Protein AF-A0A942ZES0-F1 (afdb_monomer)

Solvent-accessible surface area (backbone atoms only — not comparable to full-atom values): 54970 Å² total; per-residue (Å²): 117,78,66,66,58,55,54,54,53,49,51,53,53,52,50,52,51,52,53,50,51,50,49,50,54,63,69,66,55,70,77,76,69,74,78,73,43,34,26,20,22,79,81,41,48,80,54,34,37,46,46,99,88,40,37,29,32,30,87,88,71,44,80,60,31,40,53,45,98,75,40,35,26,30,28,92,72,39,46,77,63,31,10,37,62,65,76,40,35,28,24,18,74,46,41,41,70,56,24,40,46,45,79,84,27,40,25,25,35,99,85,68,49,72,72,32,41,45,22,48,55,30,42,23,22,39,99,84,49,49,58,51,28,14,50,42,70,65,42,47,21,20,14,75,82,30,47,73,62,27,30,40,42,100,77,59,43,23,19,36,87,86,69,48,75,45,40,35,38,40,45,90,33,46,28,30,36,57,55,91,95,48,72,42,84,54,30,18,54,59,73,75,39,31,27,17,18,76,83,25,46,69,60,30,33,36,44,97,83,32,40,24,26,33,93,90,69,46,73,69,29,34,36,27,38,66,43,40,27,24,33,97,84,72,47,81,60,23,17,57,49,65,48,24,42,28,24,32,39,65,17,52,60,54,28,36,33,39,59,69,22,40,23,35,39,62,81,36,83,59,28,24,34,23,40,90,44,39,23,18,36,95,83,55,45,81,52,23,36,63,45,53,46,60,36,20,28,12,24,88,80,24,50,64,49,26,35,55,46,78,89,36,33,23,29,35,68,93,46,78,63,29,34,47,30,22,86,42,31,24,31,33,100,81,43,42,80,58,26,20,40,46,54,65,43,56,21,22,20,74,65,20,46,81,67,29,37,33,41,74,49,19,37,22,22,34,92,85,32,48,78,53,27,26,26,47,30,46,38,31,24,33,86,64,53,43,56,63,29,21,40,64,68,70,23,44,33,16,32,63,77,47,49,77,65,38,69,54,38,73,74,28,35,45,74,50,97,91,43,57,27,25,41,10,65,68,33,39,18,27,40,82,90,46,48,86,44,26,17,31,43,72,66,46,63,28,24,28,64,49,24,23,82,60,24,37,50,49,90,83,40,37,23,33,20,76,89,68,47,74,73,27,32,57,40,44,52,47,36,25,40,38,98,78,40,84,55,29,23,54,77,75,58,57,24,35,22,17,83,85,44,38,67,59,45,50,46,26,65,76,43,30,32,16,38,62,85,68,47,53,53,22,32,40,26,64,62,32,40,24,19,60,33,75,65,66,90,48,85,51,70,35,56,66,60,34,34,41,38,52,87,30,36,31,23,20,74,81,26,44,72,58,32,40,38,47,72,65,34,38,25,23,30,46,85,69,45,77,57,28,29,42,31,49,98,47,33,26,24,33,85,66,48,47,79,58,33,17,60,45,68,76,24,27,23,28,32,74,80,37,46,73,64,32,30,46,39,80,74,51,33,27,27,35,68,88,70,48,76,62,32,28,41,30,62,84,42,40,27,33,27,91,87,63,41,76,66,30,20,57,38,72,51,40,44,23,25,24,81,82,33,46,62,60,26,38,24,30,68,58,29,42,27,20,27,82,85,60,50,75,63,27,28,34,37,93,84,40,37,24,25,29,97,89,58,32,57,62,24,16,45,55,70,71,40,30,28,27,22,82,90,40,44,75,60,31,28,35,45,62,62,24,40,24,35,24,75,85,54,44,79,62,24,26,44,33,58,78,49,41,22,25,25,86,86,70,47,68,55,32,29,66,52,59,52,38,32,32,28,33,78,81,29,26,59,61,28,41,35,46,82,84,35,37,26,32,28,57,85,70,48,78,67,36,34,46,39,62,87,31,38,25,27,37,96,82,40,65,50,30,33,48,20,45,56,59,44,30,21,46,86,85,67,47,77,62,29,29,52,44,65,70,17,42,26,35,25,82,84,74,43,77,62,34,36,41,55,85,51,32,31,22,35,96,87,68,46,79,76,31,36,43,48,67,83,38,64,34,32,31,99,80,57,48,79,68,24,39,56,44,86,89,35,40,23,27,34,63,69,68,45,77,62,29,34,61,48,73,91,31,35,24,25,30,96,84,68,47,76,69,33,56,48,54,88,66,58,55,86,78,64,66,51,60,86,95,69,43,50,54,30,36,30,59,90,57,49,82,54,26,33,37,34,74,68,36,34,31,20,32,94,73,64,48,74,64,22,35,40,49,100,87,36,34,31,22,37,84,83,72,49,78,73,28,28,53,49,101,83,36,26,35,22,40,97,85,69,48,73,48,13,55,90,78,61,73,72,58,60,53,59,50,51,53,60,49,52,54,53,48,50,59,54,58,71,73,72,68,86,89,79,86,86,86,80,88,80,87,85,83,87,86,86,84,85,90,84,86,91,90,85,90,90,85,91,82,91,91,83,91,86,90,88,85,90,81,91,91,83,90,82,92,88,86,135

Sequence (1055 aa):
MKLKARQRNFMQTVIKSLVMACLFLFLSASFARAQEITAIDFNGDLLGKVIPDGKVVGFDNQLIGNVTADSLIINFDGKLIGGVIPQGIAIGNDAKLLGKVNNDGSVRLPSGQIVGKVLPNGLVVNDYFDIIGAVIFPGLVYSDEGKTVGRITGDGSYANLKGQQIGIVTPDGYAYRRVGNDYVLDGRLISSKMVVSLTGEFIGSVVPGGSVSNFDSETIGYIKANGYAYNSRNEVIGRIVKSGYAFDNNGFYLGFVTYNGEVVENEKLVGRLRADGNVVNPEGVVIGYSLDIASTATDLKGKYLGRIMPEGNLARARELSGLVGARGVIVGADGTSVGQIVKTGPVFDFRGMLRGHALNSGSVIALNGTPIGYMVGAQAYDLSGRIIGAVLQNYLAFDNENALLGLTGIDSAITSNNAKSLVSPFGYVFNPEGELAGAGMPMGALYSPNGSVIAQTDFSGSALADGGNVVGKLTGSGFITDHNQLVGKNILSYYAVGSRASDLGSFSEQNLIMDKSLNIIAKVLPDSSAVAASKPDTLEYMPQIGNAYAWQIALGWNGGFLGYADITGAVNDLGGSKIGRVAERGLVIDNSNIVIGYLQEYASVITDACTVSGVVSPRGDIQNFRGIYLGKMLANGQALSDSSSIIGYANVPAPVIDFSGNVTALTGLDGYARNFENGRLGCIDRRGRIHNADKVLIGKTVEYVPVINFNGEIVGRTILDGKVVDKNNIIIGYQQPDENVNSDAGLPLGGLFKYKVAFNLDNKFIGRVLEDGSIVNDKLENIGKVNFDGYVLINGQKAGYALYDFYVYDDKFDTIGFINRNGEVISFSNQNLGTIDRGFLLDKNRNVIGRGNRDYIIRDEAHLVVGELAMNGDVLDRNANVVGKLAEAGEIRNRNNEVIATAGPLQYYSKVTAKDQRKMVFDKDGNFLGYLDENGNLVDKDGNIIGRVDENGNLIDTAGTKVGSIDKDGKLIDNEGNVVASKLNQKEAYDRTERLSDRLMKRAMLSMPTATLSAVSVPIGMKRRRLRSVKRKMPTIRHWLCWRAKDTVSPSVWL

Secondary structure (DSSP, 8-state):
-HHHHHHHHHHHHHHHHHHHHHHHHHHH--------EEEE-TTS-EEEEE-TTSEEEETTS-EEEEE-TTSEEE-TTS-EEEEE---SEEEETTSSEEEEE-TTSEEE-TTS-EEEEE-TTSEEE-TT--EEEEEE---EEE-TTS-EEEEE-TTS-EEETTS-EEEEE-TTSEEEEEETTEEEEEEEE--S-EEE-TTS-EEEEE-TTSEEE-TTS-EEEEE-TTSEEE-TTS-EEEEE---EEEEETTS-EEEEE-TTSEEEETTEEEEEE-TTSEEE-TTS-EEEEEEETT-EEEETTS-EEEEE-GGGEEEETTEEEEEE-GGGEEEPTTS-EEEEEPP-EEEE-TTS-EEEEE-TTSEEE-TTS-EEEEEETTEEEETTS-EEEEE--SEEEEETT--EEEEPPTTSB--BTTB--EE-TTSEEE-TTSSEEEEEEE--EEE-TTS-EEEEE-TTSEEE-TTS-EEEEE-TTSEEEETTEEEEE-----EEEETTTEE--EE-TTSEEE-TT--EEEEE-TT-EEEE-SSSS-----SEEEEEE-S-EEEETTS-EEEEE-TTSEEE-TTS-EEEEE-GGGEEEETT--EEEEEE-S-EEE-TT--EEEEE-TTSEEE-TT--EEEEE-TTSEEE-TTS-EEEEEE---EEE-TTS-EEEEE-TTSEEE-TT--EEEEE-TTSEEE-TT--EEEEE----EEEETTS-EEEEE-TTSEEEETTS-EEEEE-TTSEEE-TTS-EEEEE----EEEETTS-EEEEE-TTSEEE-TTS-EEEEE-TT-EEEETTEEEEEEESSSEEE-TT--EEEEE-TTSEEE-TTS-EEEEEETTEEE-TTS-EEEEESS--EEE-TT--EEEEE-TTSEEE-TT--EEEEE-GGGEEE-TTS-EEEE--TTTS---PPPTTT--EEE-TT--EEEEE-TTSEEE-TTS-EEEEE-TTSEEEETTS-EEEEE-TTS-EE-TTS-BSS----HHHHHHHHHHHHHHHHHHHTTS------------------------------------------------

Nearest PDB structures (foldseek):
  6qpg-assembly4_K  TM=1.701E-01  e=4.933E+00  Influenza A virus (A/nt/60/1968(H3N2))
  8j0t-assembly1_C  TM=2.193E-01  e=9.329E-01  Mycobacterium tuberculosis
  3oeh-assembly2_O  TM=1.662E-01  e=2.380E+00  Saccharomyces cerevisiae

Foldseek 3Di:
DVPVVVVVVVVVVVVVVVVVVVVVVVVVPPPPPPLWFFWAFQLLHGQATADPVQWGAGPVRDTAAGAAPLQFTAGPQRDTGAGTQDFAFWQFLLQATPAGADSSQFGAHPVRDTAFGAGRLQFTAGPQLQTGTGGDDWAFWFAQVLATQFIQDRRQFTAGPVRHGFFTAGRQFFTWGDDPPATAGDGGGDDWAWWAFQLLQTAAIQDHRFFGAGPVRDGQFGAHRLQFTAGPVRFTGTGGDAWFWKAFLFGFTQAIAHRRQFGDDSNDGQFGAHRLQFTDGPLSDGGTGTDHQLKFKDFPAQQTQAGADPRQFGDRNNDTRAGQTAPQFGADPQLDRGAGIADWAFWAFQQLHTAFTADNSQFTDGSSSHTAFGDGHFFTAGPLQFTRGGQADFWFWAFLLQHTQFTDTSSQWGADPNWIWGAGSQFFIATPVQDGGATIHRWAFWAFLQLATAATQDRNQFGAGRVGDTPAGAGSQQFGDDPQDTGGGDDAFQWWAFALLFTQAGAGSSQFHADSVRFGQFHAGRLQFTAGDRDRPDLFPDDTGTGTHHWWWWAFQLLHGAATQDSRQFGAGSVRHGQFGAHGPQFTAGPLRHTGTGTDGWFFFAAQQLDTPAIQTSRQFGATSVRDTAAGAGRLQFGAGPVLFTDGGGDRKAFKAFQLLFRAFIATSSQFTAGPVSHTAAGQHSQQFGAGPLRFGGTGGQDWAFWAFQAFFGAFTATRSQFTAGNVRDGAFGAGSLQFTAGNVRATGGGGPQFFWWAFQQRATAATAGRRQFGAGSVRDTQAGAGRQFFTAGVNAGGAGTFNAQFWAAQSRITQFGADRSQFTAGSVRDGQAGAHLFFGAGPVGDGGTGGHDNQFWAAPSRHTPAGQTQVQFGADSSRDRQFGADFPQFTAGPVRDGGTGTDPSNHDFAADDPVPWLWEAFAVGHTAATQGPRQFGAGPRGDRQFGQDPVQFTAGPVRHTPAGADPNGFGAHPVRDTRHDDDDPVVVVVVVVVVVVVVVVVVVVPDDDDDDDDDDDDDDDDDDDDDDDDDDDDDDDDDDDDDDDDDDDDDDDD

Mean predicted aligned error: 12.18 Å

Radius of gyration: 38.57 Å; Cα contacts (8 Å, |Δi|>4): 2807; chains: 1; bounding box: 130×93×138 Å

pLDDT: mean 84.79, std 18.54, range [21.94, 98.31]

Structure (mmCIF, N/CA/C/O backbone):
data_AF-A0A942ZES0-F1
#
_entry.id   AF-A0A942ZES0-F1
#
loop_
_atom_site.group_PDB
_atom_site.id
_atom_site.type_symbol
_atom_site.label_atom_id
_atom_site.label_alt_id
_atom_site.label_comp_id
_atom_site.label_asym_id
_atom_site.label_entity_id
_atom_site.label_seq_id
_atom_site.pdbx_PDB_ins_code
_atom_site.Cartn_x
_atom_site.Cartn_y
_atom_site.Cartn_z
_atom_site.occupancy
_atom_site.B_iso_or_equiv
_atom_site.auth_seq_id
_atom_site.auth_comp_id
_atom_site.auth_asym_id
_atom_site.auth_atom_id
_atom_site.pdbx_PDB_model_num
ATOM 1 N N . MET A 1 1 ? 79.231 5.519 -76.836 1.00 49.69 1 MET A N 1
ATOM 2 C CA . MET A 1 1 ? 77.869 6.118 -76.837 1.00 49.69 1 MET A CA 1
ATOM 3 C C . MET A 1 1 ? 76.721 5.153 -76.500 1.00 49.69 1 MET A C 1
ATOM 5 O O . MET A 1 1 ? 75.929 5.522 -75.643 1.00 49.69 1 MET A O 1
ATOM 9 N N . LYS A 1 2 ? 76.594 3.953 -77.105 1.00 48.91 2 LYS A N 1
ATOM 10 C CA . LYS A 1 2 ? 75.372 3.104 -77.007 1.00 48.91 2 LYS A CA 1
ATOM 11 C C . LYS A 1 2 ? 74.835 2.780 -75.588 1.00 48.91 2 LYS A C 1
ATOM 13 O O . LYS A 1 2 ? 73.635 2.560 -75.461 1.00 48.91 2 LYS A O 1
ATOM 18 N N . LEU A 1 3 ? 75.650 2.803 -74.523 1.00 44.88 3 LEU A N 1
ATOM 19 C CA . LEU A 1 3 ? 75.183 2.523 -73.149 1.00 44.88 3 LEU A CA 1
ATOM 20 C C . LEU A 1 3 ? 74.194 3.570 -72.588 1.00 44.88 3 LEU A C 1
ATOM 22 O O . LEU A 1 3 ? 73.139 3.192 -72.079 1.00 44.88 3 LEU A O 1
ATOM 26 N N . LYS A 1 4 ? 74.484 4.877 -72.723 1.00 46.06 4 LYS A N 1
ATOM 27 C CA . LYS A 1 4 ? 73.647 5.948 -72.131 1.00 46.06 4 LYS A CA 1
ATOM 28 C C . LYS A 1 4 ? 72.229 6.005 -72.723 1.00 46.06 4 LYS A C 1
ATOM 30 O O . LYS A 1 4 ? 71.296 6.385 -72.023 1.00 46.06 4 LYS A O 1
ATOM 35 N N . ALA A 1 5 ? 72.045 5.580 -73.975 1.00 50.97 5 ALA A N 1
ATOM 36 C CA . ALA A 1 5 ? 70.720 5.474 -74.590 1.00 50.97 5 ALA A CA 1
ATOM 37 C C . ALA A 1 5 ? 69.876 4.345 -73.965 1.00 50.97 5 ALA A C 1
ATOM 39 O O . ALA A 1 5 ? 68.691 4.534 -73.690 1.00 50.97 5 ALA A O 1
ATOM 40 N N . ARG A 1 6 ? 70.490 3.186 -73.681 1.00 46.66 6 ARG A N 1
ATOM 41 C CA . ARG A 1 6 ? 69.778 2.005 -73.164 1.00 46.66 6 ARG A CA 1
ATOM 42 C C . ARG A 1 6 ? 69.269 2.218 -71.732 1.00 46.66 6 ARG A C 1
ATOM 44 O O . ARG A 1 6 ? 68.128 1.871 -71.447 1.00 46.66 6 ARG A O 1
ATOM 51 N N . GLN A 1 7 ? 70.060 2.868 -70.872 1.00 50.91 7 GLN A N 1
ATOM 52 C CA . GLN A 1 7 ? 69.614 3.263 -69.526 1.00 50.91 7 GLN A CA 1
ATOM 53 C C . GLN A 1 7 ? 68.478 4.298 -69.554 1.00 50.91 7 GLN A C 1
ATOM 55 O O . GLN A 1 7 ? 67.536 4.178 -68.773 1.00 50.91 7 GLN A O 1
ATOM 60 N N . ARG A 1 8 ? 68.522 5.289 -70.459 1.00 53.44 8 ARG A N 1
ATOM 61 C CA . ARG A 1 8 ? 67.499 6.350 -70.522 1.00 53.44 8 ARG A CA 1
ATOM 62 C C . ARG A 1 8 ? 66.126 5.808 -70.938 1.00 53.44 8 ARG A C 1
ATOM 64 O O . ARG A 1 8 ? 65.130 6.169 -70.315 1.00 53.44 8 ARG A O 1
ATOM 71 N N . ASN A 1 9 ? 66.079 4.886 -71.903 1.00 52.94 9 ASN A N 1
ATOM 72 C CA . ASN A 1 9 ? 64.831 4.221 -72.298 1.00 52.94 9 ASN A CA 1
ATOM 73 C C . ASN A 1 9 ? 64.309 3.263 -71.213 1.00 52.94 9 ASN A C 1
ATOM 75 O O . ASN A 1 9 ? 63.099 3.208 -70.987 1.00 52.94 9 ASN A O 1
ATOM 79 N N . PHE A 1 10 ? 65.194 2.539 -70.515 1.00 55.91 10 PHE A N 1
ATOM 80 C CA . PHE A 1 10 ? 64.794 1.665 -69.406 1.00 55.91 10 PHE A CA 1
ATOM 81 C C . PHE A 1 10 ? 64.163 2.473 -68.261 1.00 55.91 10 PHE A C 1
ATOM 83 O O . PHE A 1 10 ? 63.034 2.190 -67.872 1.00 55.91 10 PHE A O 1
ATOM 90 N N . MET A 1 11 ? 64.817 3.558 -67.825 1.00 51.66 11 MET A N 1
ATOM 91 C CA . MET A 1 11 ? 64.264 4.518 -66.857 1.00 51.66 11 MET A CA 1
ATOM 92 C C . MET A 1 11 ? 62.900 5.067 -67.293 1.00 51.66 11 MET A C 1
ATOM 94 O O . MET A 1 11 ? 61.963 5.055 -66.504 1.00 51.66 11 MET A O 1
ATOM 98 N N . GLN A 1 12 ? 62.744 5.508 -68.547 1.00 55.31 12 GLN A N 1
ATOM 99 C CA . GLN A 1 12 ? 61.458 6.036 -69.021 1.00 55.31 12 GLN A CA 1
ATOM 100 C C . GLN A 1 12 ? 60.348 4.977 -69.090 1.00 55.31 12 GLN A C 1
ATOM 102 O O . GLN A 1 12 ? 59.191 5.307 -68.840 1.00 55.31 12 GLN A O 1
ATOM 107 N N . THR A 1 13 ? 60.677 3.716 -69.384 1.00 55.91 13 THR A N 1
ATOM 108 C CA . THR A 1 13 ? 59.695 2.617 -69.399 1.00 55.91 13 THR A CA 1
ATOM 109 C C . THR A 1 13 ? 59.283 2.228 -67.980 1.00 55.91 13 THR A C 1
ATOM 111 O O . THR A 1 13 ? 58.091 2.081 -67.714 1.00 55.91 13 THR A O 1
ATOM 114 N N . VAL A 1 14 ? 60.239 2.147 -67.046 1.00 58.47 14 VAL A N 1
ATOM 115 C CA . VAL A 1 14 ? 59.965 1.905 -65.620 1.00 58.47 14 VAL A CA 1
ATOM 116 C C . VAL A 1 14 ? 59.130 3.043 -65.033 1.00 58.47 14 VAL A C 1
ATOM 118 O O . VAL A 1 14 ? 58.092 2.770 -64.446 1.00 58.47 14 VAL A O 1
ATOM 121 N N . ILE A 1 15 ? 59.495 4.309 -65.263 1.00 59.19 15 ILE A N 1
ATOM 122 C CA . ILE A 1 15 ? 58.741 5.472 -64.762 1.00 59.19 15 ILE A CA 1
ATOM 123 C C . ILE A 1 15 ? 57.325 5.515 -65.353 1.00 59.19 15 ILE A C 1
ATOM 125 O O . ILE A 1 15 ? 56.374 5.719 -64.606 1.00 59.19 15 ILE A O 1
ATOM 129 N N . LYS A 1 16 ? 57.140 5.266 -66.659 1.00 53.66 16 LYS A N 1
ATOM 130 C CA . LYS A 1 16 ? 55.791 5.187 -67.253 1.00 53.66 16 LYS A CA 1
ATOM 131 C C . LYS A 1 16 ? 54.962 4.038 -66.677 1.00 53.66 16 LYS A C 1
ATOM 133 O O . LYS A 1 16 ? 53.771 4.223 -66.454 1.00 53.66 16 LYS A O 1
ATOM 138 N N . SER A 1 17 ? 55.581 2.890 -66.406 1.00 54.00 17 SER A N 1
ATOM 139 C CA . SER A 1 17 ? 54.900 1.744 -65.790 1.00 54.00 17 SER A CA 1
ATOM 140 C C . SER A 1 17 ? 54.526 2.029 -64.334 1.00 54.00 17 SER A C 1
ATOM 142 O O . SER A 1 17 ? 53.406 1.734 -63.934 1.00 54.00 17 SER A O 1
ATOM 144 N N . LEU A 1 18 ? 55.411 2.678 -63.566 1.00 53.59 18 LEU A N 1
ATOM 145 C CA . LEU A 1 18 ? 55.141 3.091 -62.186 1.00 53.59 18 LEU A CA 1
ATOM 146 C C . LEU A 1 18 ? 54.018 4.134 -62.124 1.00 53.59 18 LEU A C 1
ATOM 148 O O . LEU A 1 18 ? 53.103 3.998 -61.325 1.00 53.59 18 LEU A O 1
ATOM 152 N N . VAL A 1 19 ? 54.045 5.143 -63.000 1.00 58.12 19 VAL A N 1
ATOM 153 C CA . VAL A 1 19 ? 53.001 6.178 -63.070 1.00 58.12 19 VAL A CA 1
ATOM 154 C C . VAL A 1 19 ? 51.660 5.587 -63.511 1.00 58.12 19 VAL A C 1
ATOM 156 O O . VAL A 1 19 ? 50.639 5.948 -62.937 1.00 58.12 19 VAL A O 1
ATOM 159 N N . MET A 1 20 ? 51.635 4.650 -64.467 1.00 50.34 20 MET A N 1
ATOM 160 C CA . MET A 1 20 ? 50.388 3.986 -64.868 1.00 50.34 20 MET A CA 1
ATOM 161 C C . MET A 1 20 ? 49.851 3.051 -63.773 1.00 50.34 20 MET A C 1
ATOM 163 O O . MET A 1 20 ? 48.648 3.048 -63.527 1.00 50.34 20 MET A O 1
ATOM 167 N N . ALA A 1 21 ? 50.722 2.314 -63.075 1.00 53.22 21 ALA A N 1
ATOM 168 C CA . ALA A 1 21 ? 50.342 1.482 -61.933 1.00 53.22 21 ALA A CA 1
ATOM 169 C C . ALA A 1 21 ? 49.811 2.328 -60.764 1.00 53.22 21 ALA A C 1
ATOM 171 O O . ALA A 1 21 ? 48.777 1.993 -60.192 1.00 53.22 21 ALA A O 1
ATOM 172 N N . CYS A 1 22 ? 50.449 3.464 -60.461 1.00 49.78 22 CYS A N 1
ATOM 173 C CA . CYS A 1 22 ? 49.941 4.427 -59.488 1.00 49.78 22 CYS A CA 1
ATOM 174 C C . CYS A 1 22 ? 48.600 5.027 -59.927 1.00 49.78 22 CYS A C 1
ATOM 176 O O . CYS A 1 22 ? 47.696 5.091 -59.104 1.00 49.78 22 CYS A O 1
ATOM 178 N N . LEU A 1 23 ? 48.414 5.409 -61.199 1.00 45.53 23 LEU A N 1
ATOM 179 C CA . LEU A 1 23 ? 47.103 5.872 -61.678 1.00 45.53 23 LEU A CA 1
ATOM 180 C C . LEU A 1 23 ? 46.029 4.786 -61.532 1.00 45.53 23 LEU A C 1
ATOM 182 O O . LEU A 1 23 ? 44.933 5.094 -61.081 1.00 45.53 23 LEU A O 1
ATOM 186 N N . PHE A 1 24 ? 46.327 3.522 -61.845 1.00 47.31 24 PHE A N 1
ATOM 187 C CA . PHE A 1 24 ? 45.375 2.427 -61.630 1.00 47.31 24 PHE A CA 1
ATOM 188 C C . PHE A 1 24 ? 45.079 2.181 -60.145 1.00 47.31 24 PHE A C 1
ATOM 190 O O . PHE A 1 24 ? 43.921 1.968 -59.795 1.00 47.31 24 PHE A O 1
ATOM 197 N N . LEU A 1 25 ? 46.070 2.272 -59.254 1.00 45.09 25 LEU A N 1
ATOM 198 C CA . LEU A 1 25 ? 45.860 2.212 -57.800 1.00 45.09 25 LEU A CA 1
ATOM 199 C C . LEU A 1 25 ? 45.005 3.385 -57.289 1.00 45.09 25 LEU A C 1
ATOM 201 O O . LEU A 1 25 ? 44.101 3.172 -56.489 1.00 45.09 25 LEU A O 1
ATOM 205 N N . PHE A 1 26 ? 45.211 4.601 -57.802 1.00 42.25 26 PHE A N 1
ATOM 206 C CA . PHE A 1 26 ? 44.400 5.772 -57.447 1.00 42.25 26 PHE A CA 1
ATOM 207 C C . PHE A 1 26 ? 42.996 5.779 -58.082 1.00 42.25 26 PHE A C 1
ATOM 209 O O . PHE A 1 26 ? 42.093 6.372 -57.499 1.00 42.25 26 PHE A O 1
ATOM 216 N N . LEU A 1 27 ? 42.771 5.115 -59.225 1.00 40.12 27 LEU A N 1
ATOM 217 C CA . LEU A 1 27 ? 41.431 4.951 -59.818 1.00 40.12 27 LEU A CA 1
ATOM 218 C C . LEU A 1 27 ? 40.668 3.724 -59.286 1.00 40.12 27 LEU A C 1
ATOM 220 O O . LEU A 1 27 ? 39.441 3.714 -59.334 1.00 40.12 27 LEU A O 1
ATOM 224 N N . SER A 1 28 ? 41.360 2.701 -58.775 1.00 38.25 28 SER A N 1
ATOM 225 C CA . SER A 1 28 ? 40.734 1.553 -58.089 1.00 38.25 28 SER A CA 1
ATOM 226 C C . SER A 1 28 ? 40.495 1.797 -56.597 1.00 38.25 28 SER A C 1
ATOM 228 O O . SER A 1 28 ? 39.721 1.065 -55.979 1.00 38.25 28 SER A O 1
ATOM 230 N N . ALA A 1 29 ? 41.068 2.868 -56.037 1.00 36.19 29 ALA A N 1
ATOM 231 C CA . ALA A 1 29 ? 40.693 3.426 -54.744 1.00 36.19 29 ALA A CA 1
ATOM 232 C C . ALA A 1 29 ? 39.271 4.016 -54.795 1.00 36.19 29 ALA A C 1
ATOM 234 O O . ALA A 1 29 ? 39.061 5.230 -54.782 1.00 36.19 29 ALA A O 1
ATOM 235 N N . SER A 1 30 ? 38.270 3.133 -54.804 1.00 34.00 30 SER A N 1
ATOM 236 C CA . SER A 1 30 ? 36.934 3.487 -54.339 1.00 34.00 30 SER A CA 1
ATOM 237 C C . SER A 1 30 ? 37.080 3.980 -52.907 1.00 34.00 30 SER A C 1
ATOM 239 O O . SER A 1 30 ? 37.304 3.180 -51.999 1.00 34.00 30 SER A O 1
ATOM 241 N N . PHE A 1 31 ? 36.980 5.295 -52.706 1.00 34.75 31 PHE A N 1
ATOM 242 C CA . PHE A 1 31 ? 36.857 5.865 -51.374 1.00 34.75 31 PHE A CA 1
ATOM 243 C C . PHE A 1 31 ? 35.616 5.250 -50.733 1.00 34.75 31 PHE A C 1
ATOM 245 O O . PHE A 1 31 ? 34.489 5.657 -51.025 1.00 34.75 31 PHE A O 1
ATOM 252 N N . ALA A 1 32 ? 35.827 4.268 -49.857 1.00 33.62 32 ALA A N 1
ATOM 253 C CA . ALA A 1 32 ? 34.828 3.877 -48.888 1.00 33.62 32 ALA A CA 1
ATOM 254 C C . ALA A 1 32 ? 34.535 5.137 -48.074 1.00 33.62 32 ALA A C 1
ATOM 256 O O . ALA A 1 32 ? 35.330 5.531 -47.219 1.00 33.62 32 ALA A O 1
ATOM 257 N N . ARG A 1 33 ? 33.434 5.826 -48.401 1.00 34.91 33 ARG A N 1
ATOM 258 C CA . ARG A 1 33 ? 32.926 6.909 -47.564 1.00 34.91 33 ARG A CA 1
ATOM 259 C C . ARG A 1 33 ? 32.725 6.294 -46.190 1.00 34.91 33 ARG A C 1
ATOM 261 O O . ARG A 1 33 ? 31.850 5.442 -46.043 1.00 34.91 33 ARG A O 1
ATOM 268 N N . ALA A 1 34 ? 33.543 6.706 -45.222 1.00 39.72 34 ALA A N 1
ATOM 269 C CA . ALA A 1 34 ? 33.281 6.415 -43.825 1.00 39.72 34 ALA A CA 1
ATOM 270 C C . ALA A 1 34 ? 31.828 6.825 -43.570 1.00 39.72 34 ALA A C 1
ATOM 272 O O . ALA A 1 34 ? 31.451 7.964 -43.858 1.00 39.72 34 ALA A O 1
ATOM 273 N N . GLN A 1 35 ? 30.993 5.863 -43.177 1.00 49.72 35 GLN A N 1
ATOM 274 C CA . GLN A 1 35 ? 29.566 6.105 -43.022 1.00 49.72 35 GLN A CA 1
ATOM 275 C C . GLN A 1 35 ? 29.407 7.163 -41.933 1.00 49.72 35 GLN A C 1
ATOM 277 O O . GLN A 1 35 ? 29.811 6.930 -40.801 1.00 49.72 35 GLN A O 1
ATOM 282 N N . GLU A 1 36 ? 28.910 8.346 -42.301 1.00 64.25 36 GLU A N 1
ATOM 283 C CA . GLU A 1 36 ? 28.916 9.502 -41.405 1.00 64.25 36 GLU A CA 1
ATOM 284 C C . GLU A 1 36 ? 27.963 9.261 -40.228 1.00 64.25 36 GLU A C 1
ATOM 286 O O . GLU A 1 36 ? 26.744 9.401 -40.345 1.00 64.25 36 GLU A O 1
ATOM 291 N N . ILE A 1 37 ? 28.539 8.861 -39.095 1.00 81.81 37 ILE A N 1
ATOM 292 C CA . ILE A 1 37 ? 27.824 8.649 -37.842 1.00 81.81 37 ILE A CA 1
ATOM 293 C C . ILE A 1 37 ? 27.460 10.029 -37.294 1.00 81.81 37 ILE A C 1
ATOM 295 O O . ILE A 1 37 ? 28.328 10.841 -36.969 1.00 81.81 37 ILE A O 1
ATOM 299 N N . THR A 1 38 ? 26.163 10.309 -37.228 1.00 89.19 38 THR A N 1
ATOM 300 C CA . THR A 1 38 ? 25.652 11.625 -36.838 1.00 89.19 38 THR A CA 1
ATOM 301 C C . THR A 1 38 ? 25.440 11.699 -35.328 1.00 89.19 38 THR A C 1
ATOM 303 O O . THR A 1 38 ? 24.887 10.778 -34.721 1.00 89.19 38 THR A O 1
ATOM 306 N N . ALA A 1 39 ? 25.885 12.809 -34.737 1.00 92.38 39 ALA A N 1
ATOM 307 C CA . ALA A 1 39 ? 25.725 13.136 -33.326 1.00 92.38 39 ALA A CA 1
ATOM 308 C C . ALA A 1 39 ? 24.549 14.104 -33.126 1.00 92.38 39 ALA A C 1
ATOM 310 O O . ALA A 1 39 ? 24.437 15.099 -33.848 1.00 92.38 39 ALA A O 1
ATOM 311 N N . ILE A 1 40 ? 23.708 13.840 -32.126 1.00 93.44 40 ILE A N 1
ATOM 312 C CA . ILE A 1 40 ? 22.515 14.627 -31.783 1.00 93.44 40 ILE A CA 1
ATOM 313 C C . ILE A 1 40 ? 22.434 14.903 -30.279 1.00 93.44 40 ILE A C 1
ATOM 315 O O . ILE A 1 40 ? 22.909 14.109 -29.470 1.00 93.44 40 ILE A O 1
ATOM 319 N N . ASP A 1 41 ? 21.806 16.012 -29.901 1.00 92.38 41 ASP A N 1
ATOM 320 C CA . ASP A 1 41 ? 21.474 16.333 -28.514 1.00 92.38 41 ASP A CA 1
ATOM 321 C C . ASP A 1 41 ? 20.270 15.500 -28.022 1.00 92.38 41 ASP A C 1
ATOM 323 O O . ASP A 1 41 ? 19.651 14.734 -28.768 1.00 92.38 41 ASP A O 1
ATOM 327 N N . PHE A 1 42 ? 19.881 15.665 -26.757 1.00 90.88 42 PHE A N 1
ATOM 328 C CA . PHE A 1 42 ? 18.721 14.965 -26.188 1.00 90.88 42 PHE A CA 1
ATOM 329 C C . PHE A 1 42 ? 17.352 15.419 -26.744 1.00 90.88 42 PHE A C 1
ATOM 331 O O . PHE A 1 42 ? 16.331 14.798 -26.434 1.00 90.88 42 PHE A O 1
ATOM 338 N N . ASN A 1 43 ? 17.295 16.459 -27.583 1.00 89.12 43 ASN A N 1
ATOM 339 C CA . ASN A 1 43 ? 16.136 16.868 -28.390 1.00 89.12 43 ASN A CA 1
ATOM 340 C C . ASN A 1 43 ? 16.208 16.333 -29.839 1.00 89.12 43 ASN A C 1
ATOM 342 O O . ASN A 1 43 ? 15.305 16.584 -30.644 1.00 89.12 43 ASN A O 1
ATOM 346 N N . GLY A 1 44 ? 17.262 15.588 -30.183 1.00 87.94 44 GLY A N 1
ATOM 347 C CA . GLY A 1 44 ? 17.546 15.086 -31.525 1.00 87.94 44 GLY A CA 1
ATOM 348 C C . GLY A 1 44 ? 18.120 16.143 -32.476 1.00 87.94 44 GLY A C 1
ATOM 349 O O . GLY A 1 44 ? 18.188 15.904 -33.679 1.00 87.94 44 GLY A O 1
ATOM 350 N N . ASP A 1 45 ? 18.445 17.340 -31.991 1.00 89.75 45 ASP A N 1
ATOM 351 C CA . ASP A 1 45 ? 19.037 18.403 -32.800 1.00 89.75 45 ASP A CA 1
ATOM 352 C C . ASP A 1 45 ? 20.523 18.109 -33.023 1.00 89.75 45 ASP A C 1
ATOM 354 O O . ASP A 1 45 ? 21.215 17.613 -32.138 1.00 89.75 45 ASP A O 1
ATOM 358 N N . LEU A 1 46 ? 21.015 18.359 -34.237 1.00 91.12 46 LEU A N 1
ATOM 359 C CA . LEU A 1 46 ? 22.364 17.959 -34.635 1.00 91.12 46 LEU A CA 1
ATOM 360 C C . LEU A 1 46 ? 23.431 18.668 -33.783 1.00 91.12 46 LEU A C 1
ATOM 362 O O . LEU A 1 46 ? 23.419 19.892 -33.667 1.00 91.12 46 LEU A O 1
ATOM 366 N N . LEU A 1 47 ?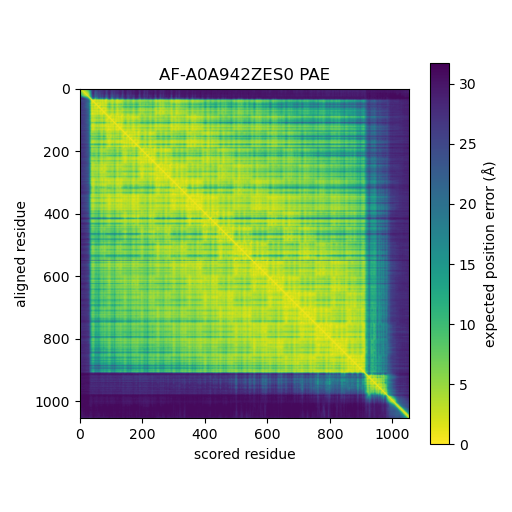 24.390 17.901 -33.260 1.00 91.56 47 LEU A N 1
ATOM 367 C CA . LEU A 1 47 ? 25.605 18.412 -32.612 1.00 91.56 47 LEU A CA 1
ATOM 368 C C . LEU A 1 47 ? 26.795 18.442 -33.580 1.00 91.56 47 LEU A C 1
ATOM 370 O O . LEU A 1 47 ? 27.641 19.330 -33.500 1.00 91.56 47 LEU A O 1
ATOM 374 N N . GLY A 1 48 ? 26.871 17.463 -34.486 1.00 91.31 48 GLY A N 1
ATOM 375 C CA . GLY A 1 48 ? 28.016 17.287 -35.374 1.00 91.31 48 GLY A CA 1
ATOM 376 C C . GLY A 1 48 ? 28.142 15.862 -35.912 1.00 91.31 48 GLY A C 1
ATOM 377 O O . GLY A 1 48 ? 27.141 15.170 -36.117 1.00 91.31 48 GLY A O 1
ATOM 378 N N . LYS A 1 49 ? 29.380 15.411 -36.140 1.00 91.44 49 LYS A N 1
ATOM 379 C CA . LYS A 1 49 ? 29.696 14.070 -36.663 1.00 91.44 49 LYS A CA 1
ATOM 380 C C . LYS A 1 49 ? 30.687 13.344 -35.760 1.00 91.44 49 LYS A C 1
ATOM 382 O O . LYS A 1 49 ? 31.601 13.960 -35.219 1.00 91.44 49 LYS A O 1
ATOM 387 N N . VAL A 1 50 ? 30.534 12.031 -35.636 1.00 90.44 50 VAL A N 1
ATOM 388 C CA . VAL A 1 50 ? 31.502 11.160 -34.963 1.00 90.44 50 VAL A CA 1
ATOM 389 C C . VAL A 1 50 ? 32.554 10.712 -35.975 1.00 90.44 50 VAL A C 1
ATOM 391 O O . VAL A 1 50 ? 32.215 10.265 -37.073 1.00 90.44 50 VAL A O 1
ATOM 394 N N . ILE A 1 51 ? 33.829 10.827 -35.608 1.00 89.69 51 ILE A N 1
ATOM 395 C CA . ILE A 1 51 ? 34.963 10.336 -36.400 1.00 89.69 51 ILE A CA 1
ATOM 396 C C . ILE A 1 51 ? 35.426 8.946 -35.907 1.00 89.69 51 ILE A C 1
ATOM 398 O O . ILE A 1 51 ? 35.082 8.550 -34.793 1.00 89.69 51 ILE A O 1
ATOM 402 N N . PRO A 1 52 ? 36.173 8.160 -36.714 1.00 86.25 52 PRO A N 1
ATOM 403 C CA . PRO A 1 52 ? 36.390 6.729 -36.446 1.00 86.25 52 PRO A CA 1
ATOM 404 C C . PRO A 1 52 ? 37.146 6.354 -35.161 1.00 86.25 52 PRO A C 1
ATOM 406 O O . PRO A 1 52 ? 37.194 5.174 -34.831 1.00 86.25 52 PRO A O 1
ATOM 409 N N . ASP A 1 53 ? 37.736 7.313 -34.444 1.00 84.44 53 ASP A N 1
ATOM 410 C CA . ASP A 1 53 ? 38.372 7.103 -33.135 1.00 84.44 53 ASP A CA 1
ATOM 411 C C . ASP A 1 53 ? 37.427 7.378 -31.945 1.00 84.44 53 ASP A C 1
ATOM 413 O O . ASP A 1 53 ? 37.871 7.430 -30.800 1.00 84.44 53 ASP A O 1
ATOM 417 N N . GLY A 1 54 ? 36.128 7.559 -32.210 1.00 86.81 54 GLY A N 1
ATOM 418 C CA . GLY A 1 54 ? 35.085 7.772 -31.204 1.00 86.81 54 GLY A CA 1
ATOM 419 C C . GLY A 1 54 ? 34.893 9.228 -30.778 1.00 86.81 54 GLY A C 1
ATOM 420 O O . GLY A 1 54 ? 33.989 9.506 -29.990 1.00 86.81 54 GLY A O 1
ATOM 421 N N . LYS A 1 55 ? 35.688 10.177 -31.288 1.00 92.50 55 LYS A N 1
ATOM 422 C CA . LYS A 1 55 ? 35.509 11.603 -30.978 1.00 92.50 55 LYS A CA 1
ATOM 423 C C . LYS A 1 55 ? 34.367 12.230 -31.774 1.00 92.50 55 LYS A C 1
ATOM 425 O O . LYS A 1 55 ? 34.067 11.816 -32.895 1.00 92.50 55 LYS A O 1
ATOM 430 N N . VAL A 1 56 ? 33.770 13.282 -31.220 1.00 93.19 56 VAL A N 1
ATOM 431 C CA . VAL A 1 56 ? 32.715 14.077 -31.861 1.00 93.19 56 VAL A CA 1
ATOM 432 C C . VAL A 1 56 ? 33.266 15.430 -32.301 1.00 93.19 56 VAL A C 1
ATOM 434 O O . VAL A 1 56 ? 33.850 16.163 -31.500 1.00 93.19 56 VAL A O 1
ATOM 437 N N . VAL A 1 57 ? 33.054 15.759 -33.573 1.00 93.00 57 VAL A N 1
ATOM 438 C CA . VAL A 1 57 ? 33.452 17.012 -34.223 1.00 93.00 57 VAL A CA 1
ATOM 439 C C . VAL A 1 57 ? 32.207 17.869 -34.462 1.00 93.00 57 VAL A C 1
ATOM 441 O O . VAL A 1 57 ? 31.268 17.419 -35.124 1.00 93.00 57 VAL A O 1
ATOM 444 N N . GLY A 1 58 ? 32.200 19.090 -33.924 1.00 91.81 58 GLY A N 1
ATOM 445 C CA . GLY A 1 58 ? 31.129 20.075 -34.087 1.00 91.81 58 GLY A CA 1
ATOM 446 C C . GLY A 1 58 ? 31.113 20.750 -35.464 1.00 91.81 58 GLY A C 1
ATOM 447 O O . GLY A 1 58 ? 32.003 20.560 -36.293 1.00 91.81 58 GLY A O 1
ATOM 448 N N . PHE A 1 59 ? 30.092 21.573 -35.720 1.00 89.06 59 PHE A N 1
ATOM 449 C CA . PHE A 1 59 ? 29.926 22.293 -36.996 1.00 89.06 59 PHE A CA 1
ATOM 450 C C . PHE A 1 59 ? 31.015 23.333 -37.307 1.00 89.06 59 PHE A C 1
ATOM 452 O O . PHE A 1 59 ? 31.184 23.722 -38.461 1.00 89.06 59 PHE A O 1
ATOM 459 N N . ASP A 1 60 ? 31.753 23.777 -36.296 1.00 90.44 60 ASP A N 1
ATOM 460 C CA . ASP A 1 60 ? 32.923 24.653 -36.398 1.00 90.44 60 ASP A CA 1
ATOM 461 C C . ASP A 1 60 ? 34.242 23.878 -36.612 1.00 90.44 60 ASP A C 1
ATOM 463 O O . ASP A 1 60 ? 35.315 24.476 -36.683 1.00 90.44 60 ASP A O 1
ATOM 467 N N . ASN A 1 61 ? 34.157 22.550 -36.754 1.00 87.75 61 ASN A N 1
ATOM 468 C CA . ASN A 1 61 ? 35.256 21.584 -36.784 1.00 87.75 61 ASN A CA 1
ATOM 469 C C . ASN A 1 61 ? 36.070 21.468 -35.480 1.00 87.75 61 ASN A C 1
ATOM 471 O O . ASN A 1 61 ? 37.151 20.874 -35.500 1.00 87.75 61 ASN A O 1
ATOM 475 N N . GLN A 1 62 ? 35.579 21.978 -34.345 1.00 93.19 62 GLN A N 1
ATOM 476 C CA . GLN A 1 62 ? 36.199 21.715 -33.044 1.00 93.19 62 GLN A CA 1
ATOM 477 C C . GLN A 1 62 ? 35.766 20.355 -32.485 1.00 93.19 62 GLN A C 1
ATOM 479 O O . GLN A 1 62 ? 34.704 19.827 -32.817 1.00 93.19 62 GLN A O 1
ATOM 484 N N . LEU A 1 63 ? 36.599 19.771 -31.623 1.00 93.56 63 LEU A N 1
ATOM 485 C CA . LEU A 1 63 ? 36.220 18.591 -30.848 1.00 93.56 63 LEU A CA 1
ATOM 486 C C . LEU A 1 63 ? 35.282 19.023 -29.716 1.00 93.56 63 LEU A C 1
ATOM 488 O O . LEU A 1 63 ? 35.605 19.959 -28.988 1.00 93.56 63 LEU A O 1
ATOM 492 N N . ILE A 1 64 ? 34.155 18.327 -29.549 1.00 93.75 64 ILE A N 1
ATOM 493 C CA . ILE A 1 64 ? 33.135 18.660 -28.533 1.00 93.75 64 ILE A CA 1
ATOM 494 C C . ILE A 1 64 ? 32.895 17.547 -27.502 1.00 93.75 64 ILE A C 1
ATOM 496 O O . ILE A 1 64 ? 32.226 17.782 -26.498 1.00 93.75 64 ILE A O 1
ATOM 500 N N . GLY A 1 65 ? 33.441 16.347 -27.719 1.00 93.69 65 GLY A N 1
ATOM 501 C CA . GLY A 1 65 ? 33.311 15.228 -26.786 1.00 93.69 65 GLY A CA 1
ATOM 502 C C . GLY A 1 65 ? 33.740 13.879 -27.362 1.00 93.69 65 GLY A C 1
ATOM 503 O O . GLY A 1 65 ? 34.270 13.801 -28.472 1.00 93.69 65 GLY A O 1
ATOM 504 N N . ASN A 1 66 ? 33.468 12.816 -26.606 1.00 93.44 66 ASN A N 1
ATOM 505 C CA . ASN A 1 66 ? 33.739 11.417 -26.940 1.00 93.44 66 ASN A CA 1
ATOM 506 C C . ASN A 1 66 ? 32.448 10.582 -26.858 1.00 93.44 66 ASN A C 1
ATOM 508 O O . ASN A 1 66 ? 31.566 10.871 -26.046 1.00 93.44 66 ASN A O 1
ATOM 512 N N . VAL A 1 67 ? 32.349 9.533 -27.675 1.00 93.31 67 VAL A N 1
ATOM 513 C CA . VAL A 1 67 ? 31.239 8.568 -27.669 1.00 93.31 67 VAL A CA 1
ATOM 514 C C . VAL A 1 67 ? 31.517 7.423 -26.689 1.00 93.31 67 VAL A C 1
ATOM 516 O O . VAL A 1 67 ? 32.613 6.864 -26.670 1.00 93.31 67 VAL A O 1
ATOM 519 N N . THR A 1 68 ? 30.520 7.048 -25.886 1.00 90.50 68 THR A N 1
ATOM 520 C CA . THR A 1 68 ? 30.576 5.900 -24.965 1.00 90.50 68 THR A CA 1
ATOM 521 C C . THR A 1 68 ? 30.229 4.584 -25.667 1.00 90.50 68 THR A C 1
ATOM 523 O O . THR A 1 68 ? 29.634 4.574 -26.743 1.00 90.50 68 THR A O 1
ATOM 526 N N . ALA A 1 69 ? 30.516 3.445 -25.026 1.00 86.44 69 ALA A N 1
ATOM 527 C CA . ALA A 1 69 ? 30.076 2.132 -25.515 1.00 86.44 69 ALA A CA 1
ATOM 528 C C . ALA A 1 69 ? 28.541 2.025 -25.680 1.00 86.44 69 ALA A C 1
ATOM 530 O O . ALA A 1 69 ? 28.065 1.335 -26.578 1.00 86.44 69 ALA A O 1
ATOM 531 N N . ASP A 1 70 ? 27.775 2.774 -24.878 1.00 84.00 70 ASP A N 1
ATOM 532 C CA . ASP A 1 70 ? 26.311 2.888 -24.975 1.00 84.00 70 ASP A CA 1
ATOM 533 C C . ASP A 1 70 ? 25.843 3.926 -26.012 1.00 84.00 70 ASP A C 1
ATOM 535 O O . ASP A 1 70 ? 24.676 4.310 -26.034 1.00 84.00 70 ASP A O 1
ATOM 539 N N . SER A 1 71 ? 26.737 4.397 -26.889 1.00 89.88 71 SER A N 1
ATOM 540 C CA . SER A 1 71 ? 26.438 5.380 -27.941 1.00 89.88 71 SER A CA 1
ATOM 541 C C . SER A 1 71 ? 25.982 6.760 -27.433 1.00 89.88 71 SER A C 1
ATOM 543 O O . SER A 1 71 ? 25.440 7.552 -28.203 1.00 89.88 71 SER A O 1
ATOM 545 N N . LEU A 1 72 ? 26.235 7.094 -26.163 1.00 92.75 72 LEU A N 1
ATOM 546 C CA . LEU A 1 72 ? 26.028 8.441 -25.610 1.00 92.75 72 LEU A CA 1
ATOM 547 C C . LEU A 1 72 ? 27.255 9.328 -25.864 1.00 92.75 72 LEU A C 1
ATOM 549 O O . LEU A 1 72 ? 28.333 8.814 -26.144 1.00 92.75 72 LEU A O 1
ATOM 553 N N . ILE A 1 73 ? 27.113 10.651 -25.758 1.00 94.00 73 ILE A N 1
ATOM 554 C CA . ILE A 1 73 ? 28.210 11.613 -25.956 1.00 94.00 73 ILE A CA 1
ATOM 555 C C . ILE A 1 73 ? 28.479 12.373 -24.660 1.00 94.00 73 ILE A C 1
ATOM 557 O O . ILE A 1 73 ? 27.590 13.050 -24.136 1.00 94.00 73 ILE A O 1
ATOM 561 N N . ILE A 1 74 ? 29.727 12.299 -24.199 1.00 92.75 74 ILE A N 1
ATOM 562 C CA . ILE A 1 74 ? 30.250 13.006 -23.026 1.00 92.75 74 ILE A CA 1
ATOM 563 C C . ILE A 1 74 ? 31.233 14.084 -23.502 1.00 92.75 74 ILE A C 1
ATOM 565 O O . ILE A 1 74 ? 32.084 13.807 -24.348 1.00 92.75 74 ILE A O 1
ATOM 569 N N . ASN A 1 75 ? 31.120 15.310 -22.989 1.00 93.12 75 ASN A N 1
ATOM 570 C CA . ASN A 1 75 ? 32.051 16.401 -23.289 1.00 93.12 75 ASN A CA 1
ATOM 571 C C . ASN A 1 75 ? 33.357 16.298 -22.467 1.00 93.12 75 ASN A C 1
ATOM 573 O O . ASN A 1 75 ? 33.508 15.418 -21.624 1.00 93.12 75 ASN A O 1
ATOM 577 N N . PHE A 1 76 ? 34.305 17.214 -22.678 1.00 90.31 76 PHE A N 1
ATOM 578 C CA . PHE A 1 76 ? 35.585 17.210 -21.947 1.00 90.31 76 PHE A CA 1
ATOM 579 C C . PHE A 1 76 ? 35.503 17.659 -20.471 1.00 90.31 76 PHE A C 1
ATOM 581 O O . PHE A 1 76 ? 36.520 17.635 -19.788 1.00 90.31 76 PHE A O 1
ATOM 588 N N . ASP A 1 77 ? 34.315 18.021 -19.971 1.00 88.88 77 ASP A N 1
ATOM 589 C CA . ASP A 1 77 ? 34.052 18.257 -18.542 1.00 88.88 77 ASP A CA 1
ATOM 590 C C . ASP A 1 77 ? 33.445 17.012 -17.853 1.00 88.88 77 ASP A C 1
ATOM 592 O O . ASP A 1 77 ? 33.076 17.058 -16.680 1.00 88.88 77 ASP A O 1
ATOM 596 N N . GLY A 1 78 ? 33.276 15.901 -18.583 1.00 86.88 78 GLY A N 1
ATOM 597 C CA . GLY A 1 78 ? 32.628 14.687 -18.083 1.00 86.88 78 GLY A CA 1
ATOM 598 C C . GLY A 1 78 ? 31.093 14.741 -18.057 1.00 86.88 78 GLY A C 1
ATOM 599 O O . GLY A 1 78 ? 30.472 13.889 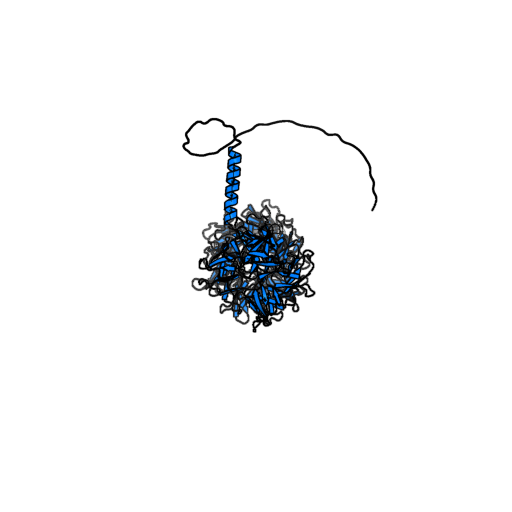-17.417 1.00 86.88 78 GLY A O 1
ATOM 600 N N . LYS A 1 79 ? 30.460 15.705 -18.748 1.00 90.69 79 LYS A N 1
ATOM 601 C CA . LYS A 1 79 ? 28.994 15.857 -18.828 1.00 90.69 79 LYS A CA 1
ATOM 602 C C . LYS A 1 79 ? 28.387 15.253 -20.092 1.00 90.69 79 LYS A C 1
ATOM 604 O O . LYS A 1 79 ? 28.919 15.408 -21.189 1.00 90.69 79 LYS A O 1
ATOM 609 N N . LEU A 1 80 ? 27.215 14.631 -19.955 1.00 92.19 80 LEU A N 1
ATOM 610 C CA . LEU A 1 80 ? 26.417 14.147 -21.086 1.00 92.19 80 LEU A CA 1
ATOM 611 C C . LEU A 1 80 ? 25.799 15.309 -21.876 1.00 92.19 80 LEU A C 1
ATOM 613 O O . LEU A 1 80 ? 24.989 16.061 -21.339 1.00 92.19 80 LEU A O 1
ATOM 617 N N . ILE A 1 81 ? 26.118 15.399 -23.170 1.00 93.06 81 ILE A N 1
ATOM 618 C CA . ILE A 1 81 ? 25.588 16.430 -24.084 1.00 93.06 81 ILE A CA 1
ATOM 619 C C . ILE A 1 81 ? 24.650 15.874 -25.165 1.00 93.06 81 ILE A C 1
ATOM 621 O O . ILE A 1 81 ? 23.901 16.634 -25.777 1.00 93.06 81 ILE A O 1
ATOM 625 N N . GLY A 1 82 ? 24.646 14.559 -25.395 1.00 93.81 82 GLY A N 1
ATOM 626 C CA . GLY A 1 82 ? 23.793 13.937 -26.407 1.00 93.81 82 GLY A CA 1
ATOM 627 C C . GLY A 1 82 ? 24.071 12.450 -26.613 1.00 93.81 82 GLY A C 1
ATOM 628 O O . GLY A 1 82 ? 24.494 11.750 -25.693 1.00 93.81 82 GLY A O 1
ATOM 629 N N . GLY A 1 83 ? 23.867 11.977 -27.841 1.00 94.25 83 GLY A N 1
ATOM 630 C CA . GLY A 1 83 ? 24.211 10.627 -28.280 1.00 94.25 83 GLY A CA 1
ATOM 631 C C . GLY A 1 83 ? 24.300 10.486 -29.800 1.00 94.25 83 GLY A C 1
ATOM 632 O O . GLY A 1 83 ? 24.069 11.425 -30.563 1.00 94.25 83 GLY A O 1
ATOM 633 N N . VAL A 1 84 ? 24.649 9.286 -30.241 1.00 93.38 84 VAL A N 1
ATOM 634 C CA . VAL A 1 84 ? 24.597 8.855 -31.639 1.00 93.38 84 VAL A CA 1
ATOM 635 C C . VAL A 1 84 ? 23.187 8.376 -31.965 1.00 93.38 84 VAL A C 1
ATOM 637 O O . VAL A 1 84 ? 22.542 7.735 -31.143 1.00 93.38 84 VAL A O 1
ATOM 640 N N . ILE A 1 85 ? 22.716 8.661 -33.180 1.00 92.31 85 ILE A N 1
ATOM 641 C CA . ILE A 1 85 ? 21.374 8.285 -33.648 1.00 92.31 85 ILE A CA 1
ATOM 642 C C . ILE A 1 85 ? 21.202 6.748 -33.660 1.00 92.31 85 ILE A C 1
ATOM 644 O O . ILE A 1 85 ? 21.838 6.091 -34.494 1.00 92.31 85 ILE A O 1
ATOM 648 N N . PRO A 1 86 ? 20.312 6.164 -32.827 1.00 91.19 86 PRO A N 1
ATOM 649 C CA . PRO A 1 86 ? 20.060 4.721 -32.796 1.00 91.19 86 PRO A CA 1
ATOM 650 C C . PRO A 1 86 ? 19.553 4.189 -34.144 1.00 91.19 86 PRO A C 1
ATOM 652 O O . PRO A 1 86 ? 18.497 4.595 -34.626 1.00 91.19 86 PRO A O 1
ATOM 655 N N . GLN A 1 87 ? 20.303 3.276 -34.764 1.00 88.25 87 GLN A N 1
ATOM 656 C CA . GLN A 1 87 ? 19.989 2.736 -36.092 1.00 88.25 87 GLN A CA 1
ATOM 657 C C . GLN A 1 87 ? 19.122 1.478 -36.006 1.00 88.25 87 GLN A C 1
ATOM 659 O O . GLN A 1 87 ? 19.482 0.522 -35.326 1.00 88.25 87 GLN A O 1
ATOM 664 N N . GLY A 1 88 ? 18.015 1.428 -36.751 1.00 90.00 88 GLY A N 1
ATOM 665 C CA . GLY A 1 88 ? 17.158 0.244 -36.769 1.00 90.00 88 GLY A CA 1
ATOM 666 C C . GLY A 1 88 ? 15.776 0.474 -37.371 1.00 90.00 88 GLY A C 1
ATOM 667 O O . GLY A 1 88 ? 15.590 1.251 -38.313 1.00 90.00 88 GLY A O 1
ATOM 668 N N . ILE A 1 89 ? 14.802 -0.238 -36.814 1.00 92.44 89 ILE A N 1
ATOM 669 C CA . ILE A 1 89 ? 13.380 -0.152 -37.157 1.00 92.44 89 ILE A CA 1
ATOM 670 C C . ILE A 1 89 ? 12.631 0.569 -36.038 1.00 92.44 89 ILE A C 1
ATOM 672 O O . ILE A 1 89 ? 12.825 0.269 -34.865 1.00 92.44 89 ILE A O 1
ATOM 676 N N . ALA A 1 90 ? 11.760 1.507 -36.389 1.00 95.06 90 ALA A N 1
ATOM 677 C CA . ALA A 1 90 ? 10.860 2.134 -35.434 1.00 95.06 90 ALA A CA 1
ATOM 678 C C . ALA A 1 90 ? 9.585 1.292 -35.310 1.00 95.06 90 ALA A C 1
ATOM 680 O O . ALA A 1 90 ? 8.908 1.050 -36.313 1.00 95.06 90 ALA A O 1
ATOM 681 N N . ILE A 1 91 ? 9.243 0.880 -34.091 1.00 94.88 91 ILE A N 1
ATOM 682 C CA . ILE A 1 91 ? 7.956 0.262 -33.759 1.00 94.88 91 ILE A CA 1
ATOM 683 C C . ILE A 1 91 ? 7.088 1.307 -33.064 1.00 94.88 91 ILE A C 1
ATOM 685 O O . ILE A 1 91 ? 7.533 1.974 -32.130 1.00 94.88 91 ILE A O 1
ATOM 689 N N . GLY A 1 92 ? 5.864 1.476 -33.558 1.00 95.25 92 GLY A N 1
ATOM 690 C CA . GLY A 1 92 ? 4.894 2.433 -33.043 1.00 95.25 92 GLY A CA 1
ATOM 691 C C . GLY A 1 92 ? 4.218 1.965 -31.755 1.00 95.25 92 GLY A C 1
ATOM 692 O O . GLY A 1 92 ? 4.200 0.777 -31.427 1.00 95.25 92 GLY A O 1
ATOM 693 N N . ASN A 1 93 ? 3.594 2.909 -31.051 1.00 95.12 93 ASN A N 1
ATOM 694 C CA . ASN A 1 93 ? 2.787 2.651 -29.853 1.00 95.12 93 ASN A CA 1
ATOM 695 C C . ASN A 1 93 ? 1.643 1.643 -30.080 1.00 95.12 93 ASN A C 1
ATOM 697 O O . ASN A 1 93 ? 1.143 1.072 -29.123 1.00 95.12 93 ASN A O 1
ATOM 701 N N . ASP A 1 94 ? 1.224 1.397 -31.322 1.00 92.56 94 ASP A N 1
ATOM 702 C CA . ASP A 1 94 ? 0.194 0.419 -31.688 1.00 92.56 94 ASP A CA 1
ATOM 703 C C . ASP A 1 94 ? 0.763 -0.977 -32.040 1.00 92.56 94 ASP A C 1
ATOM 705 O O . ASP A 1 94 ? 0.065 -1.793 -32.658 1.00 92.56 94 ASP A O 1
ATOM 709 N N . ALA A 1 95 ? 2.030 -1.220 -31.672 1.00 90.62 95 ALA A N 1
ATOM 710 C CA . ALA A 1 95 ? 2.833 -2.422 -31.918 1.00 90.62 95 ALA A CA 1
ATOM 711 C C . ALA A 1 95 ? 3.018 -2.800 -33.406 1.00 90.62 95 ALA A C 1
ATOM 713 O O . ALA A 1 95 ? 3.209 -3.973 -33.741 1.00 90.62 95 ALA A O 1
ATOM 714 N N . LYS A 1 96 ? 2.971 -1.814 -34.316 1.00 90.88 96 LYS A N 1
ATOM 715 C CA . LYS A 1 96 ? 3.232 -1.989 -35.759 1.00 90.88 96 LYS A CA 1
ATOM 716 C C . LYS A 1 96 ? 4.525 -1.292 -36.188 1.00 90.88 96 LYS A C 1
ATOM 718 O O . LYS A 1 96 ? 5.067 -0.452 -35.474 1.00 90.88 96 LYS A O 1
ATOM 723 N N . LEU A 1 97 ? 5.024 -1.628 -37.379 1.00 91.44 97 LEU A N 1
ATOM 724 C CA . LEU A 1 97 ? 6.156 -0.927 -37.990 1.00 91.44 97 LEU A CA 1
ATOM 725 C C . LEU A 1 97 ? 5.771 0.531 -38.294 1.00 91.44 97 LEU A C 1
ATOM 727 O O . LEU A 1 97 ? 4.927 0.785 -39.151 1.00 91.44 97 LEU A O 1
ATOM 731 N N . LEU A 1 98 ? 6.442 1.476 -37.637 1.00 92.19 98 LEU A N 1
ATOM 732 C CA . LEU A 1 98 ? 6.311 2.915 -37.879 1.00 92.19 98 LEU A CA 1
ATOM 733 C C . LEU A 1 98 ? 7.220 3.377 -39.031 1.00 92.19 98 LEU A C 1
ATOM 735 O O . LEU A 1 98 ? 6.856 4.266 -39.795 1.00 92.19 98 LEU A O 1
ATOM 739 N N . GLY A 1 99 ? 8.393 2.758 -39.197 1.00 92.50 99 GLY A N 1
ATOM 740 C CA . GLY A 1 99 ? 9.296 3.045 -40.313 1.00 92.50 99 GLY A CA 1
ATOM 741 C C . GLY A 1 99 ? 10.720 2.538 -40.099 1.00 92.50 99 GLY A C 1
ATOM 742 O O . GLY A 1 99 ? 11.009 1.827 -39.136 1.00 92.50 99 GLY A O 1
ATOM 743 N N . LYS A 1 100 ? 11.631 2.923 -40.996 1.00 92.12 100 LYS A N 1
ATOM 744 C CA . LYS A 1 100 ? 13.080 2.727 -40.826 1.00 92.12 100 LYS A CA 1
ATOM 745 C C . LYS A 1 100 ? 13.746 4.032 -40.409 1.00 92.12 100 LYS A C 1
ATOM 747 O O . LYS A 1 100 ? 13.364 5.100 -40.894 1.00 92.12 100 LYS A O 1
ATOM 752 N N . VAL A 1 101 ? 14.733 3.932 -39.523 1.00 92.50 101 VAL A N 1
ATOM 753 C CA . VAL A 1 101 ? 15.584 5.064 -39.140 1.00 92.50 101 VAL A CA 1
ATOM 754 C C . VAL A 1 101 ? 16.598 5.331 -40.251 1.00 92.50 101 VAL A C 1
ATOM 756 O O . VAL A 1 101 ? 17.097 4.398 -40.879 1.00 92.50 101 VAL A O 1
ATOM 759 N N . ASN A 1 102 ? 16.891 6.605 -40.499 1.00 90.19 102 ASN A N 1
ATOM 760 C CA . ASN A 1 102 ? 17.911 7.053 -41.443 1.00 90.19 102 ASN A CA 1
ATOM 761 C C . ASN A 1 102 ? 19.098 7.681 -40.689 1.00 90.19 102 ASN A C 1
ATOM 763 O O . ASN A 1 102 ? 18.984 8.047 -39.518 1.00 90.19 102 ASN A O 1
ATOM 767 N N . ASN A 1 103 ? 20.225 7.883 -41.380 1.00 86.06 103 ASN A N 1
ATOM 768 C CA . ASN A 1 103 ? 21.421 8.526 -40.810 1.00 86.06 103 ASN A CA 1
ATOM 769 C C . ASN A 1 103 ? 21.175 9.967 -40.300 1.00 86.06 103 ASN A C 1
ATOM 771 O O . ASN A 1 103 ? 22.003 10.481 -39.559 1.00 86.06 103 ASN A O 1
ATOM 775 N N . ASP A 1 104 ? 20.075 10.616 -40.703 1.00 85.19 104 ASP A N 1
ATOM 776 C CA . ASP A 1 104 ? 19.648 11.953 -40.257 1.00 85.19 104 ASP A CA 1
ATOM 777 C C . ASP A 1 104 ? 18.692 11.926 -39.042 1.00 85.19 104 ASP A C 1
ATOM 779 O O . ASP A 1 104 ? 18.214 12.971 -38.609 1.00 85.19 104 ASP A O 1
ATOM 783 N N . GLY A 1 105 ? 18.373 10.741 -38.506 1.00 87.88 105 GLY A N 1
ATOM 784 C CA . GLY A 1 105 ? 17.446 10.565 -37.381 1.00 87.88 105 GLY A CA 1
ATOM 785 C C . GLY A 1 105 ? 15.968 10.630 -37.750 1.00 87.88 105 GLY A C 1
ATOM 786 O O . GLY A 1 105 ? 15.121 10.445 -36.877 1.00 87.88 105 GLY A O 1
ATOM 787 N N . SER A 1 106 ? 15.628 10.838 -39.024 1.00 92.19 106 SER A N 1
ATOM 788 C CA . SER A 1 106 ? 14.245 10.759 -39.484 1.00 92.19 106 SER A CA 1
ATOM 789 C C . SER A 1 106 ? 13.781 9.303 -39.581 1.00 92.19 106 SER A C 1
ATOM 791 O O . SER A 1 106 ? 14.442 8.444 -40.175 1.00 92.19 106 SER A O 1
ATOM 793 N N . VAL A 1 107 ? 12.607 9.023 -39.018 1.00 94.44 107 VAL A N 1
ATOM 794 C CA . VAL A 1 107 ? 11.884 7.767 -39.224 1.00 94.44 107 VAL A CA 1
ATOM 795 C C . VAL A 1 107 ? 11.035 7.919 -40.475 1.00 94.44 107 VAL A C 1
ATOM 797 O O . VAL A 1 107 ? 10.166 8.793 -40.531 1.00 94.44 107 VAL A O 1
ATOM 800 N N . ARG A 1 108 ? 11.285 7.078 -41.483 1.00 92.25 108 ARG A N 1
ATOM 801 C CA . ARG A 1 108 ? 10.575 7.123 -42.769 1.00 92.25 108 ARG A CA 1
ATOM 802 C C . ARG A 1 108 ? 9.807 5.840 -43.051 1.00 92.25 108 ARG A C 1
ATOM 804 O O . ARG A 1 108 ? 10.321 4.733 -42.870 1.00 92.25 108 ARG A O 1
ATOM 811 N N . LEU A 1 109 ? 8.588 6.007 -43.553 1.00 87.31 109 LEU A N 1
ATOM 812 C CA . LEU A 1 109 ? 7.804 4.940 -44.170 1.00 87.31 109 LEU A CA 1
ATOM 813 C C . LEU A 1 109 ? 8.443 4.490 -45.501 1.00 87.31 109 LEU A C 1
ATOM 815 O O . LEU A 1 109 ? 9.188 5.259 -46.114 1.00 87.31 109 LEU A O 1
ATOM 819 N N . PRO A 1 110 ? 8.096 3.298 -46.029 1.00 81.81 110 PRO A N 1
ATOM 820 C CA . PRO A 1 110 ? 8.509 2.861 -47.369 1.00 81.81 110 PRO A CA 1
ATOM 821 C C . PRO A 1 110 ? 8.091 3.806 -48.513 1.00 81.81 110 PRO A C 1
ATOM 823 O O . PRO A 1 110 ? 8.675 3.754 -49.589 1.00 81.81 110 PRO A O 1
ATOM 826 N N . SER A 1 111 ? 7.110 4.686 -48.280 1.00 85.44 111 SER A N 1
ATOM 827 C CA . SER A 1 111 ? 6.702 5.768 -49.190 1.00 85.44 111 SER A CA 1
ATOM 828 C C . SER A 1 111 ? 7.673 6.959 -49.230 1.00 85.44 111 SER A C 1
ATOM 830 O O . SER A 1 111 ? 7.471 7.882 -50.014 1.00 85.44 111 SER A O 1
ATOM 832 N N . GLY A 1 112 ? 8.691 6.986 -48.364 1.00 84.44 112 GLY A N 1
ATOM 833 C CA . GLY A 1 112 ? 9.614 8.111 -48.184 1.00 84.44 112 GLY A CA 1
ATOM 834 C C . GLY A 1 112 ? 9.109 9.210 -47.241 1.00 84.44 112 GLY A C 1
ATOM 835 O O . GLY A 1 112 ? 9.893 10.082 -46.866 1.00 84.44 112 GLY A O 1
ATOM 836 N N . GLN A 1 113 ? 7.840 9.159 -46.818 1.00 91.00 113 GLN A N 1
ATOM 837 C CA . GLN A 1 113 ? 7.261 10.091 -45.847 1.00 91.00 113 GLN A CA 1
ATOM 838 C C . GLN A 1 113 ? 7.963 9.970 -44.486 1.00 91.00 113 GLN A C 1
ATOM 840 O O . GLN A 1 113 ? 8.049 8.874 -43.930 1.00 91.00 113 GLN A O 1
ATOM 845 N N . ILE A 1 114 ? 8.415 11.103 -43.940 1.00 92.19 114 ILE A N 1
ATOM 846 C CA . ILE A 1 114 ? 8.877 11.210 -42.550 1.00 92.19 114 ILE A CA 1
ATOM 847 C C . ILE A 1 114 ? 7.651 11.187 -41.629 1.00 92.19 114 ILE A C 1
ATOM 849 O O . ILE A 1 114 ? 6.668 11.880 -41.892 1.00 92.19 114 ILE A O 1
ATOM 853 N N . VAL A 1 115 ? 7.711 10.384 -40.567 1.00 93.06 115 VAL A N 1
ATOM 854 C CA . VAL A 1 115 ? 6.635 10.238 -39.566 1.00 93.06 115 VAL A CA 1
ATOM 855 C C . VAL A 1 115 ? 7.083 10.538 -38.134 1.00 93.06 115 VAL A C 1
ATOM 857 O O . VAL A 1 115 ? 6.248 10.593 -37.238 1.00 93.06 115 VAL A O 1
ATOM 860 N N . GLY A 1 116 ? 8.382 10.746 -37.910 1.00 94.31 116 GLY A N 1
ATOM 861 C CA . GLY A 1 116 ? 8.932 11.117 -36.610 1.00 94.31 116 GLY A CA 1
ATOM 862 C C . GLY A 1 116 ? 10.452 11.257 -36.614 1.00 94.31 116 GLY A C 1
ATOM 863 O O . GLY A 1 116 ? 11.115 11.021 -37.629 1.00 94.31 116 GLY A O 1
ATOM 864 N N . LYS A 1 117 ? 10.994 11.620 -35.452 1.00 93.88 117 LYS A N 1
ATOM 865 C CA . LYS A 1 117 ? 12.415 11.867 -35.177 1.00 93.88 117 LYS A CA 1
ATOM 866 C C . LYS A 1 117 ? 12.884 10.946 -34.048 1.00 93.88 117 LYS A C 1
ATOM 868 O O . LYS A 1 117 ? 12.163 10.774 -33.065 1.00 93.88 117 LYS A O 1
ATOM 873 N N . VAL A 1 118 ? 14.067 10.351 -34.180 1.00 95.06 118 VAL A N 1
ATOM 874 C CA . VAL A 1 118 ? 14.680 9.511 -33.136 1.00 95.06 118 VAL A CA 1
ATOM 875 C C . VAL A 1 118 ? 15.484 10.370 -32.156 1.00 95.06 118 VAL A C 1
ATOM 877 O O . VAL A 1 118 ? 16.199 11.283 -32.569 1.00 95.06 118 VAL A O 1
ATOM 880 N N . LEU A 1 119 ? 15.387 10.060 -30.863 1.00 94.50 119 LEU A N 1
ATOM 881 C CA . LEU A 1 119 ? 16.172 10.662 -29.779 1.00 94.50 119 LEU A CA 1
ATOM 882 C C . LEU A 1 119 ? 17.310 9.722 -29.316 1.00 94.50 119 LEU A C 1
ATOM 884 O O . LEU A 1 119 ? 17.230 8.515 -29.558 1.00 94.50 119 LEU A O 1
ATOM 888 N N . PRO A 1 120 ? 18.350 10.215 -28.605 1.00 92.69 120 PRO A N 1
ATOM 889 C CA . PRO A 1 120 ? 19.478 9.381 -28.161 1.00 92.69 120 PRO A CA 1
ATOM 890 C C . PRO A 1 120 ? 19.078 8.169 -27.311 1.00 92.69 120 PRO A C 1
ATOM 892 O O . PRO A 1 120 ? 19.725 7.130 -27.366 1.00 92.69 120 PRO A O 1
ATOM 895 N N . ASN A 1 121 ? 17.981 8.280 -26.557 1.00 91.12 121 ASN A N 1
ATOM 896 C CA . ASN A 1 121 ? 17.438 7.211 -25.719 1.00 91.12 121 ASN A CA 1
ATOM 897 C C . ASN A 1 121 ? 16.535 6.213 -26.475 1.00 91.12 121 ASN A C 1
ATOM 899 O O . ASN A 1 121 ? 15.783 5.466 -25.855 1.00 91.12 121 ASN A O 1
ATOM 903 N N . GLY A 1 122 ? 16.568 6.212 -27.811 1.00 93.56 122 GLY A N 1
ATOM 904 C CA . GLY A 1 122 ? 15.819 5.281 -28.659 1.00 93.56 122 GLY A CA 1
ATOM 905 C C . GLY A 1 122 ? 14.329 5.595 -28.813 1.00 93.56 122 GLY A C 1
ATOM 906 O O . GLY A 1 122 ? 13.669 4.951 -29.626 1.00 93.56 122 GLY A O 1
ATOM 907 N N . LEU A 1 123 ? 13.785 6.582 -28.096 1.00 95.81 123 LEU A N 1
ATOM 908 C CA . LEU A 1 123 ? 12.401 7.024 -28.280 1.00 95.81 123 LEU A CA 1
ATOM 909 C C . LEU A 1 123 ? 12.213 7.680 -29.656 1.00 95.81 123 LEU A C 1
ATOM 911 O O . LEU A 1 123 ? 13.090 8.394 -30.148 1.00 95.81 123 LEU A O 1
ATOM 915 N N . VAL A 1 124 ? 11.039 7.473 -30.255 1.00 96.69 124 VAL A N 1
ATOM 916 C CA . VAL A 1 124 ? 10.607 8.147 -31.486 1.00 96.69 124 VAL A CA 1
ATOM 917 C C . VAL A 1 124 ? 9.504 9.138 -31.145 1.00 96.69 124 VAL A C 1
ATOM 919 O O . VAL A 1 124 ? 8.492 8.764 -30.546 1.00 96.69 124 VAL A O 1
ATOM 922 N N . VAL A 1 125 ? 9.684 10.391 -31.557 1.00 95.50 125 VAL A N 1
ATOM 923 C CA . VAL A 1 125 ? 8.742 11.486 -31.296 1.00 95.50 125 VAL A CA 1
ATOM 924 C C . VAL A 1 125 ? 8.178 12.107 -32.573 1.00 95.50 125 VAL A C 1
ATOM 926 O O . VAL A 1 125 ? 8.809 12.061 -33.631 1.00 95.50 125 VAL A O 1
ATOM 929 N N . ASN A 1 126 ? 6.986 12.697 -32.463 1.00 93.19 126 ASN A N 1
ATOM 930 C CA . ASN A 1 126 ? 6.408 13.584 -33.478 1.00 93.19 126 ASN A CA 1
ATOM 931 C C . ASN A 1 126 ? 6.948 15.030 -33.342 1.00 93.19 126 ASN A C 1
ATOM 933 O O . ASN A 1 126 ? 7.703 15.343 -32.419 1.00 93.19 126 ASN A O 1
ATOM 937 N N . ASP A 1 127 ? 6.502 15.936 -34.217 1.00 90.12 127 ASP A N 1
ATOM 938 C CA . ASP A 1 127 ? 6.881 17.362 -34.195 1.00 90.12 127 ASP A CA 1
ATOM 939 C C . ASP A 1 127 ? 6.428 18.114 -32.920 1.00 90.12 127 ASP A C 1
ATOM 941 O O . ASP A 1 127 ? 6.955 19.178 -32.598 1.00 90.12 127 ASP A O 1
ATOM 945 N N . TYR A 1 128 ? 5.477 17.554 -32.162 1.00 89.94 128 TYR A N 1
ATOM 946 C CA . TYR A 1 128 ? 4.986 18.070 -30.875 1.00 89.94 128 TYR A CA 1
ATOM 947 C C . TYR A 1 128 ? 5.706 17.456 -29.656 1.00 89.94 128 TYR A C 1
ATOM 949 O O . TYR A 1 128 ? 5.320 17.718 -28.509 1.00 89.94 128 TYR A O 1
ATOM 957 N N . PHE A 1 129 ? 6.745 16.645 -29.895 1.00 90.06 129 PHE A N 1
ATOM 958 C CA . PHE A 1 129 ? 7.497 15.863 -28.910 1.00 90.06 129 PHE A CA 1
ATOM 959 C C . PHE A 1 129 ? 6.652 14.875 -28.073 1.00 90.06 129 PHE A C 1
ATOM 961 O O . PHE A 1 129 ? 7.065 14.476 -26.980 1.00 90.06 129 PHE A O 1
ATOM 968 N N . ASP A 1 130 ? 5.495 14.434 -28.581 1.00 92.56 130 ASP A N 1
ATOM 969 C CA . ASP A 1 130 ? 4.814 13.237 -28.073 1.00 92.56 130 ASP A CA 1
ATOM 970 C C . ASP A 1 130 ? 5.556 11.983 -28.540 1.00 92.56 130 ASP A C 1
ATOM 972 O O . ASP A 1 130 ? 5.984 11.892 -29.694 1.00 92.56 130 ASP A O 1
ATOM 976 N N . ILE A 1 131 ? 5.664 10.992 -27.658 1.00 95.25 131 ILE A N 1
ATOM 977 C CA . ILE A 1 131 ? 6.268 9.696 -27.973 1.00 95.25 131 ILE A CA 1
ATOM 978 C C . ILE A 1 131 ? 5.270 8.873 -28.781 1.00 95.25 131 ILE A C 1
ATOM 980 O O . ILE A 1 131 ? 4.191 8.541 -28.289 1.00 95.25 131 ILE A O 1
ATOM 984 N N . ILE A 1 132 ? 5.650 8.526 -30.009 1.00 96.00 132 ILE A N 1
ATOM 985 C CA . ILE A 1 132 ? 4.841 7.742 -30.956 1.00 96.00 132 ILE A CA 1
ATOM 986 C C . ILE A 1 132 ? 5.360 6.310 -31.148 1.00 96.00 132 ILE A C 1
ATOM 988 O O . ILE A 1 132 ? 4.684 5.497 -31.780 1.00 96.00 132 ILE A O 1
ATOM 992 N N . GLY A 1 133 ? 6.541 5.995 -30.610 1.00 96.06 133 GLY A N 1
ATOM 993 C CA . GLY A 1 133 ? 7.155 4.671 -30.666 1.00 96.06 133 GLY A CA 1
ATOM 994 C C . GLY A 1 133 ? 8.576 4.652 -30.097 1.00 96.06 133 GLY A C 1
ATOM 995 O O . GLY A 1 133 ? 9.012 5.603 -29.446 1.00 96.06 133 GLY A O 1
ATOM 996 N N . ALA A 1 134 ? 9.322 3.586 -30.385 1.00 95.88 134 ALA A N 1
ATOM 997 C CA . ALA A 1 134 ? 10.750 3.466 -30.082 1.00 95.88 134 ALA A CA 1
ATOM 998 C C . ALA A 1 134 ? 11.491 2.663 -31.167 1.00 95.88 134 ALA A C 1
ATOM 1000 O O . ALA A 1 134 ? 10.879 1.943 -31.962 1.00 95.88 134 ALA A O 1
ATOM 1001 N N . VAL A 1 135 ? 12.815 2.803 -31.216 1.00 95.00 135 VAL A N 1
ATOM 1002 C CA . VAL A 1 135 ? 13.694 2.075 -32.138 1.00 95.00 135 VAL A CA 1
ATOM 1003 C C . VAL A 1 135 ? 14.084 0.729 -31.541 1.00 95.00 135 VAL A C 1
ATOM 1005 O O . VAL A 1 135 ? 14.627 0.653 -30.442 1.00 95.00 135 VAL A O 1
ATOM 1008 N N . ILE A 1 136 ? 13.852 -0.334 -32.308 1.00 92.75 136 ILE A N 1
ATOM 1009 C CA . ILE A 1 136 ? 14.210 -1.706 -31.963 1.00 92.75 136 ILE A CA 1
ATOM 1010 C C . ILE A 1 136 ? 15.338 -2.197 -32.877 1.00 92.75 136 ILE A C 1
ATOM 1012 O O . ILE A 1 136 ? 15.337 -1.982 -34.093 1.00 92.75 136 ILE A O 1
ATOM 1016 N N . PHE A 1 137 ? 16.294 -2.906 -32.279 1.00 88.38 137 PHE A N 1
ATOM 1017 C CA . PHE A 1 137 ? 17.353 -3.622 -32.982 1.00 88.38 137 PHE A CA 1
ATOM 1018 C C . PHE A 1 137 ? 16.906 -5.075 -33.241 1.00 88.38 137 PHE A C 1
ATOM 1020 O O . PHE A 1 137 ? 16.517 -5.757 -32.291 1.00 88.38 137 PHE A O 1
ATOM 1027 N N . PRO A 1 138 ? 16.944 -5.583 -34.488 1.00 88.06 138 PRO A N 1
ATOM 1028 C CA . PRO A 1 138 ? 16.650 -6.987 -34.783 1.00 88.06 138 PRO A CA 1
ATOM 1029 C C . PRO A 1 138 ? 17.541 -7.944 -33.973 1.00 88.06 138 PRO A C 1
ATOM 1031 O O . PRO A 1 138 ? 18.759 -7.781 -33.935 1.00 88.06 138 PRO A O 1
ATOM 1034 N N . GLY A 1 139 ? 16.942 -8.952 -33.336 1.00 90.94 139 GLY A N 1
ATOM 1035 C CA . GLY A 1 139 ? 17.635 -9.815 -32.374 1.00 90.94 139 GLY A CA 1
ATOM 1036 C C . GLY A 1 139 ? 16.788 -10.992 -31.888 1.00 90.94 139 GLY A C 1
ATOM 1037 O O . GLY A 1 139 ? 15.709 -11.254 -32.424 1.00 90.94 139 GLY A O 1
ATOM 1038 N N . LEU A 1 140 ? 17.293 -11.723 -30.891 1.00 92.56 140 LEU A N 1
ATOM 1039 C CA . LEU A 1 140 ? 16.669 -12.939 -30.354 1.00 92.56 140 LEU A CA 1
ATOM 1040 C C . LEU A 1 140 ? 15.700 -12.642 -29.201 1.00 92.56 140 LEU A C 1
ATOM 1042 O O . LEU A 1 140 ? 15.955 -11.779 -28.362 1.00 92.56 140 LEU A O 1
ATOM 1046 N N . VAL A 1 141 ? 14.603 -13.399 -29.160 1.00 94.75 141 VAL A N 1
ATOM 1047 C CA . VAL A 1 141 ? 13.572 -13.335 -28.118 1.00 94.75 141 VAL A CA 1
ATOM 1048 C C . VAL A 1 141 ? 13.711 -14.547 -27.199 1.00 94.75 141 VAL A C 1
ATOM 1050 O O . VAL A 1 141 ? 13.683 -15.687 -27.671 1.00 94.75 141 VAL A O 1
ATOM 1053 N N . TYR A 1 142 ? 13.828 -14.299 -25.896 1.00 94.19 142 TYR A N 1
ATOM 1054 C CA . TYR A 1 142 ? 13.987 -15.307 -24.844 1.00 94.19 142 TYR A CA 1
ATOM 1055 C C . TYR A 1 142 ? 12.741 -15.367 -23.958 1.00 94.19 142 TYR A C 1
ATOM 1057 O O . TYR A 1 142 ? 12.091 -14.347 -23.752 1.00 94.19 142 TYR A O 1
ATOM 1065 N N . SER A 1 143 ? 12.423 -16.545 -23.428 1.00 93.31 143 SER A N 1
ATOM 1066 C CA . SER A 1 143 ? 11.303 -16.794 -22.502 1.00 93.31 143 SER A CA 1
ATOM 1067 C C . SER A 1 143 ? 11.723 -16.722 -21.021 1.00 93.31 143 SER A C 1
ATOM 1069 O O . SER A 1 143 ? 12.910 -16.603 -20.704 1.00 93.31 143 SER A O 1
ATOM 1071 N N . ASP A 1 144 ? 10.767 -16.849 -20.094 1.00 89.81 144 ASP A N 1
ATOM 1072 C CA . ASP A 1 144 ? 11.031 -17.027 -18.650 1.00 89.81 144 ASP A CA 1
ATOM 1073 C C . ASP A 1 144 ? 11.650 -18.399 -18.293 1.00 89.81 144 ASP A C 1
ATOM 1075 O O . ASP A 1 144 ? 12.011 -18.663 -17.147 1.00 89.81 144 ASP A O 1
ATOM 1079 N N . GLU A 1 145 ? 11.861 -19.268 -19.283 1.00 88.12 145 GLU A N 1
ATOM 1080 C CA . GLU A 1 145 ? 12.691 -20.473 -19.159 1.00 88.12 145 GLU A CA 1
ATOM 1081 C C . GLU A 1 145 ? 14.117 -20.259 -19.711 1.00 88.12 145 GLU A C 1
ATOM 1083 O O . GLU A 1 145 ? 14.898 -21.203 -19.789 1.00 88.12 145 GLU A O 1
ATOM 1088 N N . GLY A 1 146 ? 14.454 -19.045 -20.166 1.00 89.00 146 GLY A N 1
ATOM 1089 C CA . GLY A 1 146 ? 15.724 -18.714 -20.834 1.00 89.00 146 GLY A CA 1
ATOM 1090 C C . GLY A 1 146 ? 15.856 -19.253 -22.266 1.00 89.00 146 GLY A C 1
ATOM 1091 O O . GLY A 1 146 ? 16.799 -18.924 -22.981 1.00 89.00 146 GLY A O 1
ATOM 1092 N N . LYS A 1 147 ? 14.888 -20.049 -22.735 1.00 91.50 147 LYS A N 1
ATOM 1093 C CA . LYS A 1 147 ? 14.874 -20.621 -24.089 1.00 91.50 147 LYS A CA 1
ATOM 1094 C C . LYS A 1 147 ? 14.615 -19.535 -25.130 1.00 91.50 147 LYS A C 1
ATOM 1096 O O . LYS A 1 147 ? 13.678 -18.747 -24.969 1.00 91.50 147 LYS A O 1
ATOM 1101 N N . THR A 1 148 ? 15.377 -19.538 -26.225 1.00 93.19 148 THR A N 1
ATOM 1102 C CA . THR A 1 148 ? 15.085 -18.711 -27.404 1.00 93.19 148 THR A CA 1
ATOM 1103 C C . THR A 1 148 ? 13.825 -19.222 -28.108 1.00 93.19 148 THR A C 1
ATOM 1105 O O . THR A 1 148 ? 13.812 -20.332 -28.637 1.00 93.19 148 THR A O 1
ATOM 1108 N N . VAL A 1 149 ? 12.771 -18.407 -28.137 1.00 93.75 149 VAL A N 1
ATOM 1109 C CA . VAL A 1 149 ? 11.463 -18.750 -28.734 1.00 93.75 149 VAL A CA 1
ATOM 1110 C C . VAL A 1 149 ? 11.311 -18.236 -30.170 1.00 93.75 149 VAL A C 1
ATOM 1112 O O . VAL A 1 149 ? 10.632 -18.850 -30.997 1.00 93.75 149 VAL A O 1
ATOM 1115 N N . GLY A 1 150 ? 12.010 -17.154 -30.513 1.00 94.38 150 GLY A N 1
ATOM 1116 C CA . GLY A 1 150 ? 11.958 -16.552 -31.841 1.00 94.38 150 GLY A CA 1
ATOM 1117 C C . GLY A 1 150 ? 12.936 -15.392 -32.006 1.00 94.38 150 GLY A C 1
ATOM 1118 O O . GLY A 1 150 ? 13.920 -15.272 -31.275 1.00 94.38 150 GLY A O 1
ATOM 1119 N N . ARG A 1 151 ? 12.673 -14.540 -32.997 1.00 93.44 151 ARG A N 1
ATOM 1120 C CA . ARG A 1 151 ? 13.496 -13.379 -33.349 1.00 93.44 151 ARG A CA 1
ATOM 1121 C C . ARG A 1 151 ? 12.655 -12.224 -33.888 1.00 93.44 151 ARG A C 1
ATOM 1123 O O . ARG A 1 151 ? 11.610 -12.449 -34.498 1.00 93.44 151 ARG A O 1
ATOM 1130 N N . ILE A 1 152 ? 13.158 -11.005 -33.730 1.00 92.31 152 ILE A N 1
ATOM 1131 C CA . ILE A 1 152 ? 12.644 -9.818 -34.422 1.00 92.31 152 ILE A CA 1
ATOM 1132 C C . ILE A 1 152 ? 13.389 -9.671 -35.751 1.00 92.31 152 ILE A C 1
ATOM 1134 O O . ILE A 1 152 ? 14.621 -9.704 -35.778 1.00 92.31 152 ILE A O 1
ATOM 1138 N N . THR A 1 153 ? 12.662 -9.545 -36.861 1.00 86.50 153 THR A N 1
ATOM 1139 C CA . THR A 1 153 ? 13.234 -9.400 -38.212 1.00 86.50 153 THR A CA 1
ATOM 1140 C C . THR A 1 153 ? 13.426 -7.930 -38.615 1.00 86.50 153 THR A C 1
ATOM 1142 O O . THR A 1 153 ? 12.865 -7.024 -38.007 1.00 86.50 153 THR A O 1
ATOM 1145 N N . GLY A 1 154 ? 14.239 -7.666 -39.651 1.00 80.25 154 GLY A N 1
ATOM 1146 C CA . GLY A 1 154 ? 14.603 -6.308 -40.123 1.00 80.25 154 GLY A CA 1
ATOM 1147 C C . GLY A 1 154 ? 13.482 -5.487 -40.792 1.00 80.25 154 GLY A C 1
ATOM 1148 O O . GLY A 1 154 ? 13.746 -4.471 -41.440 1.00 80.25 154 GLY A O 1
ATOM 1149 N N . ASP A 1 155 ? 12.247 -5.957 -40.661 1.00 77.31 155 ASP A N 1
ATOM 1150 C CA . ASP A 1 155 ? 10.970 -5.368 -41.068 1.00 77.31 155 ASP A CA 1
ATOM 1151 C C . ASP A 1 155 ? 9.998 -5.186 -39.878 1.00 77.31 155 ASP A C 1
ATOM 1153 O O . ASP A 1 155 ? 8.894 -4.686 -40.065 1.00 77.31 155 ASP A O 1
ATOM 1157 N N . GLY A 1 156 ? 10.395 -5.569 -38.658 1.00 78.31 156 GLY A N 1
ATOM 1158 C CA . GLY A 1 156 ? 9.589 -5.439 -37.441 1.00 78.31 156 GLY A CA 1
ATOM 1159 C C . GLY A 1 156 ? 8.636 -6.592 -37.139 1.00 78.31 156 GLY A C 1
ATOM 1160 O O . GLY A 1 156 ? 7.883 -6.500 -36.172 1.00 78.31 156 GLY A O 1
ATOM 1161 N N . SER A 1 157 ? 8.665 -7.689 -37.901 1.00 85.88 157 SER A N 1
ATOM 1162 C CA . SER A 1 157 ? 7.873 -8.876 -37.557 1.00 85.88 157 SER A CA 1
ATOM 1163 C C . SER A 1 157 ? 8.479 -9.639 -36.364 1.00 85.88 157 SER A C 1
ATOM 1165 O O . SER A 1 157 ? 9.704 -9.772 -36.262 1.00 85.88 157 SER A O 1
ATOM 1167 N N . TYR A 1 158 ? 7.634 -10.193 -35.481 1.00 94.56 158 TYR A N 1
ATOM 1168 C CA . TYR A 1 158 ? 8.057 -11.257 -34.565 1.00 94.56 158 TYR A CA 1
ATOM 1169 C C . TYR A 1 158 ? 7.875 -12.613 -35.255 1.00 94.56 158 TYR A C 1
ATOM 1171 O O . TYR A 1 158 ? 6.751 -13.025 -35.572 1.00 94.56 158 TYR A O 1
ATOM 1179 N N . ALA A 1 159 ? 8.992 -13.299 -35.498 1.00 94.94 159 ALA A N 1
ATOM 1180 C CA . ALA A 1 159 ? 9.054 -14.548 -36.242 1.00 94.94 159 ALA A CA 1
ATOM 1181 C C . ALA A 1 159 ? 9.649 -15.691 -35.411 1.00 94.94 159 ALA A C 1
ATOM 1183 O O . ALA A 1 159 ? 10.557 -15.497 -34.602 1.00 94.94 159 ALA A O 1
ATOM 1184 N N . ASN A 1 160 ? 9.178 -16.913 -35.657 1.00 93.75 160 ASN A N 1
ATOM 1185 C CA . ASN A 1 160 ? 9.746 -18.113 -35.050 1.00 93.75 160 ASN A CA 1
ATOM 1186 C C . ASN A 1 160 ? 11.136 -18.437 -35.638 1.00 93.75 160 ASN A C 1
ATOM 1188 O O . ASN A 1 160 ? 11.578 -17.847 -36.629 1.00 93.75 160 ASN A O 1
ATOM 1192 N N . LEU A 1 161 ? 11.820 -19.432 -35.069 1.00 90.12 161 LEU A N 1
ATOM 1193 C CA . LEU A 1 161 ? 13.147 -19.865 -35.537 1.00 90.12 161 LEU A CA 1
ATOM 1194 C C . LEU A 1 161 ? 13.165 -20.423 -36.979 1.00 90.12 161 LEU A C 1
ATOM 1196 O O . LEU A 1 161 ? 14.231 -20.513 -37.581 1.00 90.12 161 LEU A O 1
ATOM 1200 N N . LYS A 1 162 ? 12.001 -20.742 -37.568 1.00 92.38 162 LYS A N 1
ATOM 1201 C CA . LYS A 1 162 ? 11.845 -21.121 -38.987 1.00 92.38 162 LYS A CA 1
ATOM 1202 C C . LYS A 1 162 ? 11.599 -19.914 -39.909 1.00 92.38 162 LYS A C 1
ATOM 1204 O O . LYS A 1 162 ? 11.411 -20.094 -41.107 1.00 92.38 162 LYS A O 1
ATOM 1209 N N . GLY A 1 163 ? 11.584 -18.693 -39.369 1.00 88.31 163 GLY A N 1
ATOM 1210 C CA . GLY A 1 163 ? 11.343 -17.453 -40.111 1.00 88.31 163 GLY A CA 1
ATOM 1211 C C . GLY A 1 163 ? 9.873 -17.156 -40.423 1.00 88.31 163 GLY A C 1
ATOM 1212 O O . GLY A 1 163 ? 9.606 -16.227 -41.176 1.00 88.31 163 GLY A O 1
ATOM 1213 N N . GLN A 1 164 ? 8.923 -17.905 -39.859 1.00 93.38 164 GLN A N 1
ATOM 1214 C CA . GLN A 1 164 ? 7.492 -17.643 -40.031 1.00 93.38 164 GLN A CA 1
ATOM 1215 C C . GLN A 1 164 ? 7.053 -16.561 -39.040 1.00 93.38 164 GLN A C 1
ATOM 1217 O O . GLN A 1 164 ? 7.322 -16.702 -37.845 1.00 93.38 164 GLN A O 1
ATOM 1222 N N . GLN A 1 165 ? 6.353 -15.518 -39.497 1.00 93.38 165 GLN A N 1
ATOM 1223 C CA . GLN A 1 165 ? 5.751 -14.530 -38.598 1.00 93.38 165 GLN A CA 1
ATOM 1224 C C . GLN A 1 165 ? 4.694 -15.206 -37.708 1.00 93.38 165 GLN A C 1
ATOM 1226 O O . GLN A 1 165 ? 3.800 -15.890 -38.205 1.00 93.38 165 GLN A O 1
ATOM 1231 N N . ILE A 1 166 ? 4.803 -15.008 -36.393 1.00 93.75 166 ILE A N 1
ATOM 1232 C CA . ILE A 1 166 ? 3.933 -15.622 -35.374 1.00 93.75 166 ILE A CA 1
ATOM 1233 C C . ILE A 1 166 ? 3.279 -14.601 -34.437 1.00 93.75 166 ILE A C 1
ATOM 1235 O O . ILE A 1 166 ? 2.444 -14.978 -33.616 1.00 93.75 166 ILE A O 1
ATOM 1239 N N . GLY A 1 167 ? 3.627 -13.316 -34.534 1.00 93.31 167 GLY A N 1
ATOM 1240 C CA . GLY A 1 167 ? 3.098 -12.313 -33.619 1.00 93.31 167 GLY A CA 1
ATOM 1241 C C . GLY A 1 167 ? 3.622 -10.898 -33.842 1.00 93.31 167 GLY A C 1
ATOM 1242 O O . GLY A 1 167 ? 3.945 -10.509 -34.969 1.00 93.31 167 GLY A O 1
ATOM 1243 N N . ILE A 1 168 ? 3.680 -10.147 -32.743 1.00 92.50 168 ILE A N 1
ATOM 1244 C CA . ILE A 1 168 ? 4.058 -8.728 -32.665 1.00 92.50 168 ILE A CA 1
ATOM 1245 C C . ILE A 1 168 ? 5.135 -8.504 -31.593 1.00 92.50 168 ILE A C 1
ATOM 1247 O O . ILE A 1 168 ? 5.382 -9.374 -30.755 1.00 92.50 168 ILE A O 1
ATOM 1251 N N . VAL A 1 169 ? 5.738 -7.316 -31.600 1.00 94.19 169 VAL A N 1
ATOM 1252 C CA . VAL A 1 169 ? 6.663 -6.835 -30.567 1.00 94.19 169 VAL A CA 1
ATOM 1253 C C . VAL A 1 169 ? 6.271 -5.415 -30.155 1.00 94.19 169 VAL A C 1
ATOM 1255 O O . VAL A 1 169 ? 5.843 -4.629 -31.000 1.00 94.19 169 VAL A O 1
ATOM 1258 N N . THR A 1 170 ? 6.375 -5.087 -28.868 1.00 95.50 170 THR A N 1
ATOM 1259 C CA . THR A 1 170 ? 6.124 -3.734 -28.345 1.00 95.50 170 THR A CA 1
ATOM 1260 C C . THR A 1 170 ? 7.385 -2.866 -28.406 1.00 95.50 170 THR A C 1
ATOM 1262 O O . THR A 1 170 ? 8.488 -3.415 -28.435 1.00 95.50 170 THR A O 1
ATOM 1265 N N . PRO A 1 171 ? 7.267 -1.520 -28.408 1.00 93.75 171 PRO A N 1
ATOM 1266 C CA . PRO A 1 171 ? 8.413 -0.600 -28.488 1.00 93.75 171 PRO A CA 1
ATOM 1267 C C . PRO A 1 171 ? 9.547 -0.845 -27.472 1.00 93.75 171 PRO A C 1
ATOM 1269 O O . PRO A 1 171 ? 10.702 -0.548 -27.755 1.00 93.75 171 PRO A O 1
ATOM 1272 N N . ASP A 1 172 ? 9.237 -1.408 -26.303 1.00 92.81 172 ASP A N 1
ATOM 1273 C CA . ASP A 1 172 ? 10.162 -1.734 -25.206 1.00 92.81 172 ASP A CA 1
ATOM 1274 C C . ASP A 1 172 ? 10.667 -3.201 -25.206 1.00 92.81 172 ASP A C 1
ATOM 1276 O O . ASP A 1 172 ? 11.349 -3.643 -24.269 1.00 92.81 172 ASP A O 1
ATOM 1280 N N . GLY A 1 173 ? 10.345 -3.957 -26.262 1.00 93.62 173 GLY A N 1
ATOM 1281 C CA . GLY A 1 173 ? 10.933 -5.256 -26.588 1.00 93.62 173 GLY A CA 1
ATOM 1282 C C . GLY A 1 173 ? 10.190 -6.503 -26.097 1.00 93.62 173 GLY A C 1
ATOM 1283 O O . GLY A 1 173 ? 10.746 -7.594 -26.229 1.00 93.62 173 GLY A O 1
ATOM 1284 N N . TYR A 1 174 ? 8.972 -6.415 -25.552 1.00 95.94 174 TYR A N 1
ATOM 1285 C CA . TYR A 1 174 ? 8.191 -7.621 -25.230 1.00 95.94 174 TYR A CA 1
ATOM 1286 C C . TYR A 1 174 ? 7.540 -8.207 -26.491 1.00 95.94 174 TYR A C 1
ATOM 1288 O O . TYR A 1 174 ? 6.978 -7.484 -27.314 1.00 95.94 174 TYR A O 1
ATOM 1296 N N . ALA A 1 175 ? 7.624 -9.526 -26.652 1.00 96.00 175 ALA A N 1
ATOM 1297 C CA . ALA A 1 175 ? 7.167 -10.244 -27.836 1.00 96.00 175 ALA A CA 1
ATOM 1298 C C . ALA A 1 175 ? 5.934 -11.097 -27.515 1.00 96.00 175 ALA A C 1
ATOM 1300 O O . ALA A 1 175 ? 5.959 -11.950 -26.623 1.00 96.00 175 ALA A O 1
ATOM 1301 N N . TYR A 1 176 ? 4.862 -10.887 -28.277 1.00 95.31 176 TYR A N 1
ATOM 1302 C CA . TYR A 1 176 ? 3.579 -11.552 -28.070 1.00 95.31 176 TYR A CA 1
ATOM 1303 C C . TYR A 1 176 ? 3.256 -12.445 -29.262 1.00 95.31 176 TYR A C 1
ATOM 1305 O O . TYR A 1 176 ? 3.142 -11.970 -30.397 1.00 95.31 176 TYR A O 1
ATOM 1313 N N . ARG A 1 177 ? 3.075 -13.743 -29.011 1.00 94.69 177 ARG A N 1
ATOM 1314 C CA . ARG A 1 177 ? 2.683 -14.732 -30.021 1.00 94.69 177 ARG A CA 1
ATOM 1315 C C . ARG A 1 177 ? 1.167 -14.781 -30.137 1.00 94.69 177 ARG A C 1
ATOM 1317 O O . ARG A 1 177 ? 0.452 -14.857 -29.141 1.00 94.69 177 ARG A O 1
ATOM 1324 N N . ARG A 1 178 ? 0.672 -14.780 -31.371 1.00 92.75 178 ARG A N 1
ATOM 1325 C CA . ARG A 1 178 ? -0.756 -14.872 -31.668 1.00 92.75 178 ARG A CA 1
ATOM 1326 C C . ARG A 1 178 ? -1.265 -16.298 -31.442 1.00 92.75 178 ARG A C 1
ATOM 1328 O O . ARG A 1 178 ? -0.665 -17.261 -31.920 1.00 92.75 178 ARG A O 1
ATOM 1335 N N . VAL A 1 179 ? -2.399 -16.427 -30.761 1.00 92.38 179 VAL A N 1
ATOM 1336 C CA . VAL A 1 179 ? -3.112 -17.686 -30.510 1.00 92.38 179 VAL A CA 1
ATOM 1337 C C . VAL A 1 179 ? -4.575 -17.482 -30.909 1.00 92.38 179 VAL A C 1
ATOM 1339 O O . VAL A 1 179 ? -5.373 -16.889 -30.188 1.00 92.38 179 VAL A O 1
ATOM 1342 N N . GLY A 1 180 ? -4.923 -17.923 -32.121 1.00 90.25 180 GLY A N 1
ATOM 1343 C CA . GLY A 1 180 ? -6.234 -17.658 -32.717 1.00 90.25 180 GLY A CA 1
ATOM 1344 C C . GLY A 1 180 ? -6.459 -16.161 -32.967 1.00 90.25 180 GLY A C 1
ATOM 1345 O O . GLY A 1 180 ? -5.808 -15.561 -33.829 1.00 90.25 180 GLY A O 1
ATOM 1346 N N . ASN A 1 181 ? -7.390 -15.568 -32.218 1.00 85.75 181 ASN A N 1
ATOM 1347 C CA . ASN A 1 181 ? -7.713 -14.137 -32.278 1.00 85.75 181 ASN A CA 1
ATOM 1348 C C . ASN A 1 181 ? -7.056 -13.306 -31.166 1.00 85.75 181 ASN A C 1
ATOM 1350 O O . ASN A 1 181 ? -7.172 -12.084 -31.204 1.00 85.75 181 ASN A O 1
ATOM 1354 N N . ASP A 1 182 ? -6.376 -13.948 -30.216 1.00 88.06 182 ASP A N 1
ATOM 1355 C CA . ASP A 1 182 ? -5.762 -13.301 -29.056 1.00 88.06 182 ASP A CA 1
ATOM 1356 C C . ASP A 1 182 ? -4.228 -13.436 -29.086 1.00 88.06 182 ASP A C 1
ATOM 1358 O O . ASP A 1 182 ? -3.654 -14.026 -30.011 1.00 88.06 182 ASP A O 1
ATOM 1362 N N . TYR A 1 183 ? -3.555 -12.889 -28.079 1.00 91.94 183 TYR A N 1
ATOM 1363 C CA . TYR A 1 183 ? -2.105 -12.881 -27.932 1.00 91.94 183 TYR A CA 1
ATOM 1364 C C . TYR A 1 183 ? -1.682 -13.388 -26.552 1.00 91.94 183 TYR A C 1
ATOM 1366 O O . TYR A 1 183 ? -2.228 -12.986 -25.530 1.00 91.94 183 TYR A O 1
ATOM 1374 N N . VAL A 1 184 ? -0.643 -14.222 -26.523 1.00 93.25 184 VAL A N 1
ATOM 1375 C CA . VAL A 1 184 ? 0.050 -14.617 -25.290 1.00 93.25 184 VAL A CA 1
ATOM 1376 C C . VAL A 1 184 ? 1.437 -13.988 -25.264 1.00 93.25 184 VAL A C 1
ATOM 1378 O O . VAL A 1 184 ? 2.085 -13.865 -26.307 1.00 93.25 184 VAL A O 1
ATOM 1381 N N . LEU A 1 185 ? 1.899 -13.590 -24.081 1.00 95.38 185 LEU A N 1
ATOM 1382 C CA . LEU A 1 185 ? 3.285 -13.175 -23.893 1.00 95.38 185 LEU A CA 1
ATOM 1383 C C . LEU A 1 185 ? 4.190 -14.399 -24.088 1.00 95.38 185 LEU A C 1
ATOM 1385 O O . LEU A 1 185 ? 3.955 -15.448 -23.494 1.00 95.38 185 LEU A O 1
ATOM 1389 N N . ASP A 1 186 ? 5.166 -14.281 -24.984 1.00 95.06 186 ASP A N 1
ATOM 1390 C CA . ASP A 1 186 ? 5.987 -15.406 -25.453 1.00 95.06 186 ASP A CA 1
ATOM 1391 C C . ASP A 1 186 ? 7.455 -15.249 -25.028 1.00 95.06 186 ASP A C 1
ATOM 1393 O O . ASP A 1 186 ? 8.172 -16.230 -24.837 1.00 95.06 186 ASP A O 1
ATOM 1397 N N . GLY A 1 187 ? 7.899 -14.001 -24.848 1.00 95.56 187 GLY A N 1
ATOM 1398 C CA . GLY A 1 187 ? 9.231 -13.677 -24.360 1.00 95.56 187 GLY A CA 1
ATOM 1399 C C . GLY A 1 187 ? 9.575 -12.191 -24.454 1.00 95.56 187 GLY A C 1
ATOM 1400 O O . GLY A 1 187 ? 8.721 -11.342 -24.721 1.00 95.56 187 GLY A O 1
ATOM 1401 N N . ARG A 1 188 ? 10.859 -11.877 -24.274 1.00 95.12 188 ARG A N 1
ATOM 1402 C CA . ARG A 1 188 ? 11.439 -10.539 -24.437 1.00 95.12 188 ARG A CA 1
ATOM 1403 C C . ARG A 1 188 ? 12.650 -10.575 -25.365 1.00 95.12 188 ARG A C 1
ATOM 1405 O O . ARG A 1 188 ? 13.485 -11.476 -25.276 1.00 95.12 188 ARG A O 1
ATOM 1412 N N . LEU A 1 189 ? 12.761 -9.577 -26.236 1.00 93.56 189 LEU A N 1
ATOM 1413 C CA . LEU A 1 189 ? 13.978 -9.271 -26.982 1.00 93.56 189 LEU A CA 1
ATOM 1414 C C . LEU A 1 189 ? 15.083 -8.844 -26.008 1.00 93.56 189 LEU A C 1
ATOM 1416 O O . LEU A 1 189 ? 14.910 -7.880 -25.262 1.00 93.56 189 LEU A O 1
ATOM 1420 N N . ILE A 1 190 ? 16.230 -9.525 -26.047 1.00 89.56 190 ILE A N 1
ATOM 1421 C CA . ILE A 1 190 ? 17.413 -9.139 -25.268 1.00 89.56 190 ILE A CA 1
ATOM 1422 C C . ILE A 1 190 ? 18.638 -9.114 -26.189 1.00 89.56 190 ILE A C 1
ATOM 1424 O O . ILE A 1 190 ? 19.045 -10.132 -26.748 1.00 89.56 190 ILE A O 1
ATOM 1428 N N . SER A 1 191 ? 19.223 -7.927 -26.345 1.00 82.88 191 SER A N 1
ATOM 1429 C CA . SER A 1 191 ? 20.506 -7.721 -27.027 1.00 82.88 191 SER A CA 1
ATOM 1430 C C . SER A 1 191 ? 21.678 -8.130 -26.133 1.00 82.88 191 SER A C 1
ATOM 1432 O O . SER A 1 191 ? 21.559 -8.107 -24.907 1.00 82.88 191 SER A O 1
ATOM 1434 N N . SER A 1 192 ? 22.835 -8.429 -26.734 1.00 81.94 192 SER A N 1
ATOM 1435 C CA . SER A 1 192 ? 24.082 -8.623 -25.986 1.00 81.94 192 SER A CA 1
ATOM 1436 C C . SER A 1 192 ? 24.382 -7.413 -25.101 1.00 81.94 192 SER A C 1
ATOM 1438 O O . SER A 1 192 ? 24.485 -6.285 -25.581 1.00 81.94 192 SER A O 1
ATOM 1440 N N . LYS A 1 193 ? 24.477 -7.668 -23.796 1.00 88.12 193 LYS A N 1
ATOM 1441 C CA . LYS A 1 193 ? 24.634 -6.680 -22.725 1.00 88.12 193 LYS A CA 1
ATOM 1442 C C . LYS A 1 193 ? 25.525 -7.243 -21.624 1.00 88.12 193 LYS A C 1
ATOM 1444 O O . LYS A 1 193 ? 25.638 -8.459 -21.470 1.00 88.12 193 LYS A O 1
ATOM 1449 N N . MET A 1 194 ? 26.123 -6.343 -20.856 1.00 93.50 194 MET A N 1
ATOM 1450 C CA . MET A 1 194 ? 26.892 -6.673 -19.658 1.00 93.50 194 MET A CA 1
ATOM 1451 C C . MET A 1 194 ? 25.968 -7.116 -18.522 1.00 93.50 194 MET A C 1
ATOM 1453 O O . MET A 1 194 ? 24.814 -6.685 -18.461 1.00 93.50 194 MET A O 1
ATOM 1457 N N . VAL A 1 195 ? 26.477 -7.965 -17.633 1.00 95.69 195 VAL A N 1
ATOM 1458 C CA . VAL A 1 195 ? 25.770 -8.518 -16.474 1.00 95.69 195 VAL A CA 1
ATOM 1459 C C . VAL A 1 195 ? 26.523 -8.147 -15.199 1.00 95.69 195 VAL A C 1
ATOM 1461 O O . VAL A 1 195 ? 27.730 -8.377 -15.098 1.00 95.69 195 VAL A O 1
ATOM 1464 N N . VAL A 1 196 ? 25.794 -7.598 -14.226 1.00 95.50 196 VAL A N 1
ATOM 1465 C CA . VAL A 1 196 ? 26.301 -7.242 -12.891 1.00 95.50 196 VAL A CA 1
ATOM 1466 C C . VAL A 1 196 ? 25.671 -8.106 -11.801 1.00 95.50 196 VAL A C 1
ATOM 1468 O O . VAL A 1 196 ? 24.508 -8.503 -11.911 1.00 95.50 196 VAL A O 1
ATOM 1471 N N . SER A 1 197 ? 26.444 -8.402 -10.760 1.00 93.19 197 SER A N 1
ATOM 1472 C CA . SER A 1 197 ? 26.052 -9.191 -9.585 1.00 93.19 197 SER A CA 1
ATOM 1473 C C . SER A 1 197 ? 25.205 -8.397 -8.574 1.00 93.19 197 SER A C 1
ATOM 1475 O O . SER A 1 197 ? 24.935 -7.204 -8.739 1.00 93.19 197 SER A O 1
ATOM 1477 N N . LEU A 1 198 ? 24.818 -9.037 -7.463 1.00 88.00 198 LEU A N 1
ATOM 1478 C CA . LEU A 1 198 ? 24.234 -8.348 -6.301 1.00 88.00 198 LEU A CA 1
ATOM 1479 C C . LEU A 1 198 ? 25.264 -7.523 -5.492 1.00 88.00 198 LEU A C 1
ATOM 1481 O O . LEU A 1 198 ? 24.866 -6.672 -4.705 1.00 88.00 198 LEU A O 1
ATOM 1485 N N . THR A 1 199 ? 26.568 -7.715 -5.720 1.00 86.81 199 THR A N 1
ATOM 1486 C CA . THR A 1 199 ? 27.660 -6.858 -5.208 1.00 86.81 199 THR A CA 1
ATOM 1487 C C . THR A 1 199 ? 27.954 -5.653 -6.114 1.00 86.81 199 THR A C 1
ATOM 1489 O O . THR A 1 199 ? 28.713 -4.770 -5.729 1.00 86.81 199 THR A O 1
ATOM 1492 N N . GLY A 1 200 ? 27.349 -5.579 -7.308 1.00 89.50 200 GLY A N 1
ATOM 1493 C CA . GLY A 1 200 ? 27.638 -4.545 -8.313 1.00 89.50 200 GLY A CA 1
ATOM 1494 C C . GLY A 1 200 ? 28.927 -4.788 -9.109 1.00 89.50 200 GLY A C 1
ATOM 1495 O O . GLY A 1 200 ? 29.397 -3.908 -9.831 1.00 89.50 200 GLY A O 1
ATOM 1496 N N . GLU A 1 201 ? 29.508 -5.980 -8.990 1.00 91.62 201 GLU A N 1
ATOM 1497 C CA . GLU A 1 201 ? 30.655 -6.421 -9.780 1.00 91.62 201 GLU A CA 1
ATOM 1498 C C . GLU A 1 201 ? 30.199 -6.849 -11.179 1.00 91.62 201 GLU A C 1
ATOM 1500 O O . GLU A 1 201 ? 29.154 -7.485 -11.344 1.00 91.62 201 GLU A O 1
ATOM 1505 N N . PHE A 1 202 ? 30.995 -6.532 -12.199 1.00 92.75 202 PHE A N 1
ATOM 1506 C CA . PHE A 1 202 ? 30.790 -7.068 -13.542 1.00 92.75 202 PHE A CA 1
ATOM 1507 C C . PHE A 1 202 ? 31.230 -8.538 -13.581 1.00 92.75 202 PHE A C 1
ATOM 1509 O O . PHE A 1 202 ? 32.397 -8.836 -13.328 1.00 92.75 202 PHE A O 1
ATOM 1516 N N . ILE A 1 203 ? 30.311 -9.444 -13.928 1.00 94.44 203 ILE A N 1
ATOM 1517 C CA . ILE A 1 203 ? 30.562 -10.898 -13.919 1.00 94.44 203 ILE A CA 1
ATOM 1518 C C . ILE A 1 203 ? 30.627 -11.530 -15.314 1.00 94.44 203 ILE A C 1
ATOM 1520 O O . ILE A 1 203 ? 31.107 -12.652 -15.458 1.00 94.44 203 ILE A O 1
ATOM 1524 N N . GLY A 1 204 ? 30.147 -10.842 -16.353 1.00 94.25 204 GLY A N 1
ATOM 1525 C CA . GLY A 1 204 ? 30.134 -11.389 -17.707 1.00 94.25 204 GLY A CA 1
ATOM 1526 C C . GLY A 1 204 ? 29.188 -10.679 -18.670 1.00 94.25 204 GLY A C 1
ATOM 1527 O O . GLY A 1 204 ? 28.546 -9.689 -18.329 1.00 94.25 204 GLY A O 1
ATOM 1528 N N . SER A 1 205 ? 29.078 -11.195 -19.892 1.00 93.75 205 SER A N 1
ATOM 1529 C CA . SER A 1 205 ? 28.223 -10.634 -20.947 1.00 93.75 205 SER A CA 1
ATOM 1530 C C . SER A 1 205 ? 27.294 -11.677 -21.573 1.00 93.75 205 SER A C 1
ATOM 1532 O O . SER A 1 205 ? 27.627 -12.860 -21.652 1.00 93.75 205 SER A O 1
ATOM 1534 N N . VAL A 1 206 ? 26.111 -11.240 -22.016 1.00 92.69 206 VAL A N 1
ATOM 1535 C CA . VAL A 1 206 ? 25.134 -12.080 -22.728 1.00 92.69 206 VAL A CA 1
ATOM 1536 C C . VAL A 1 206 ? 25.604 -12.292 -24.170 1.00 92.69 206 VAL A C 1
ATOM 1538 O O . VAL A 1 206 ? 25.582 -11.361 -24.981 1.00 92.69 206 VAL A O 1
ATOM 1541 N N . VAL A 1 207 ? 25.990 -13.519 -24.515 1.00 90.00 207 VAL A N 1
ATOM 1542 C CA . VAL A 1 207 ? 26.402 -13.891 -25.878 1.00 90.00 207 VAL A CA 1
ATOM 1543 C C . VAL A 1 207 ? 25.198 -14.339 -26.730 1.00 90.00 207 VAL A C 1
ATOM 1545 O O . VAL A 1 207 ? 24.149 -14.697 -26.180 1.00 90.00 207 VAL A O 1
ATOM 1548 N N . PRO A 1 208 ? 25.290 -14.328 -28.076 1.00 83.19 208 PRO A N 1
ATOM 1549 C CA . PRO A 1 208 ? 24.220 -14.823 -28.940 1.00 83.19 208 PRO A CA 1
ATOM 1550 C C . PRO A 1 208 ? 23.836 -16.271 -28.600 1.00 83.19 208 PRO A C 1
ATOM 1552 O O . PRO A 1 208 ? 24.676 -17.165 -28.640 1.00 83.19 208 PRO A O 1
ATOM 1555 N N . GLY A 1 209 ? 22.561 -16.493 -28.266 1.00 82.06 209 GLY A N 1
ATOM 1556 C CA . GLY A 1 209 ? 22.057 -17.767 -27.733 1.00 82.06 209 GLY A CA 1
ATOM 1557 C C . GLY A 1 209 ? 21.640 -17.701 -26.259 1.00 82.06 209 GLY A C 1
ATOM 1558 O O . GLY A 1 209 ? 20.948 -18.600 -25.797 1.00 82.06 209 GLY A O 1
ATOM 1559 N N . GLY A 1 210 ? 21.973 -16.621 -25.543 1.00 87.31 210 GLY A N 1
ATOM 1560 C CA . GLY A 1 210 ? 21.453 -16.324 -24.202 1.00 87.31 210 GLY A CA 1
ATOM 1561 C C . GLY A 1 210 ? 22.340 -16.778 -23.043 1.00 87.31 210 GLY A C 1
ATOM 1562 O O . GLY A 1 210 ? 22.069 -16.416 -21.899 1.00 87.31 210 GLY A O 1
ATOM 1563 N N . SER A 1 211 ? 23.418 -17.515 -23.311 1.00 92.50 211 SER A N 1
ATOM 1564 C CA . SER A 1 211 ? 24.453 -17.797 -22.314 1.00 92.50 211 SER A CA 1
ATOM 1565 C C . SER A 1 211 ? 25.090 -16.504 -21.793 1.00 92.50 211 SER A C 1
ATOM 1567 O O . SER A 1 211 ? 25.260 -15.534 -22.534 1.00 92.50 211 SER A O 1
ATOM 1569 N N . VAL A 1 212 ? 25.479 -16.504 -20.521 1.00 94.69 212 VAL A N 1
ATOM 1570 C CA . VAL A 1 212 ? 26.284 -15.451 -19.892 1.00 94.69 212 VAL A CA 1
ATOM 1571 C C . VAL A 1 212 ? 27.712 -15.964 -19.768 1.00 94.69 212 VAL A C 1
ATOM 1573 O O . VAL A 1 212 ? 27.945 -16.982 -19.117 1.00 94.69 212 VAL A O 1
ATOM 1576 N N . SER A 1 213 ? 28.648 -15.269 -20.411 1.00 94.25 213 SER A N 1
ATOM 1577 C CA . SER A 1 213 ? 30.066 -15.633 -20.475 1.00 94.25 213 SER A CA 1
ATOM 1578 C C . SER A 1 213 ? 30.914 -14.721 -19.593 1.00 94.25 213 SER A C 1
ATOM 1580 O O . SER A 1 213 ? 30.783 -13.500 -19.706 1.00 94.25 213 SER A O 1
ATOM 1582 N N . ASN A 1 214 ? 31.811 -15.290 -18.782 1.00 93.62 214 ASN A N 1
ATOM 1583 C CA . ASN A 1 214 ? 32.858 -14.534 -18.082 1.00 93.62 214 ASN A CA 1
ATOM 1584 C C . ASN A 1 214 ? 33.983 -14.094 -19.053 1.00 93.62 214 ASN A C 1
ATOM 1586 O O . ASN A 1 214 ? 33.906 -14.340 -20.264 1.00 93.62 214 ASN A O 1
ATOM 1590 N N . PHE A 1 215 ? 35.017 -13.423 -18.528 1.00 87.00 215 PHE A N 1
ATOM 1591 C CA . PHE A 1 215 ? 36.189 -12.982 -19.301 1.00 87.00 215 PHE A CA 1
ATOM 1592 C C . PHE A 1 215 ? 36.976 -14.148 -19.925 1.00 87.00 215 PHE A C 1
ATOM 1594 O O . PHE A 1 215 ? 37.436 -14.036 -21.060 1.00 87.00 215 PHE A O 1
ATOM 1601 N N . ASP A 1 216 ? 37.070 -15.277 -19.223 1.00 92.25 216 ASP A N 1
ATOM 1602 C CA . ASP A 1 216 ? 37.766 -16.497 -19.652 1.00 92.25 216 ASP A CA 1
ATOM 1603 C C . ASP A 1 216 ? 36.979 -17.317 -20.699 1.00 92.25 216 ASP A C 1
ATOM 1605 O O . ASP A 1 216 ? 37.396 -18.400 -21.107 1.00 92.25 216 ASP A O 1
ATOM 1609 N N . SER A 1 217 ? 35.865 -16.767 -21.201 1.00 89.19 217 SER A N 1
ATOM 1610 C CA . SER A 1 217 ? 34.941 -17.380 -22.170 1.00 89.19 217 SER A CA 1
ATOM 1611 C C . SER A 1 217 ? 34.156 -18.596 -21.648 1.00 89.19 217 SER A C 1
ATOM 1613 O O . SER A 1 217 ? 33.584 -19.360 -22.430 1.00 89.19 217 SER A O 1
ATOM 1615 N N . GLU A 1 218 ? 34.080 -18.774 -20.329 1.00 94.06 218 GLU A N 1
ATOM 1616 C CA . GLU A 1 218 ? 33.286 -19.816 -19.679 1.00 94.06 218 GLU A CA 1
ATOM 1617 C C . GLU A 1 218 ? 31.831 -19.369 -19.485 1.00 94.06 218 GLU A C 1
ATOM 1619 O O . GLU A 1 218 ? 31.545 -18.238 -19.081 1.00 94.06 218 GLU A O 1
ATOM 1624 N N . THR A 1 219 ? 30.882 -20.278 -19.723 1.00 94.75 219 THR A N 1
ATOM 1625 C CA . THR A 1 219 ? 29.457 -20.013 -19.473 1.00 94.75 219 THR A CA 1
ATOM 1626 C C . THR A 1 219 ? 29.131 -20.176 -17.989 1.00 94.75 219 THR A C 1
ATOM 1628 O O . THR A 1 219 ? 29.026 -21.296 -17.494 1.00 94.75 219 THR A O 1
ATOM 1631 N N . ILE A 1 220 ? 28.912 -19.056 -17.299 1.00 94.75 220 ILE A N 1
ATOM 1632 C CA . ILE A 1 220 ? 28.551 -19.013 -15.871 1.00 94.75 220 ILE A CA 1
ATOM 1633 C C . ILE A 1 220 ? 27.035 -19.093 -15.623 1.00 94.75 220 ILE A C 1
ATOM 1635 O O . ILE A 1 220 ? 26.599 -19.385 -14.510 1.00 94.75 220 ILE A O 1
ATOM 1639 N N . GLY A 1 221 ? 26.215 -18.856 -16.651 1.00 94.44 221 GLY A N 1
ATOM 1640 C CA . GLY A 1 221 ? 24.756 -18.884 -16.540 1.00 94.44 221 GLY A CA 1
ATOM 1641 C C . GLY A 1 221 ? 24.029 -18.616 -17.857 1.00 94.44 221 GLY A C 1
ATOM 1642 O O . GLY A 1 221 ? 24.627 -18.654 -18.931 1.00 94.44 221 GLY A O 1
ATOM 1643 N N . TYR A 1 222 ? 22.731 -18.333 -17.774 1.00 94.19 222 TYR A N 1
ATOM 1644 C CA . TYR A 1 222 ? 21.852 -18.016 -18.904 1.00 94.19 222 TYR A CA 1
ATOM 1645 C C . TYR A 1 222 ? 20.869 -16.894 -18.543 1.00 94.19 222 TYR A C 1
ATOM 1647 O O . TYR A 1 222 ? 20.434 -16.770 -17.398 1.00 94.19 222 TYR A O 1
ATOM 1655 N N . ILE A 1 223 ? 20.528 -16.060 -19.525 1.00 94.81 223 ILE A N 1
ATOM 1656 C CA . ILE A 1 223 ? 19.588 -14.945 -19.376 1.00 94.81 223 ILE A CA 1
ATOM 1657 C C . ILE A 1 223 ? 18.133 -15.421 -19.484 1.00 94.81 223 ILE A C 1
ATOM 1659 O O . ILE A 1 223 ? 17.805 -16.249 -20.336 1.00 94.81 223 ILE A O 1
ATOM 1663 N N . LYS A 1 224 ? 17.240 -14.864 -18.662 1.00 93.81 224 LYS A N 1
ATOM 1664 C CA . LYS A 1 224 ? 15.781 -15.013 -18.799 1.00 93.81 224 LYS A CA 1
ATOM 1665 C C . LYS A 1 224 ? 15.115 -13.719 -19.261 1.00 93.81 224 LYS A C 1
ATOM 1667 O O . LYS A 1 224 ? 15.697 -12.639 -19.175 1.00 93.81 224 LYS A O 1
ATOM 1672 N N . ALA A 1 225 ? 13.870 -13.819 -19.727 1.00 93.44 225 ALA A N 1
ATOM 1673 C CA . ALA A 1 225 ? 13.094 -12.687 -20.240 1.00 93.44 225 ALA A CA 1
ATOM 1674 C C . ALA A 1 225 ? 12.912 -11.525 -19.240 1.00 93.44 225 ALA A C 1
ATOM 1676 O O . ALA A 1 225 ? 12.845 -10.363 -19.654 1.00 93.44 225 ALA A O 1
ATOM 1677 N N . ASN A 1 226 ? 12.897 -11.816 -17.933 1.00 91.94 226 ASN A N 1
ATOM 1678 C CA . ASN A 1 226 ? 12.874 -10.816 -16.858 1.00 91.94 226 ASN A CA 1
ATOM 1679 C C . ASN A 1 226 ? 14.182 -9.999 -16.727 1.00 91.94 226 ASN A C 1
ATOM 1681 O O . ASN A 1 226 ? 14.217 -9.009 -16.000 1.00 91.94 226 ASN A O 1
ATOM 1685 N N . GLY A 1 227 ? 15.239 -10.348 -17.471 1.00 92.56 227 GLY A N 1
ATOM 1686 C CA . GLY A 1 227 ? 16.526 -9.645 -17.484 1.00 92.56 227 GLY A CA 1
ATOM 1687 C C . GLY A 1 227 ? 17.527 -10.135 -16.434 1.00 92.56 227 GLY A C 1
ATOM 1688 O O . GLY A 1 227 ? 18.618 -9.569 -16.329 1.00 92.56 227 GLY A O 1
ATOM 1689 N N . TYR A 1 228 ? 17.186 -11.184 -15.683 1.00 94.50 228 TYR A N 1
ATOM 1690 C CA . TYR A 1 228 ? 18.069 -11.810 -14.705 1.00 94.50 228 TYR A CA 1
ATOM 1691 C C . TYR A 1 228 ? 18.846 -12.984 -15.306 1.00 94.50 228 TYR A C 1
ATOM 1693 O O . TYR A 1 228 ? 18.328 -13.759 -16.116 1.00 94.50 228 TYR A O 1
ATOM 1701 N N . ALA A 1 229 ? 20.113 -13.086 -14.915 1.00 95.00 229 ALA A N 1
ATOM 1702 C CA . ALA A 1 229 ? 21.017 -14.178 -15.235 1.00 95.00 229 ALA A CA 1
ATOM 1703 C C . ALA A 1 229 ? 20.930 -15.250 -14.143 1.00 95.00 229 ALA A C 1
ATOM 1705 O O . ALA A 1 229 ? 21.034 -14.937 -12.955 1.00 95.00 229 ALA A O 1
ATOM 1706 N N . TYR A 1 230 ? 20.773 -16.505 -14.555 1.00 94.00 230 TYR A N 1
ATOM 1707 C CA . TYR A 1 230 ? 20.584 -17.655 -13.674 1.00 94.00 230 TYR A CA 1
ATOM 1708 C C . TYR A 1 230 ? 21.678 -18.696 -13.892 1.00 94.00 230 TYR A C 1
ATOM 1710 O O . TYR A 1 230 ? 22.131 -18.899 -15.020 1.00 94.00 230 TYR A O 1
ATOM 1718 N N . ASN A 1 231 ? 22.085 -19.381 -12.826 1.00 93.19 231 ASN A N 1
ATOM 1719 C CA . ASN A 1 231 ? 23.023 -20.500 -12.913 1.00 93.19 231 ASN A CA 1
ATOM 1720 C C . ASN A 1 231 ? 22.308 -21.848 -13.165 1.00 93.19 231 ASN A C 1
ATOM 1722 O O . ASN A 1 231 ? 21.082 -21.934 -13.295 1.00 93.19 231 ASN A O 1
ATOM 1726 N N . SER A 1 232 ? 23.080 -22.936 -13.211 1.00 90.31 232 SER A N 1
ATOM 1727 C CA . SER A 1 232 ? 22.580 -24.305 -13.420 1.00 90.31 232 SER A CA 1
ATOM 1728 C C . SER A 1 232 ? 21.634 -24.829 -12.329 1.00 90.31 232 SER A C 1
ATOM 1730 O O . SER A 1 232 ? 20.935 -25.811 -12.570 1.00 90.31 232 SER A O 1
ATOM 1732 N N . ARG A 1 233 ? 21.565 -24.178 -11.160 1.00 89.69 233 ARG A N 1
ATOM 1733 C CA . ARG A 1 233 ? 20.616 -24.476 -10.074 1.00 89.69 233 ARG A CA 1
ATOM 1734 C C . ARG A 1 233 ? 19.354 -23.608 -10.114 1.00 89.69 233 ARG A C 1
ATOM 1736 O O . ARG A 1 233 ? 18.514 -23.734 -9.232 1.00 89.69 233 ARG A O 1
ATOM 1743 N N . ASN A 1 234 ? 19.215 -22.738 -11.122 1.00 87.62 234 ASN A N 1
ATOM 1744 C CA . ASN A 1 234 ? 18.151 -21.733 -11.220 1.00 87.62 234 ASN A CA 1
ATOM 1745 C C . ASN A 1 234 ? 18.202 -20.677 -10.084 1.00 87.62 234 ASN A C 1
ATOM 1747 O O . ASN A 1 234 ? 17.200 -20.033 -9.782 1.00 87.62 234 ASN A O 1
ATOM 1751 N N . GLU A 1 235 ? 19.384 -20.446 -9.500 1.00 90.62 235 GLU A N 1
ATOM 1752 C CA . GLU A 1 235 ? 19.665 -19.324 -8.590 1.00 90.62 235 GLU A CA 1
ATOM 1753 C C . GLU A 1 235 ? 20.023 -18.070 -9.419 1.00 90.62 235 GLU A C 1
ATOM 1755 O O . GLU A 1 235 ? 20.704 -18.184 -10.445 1.00 90.62 235 GLU A O 1
ATOM 1760 N N . VAL A 1 236 ? 19.590 -16.875 -8.995 1.00 92.50 236 VAL A N 1
ATOM 1761 C CA . VAL A 1 236 ? 19.950 -15.599 -9.650 1.00 92.50 236 VAL A CA 1
ATOM 1762 C C . VAL A 1 236 ? 21.396 -15.233 -9.314 1.00 92.50 236 VAL A C 1
ATOM 1764 O O . VAL A 1 236 ? 21.733 -15.066 -8.146 1.00 92.50 236 VAL A O 1
ATOM 1767 N N . ILE A 1 237 ? 22.234 -15.044 -10.337 1.00 94.38 237 ILE A N 1
ATOM 1768 C CA . ILE A 1 237 ? 23.641 -14.621 -10.186 1.00 94.38 237 ILE A CA 1
ATOM 1769 C C . ILE A 1 237 ? 23.887 -13.158 -10.579 1.00 94.38 237 ILE A C 1
ATOM 1771 O O . ILE A 1 237 ? 24.887 -12.572 -10.170 1.00 94.38 237 ILE A O 1
ATOM 1775 N N . GLY A 1 238 ? 22.986 -12.544 -11.349 1.00 94.75 238 GLY A N 1
ATOM 1776 C CA . GLY A 1 238 ? 23.130 -11.154 -11.780 1.00 94.75 238 GLY A CA 1
ATOM 1777 C C . GLY A 1 238 ? 22.000 -10.662 -12.682 1.00 94.75 238 GLY A C 1
ATOM 1778 O O . GLY A 1 238 ? 21.012 -11.362 -12.894 1.00 94.75 238 GLY A O 1
ATOM 1779 N N . ARG A 1 239 ? 22.143 -9.455 -13.234 1.00 94.81 239 ARG A N 1
ATOM 1780 C CA . ARG A 1 239 ? 21.154 -8.782 -14.098 1.00 94.81 239 ARG A CA 1
ATOM 1781 C C . ARG A 1 239 ? 21.828 -8.037 -15.245 1.00 94.81 239 ARG A C 1
ATOM 1783 O O . ARG A 1 239 ? 22.931 -7.522 -15.073 1.00 94.81 239 ARG A O 1
ATOM 1790 N N . ILE A 1 240 ? 21.151 -7.922 -16.390 1.00 94.56 240 ILE A N 1
ATOM 1791 C CA . ILE A 1 240 ? 21.634 -7.083 -17.499 1.00 94.56 240 ILE A CA 1
ATOM 1792 C C . ILE A 1 240 ? 21.653 -5.594 -17.141 1.00 94.56 240 ILE A C 1
ATOM 1794 O O . ILE A 1 240 ? 20.670 -5.036 -16.646 1.00 94.56 240 ILE A O 1
ATOM 1798 N N . VAL A 1 241 ? 22.757 -4.928 -17.469 1.00 94.00 241 VAL A N 1
ATOM 1799 C CA . VAL A 1 241 ? 22.919 -3.485 -17.274 1.00 94.00 241 VAL A CA 1
ATOM 1800 C C . VAL A 1 241 ? 21.982 -2.707 -18.205 1.00 94.00 241 VAL A C 1
ATOM 1802 O O . VAL A 1 241 ? 21.839 -3.005 -19.400 1.00 94.00 241 VAL A O 1
ATOM 1805 N N . LYS A 1 242 ? 21.346 -1.669 -17.657 1.00 89.44 242 LYS A N 1
ATOM 1806 C CA . LYS A 1 242 ? 20.558 -0.672 -18.388 1.00 89.44 242 LYS A CA 1
ATOM 1807 C C . LYS A 1 242 ? 21.188 0.701 -18.175 1.00 89.44 242 LYS A C 1
ATOM 1809 O O . LYS A 1 242 ? 21.216 1.195 -17.054 1.00 89.44 242 LYS A O 1
ATOM 1814 N N . SER A 1 243 ? 21.667 1.287 -19.264 1.00 88.00 243 SER A N 1
ATOM 1815 C CA . SER A 1 243 ? 22.148 2.664 -19.339 1.00 88.00 243 SER A CA 1
ATOM 1816 C C . SER A 1 243 ? 21.032 3.621 -18.921 1.00 88.00 243 SER A C 1
ATOM 1818 O O . SER A 1 243 ? 19.862 3.417 -19.265 1.00 88.00 243 SER A O 1
ATOM 1820 N N . GLY A 1 244 ? 21.374 4.646 -18.151 1.00 93.62 244 GLY A N 1
ATOM 1821 C CA . GLY A 1 244 ? 20.375 5.373 -17.379 1.00 93.62 244 GLY A CA 1
ATOM 1822 C C . GLY A 1 244 ? 20.956 6.494 -16.539 1.00 93.62 244 GLY A C 1
ATOM 1823 O O . GLY A 1 244 ? 22.136 6.824 -16.659 1.00 93.62 244 GLY A O 1
ATOM 1824 N N . TYR A 1 245 ? 20.124 7.049 -15.666 1.00 95.00 245 TYR A N 1
ATOM 1825 C CA . TYR A 1 245 ? 20.525 8.045 -14.676 1.00 95.00 245 TYR A CA 1
ATOM 1826 C C . TYR A 1 245 ? 20.397 7.453 -13.274 1.00 95.00 245 TYR A C 1
ATOM 1828 O O . TYR A 1 245 ? 19.444 6.725 -12.981 1.00 95.00 245 TYR A O 1
ATOM 1836 N N . ALA A 1 246 ? 21.389 7.735 -12.436 1.00 95.88 246 ALA A N 1
ATOM 1837 C CA . ALA A 1 246 ? 21.429 7.335 -11.041 1.00 95.88 246 ALA A CA 1
ATOM 1838 C C . ALA A 1 246 ? 21.000 8.503 -10.152 1.00 95.88 246 ALA A C 1
ATOM 1840 O O . ALA A 1 246 ? 21.297 9.665 -10.441 1.00 95.88 246 ALA A O 1
ATOM 1841 N N . PHE A 1 247 ? 20.330 8.176 -9.056 1.00 95.31 247 PHE A N 1
ATOM 1842 C CA . PHE A 1 247 ? 19.792 9.127 -8.093 1.00 95.31 247 PHE A CA 1
ATOM 1843 C C . PHE A 1 247 ? 20.075 8.622 -6.683 1.00 95.31 247 PHE A C 1
ATOM 1845 O O . PHE A 1 247 ? 20.072 7.412 -6.465 1.00 95.31 247 PHE A O 1
ATOM 1852 N N . ASP A 1 248 ? 20.322 9.520 -5.735 1.00 94.06 248 ASP A N 1
ATOM 1853 C CA . ASP A 1 248 ? 20.517 9.163 -4.333 1.00 94.06 248 ASP A CA 1
ATOM 1854 C C . ASP A 1 248 ? 19.194 8.722 -3.688 1.00 94.06 248 ASP A C 1
ATOM 1856 O O . ASP A 1 248 ? 18.113 8.833 -4.275 1.00 94.06 248 ASP A O 1
ATOM 1860 N N . ASN A 1 249 ? 19.264 8.233 -2.452 1.00 92.00 249 ASN A N 1
ATOM 1861 C CA . ASN A 1 249 ? 18.082 7.804 -1.703 1.00 92.00 249 ASN A CA 1
ATOM 1862 C C . ASN A 1 249 ? 17.020 8.915 -1.510 1.00 92.00 249 ASN A C 1
ATOM 1864 O O . ASN A 1 249 ? 15.876 8.590 -1.199 1.00 92.00 249 ASN A O 1
ATOM 1868 N N . ASN A 1 250 ? 17.349 10.196 -1.706 1.00 89.25 250 ASN A N 1
ATOM 1869 C CA . ASN A 1 250 ? 16.430 11.339 -1.614 1.00 89.25 250 ASN A CA 1
ATOM 1870 C C . ASN A 1 250 ? 15.914 11.803 -2.996 1.00 89.25 250 ASN A C 1
ATOM 1872 O O . ASN A 1 250 ? 14.894 12.487 -3.086 1.00 89.25 250 ASN A O 1
ATOM 1876 N N . GLY A 1 251 ? 16.564 11.381 -4.084 1.00 89.06 251 GLY A N 1
ATOM 1877 C CA . GLY A 1 251 ? 16.237 11.735 -5.464 1.00 89.06 251 GLY A CA 1
ATOM 1878 C C . GLY A 1 251 ? 17.167 12.763 -6.110 1.00 89.06 251 GLY A C 1
ATOM 1879 O O . GLY A 1 251 ? 16.888 13.193 -7.224 1.00 89.06 251 GLY A O 1
ATOM 1880 N N . PHE A 1 252 ? 18.265 13.163 -5.471 1.00 90.69 252 PHE A N 1
ATOM 1881 C CA . PHE A 1 252 ? 19.274 14.010 -6.108 1.00 90.69 252 PHE A CA 1
ATOM 1882 C C . PHE A 1 252 ? 20.076 13.205 -7.137 1.00 90.69 252 PHE A C 1
ATOM 1884 O O . PHE A 1 252 ? 20.427 12.054 -6.899 1.00 90.69 252 PHE A O 1
ATOM 1891 N N . TYR A 1 253 ? 20.375 13.797 -8.292 1.00 93.06 253 TYR A N 1
ATOM 1892 C CA . TYR A 1 253 ? 21.147 13.142 -9.353 1.00 93.06 253 TYR A CA 1
ATOM 1893 C C . TYR A 1 253 ? 22.575 12.793 -8.882 1.00 93.06 253 TYR A C 1
ATOM 1895 O O . TYR A 1 253 ? 23.267 13.648 -8.337 1.00 93.06 253 TYR A O 1
ATOM 1903 N N . LEU A 1 254 ? 23.011 11.548 -9.114 1.00 95.06 254 LEU A N 1
ATOM 1904 C CA . LEU A 1 254 ? 24.348 11.031 -8.761 1.00 95.06 254 LEU A CA 1
ATOM 1905 C C . LEU A 1 254 ? 25.286 10.852 -9.964 1.00 95.06 254 LEU A C 1
ATOM 1907 O O . LEU A 1 254 ? 26.462 10.548 -9.777 1.00 95.06 254 LEU A O 1
ATOM 1911 N N . GLY A 1 255 ? 24.772 10.942 -11.191 1.00 94.31 255 GLY A N 1
ATOM 1912 C CA . GLY A 1 255 ? 25.518 10.611 -12.405 1.00 94.31 255 GLY A CA 1
ATOM 1913 C C . GLY A 1 255 ? 24.725 9.744 -13.379 1.00 94.31 255 GLY A C 1
ATOM 1914 O O . GLY A 1 255 ? 23.522 9.518 -13.225 1.00 94.31 255 GLY A O 1
ATOM 1915 N N . PHE A 1 256 ? 25.411 9.235 -14.399 1.00 93.88 256 PHE A N 1
ATOM 1916 C CA . PHE A 1 256 ? 24.837 8.309 -15.376 1.00 93.88 256 PHE A CA 1
ATOM 1917 C C . PHE A 1 256 ? 25.393 6.894 -15.191 1.00 93.88 256 PHE A C 1
ATOM 1919 O O . PHE A 1 256 ? 26.526 6.710 -14.748 1.00 93.88 256 PHE A O 1
ATOM 1926 N N . VAL A 1 257 ? 24.585 5.894 -15.542 1.00 94.62 257 VAL A N 1
ATOM 1927 C CA . VAL A 1 257 ? 24.960 4.475 -15.514 1.00 94.62 257 VAL A CA 1
ATOM 1928 C C . VAL A 1 257 ? 25.634 4.109 -16.837 1.00 94.62 257 VAL A C 1
ATOM 1930 O O . VAL A 1 257 ? 25.031 4.268 -17.903 1.00 94.62 257 VAL A O 1
ATOM 1933 N N . THR A 1 258 ? 26.866 3.610 -16.769 1.00 92.00 258 THR A N 1
ATOM 1934 C CA . THR A 1 258 ? 27.655 3.124 -17.909 1.00 92.00 258 THR A CA 1
ATOM 1935 C C . THR A 1 258 ? 27.250 1.710 -18.343 1.00 92.00 258 THR A C 1
ATOM 1937 O O . THR A 1 258 ? 26.614 0.962 -17.601 1.00 92.00 258 THR A O 1
ATOM 1940 N N . TYR A 1 259 ? 27.726 1.294 -19.520 1.00 88.56 259 TYR A N 1
ATOM 1941 C CA . TYR A 1 259 ? 27.503 -0.037 -20.095 1.00 88.56 259 TYR A CA 1
ATOM 1942 C C . TYR A 1 259 ? 27.915 -1.207 -19.184 1.00 88.56 259 TYR A C 1
ATOM 1944 O O . TYR A 1 259 ? 27.314 -2.276 -19.265 1.00 88.56 259 TYR A O 1
ATOM 1952 N N . ASN A 1 260 ? 28.926 -1.019 -18.327 1.00 90.25 260 ASN A N 1
ATOM 1953 C CA . ASN A 1 260 ? 29.439 -2.002 -17.368 1.00 90.25 260 ASN A CA 1
ATOM 1954 C C . ASN A 1 260 ? 28.844 -1.854 -15.952 1.00 90.25 260 ASN A C 1
ATOM 1956 O O . ASN A 1 260 ? 29.253 -2.581 -15.051 1.00 90.25 260 ASN A O 1
ATOM 1960 N N . GLY A 1 261 ? 27.867 -0.960 -15.758 1.00 92.81 261 GLY A N 1
ATOM 1961 C CA . GLY A 1 261 ? 27.151 -0.778 -14.492 1.00 92.81 261 GLY A CA 1
ATOM 1962 C C . GLY A 1 261 ? 27.847 0.143 -13.489 1.00 92.81 261 GLY A C 1
ATOM 1963 O O . GLY A 1 261 ? 27.494 0.137 -12.315 1.00 92.81 261 GLY A O 1
ATOM 1964 N N . GLU A 1 262 ? 28.820 0.942 -13.916 1.00 94.81 262 GLU A N 1
ATOM 1965 C CA . GLU A 1 262 ? 29.431 1.980 -13.082 1.00 94.81 262 GLU A CA 1
ATOM 1966 C C . GLU A 1 262 ? 28.592 3.262 -13.144 1.00 94.81 262 GLU A C 1
ATOM 1968 O O . GLU A 1 262 ? 28.025 3.602 -14.180 1.00 94.81 262 GLU A O 1
ATOM 1973 N N . VAL A 1 263 ? 28.485 3.971 -12.022 1.00 95.31 263 VAL A N 1
ATOM 1974 C CA . VAL A 1 263 ? 27.815 5.272 -11.941 1.00 95.31 263 VAL A CA 1
ATOM 1975 C C . VAL A 1 263 ? 28.883 6.350 -11.957 1.00 95.31 263 VAL A C 1
ATOM 1977 O O . VAL A 1 263 ? 29.744 6.374 -11.076 1.00 95.31 263 VAL A O 1
ATOM 1980 N N . VAL A 1 264 ? 28.839 7.217 -12.968 1.00 92.81 264 VAL A N 1
ATOM 1981 C CA . VAL A 1 264 ? 29.887 8.206 -13.234 1.00 92.81 264 VAL A CA 1
ATOM 1982 C C . VAL A 1 264 ? 29.313 9.618 -13.303 1.00 92.81 264 VAL A C 1
ATOM 1984 O O . VAL A 1 264 ? 28.305 9.867 -13.968 1.00 92.81 264 VAL A O 1
ATOM 1987 N N . GLU A 1 265 ? 30.002 10.560 -12.662 1.00 91.44 265 GLU A N 1
ATOM 1988 C CA . GLU A 1 265 ? 29.754 11.996 -12.790 1.00 91.44 265 GLU A CA 1
ATOM 1989 C C . GLU A 1 265 ? 31.084 12.759 -12.861 1.00 91.44 265 GLU A C 1
ATOM 1991 O O . GLU A 1 265 ? 31.982 12.513 -12.056 1.00 91.44 265 GLU A O 1
ATOM 1996 N N . ASN A 1 266 ? 31.226 13.687 -13.818 1.00 88.69 266 ASN A N 1
ATOM 1997 C CA . ASN A 1 266 ? 32.429 14.518 -13.987 1.00 88.69 266 ASN A CA 1
ATOM 1998 C C . ASN A 1 266 ? 33.730 13.671 -13.991 1.00 88.69 266 ASN A C 1
ATOM 2000 O O . ASN A 1 266 ? 34.675 13.943 -13.250 1.00 88.69 266 ASN A O 1
ATOM 2004 N N . GLU A 1 267 ? 33.711 12.582 -14.775 1.00 85.94 267 GLU A N 1
ATOM 2005 C CA . GLU A 1 267 ? 34.743 11.528 -14.896 1.00 85.94 267 GLU A CA 1
ATOM 2006 C C . GLU A 1 267 ? 35.061 10.704 -13.625 1.00 85.94 267 GLU A C 1
ATOM 2008 O O . GLU A 1 267 ? 35.928 9.829 -13.658 1.00 85.94 267 GLU A O 1
ATOM 2013 N N . LYS A 1 268 ? 34.350 10.906 -12.508 1.00 91.75 268 LYS A N 1
ATOM 2014 C CA . LYS A 1 268 ? 34.562 10.165 -11.252 1.00 91.75 268 LYS A CA 1
ATOM 2015 C C . LYS A 1 268 ? 33.569 9.021 -11.092 1.00 91.75 268 LYS A C 1
ATOM 2017 O O . LYS A 1 268 ? 32.377 9.196 -11.327 1.00 91.75 268 LYS A O 1
ATOM 2022 N N . LEU A 1 269 ? 34.055 7.880 -10.603 1.00 93.50 269 LEU A N 1
ATOM 2023 C CA . LEU A 1 269 ? 33.212 6.790 -10.111 1.00 93.50 269 LEU A CA 1
ATOM 2024 C C . LEU A 1 269 ? 32.519 7.227 -8.811 1.00 93.50 269 LEU A C 1
ATOM 2026 O O . LEU A 1 269 ? 33.190 7.485 -7.813 1.00 93.50 269 LEU A O 1
ATOM 2030 N N . VAL A 1 270 ? 31.190 7.288 -8.833 1.00 94.44 270 VAL A N 1
ATOM 2031 C CA . VAL A 1 270 ? 30.331 7.606 -7.678 1.00 94.44 270 VAL A CA 1
ATOM 2032 C C . VAL A 1 270 ? 29.783 6.327 -7.035 1.00 94.44 270 VAL A C 1
ATOM 2034 O O . VAL A 1 270 ? 29.626 6.262 -5.818 1.00 94.44 270 VAL A O 1
ATOM 2037 N N . GLY A 1 271 ? 29.539 5.283 -7.833 1.00 95.38 271 GLY A N 1
ATOM 2038 C CA . GLY A 1 271 ? 29.015 4.011 -7.336 1.00 95.38 271 GLY A CA 1
ATOM 2039 C C . GLY A 1 271 ? 28.904 2.913 -8.395 1.00 95.38 271 GLY A C 1
ATOM 2040 O O . GLY A 1 271 ? 29.388 3.064 -9.517 1.00 95.38 271 GLY A O 1
ATOM 2041 N N . ARG A 1 272 ? 28.257 1.798 -8.045 1.00 95.62 272 ARG A N 1
ATOM 2042 C CA . ARG A 1 272 ? 28.000 0.640 -8.922 1.00 95.62 272 ARG A CA 1
ATOM 2043 C C . ARG A 1 272 ? 26.536 0.209 -8.856 1.00 95.62 272 ARG A C 1
ATOM 2045 O O . ARG A 1 272 ? 25.939 0.205 -7.782 1.00 95.62 272 ARG A O 1
ATOM 2052 N N . LEU A 1 273 ? 25.971 -0.169 -9.999 1.00 95.69 273 LEU A N 1
ATOM 2053 C CA . LEU A 1 273 ? 24.630 -0.734 -10.134 1.00 95.69 273 LEU A CA 1
ATOM 2054 C C . LEU A 1 273 ? 24.631 -2.214 -9.731 1.00 95.69 273 LEU A C 1
ATOM 2056 O O . LEU A 1 273 ? 25.377 -3.015 -10.291 1.00 95.69 273 LEU A O 1
ATOM 2060 N N . ARG A 1 274 ? 23.739 -2.585 -8.815 1.00 93.06 274 ARG A N 1
ATOM 2061 C CA . ARG A 1 274 ? 23.488 -3.964 -8.377 1.00 93.06 274 ARG A CA 1
ATOM 2062 C C . ARG A 1 274 ? 22.385 -4.644 -9.185 1.00 93.06 274 ARG A C 1
ATOM 2064 O O . ARG A 1 274 ? 21.551 -4.002 -9.823 1.00 93.06 274 ARG A O 1
ATOM 2071 N N . ALA A 1 275 ? 22.327 -5.971 -9.091 1.00 91.88 275 ALA A N 1
ATOM 2072 C CA . ALA A 1 275 ? 21.287 -6.782 -9.718 1.00 91.88 275 ALA A CA 1
ATOM 2073 C C . ALA A 1 275 ? 19.854 -6.476 -9.222 1.00 91.88 275 ALA A C 1
ATOM 2075 O O . ALA A 1 275 ? 18.897 -6.587 -9.989 1.00 91.88 275 ALA A O 1
ATOM 2076 N N . ASP A 1 276 ? 19.665 -6.060 -7.971 1.00 88.75 276 ASP A N 1
ATOM 2077 C CA . ASP A 1 276 ? 18.361 -5.586 -7.471 1.00 88.75 276 ASP A CA 1
ATOM 2078 C C . ASP A 1 276 ? 17.896 -4.293 -8.191 1.00 88.75 276 ASP A C 1
ATOM 2080 O O . ASP A 1 276 ? 16.712 -4.137 -8.497 1.00 88.75 276 ASP A O 1
ATOM 2084 N N . GLY A 1 277 ? 18.834 -3.443 -8.617 1.00 89.94 277 GLY A N 1
ATOM 2085 C CA . GLY A 1 277 ? 18.616 -2.146 -9.269 1.00 89.94 277 GLY A CA 1
ATOM 2086 C C . GLY A 1 277 ? 19.095 -0.948 -8.439 1.00 89.94 277 GLY A C 1
ATOM 2087 O O . GLY A 1 277 ? 19.049 0.185 -8.930 1.00 89.94 277 GLY A O 1
ATOM 2088 N N . ASN A 1 278 ? 19.564 -1.209 -7.216 1.00 92.69 278 ASN A N 1
ATOM 2089 C CA . ASN A 1 278 ? 20.147 -0.232 -6.307 1.00 92.69 278 ASN A CA 1
ATOM 2090 C C . ASN A 1 278 ? 21.543 0.203 -6.779 1.00 92.69 278 ASN A C 1
ATOM 2092 O O . ASN A 1 278 ? 22.235 -0.521 -7.500 1.00 92.69 278 ASN A O 1
ATOM 2096 N N . VAL A 1 279 ? 21.978 1.372 -6.321 1.00 94.88 279 VAL A N 1
ATOM 2097 C CA . VAL A 1 279 ? 23.333 1.900 -6.502 1.00 94.88 279 VAL A CA 1
ATOM 2098 C C . VAL A 1 279 ? 24.062 1.853 -5.162 1.00 94.88 279 VAL A C 1
ATOM 2100 O O . VAL A 1 279 ? 23.546 2.345 -4.158 1.00 94.88 279 VAL A O 1
ATOM 2103 N N . VAL A 1 280 ? 25.267 1.281 -5.150 1.00 93.44 280 VAL A N 1
ATOM 2104 C CA . VAL A 1 280 ? 26.159 1.243 -3.977 1.00 93.44 280 VAL A CA 1
ATOM 2105 C C . VAL A 1 280 ? 27.403 2.095 -4.164 1.00 93.44 280 VAL A C 1
ATOM 2107 O O . VAL A 1 280 ? 27.883 2.251 -5.286 1.00 93.44 280 VAL A O 1
ATOM 2110 N N . ASN A 1 281 ? 27.944 2.612 -3.063 1.00 92.38 281 ASN A N 1
ATOM 2111 C CA . ASN A 1 281 ? 29.288 3.192 -3.018 1.00 92.38 281 ASN A CA 1
ATOM 2112 C C . ASN A 1 281 ? 30.381 2.092 -3.116 1.00 92.38 281 ASN A C 1
ATOM 2114 O O . ASN A 1 281 ? 30.055 0.899 -3.119 1.00 92.38 281 ASN A O 1
ATOM 2118 N N . PRO A 1 282 ? 31.680 2.445 -3.201 1.00 87.50 282 PRO A N 1
ATOM 2119 C CA . PRO A 1 282 ? 32.778 1.469 -3.188 1.00 87.50 282 PRO A CA 1
ATOM 2120 C C . PRO A 1 282 ? 32.818 0.564 -1.945 1.00 87.50 282 PRO A C 1
ATOM 2122 O O . PRO A 1 282 ? 33.358 -0.537 -2.013 1.00 87.50 282 PRO A O 1
ATOM 2125 N N . GLU A 1 283 ? 32.229 1.001 -0.830 1.00 87.25 283 GLU A N 1
ATOM 2126 C CA . GLU A 1 283 ? 32.106 0.252 0.424 1.00 87.25 283 GLU A CA 1
ATOM 2127 C C . GLU A 1 283 ? 30.936 -0.761 0.427 1.00 87.25 283 GLU A C 1
ATOM 2129 O O . GLU A 1 283 ? 30.798 -1.533 1.374 1.00 87.25 283 GLU A O 1
ATOM 2134 N N . GLY A 1 284 ? 30.101 -0.785 -0.620 1.00 85.94 284 GLY A N 1
ATOM 2135 C CA . GLY A 1 284 ? 28.977 -1.718 -0.782 1.00 85.94 284 GLY A CA 1
ATOM 2136 C C . GLY A 1 284 ? 27.649 -1.287 -0.138 1.00 85.94 284 GLY A C 1
ATOM 2137 O O . GLY A 1 284 ? 26.671 -2.029 -0.238 1.00 85.94 284 GLY A O 1
ATOM 2138 N N . VAL A 1 285 ? 27.597 -0.099 0.472 1.00 89.19 285 VAL A N 1
ATOM 2139 C CA . VAL A 1 285 ? 26.419 0.505 1.124 1.00 89.19 285 VAL A CA 1
ATOM 2140 C C . VAL A 1 285 ? 25.489 1.126 0.081 1.00 89.19 285 VAL A C 1
ATOM 2142 O O . VAL A 1 285 ? 25.949 1.817 -0.832 1.00 89.19 285 VAL A O 1
ATOM 2145 N N . VAL A 1 286 ? 24.174 0.909 0.205 1.00 90.69 286 VAL A N 1
ATOM 2146 C CA . VAL A 1 286 ? 23.174 1.417 -0.758 1.00 90.69 286 VAL A CA 1
ATOM 2147 C C . VAL A 1 286 ? 22.966 2.929 -0.612 1.00 90.69 286 VAL A C 1
ATOM 2149 O O . VAL A 1 286 ? 22.299 3.406 0.308 1.00 90.69 286 VAL A O 1
ATOM 2152 N N . ILE A 1 287 ? 23.500 3.683 -1.574 1.00 93.06 287 ILE A N 1
ATOM 2153 C CA . ILE A 1 287 ? 23.424 5.151 -1.638 1.00 93.06 287 ILE A CA 1
ATOM 2154 C C . ILE A 1 287 ? 22.268 5.672 -2.501 1.00 93.06 287 ILE A C 1
ATOM 2156 O O . ILE A 1 287 ? 21.944 6.856 -2.418 1.00 93.06 287 ILE A O 1
ATOM 2160 N N . GLY A 1 288 ? 21.652 4.823 -3.329 1.00 94.12 288 GLY A N 1
ATOM 2161 C CA . GLY A 1 288 ? 20.618 5.270 -4.255 1.00 94.12 288 GLY A CA 1
ATOM 2162 C C . GLY A 1 288 ? 20.043 4.198 -5.178 1.00 94.12 288 GLY A C 1
ATOM 2163 O O . GLY A 1 288 ? 20.171 2.998 -4.936 1.00 94.12 288 GLY A O 1
ATOM 2164 N N . TYR A 1 289 ? 19.427 4.649 -6.269 1.00 93.94 289 TYR A N 1
ATOM 2165 C CA . TYR A 1 289 ? 18.712 3.839 -7.258 1.00 93.94 289 TYR A CA 1
ATOM 2166 C C . TYR A 1 289 ? 18.994 4.315 -8.696 1.00 93.94 289 TYR A C 1
ATOM 2168 O O . TYR A 1 289 ? 19.703 5.297 -8.924 1.00 93.94 289 TYR A O 1
ATOM 2176 N N . SER A 1 290 ? 18.455 3.603 -9.690 1.00 94.75 290 SER A N 1
ATOM 2177 C CA . SER A 1 290 ? 18.647 3.914 -11.114 1.00 94.75 290 SER A CA 1
ATOM 2178 C C . SER A 1 290 ? 17.341 3.915 -11.917 1.00 94.75 290 SER A C 1
ATOM 2180 O O . SER A 1 290 ? 16.425 3.132 -11.654 1.00 94.75 290 SER A O 1
ATOM 2182 N N . LEU A 1 291 ? 17.267 4.780 -12.934 1.00 95.00 291 LEU A N 1
ATOM 2183 C CA . LEU A 1 291 ? 16.194 4.815 -13.933 1.00 95.00 291 LEU A CA 1
ATOM 2184 C C . LEU A 1 291 ? 16.760 4.633 -15.345 1.00 95.00 291 LEU A C 1
ATOM 2186 O O . LEU A 1 291 ? 17.788 5.206 -15.695 1.00 95.00 291 LEU A O 1
ATOM 2190 N N . ASP A 1 292 ? 16.050 3.860 -16.168 1.00 93.38 292 ASP A N 1
ATOM 2191 C CA . ASP A 1 292 ? 16.376 3.622 -17.579 1.00 93.38 292 ASP A CA 1
ATOM 2192 C C . ASP A 1 292 ? 16.347 4.940 -18.371 1.00 93.38 292 ASP A C 1
ATOM 2194 O O . ASP A 1 292 ? 15.433 5.744 -18.182 1.00 93.38 292 ASP A O 1
ATOM 2198 N N . ILE A 1 293 ? 17.305 5.171 -19.272 1.00 92.69 293 ILE A N 1
ATOM 2199 C CA . ILE A 1 293 ? 17.407 6.422 -20.046 1.00 92.69 293 ILE A CA 1
ATOM 2200 C C . ILE A 1 293 ? 16.172 6.715 -20.928 1.00 92.69 293 ILE A C 1
ATOM 2202 O O . ILE A 1 293 ? 15.927 7.864 -21.300 1.00 92.69 293 ILE A O 1
ATOM 2206 N N . ALA A 1 294 ? 15.359 5.702 -21.244 1.00 94.06 294 ALA A N 1
ATOM 2207 C CA . ALA A 1 294 ? 14.085 5.853 -21.948 1.00 94.06 294 ALA A CA 1
ATOM 2208 C C . ALA A 1 294 ? 12.885 6.172 -21.026 1.00 94.06 294 ALA A C 1
ATOM 2210 O O . ALA A 1 294 ? 11.758 6.264 -21.518 1.00 94.06 294 ALA A O 1
ATOM 2211 N N . SER A 1 295 ? 13.090 6.329 -19.710 1.00 95.94 295 SER A N 1
ATOM 2212 C CA . SER A 1 295 ? 12.002 6.565 -18.749 1.00 95.94 295 SER A CA 1
ATOM 2213 C C . SER A 1 295 ? 11.322 7.920 -18.946 1.00 95.94 295 SER A C 1
ATOM 2215 O O . SER A 1 295 ? 11.894 8.906 -19.418 1.00 95.94 295 SER A O 1
ATOM 2217 N N . THR A 1 296 ? 10.058 7.958 -18.552 1.00 96.75 296 THR A N 1
ATOM 2218 C CA . THR A 1 296 ? 9.100 9.023 -18.851 1.00 96.75 296 THR A CA 1
ATOM 2219 C C . THR A 1 296 ? 8.148 9.194 -17.683 1.00 96.75 296 THR A C 1
ATOM 2221 O O . THR A 1 296 ? 8.054 8.303 -16.841 1.00 96.75 296 THR A O 1
ATOM 2224 N N . ALA A 1 297 ? 7.442 10.320 -17.615 1.00 97.25 297 ALA A N 1
ATOM 2225 C CA . ALA A 1 297 ? 6.490 10.586 -16.545 1.00 97.25 297 ALA A CA 1
ATOM 2226 C C . ALA A 1 297 ? 5.131 11.077 -17.043 1.00 97.25 297 ALA A C 1
ATOM 2228 O O . ALA A 1 297 ? 5.022 11.739 -18.081 1.00 97.25 297 ALA A O 1
ATOM 2229 N N . THR A 1 298 ? 4.109 10.804 -16.238 1.00 96.69 298 THR A N 1
ATOM 2230 C CA . THR A 1 298 ? 2.762 11.371 -16.350 1.00 96.69 298 THR A CA 1
ATOM 2231 C C . THR A 1 298 ? 2.432 12.214 -15.126 1.00 96.69 298 THR A C 1
ATOM 2233 O O . THR A 1 298 ? 3.015 12.023 -14.058 1.00 96.69 298 THR A O 1
ATOM 2236 N N . ASP A 1 299 ? 1.459 13.114 -15.250 1.00 94.12 299 ASP A N 1
ATOM 2237 C CA . ASP A 1 299 ? 0.787 13.679 -14.082 1.00 94.12 299 ASP A CA 1
ATOM 2238 C C . ASP A 1 299 ? -0.081 12.615 -13.381 1.00 94.12 299 ASP A C 1
ATOM 2240 O O . ASP A 1 299 ? -0.236 11.481 -13.852 1.00 94.12 299 ASP A O 1
ATOM 2244 N N . LEU A 1 300 ? -0.682 12.989 -12.250 1.00 90.38 300 LEU A N 1
ATOM 2245 C CA . LEU A 1 300 ? -1.579 12.121 -11.473 1.00 90.38 300 LEU A CA 1
ATOM 2246 C C . LEU A 1 300 ? -2.927 11.829 -12.177 1.00 90.38 300 LEU A C 1
ATOM 2248 O O . LEU A 1 300 ? -3.829 11.251 -11.576 1.00 90.38 300 LEU A O 1
ATOM 2252 N N . LYS A 1 301 ? -3.078 12.225 -13.450 1.00 91.31 301 LYS A N 1
ATOM 2253 C CA . LYS A 1 301 ? -4.222 11.938 -14.330 1.00 91.31 301 LYS A CA 1
ATOM 2254 C C . LYS A 1 301 ? -3.798 11.237 -15.630 1.00 91.31 301 LYS A C 1
ATOM 2256 O O . LYS A 1 301 ? -4.589 11.161 -16.567 1.00 91.31 301 LYS A O 1
ATOM 2261 N N . GLY A 1 302 ? -2.560 10.740 -15.701 1.00 92.62 302 GLY A N 1
ATOM 2262 C CA . GLY A 1 302 ? -2.039 9.987 -16.844 1.00 92.62 302 GLY A CA 1
ATOM 2263 C C . GLY A 1 302 ? -1.598 10.820 -18.045 1.00 92.62 302 GLY A C 1
ATOM 2264 O O . GLY A 1 302 ? -1.257 10.256 -19.086 1.00 92.62 302 GLY A O 1
ATOM 2265 N N . LYS A 1 303 ? -1.578 12.153 -17.950 1.00 93.62 303 LYS A N 1
ATOM 2266 C CA . LYS A 1 303 ? -1.112 13.009 -19.046 1.00 93.62 303 LYS A CA 1
ATOM 2267 C C . LYS A 1 303 ? 0.415 13.035 -19.067 1.00 93.62 303 LYS A C 1
ATOM 2269 O O . LYS A 1 303 ? 1.037 13.424 -18.084 1.00 93.62 303 LYS A O 1
ATOM 2274 N N . TYR A 1 304 ? 1.015 12.692 -20.206 1.00 94.06 304 TYR A N 1
ATOM 2275 C CA . TYR A 1 304 ? 2.465 12.752 -20.425 1.00 94.06 304 TYR A CA 1
ATOM 2276 C C . TYR A 1 304 ? 3.055 14.141 -20.100 1.00 94.06 304 TYR A C 1
ATOM 2278 O O . TYR A 1 304 ? 2.699 15.142 -20.734 1.00 94.06 304 TYR A O 1
ATOM 2286 N N . LEU A 1 305 ? 3.966 14.173 -19.121 1.00 94.69 305 LEU A N 1
ATOM 2287 C CA . LEU A 1 305 ? 4.714 15.354 -18.679 1.00 94.69 305 LEU A CA 1
ATOM 2288 C C . LEU A 1 305 ? 6.049 15.503 -19.416 1.00 94.69 305 LEU A C 1
ATOM 2290 O O . LEU A 1 305 ? 6.438 16.620 -19.731 1.00 94.69 305 LEU A O 1
ATOM 2294 N N . GLY A 1 306 ? 6.755 14.405 -19.696 1.00 94.50 306 GLY A N 1
ATOM 2295 C CA . GLY A 1 306 ? 8.062 14.460 -20.351 1.00 94.50 306 GLY A CA 1
ATOM 2296 C C . GLY A 1 306 ? 8.893 13.184 -20.217 1.00 94.50 306 GLY A C 1
ATOM 2297 O O . GLY A 1 306 ? 8.472 12.198 -19.607 1.00 94.50 306 GLY A O 1
ATOM 2298 N N . ARG A 1 307 ? 10.099 13.234 -20.788 1.00 94.50 307 ARG A N 1
ATOM 2299 C CA . ARG A 1 307 ? 11.158 12.216 -20.674 1.00 94.50 307 ARG A CA 1
ATOM 2300 C C . ARG A 1 307 ? 12.199 12.645 -19.643 1.00 94.50 307 ARG A C 1
ATOM 2302 O O . ARG A 1 307 ? 12.382 13.850 -19.449 1.00 94.50 307 ARG A O 1
ATOM 2309 N N . ILE A 1 308 ? 12.886 11.690 -19.016 1.00 94.25 308 ILE A N 1
ATOM 2310 C CA . ILE A 1 308 ? 14.040 12.018 -18.167 1.00 94.25 308 ILE A CA 1
ATOM 2311 C C . ILE A 1 308 ? 15.229 12.474 -19.026 1.00 94.25 308 ILE A C 1
ATOM 2313 O O . ILE A 1 308 ? 15.399 12.039 -20.165 1.00 94.25 308 ILE A O 1
ATOM 2317 N N . MET A 1 309 ? 16.025 13.383 -18.477 1.00 91.69 309 MET A N 1
ATOM 2318 C CA . MET A 1 309 ? 17.155 14.065 -19.112 1.00 91.69 309 MET A CA 1
ATOM 2319 C C . MET A 1 309 ? 18.356 14.061 -18.143 1.00 91.69 309 MET A C 1
ATOM 2321 O O . MET A 1 309 ? 18.174 13.761 -16.957 1.00 91.69 309 MET A O 1
ATOM 2325 N N . PRO A 1 310 ? 19.575 14.422 -18.594 1.00 89.56 310 PRO A N 1
ATOM 2326 C CA . PRO A 1 310 ? 20.713 14.604 -17.695 1.00 89.56 310 PRO A CA 1
ATOM 2327 C C . PRO A 1 310 ? 20.424 15.576 -16.538 1.00 89.56 310 PRO A C 1
ATOM 2329 O O . PRO A 1 310 ? 19.539 16.436 -16.620 1.00 89.56 310 PRO A O 1
ATOM 2332 N N . GLU A 1 311 ? 21.194 15.432 -15.457 1.00 89.38 311 GLU A N 1
ATOM 2333 C CA . GLU A 1 311 ? 21.068 16.232 -14.226 1.00 89.38 311 GLU A CA 1
ATOM 2334 C C . GLU A 1 311 ? 19.691 16.081 -13.533 1.00 89.38 311 GLU A C 1
ATOM 2336 O O . GLU A 1 311 ? 19.269 16.938 -12.763 1.00 89.38 311 GLU A O 1
ATOM 2341 N N . GLY A 1 312 ? 18.968 14.985 -13.809 1.00 89.88 312 GLY A N 1
ATOM 2342 C CA . GLY A 1 312 ? 17.691 14.642 -13.165 1.00 89.88 312 GLY A CA 1
ATOM 2343 C C . GLY A 1 312 ? 16.467 15.414 -13.670 1.00 89.88 312 GLY A C 1
ATOM 2344 O O . GLY A 1 312 ? 15.375 15.282 -13.114 1.00 89.88 312 GLY A O 1
ATOM 2345 N N . ASN A 1 313 ? 16.625 16.208 -14.728 1.00 93.00 313 ASN A N 1
ATOM 2346 C CA . ASN A 1 313 ? 15.556 17.022 -15.297 1.00 93.00 313 ASN A CA 1
ATOM 2347 C C . ASN A 1 313 ? 14.485 16.169 -16.003 1.00 93.00 313 ASN A C 1
ATOM 2349 O O . ASN A 1 313 ? 14.797 15.187 -16.678 1.00 93.00 313 ASN A O 1
ATOM 2353 N N . LEU A 1 314 ? 13.223 16.600 -15.938 1.00 93.50 314 LEU A N 1
ATOM 2354 C CA . LEU A 1 314 ? 12.138 16.086 -16.775 1.00 93.50 314 LEU A CA 1
ATOM 2355 C C . LEU A 1 314 ? 11.784 17.120 -17.853 1.00 93.50 314 LEU A C 1
ATOM 2357 O O . LEU A 1 314 ? 11.444 18.258 -17.522 1.00 93.50 314 LEU A O 1
ATOM 2361 N N . ALA A 1 315 ? 11.813 16.738 -19.135 1.00 91.50 315 ALA A N 1
ATOM 2362 C CA . ALA A 1 315 ? 11.530 17.664 -20.237 1.00 91.50 315 ALA A CA 1
ATOM 2363 C C . ALA A 1 315 ? 10.576 17.113 -21.307 1.00 91.50 315 ALA A C 1
ATOM 2365 O O . ALA A 1 315 ? 10.706 15.973 -21.774 1.00 91.50 315 ALA A O 1
ATOM 2366 N N . ARG A 1 316 ? 9.687 17.982 -21.795 1.00 88.56 316 ARG A N 1
ATOM 2367 C CA . ARG A 1 316 ? 8.904 17.797 -23.026 1.00 88.56 316 ARG A CA 1
ATOM 2368 C C . ARG A 1 316 ? 9.372 18.833 -24.043 1.00 88.56 316 ARG A C 1
ATOM 2370 O O . ARG A 1 316 ? 9.398 20.021 -23.746 1.00 88.56 316 ARG A O 1
ATOM 2377 N N . ALA A 1 317 ? 9.796 18.389 -25.228 1.00 84.31 317 ALA A N 1
ATOM 2378 C CA . ALA A 1 317 ? 10.635 19.215 -26.102 1.00 84.31 317 ALA A CA 1
ATOM 2379 C C . ALA A 1 317 ? 11.802 19.824 -25.290 1.00 84.31 317 ALA A C 1
ATOM 2381 O O . ALA A 1 317 ? 12.502 19.080 -24.594 1.00 84.31 317 ALA A O 1
ATOM 2382 N N . ARG A 1 318 ? 11.943 21.157 -25.340 1.00 84.38 318 ARG A N 1
ATOM 2383 C CA . ARG A 1 318 ? 12.882 21.979 -24.560 1.00 84.38 318 ARG A CA 1
ATOM 2384 C C . ARG A 1 318 ? 12.262 22.592 -23.286 1.00 84.38 318 ARG A C 1
ATOM 2386 O O . ARG A 1 318 ? 12.925 23.382 -22.622 1.00 84.38 318 ARG A O 1
ATOM 2393 N N . GLU A 1 319 ? 11.010 22.276 -22.954 1.00 86.81 319 GLU A N 1
ATOM 2394 C CA . GLU A 1 319 ? 10.320 22.793 -21.765 1.00 86.81 319 GLU A CA 1
ATOM 2395 C C . GLU A 1 319 ? 10.563 21.875 -20.557 1.00 86.81 319 GLU A C 1
ATOM 2397 O O . GLU A 1 319 ? 10.195 20.695 -20.564 1.00 86.81 319 GLU A O 1
ATOM 2402 N N . LEU A 1 320 ? 11.184 22.423 -19.507 1.00 87.50 320 LEU A N 1
ATOM 2403 C CA . LEU A 1 320 ? 11.368 21.737 -18.228 1.00 87.50 320 LEU A CA 1
ATOM 2404 C C . LEU A 1 320 ? 10.024 21.638 -17.497 1.00 87.50 320 LEU A C 1
ATOM 2406 O O . LEU A 1 320 ? 9.347 22.643 -17.288 1.00 87.50 320 LEU A O 1
ATOM 2410 N N . SER A 1 321 ? 9.646 20.419 -17.119 1.00 83.69 321 SER A N 1
ATOM 2411 C CA . SER A 1 321 ? 8.340 20.085 -16.528 1.00 83.69 321 SER A CA 1
ATOM 2412 C C . SER A 1 321 ? 8.426 19.631 -15.064 1.00 83.69 321 SER A C 1
ATOM 2414 O O . SER A 1 321 ? 7.397 19.453 -14.418 1.00 83.69 321 SER A O 1
ATOM 2416 N N . GLY A 1 322 ? 9.640 19.456 -14.535 1.00 91.38 322 GLY A N 1
ATOM 2417 C CA . GLY A 1 322 ? 9.915 19.084 -13.147 1.00 91.38 322 GLY A CA 1
ATOM 2418 C C . GLY A 1 322 ? 11.308 18.473 -12.986 1.00 91.38 322 GLY A C 1
ATOM 2419 O O . GLY A 1 322 ? 12.058 18.354 -13.958 1.00 91.38 322 GLY A O 1
ATOM 2420 N N . LEU A 1 323 ? 11.627 18.059 -11.764 1.00 92.56 323 LEU A N 1
ATOM 2421 C CA . LEU A 1 323 ? 12.773 17.206 -11.443 1.00 92.56 323 LEU A CA 1
ATOM 2422 C C . LEU A 1 323 ? 12.282 15.804 -11.074 1.00 92.56 323 LEU A C 1
ATOM 2424 O O . LEU A 1 323 ? 11.184 15.646 -10.537 1.00 92.56 323 LEU A O 1
ATOM 2428 N N . VAL A 1 324 ? 13.097 14.786 -11.337 1.00 92.88 324 VAL A N 1
ATOM 2429 C CA . VAL A 1 324 ? 12.908 13.457 -10.746 1.00 92.88 324 VAL A CA 1
ATOM 2430 C C . VAL A 1 324 ? 13.341 13.522 -9.282 1.00 92.88 324 VAL A C 1
ATOM 2432 O O . VAL A 1 324 ? 14.477 13.881 -9.000 1.00 92.88 324 VAL A O 1
ATOM 2435 N N . GLY A 1 325 ? 12.436 13.184 -8.366 1.00 91.12 325 GLY A N 1
ATOM 2436 C CA . GLY A 1 325 ? 12.721 12.908 -6.959 1.00 91.12 325 GLY A CA 1
ATOM 2437 C C . GLY A 1 325 ? 12.623 11.409 -6.656 1.00 91.12 325 GLY A C 1
ATOM 2438 O O . GLY A 1 325 ? 12.306 10.603 -7.536 1.00 91.12 325 GLY A O 1
ATOM 2439 N N . ALA A 1 326 ? 12.887 11.024 -5.404 1.00 90.06 326 ALA A N 1
ATOM 2440 C CA . ALA A 1 326 ? 12.803 9.633 -4.957 1.00 90.06 326 ALA A CA 1
ATOM 2441 C C . ALA A 1 326 ? 11.444 8.972 -5.267 1.00 90.06 326 ALA A C 1
ATOM 2443 O O . ALA A 1 326 ? 10.411 9.622 -5.461 1.00 90.06 326 ALA A O 1
ATOM 2444 N N . ARG A 1 327 ? 11.466 7.641 -5.366 1.00 88.81 327 ARG A N 1
ATOM 2445 C CA . ARG A 1 327 ? 10.350 6.753 -5.738 1.00 88.81 327 ARG A CA 1
ATOM 2446 C C . ARG A 1 327 ? 9.782 7.041 -7.126 1.00 88.81 327 ARG A C 1
ATOM 2448 O O . ARG A 1 327 ? 8.663 6.642 -7.455 1.00 88.81 327 ARG A O 1
ATOM 2455 N N . GLY A 1 328 ? 10.562 7.736 -7.955 1.00 90.00 328 GLY A N 1
ATOM 2456 C CA . GLY A 1 328 ? 10.138 8.244 -9.253 1.00 90.00 328 GLY A CA 1
ATOM 2457 C C . GLY A 1 328 ? 9.006 9.267 -9.159 1.00 90.00 328 GLY A C 1
ATOM 2458 O O . GLY A 1 328 ? 8.238 9.385 -10.112 1.00 90.00 328 GLY A O 1
ATOM 2459 N N . VAL A 1 329 ? 8.851 9.977 -8.039 1.00 92.88 329 VAL A N 1
ATOM 2460 C CA . VAL A 1 329 ? 7.941 11.129 -7.949 1.00 92.88 329 VAL A CA 1
ATOM 2461 C C . VAL A 1 329 ? 8.531 12.286 -8.754 1.00 92.88 329 VAL A C 1
ATOM 2463 O O . VAL A 1 329 ? 9.732 12.533 -8.704 1.00 92.88 329 VAL A O 1
ATOM 2466 N N . ILE A 1 330 ? 7.702 13.010 -9.504 1.00 94.00 330 ILE A N 1
ATOM 2467 C CA . ILE A 1 330 ? 8.123 14.243 -10.179 1.00 94.00 330 ILE A CA 1
ATOM 2468 C C . ILE A 1 330 ? 7.821 15.429 -9.273 1.00 94.00 330 ILE A C 1
ATOM 2470 O O . ILE A 1 330 ? 6.666 15.649 -8.900 1.00 94.00 330 ILE A O 1
ATOM 2474 N N . VAL A 1 331 ? 8.856 16.202 -8.959 1.00 90.88 331 VAL A N 1
ATOM 2475 C CA . VAL A 1 331 ? 8.788 17.395 -8.114 1.00 90.88 331 VAL A CA 1
ATOM 2476 C C . VAL A 1 331 ? 8.720 18.642 -8.999 1.00 90.88 331 VAL A C 1
ATOM 2478 O O . VAL A 1 331 ? 9.555 18.849 -9.883 1.00 90.88 331 VAL A O 1
ATOM 2481 N N . GLY A 1 332 ? 7.696 19.465 -8.784 1.00 89.44 332 GLY A N 1
ATOM 2482 C CA . GLY A 1 332 ? 7.510 20.756 -9.438 1.00 89.44 332 GLY A CA 1
ATOM 2483 C C . GLY A 1 332 ? 8.417 21.847 -8.859 1.00 89.44 332 GLY A C 1
ATOM 2484 O O . GLY A 1 332 ? 8.989 21.707 -7.781 1.00 89.44 332 GLY A O 1
ATOM 2485 N N . ALA A 1 333 ? 8.509 22.983 -9.555 1.00 85.75 333 ALA A N 1
ATOM 2486 C CA . ALA A 1 333 ? 9.366 24.110 -9.160 1.00 85.75 333 ALA A CA 1
ATOM 2487 C C . ALA A 1 333 ? 8.970 24.803 -7.830 1.00 85.75 333 ALA A C 1
ATOM 2489 O O . ALA A 1 333 ? 9.680 25.694 -7.372 1.00 85.75 333 ALA A O 1
ATOM 2490 N N . ASP A 1 334 ? 7.846 24.417 -7.219 1.00 84.75 334 ASP A N 1
ATOM 2491 C CA . ASP A 1 334 ? 7.365 24.866 -5.905 1.00 84.75 334 ASP A CA 1
ATOM 2492 C C . ASP A 1 334 ? 7.500 23.790 -4.801 1.00 84.75 334 ASP A C 1
ATOM 2494 O O . ASP A 1 334 ? 6.929 23.936 -3.715 1.00 84.75 334 ASP A O 1
ATOM 2498 N N . GLY A 1 335 ? 8.215 22.695 -5.084 1.00 82.94 335 GLY A N 1
ATOM 2499 C CA . GLY A 1 335 ? 8.409 21.574 -4.164 1.00 82.94 335 GLY A CA 1
ATOM 2500 C C . GLY A 1 335 ? 7.189 20.657 -4.017 1.00 82.94 335 GLY A C 1
ATOM 2501 O O . GLY A 1 335 ? 7.117 19.905 -3.048 1.00 82.94 335 GLY A O 1
ATOM 2502 N N . THR A 1 336 ? 6.200 20.724 -4.918 1.00 86.94 336 THR A N 1
ATOM 2503 C CA . THR A 1 336 ? 5.039 19.813 -4.902 1.00 86.94 336 THR A CA 1
ATOM 2504 C C . THR A 1 336 ? 5.218 18.591 -5.796 1.00 86.94 336 THR A C 1
ATOM 2506 O O . THR A 1 336 ? 5.841 18.658 -6.853 1.00 86.94 336 THR A O 1
ATOM 2509 N N . SER A 1 337 ? 4.624 17.468 -5.396 1.00 89.50 337 SER A N 1
ATOM 2510 C CA . SER A 1 337 ? 4.520 16.258 -6.217 1.00 89.50 337 SER A CA 1
ATOM 2511 C C . SER A 1 337 ? 3.508 16.472 -7.350 1.00 89.50 337 SER A C 1
ATOM 2513 O O . SER A 1 337 ? 2.305 16.546 -7.098 1.00 89.50 337 SER A O 1
ATOM 2515 N N . VAL A 1 338 ? 3.973 16.574 -8.599 1.00 91.69 338 VAL A N 1
ATOM 2516 C CA . VAL A 1 338 ? 3.131 16.881 -9.778 1.00 91.69 338 VAL A CA 1
ATOM 2517 C C . VAL A 1 338 ? 2.837 15.669 -10.669 1.00 91.69 338 VAL A C 1
ATOM 2519 O O . VAL A 1 338 ? 1.953 15.729 -11.524 1.00 91.69 338 VAL A O 1
ATOM 2522 N N . GLY A 1 339 ? 3.555 14.561 -10.482 1.00 93.56 339 GLY A N 1
ATOM 2523 C CA . GLY A 1 339 ? 3.437 13.368 -11.320 1.00 93.56 339 GLY A CA 1
ATOM 2524 C C . GLY A 1 339 ? 4.360 12.232 -10.889 1.00 93.56 339 GLY A C 1
ATOM 2525 O O . GLY A 1 339 ? 4.965 12.295 -9.818 1.00 93.56 339 GLY A O 1
ATOM 2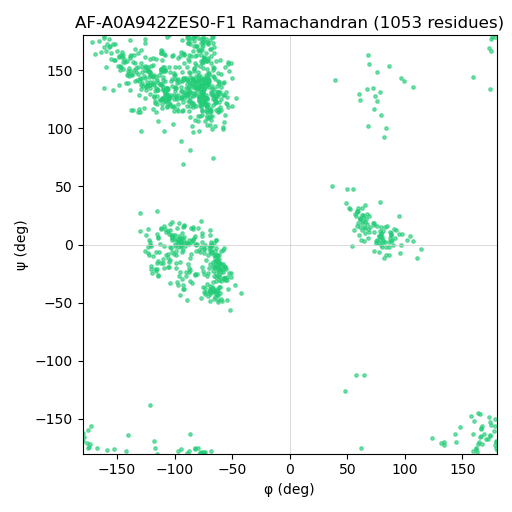526 N N . GLN A 1 340 ? 4.479 11.199 -11.725 1.00 95.38 340 GLN A N 1
ATOM 2527 C CA . GLN A 1 340 ? 5.343 10.040 -11.481 1.00 95.38 340 GLN A CA 1
ATOM 2528 C C . GLN A 1 340 ? 5.940 9.436 -12.754 1.00 95.38 340 GLN A C 1
ATOM 2530 O O . GLN A 1 340 ? 5.329 9.470 -13.822 1.00 95.38 340 GLN A O 1
ATOM 2535 N N . ILE A 1 341 ? 7.105 8.803 -12.598 1.00 96.62 341 ILE A N 1
ATOM 2536 C CA . ILE A 1 341 ? 7.768 7.966 -13.597 1.00 96.62 341 ILE A CA 1
ATOM 2537 C C . ILE A 1 341 ? 6.913 6.732 -13.917 1.00 96.62 341 ILE A C 1
ATOM 2539 O O . ILE A 1 341 ? 6.611 5.918 -13.042 1.00 96.62 341 ILE A O 1
ATOM 2543 N N . VAL A 1 342 ? 6.576 6.571 -15.194 1.00 97.19 342 VAL A N 1
ATOM 2544 C CA . VAL A 1 342 ? 5.830 5.435 -15.740 1.00 97.19 342 VAL A CA 1
ATOM 2545 C C . VAL A 1 342 ? 6.685 4.168 -15.679 1.00 97.19 342 VAL A C 1
ATOM 2547 O O . VAL A 1 342 ? 7.830 4.155 -16.135 1.00 97.19 342 VAL A O 1
ATOM 2550 N N . LYS A 1 343 ? 6.120 3.069 -15.168 1.00 96.06 343 LYS A N 1
ATOM 2551 C CA . LYS A 1 343 ? 6.667 1.720 -15.378 1.00 96.06 343 LYS A CA 1
ATOM 2552 C C . LYS A 1 343 ? 6.053 1.127 -16.649 1.00 96.06 343 LYS A C 1
ATOM 2554 O O . LYS A 1 343 ? 4.837 1.144 -16.814 1.00 96.06 343 LYS A O 1
ATOM 2559 N N . THR A 1 344 ? 6.893 0.607 -17.538 1.00 95.56 344 THR A N 1
ATOM 2560 C CA . THR A 1 344 ? 6.492 0.033 -18.831 1.00 95.56 344 THR A CA 1
ATOM 2561 C C . THR A 1 344 ? 6.638 -1.482 -18.863 1.00 95.56 344 THR A C 1
ATOM 2563 O O . THR A 1 344 ? 7.447 -2.062 -18.133 1.00 95.56 344 THR A O 1
ATOM 2566 N N . GLY A 1 345 ? 5.822 -2.133 -19.692 1.00 96.69 345 GLY A N 1
ATOM 2567 C CA . GLY A 1 345 ? 5.748 -3.588 -19.766 1.00 96.69 345 GLY A CA 1
ATOM 2568 C C . GLY A 1 345 ? 4.318 -4.136 -19.777 1.00 96.69 345 GLY A C 1
ATOM 2569 O O . GLY A 1 345 ? 3.352 -3.381 -19.910 1.00 96.69 345 GLY A O 1
ATOM 2570 N N . PRO A 1 346 ? 4.156 -5.466 -19.692 1.00 97.81 346 PRO A N 1
ATOM 2571 C CA . PRO A 1 346 ? 2.848 -6.110 -19.637 1.00 97.81 346 PRO A CA 1
ATOM 2572 C C . PRO A 1 346 ? 2.056 -5.672 -18.391 1.00 97.81 346 PRO A C 1
ATOM 2574 O O . PRO A 1 346 ? 2.613 -5.538 -17.302 1.00 97.81 346 PRO A O 1
ATOM 2577 N N . VAL A 1 347 ? 0.750 -5.454 -18.558 1.00 98.19 347 VAL A N 1
ATOM 2578 C CA . VAL A 1 347 ? -0.175 -5.038 -17.492 1.00 98.19 347 VAL A CA 1
ATOM 2579 C C . VAL A 1 347 ? -1.023 -6.228 -17.060 1.00 98.19 347 VAL A C 1
ATOM 2581 O O . VAL A 1 347 ? -1.704 -6.832 -17.894 1.00 98.19 347 VAL A O 1
ATOM 2584 N N . PHE A 1 348 ? -1.041 -6.520 -15.761 1.00 97.50 348 PHE A N 1
ATOM 2585 C CA . PHE A 1 348 ? -1.756 -7.651 -15.167 1.00 97.50 348 PHE A CA 1
ATOM 2586 C C . PHE A 1 348 ? -2.872 -7.191 -14.228 1.00 97.50 348 PHE A C 1
ATOM 2588 O O . PHE A 1 348 ? -2.707 -6.219 -13.490 1.00 97.50 348 PHE A O 1
ATOM 2595 N N . ASP A 1 349 ? -4.012 -7.887 -14.246 1.00 95.69 349 ASP A N 1
ATOM 2596 C CA . ASP A 1 349 ? -5.090 -7.659 -13.280 1.00 95.69 349 ASP A CA 1
ATOM 2597 C C . ASP A 1 349 ? -4.775 -8.250 -11.894 1.00 95.69 349 ASP A C 1
ATOM 2599 O O . ASP A 1 349 ? -3.721 -8.844 -11.663 1.00 95.69 349 ASP A O 1
ATOM 2603 N N . PHE A 1 350 ? -5.723 -8.113 -10.963 1.00 94.25 350 PHE A N 1
ATOM 2604 C CA . PHE A 1 350 ? -5.590 -8.575 -9.577 1.00 94.25 350 PHE A CA 1
ATOM 2605 C C . PHE A 1 350 ? -5.347 -10.084 -9.398 1.00 94.25 350 PHE A C 1
ATOM 2607 O O . PHE A 1 350 ? -5.095 -10.517 -8.275 1.00 94.25 350 PHE A O 1
ATOM 2614 N N . ARG A 1 351 ? -5.391 -10.872 -10.478 1.00 93.50 351 ARG A N 1
ATOM 2615 C CA . ARG A 1 351 ? -5.209 -12.329 -10.509 1.00 93.50 351 ARG A CA 1
ATOM 2616 C C . ARG A 1 351 ? -3.950 -12.751 -11.270 1.00 93.50 351 ARG A C 1
ATOM 2618 O O . ARG A 1 351 ? -3.777 -13.935 -11.539 1.00 93.50 351 ARG A O 1
ATOM 2625 N N . GLY A 1 352 ? -3.115 -11.792 -11.679 1.00 93.88 352 GLY A N 1
ATOM 2626 C CA . GLY A 1 352 ? -1.976 -12.038 -12.564 1.00 93.88 352 GLY A CA 1
ATOM 2627 C C . GLY A 1 352 ? -2.371 -12.313 -14.022 1.00 93.88 352 GLY A C 1
ATOM 2628 O O . GLY A 1 352 ? -1.566 -12.840 -14.782 1.00 93.88 352 GLY A O 1
ATOM 2629 N N . MET A 1 353 ? -3.602 -11.991 -14.451 1.00 93.50 353 MET A N 1
ATOM 2630 C CA . MET A 1 353 ? -4.010 -12.195 -15.847 1.00 93.50 353 MET A CA 1
ATOM 2631 C C . MET A 1 353 ? -3.695 -10.971 -16.709 1.00 93.50 353 MET A C 1
ATOM 2633 O O . MET A 1 353 ? -4.095 -9.851 -16.386 1.00 93.50 353 MET A O 1
ATOM 2637 N N . LEU A 1 354 ? -3.008 -11.201 -17.830 1.00 95.50 354 LEU A N 1
ATOM 2638 C CA . LEU A 1 354 ? -2.605 -10.181 -18.800 1.00 95.50 354 LEU A CA 1
ATOM 2639 C C . LEU A 1 354 ? -3.822 -9.421 -19.360 1.00 95.50 354 LEU A C 1
ATOM 2641 O O . LEU A 1 354 ? -4.779 -10.029 -19.840 1.00 95.50 354 LEU A O 1
ATOM 2645 N N . ARG A 1 355 ? -3.777 -8.085 -19.317 1.00 95.75 355 ARG A N 1
ATOM 2646 C CA . ARG A 1 355 ? -4.836 -7.180 -19.811 1.00 95.75 355 ARG A CA 1
ATOM 2647 C C . ARG A 1 355 ? -4.418 -6.294 -20.973 1.00 95.75 355 ARG A C 1
ATOM 2649 O O . ARG A 1 355 ? -5.274 -5.825 -21.718 1.00 95.75 355 ARG A O 1
ATOM 2656 N N . GLY A 1 356 ? -3.124 -6.054 -21.120 1.00 96.88 356 GLY A N 1
ATOM 2657 C CA . GLY A 1 356 ? -2.593 -5.108 -22.085 1.00 96.88 356 GLY A CA 1
ATOM 2658 C C . GLY A 1 356 ? -1.131 -4.811 -21.802 1.00 96.88 356 GLY A C 1
ATOM 2659 O O . GLY A 1 356 ? -0.436 -5.613 -21.177 1.00 96.88 356 GLY A O 1
ATOM 2660 N N . HIS A 1 357 ? -0.669 -3.655 -22.256 1.00 98.12 357 HIS A N 1
ATOM 2661 C CA . HIS A 1 357 ? 0.732 -3.273 -22.175 1.00 98.12 357 HIS A CA 1
ATOM 2662 C C . HIS A 1 357 ? 0.892 -1.753 -22.004 1.00 98.12 357 HIS A C 1
ATOM 2664 O O . HIS A 1 357 ? 0.188 -0.974 -22.648 1.00 98.12 357 HIS A O 1
ATOM 2670 N N . ALA A 1 358 ? 1.806 -1.352 -21.121 1.00 98.31 358 ALA A N 1
ATOM 2671 C CA . ALA A 1 358 ? 2.086 0.021 -20.712 1.00 98.31 358 ALA A CA 1
ATOM 2672 C C . ALA A 1 358 ? 3.306 0.590 -21.451 1.00 98.31 358 ALA A C 1
ATOM 2674 O O . ALA A 1 358 ? 4.380 -0.012 -21.441 1.00 98.31 358 ALA A O 1
ATOM 2675 N N . LEU A 1 359 ? 3.142 1.766 -22.060 1.00 97.56 359 LEU A N 1
ATOM 2676 C CA . LEU A 1 359 ? 4.102 2.384 -22.980 1.00 97.56 359 LEU A CA 1
ATOM 2677 C C . LEU A 1 359 ? 4.771 3.636 -22.395 1.00 97.56 359 LEU A C 1
ATOM 2679 O O . LEU A 1 359 ? 4.198 4.326 -21.554 1.00 97.56 359 LEU A O 1
ATOM 2683 N N . ASN A 1 360 ? 5.937 4.006 -22.939 1.00 95.69 360 ASN A N 1
ATOM 2684 C CA . ASN A 1 360 ? 6.656 5.241 -22.576 1.00 95.69 360 ASN A CA 1
ATOM 2685 C C . ASN A 1 360 ? 5.875 6.532 -22.923 1.00 95.69 360 ASN A C 1
ATOM 2687 O O . ASN A 1 360 ? 6.243 7.617 -22.497 1.00 95.69 360 ASN A O 1
ATOM 2691 N N . SER A 1 361 ? 4.769 6.451 -23.668 1.00 95.06 361 SER A N 1
ATOM 2692 C CA . SER A 1 361 ? 3.830 7.569 -23.840 1.00 95.06 361 SER A CA 1
ATOM 2693 C C . SER A 1 361 ? 2.911 7.799 -22.627 1.00 95.06 361 SER A C 1
ATOM 2695 O O . SER A 1 361 ? 2.061 8.686 -22.670 1.00 95.06 361 SER A O 1
ATOM 2697 N N . GLY A 1 362 ? 3.004 6.965 -21.584 1.00 96.56 362 GLY A N 1
ATOM 2698 C CA . GLY A 1 362 ? 2.027 6.888 -20.493 1.00 96.56 362 GLY A CA 1
ATOM 2699 C C . GLY A 1 362 ? 0.718 6.189 -20.881 1.00 96.56 362 GLY A C 1
ATOM 2700 O O . GLY A 1 362 ? -0.186 6.089 -20.058 1.00 96.56 362 GLY A O 1
ATOM 2701 N N . SER A 1 363 ? 0.587 5.698 -22.117 1.00 97.44 363 SER A N 1
ATOM 2702 C CA . SER A 1 363 ? -0.622 5.020 -22.604 1.00 97.44 363 SER A CA 1
ATOM 2703 C C . SER A 1 363 ? -0.615 3.526 -22.275 1.00 97.44 363 SER A C 1
ATOM 2705 O O . SER A 1 363 ? 0.432 2.880 -22.314 1.00 97.44 363 SER A O 1
ATOM 2707 N N . VAL A 1 364 ? -1.801 2.961 -22.045 1.00 98.25 364 VAL A N 1
ATOM 2708 C CA . VAL A 1 364 ? -2.025 1.511 -21.956 1.00 98.25 364 VAL A CA 1
ATOM 2709 C C . VAL A 1 364 ? -2.777 1.051 -23.199 1.00 98.25 364 VAL A C 1
ATOM 2711 O O . VAL A 1 364 ? -3.839 1.591 -23.522 1.00 98.25 364 VAL A O 1
ATOM 2714 N N . ILE A 1 365 ? -2.243 0.045 -23.889 1.00 97.12 365 ILE A N 1
ATOM 2715 C CA . ILE A 1 365 ? -2.854 -0.567 -25.075 1.00 97.12 365 ILE A CA 1
ATOM 2716 C C . ILE A 1 365 ? -3.349 -1.989 -24.797 1.00 97.12 365 ILE A C 1
ATOM 2718 O O . ILE A 1 365 ? -2.749 -2.736 -24.024 1.00 97.12 365 ILE A O 1
ATOM 2722 N N . ALA A 1 366 ? -4.412 -2.393 -25.487 1.00 95.50 366 ALA A N 1
ATOM 2723 C CA . ALA A 1 366 ? -4.713 -3.797 -25.727 1.00 95.50 366 ALA A CA 1
ATOM 2724 C C . ALA A 1 366 ? -3.705 -4.391 -26.727 1.00 95.50 366 ALA A C 1
ATOM 2726 O O . ALA A 1 366 ? -3.114 -3.678 -27.539 1.00 95.50 366 ALA A O 1
ATOM 2727 N N . LEU A 1 367 ? -3.559 -5.718 -26.735 1.00 90.88 367 LEU A N 1
ATOM 2728 C CA . LEU A 1 367 ? -2.559 -6.434 -27.545 1.00 90.88 367 LEU A CA 1
ATOM 2729 C C . LEU A 1 367 ? -2.812 -6.382 -29.071 1.00 90.88 367 LEU A C 1
ATOM 2731 O O . LEU A 1 367 ? -2.017 -6.889 -29.851 1.00 90.88 367 LEU A O 1
ATOM 2735 N N . ASN A 1 368 ? -3.893 -5.733 -29.517 1.00 89.38 368 ASN A N 1
ATOM 2736 C CA . ASN A 1 368 ? -4.148 -5.391 -30.923 1.00 89.38 368 ASN A CA 1
ATOM 2737 C C . ASN A 1 368 ? -3.686 -3.960 -31.308 1.00 89.38 368 ASN A C 1
ATOM 2739 O O . ASN A 1 368 ? -3.901 -3.527 -32.443 1.00 89.38 368 ASN A O 1
ATOM 2743 N N . GLY A 1 369 ? -3.082 -3.220 -30.369 1.00 89.69 369 GLY A N 1
ATOM 2744 C CA . GLY A 1 369 ? -2.630 -1.834 -30.529 1.00 89.69 369 GLY A CA 1
ATOM 2745 C C . GLY A 1 369 ? -3.677 -0.760 -30.203 1.00 89.69 369 GLY A C 1
ATOM 2746 O O . GLY A 1 369 ? -3.394 0.421 -30.380 1.00 89.69 369 GLY A O 1
ATOM 2747 N N . THR A 1 370 ? -4.878 -1.128 -29.743 1.00 94.44 370 THR A N 1
ATOM 2748 C CA . THR A 1 370 ? -5.932 -0.158 -29.380 1.00 94.44 370 THR A CA 1
ATOM 2749 C C . THR A 1 370 ? -5.645 0.454 -28.005 1.00 94.44 370 THR A C 1
ATOM 2751 O O . THR A 1 370 ? -5.492 -0.314 -27.054 1.00 94.44 370 THR A O 1
ATOM 2754 N N . PRO A 1 371 ? -5.625 1.789 -27.834 1.00 95.81 371 PRO A N 1
ATOM 2755 C CA . PRO A 1 371 ? -5.560 2.410 -26.512 1.00 95.81 371 PRO A CA 1
ATOM 2756 C C . PRO A 1 371 ? -6.784 2.049 -25.658 1.00 95.81 371 PRO A C 1
ATOM 2758 O O . PRO A 1 371 ? -7.921 2.198 -26.104 1.00 95.81 371 PRO A O 1
ATOM 2761 N N . ILE A 1 372 ? -6.546 1.592 -24.428 1.00 97.50 372 ILE A N 1
ATOM 2762 C CA . ILE A 1 372 ? -7.583 1.212 -23.450 1.00 97.50 372 ILE A CA 1
ATOM 2763 C C . ILE A 1 372 ? -7.481 1.987 -22.131 1.00 97.50 372 ILE A C 1
ATOM 2765 O O . ILE A 1 372 ? -8.377 1.881 -21.294 1.00 97.50 372 ILE A O 1
ATOM 2769 N N . GLY A 1 373 ? -6.410 2.758 -21.934 1.00 97.31 373 GLY A N 1
ATOM 2770 C CA . GLY A 1 373 ? -6.127 3.392 -20.654 1.00 97.31 373 GLY A CA 1
ATOM 2771 C C . GLY A 1 373 ? -4.847 4.226 -20.621 1.00 97.31 373 GLY A C 1
ATOM 2772 O O . GLY A 1 373 ? -4.219 4.481 -21.653 1.00 97.31 373 GLY A O 1
ATOM 2773 N N . TYR A 1 374 ? -4.456 4.616 -19.412 1.00 97.44 374 TYR A N 1
ATOM 2774 C CA . TYR A 1 374 ? -3.255 5.386 -19.091 1.00 97.44 374 TYR A CA 1
ATOM 2775 C C . TYR A 1 374 ? -2.562 4.838 -17.835 1.00 97.44 374 TYR A C 1
ATOM 2777 O O . TYR A 1 374 ? -3.147 4.084 -17.059 1.00 97.44 374 TYR A O 1
ATOM 2785 N N . MET A 1 375 ? -1.305 5.219 -17.635 1.00 97.50 375 MET A N 1
ATOM 2786 C CA . MET A 1 375 ? -0.507 4.863 -16.464 1.00 97.50 375 MET A CA 1
ATOM 2787 C C . MET A 1 375 ? -0.445 6.012 -15.459 1.00 97.50 375 MET A C 1
ATOM 2789 O O . MET A 1 375 ? -0.382 7.174 -15.852 1.00 97.50 375 MET A O 1
ATOM 2793 N N . VAL A 1 376 ? -0.377 5.680 -14.170 1.00 95.00 376 VAL A N 1
ATOM 2794 C CA . VAL A 1 376 ? 0.172 6.558 -13.123 1.00 95.00 376 VAL A CA 1
ATOM 2795 C C . VAL A 1 376 ? 1.142 5.715 -12.297 1.00 95.00 376 VAL A C 1
ATOM 2797 O O . VAL A 1 376 ? 0.756 4.713 -11.690 1.00 95.00 376 VAL A O 1
ATOM 2800 N N . GLY A 1 377 ? 2.432 6.055 -12.351 1.00 94.69 377 GLY A N 1
ATOM 2801 C CA . GLY A 1 377 ? 3.491 5.221 -11.782 1.00 94.69 377 GLY A CA 1
ATOM 2802 C C . GLY A 1 377 ? 3.488 3.805 -12.378 1.00 94.69 377 GLY A C 1
ATOM 2803 O O . GLY A 1 377 ? 3.769 3.616 -13.562 1.00 94.69 377 GLY A O 1
ATOM 2804 N N . ALA A 1 378 ? 3.155 2.808 -11.553 1.00 94.75 378 ALA A N 1
ATOM 2805 C CA . ALA A 1 378 ? 3.030 1.402 -11.955 1.00 94.75 378 ALA A CA 1
ATOM 2806 C C . ALA A 1 378 ? 1.580 0.924 -12.190 1.00 94.75 378 ALA A C 1
ATOM 2808 O O . ALA A 1 378 ? 1.390 -0.192 -12.675 1.00 94.75 378 ALA A O 1
ATOM 2809 N N . GLN A 1 379 ? 0.563 1.727 -11.856 1.00 95.62 379 GLN A N 1
ATOM 2810 C CA . GLN A 1 379 ? -0.849 1.356 -12.000 1.00 95.62 379 GLN A CA 1
ATOM 2811 C C . GLN A 1 379 ? -1.403 1.737 -13.375 1.00 95.62 379 GLN A C 1
ATOM 2813 O O . GLN A 1 379 ? -1.150 2.832 -13.878 1.00 95.62 379 GLN A O 1
ATOM 2818 N N . ALA A 1 380 ? -2.197 0.834 -13.949 1.00 97.75 380 ALA A N 1
ATOM 2819 C CA . ALA A 1 380 ? -2.908 1.015 -15.206 1.00 97.75 380 ALA A CA 1
ATOM 2820 C C . ALA A 1 380 ? -4.383 1.339 -14.938 1.00 97.75 380 ALA A C 1
ATOM 2822 O O . ALA A 1 380 ? -5.124 0.522 -14.383 1.00 97.75 380 ALA A O 1
ATOM 2823 N N . TYR A 1 381 ? -4.805 2.516 -15.381 1.00 97.12 381 TYR A N 1
ATOM 2824 C CA . TYR A 1 381 ? -6.170 3.023 -15.303 1.00 97.12 381 TYR A CA 1
ATOM 2825 C C . TYR A 1 381 ? -6.842 2.914 -16.672 1.00 97.12 381 TYR A C 1
ATOM 2827 O O . TYR A 1 381 ? -6.206 3.190 -17.685 1.00 97.12 381 TYR A O 1
ATOM 2835 N N . ASP A 1 382 ? -8.121 2.544 -16.732 1.00 96.94 382 ASP A N 1
ATOM 2836 C CA . ASP A 1 382 ? -8.903 2.649 -17.967 1.00 96.94 382 ASP A CA 1
ATOM 2837 C C . ASP A 1 382 ? -9.316 4.098 -18.281 1.00 96.94 382 ASP A C 1
ATOM 2839 O O . ASP A 1 382 ? -9.161 5.016 -17.475 1.00 96.94 382 ASP A O 1
ATOM 2843 N N . LEU A 1 383 ? -9.889 4.309 -19.469 1.00 95.19 383 LEU A N 1
ATOM 2844 C CA . LEU A 1 383 ? -10.418 5.612 -19.901 1.00 95.19 383 LEU A CA 1
ATOM 2845 C C . LEU A 1 383 ? -11.605 6.131 -19.052 1.00 95.19 383 LEU A C 1
ATOM 2847 O O . LEU A 1 383 ? -12.090 7.231 -19.308 1.00 95.19 383 LEU A O 1
ATOM 2851 N N . SER A 1 384 ? -12.080 5.364 -18.062 1.00 94.88 384 SER A N 1
ATOM 2852 C CA . SER A 1 384 ? -13.059 5.785 -17.049 1.00 94.88 384 SER A CA 1
ATOM 2853 C C . SER A 1 384 ? -12.436 6.018 -15.665 1.00 94.88 384 SER A C 1
ATOM 2855 O O . SER A 1 384 ? -13.166 6.135 -14.685 1.00 94.88 384 SER A O 1
ATOM 2857 N N . GLY A 1 385 ? -11.103 6.052 -15.569 1.00 94.06 385 GLY A N 1
ATOM 2858 C CA . GLY A 1 385 ? -10.373 6.319 -14.332 1.00 94.06 385 GLY A CA 1
ATOM 2859 C C . GLY A 1 385 ? -10.407 5.178 -13.314 1.00 94.06 385 GLY A C 1
ATOM 2860 O O . GLY A 1 385 ? -10.132 5.413 -12.139 1.00 94.06 385 GLY A O 1
ATOM 2861 N N . ARG A 1 386 ? -10.737 3.940 -13.713 1.00 95.31 386 ARG A N 1
ATOM 2862 C CA . ARG A 1 386 ? -10.676 2.759 -12.830 1.00 95.31 386 ARG A CA 1
ATOM 2863 C C . ARG A 1 386 ? -9.371 1.999 -13.018 1.00 95.31 386 ARG A C 1
ATOM 2865 O O . ARG A 1 386 ? -8.961 1.778 -14.152 1.00 95.31 386 ARG A O 1
ATOM 2872 N N . ILE A 1 387 ? -8.771 1.508 -11.932 1.00 95.56 387 ILE A N 1
ATOM 2873 C CA . ILE A 1 387 ? -7.627 0.597 -12.028 1.00 95.56 387 ILE A CA 1
ATOM 2874 C C . ILE A 1 387 ? -8.089 -0.713 -12.689 1.00 95.56 387 ILE A C 1
ATOM 2876 O O . ILE A 1 387 ? -9.002 -1.391 -12.208 1.00 95.56 387 ILE A O 1
ATOM 2880 N N . ILE A 1 388 ? -7.448 -1.064 -13.804 1.00 95.88 388 ILE A N 1
ATOM 2881 C CA . ILE A 1 388 ? -7.642 -2.326 -14.540 1.00 95.88 388 ILE A CA 1
ATOM 2882 C C . ILE A 1 388 ? -6.495 -3.316 -14.330 1.00 95.88 388 ILE A C 1
ATOM 2884 O O . ILE A 1 388 ? -6.646 -4.501 -14.629 1.00 95.88 388 ILE A O 1
ATOM 2888 N N . GLY A 1 389 ? -5.368 -2.845 -13.799 1.00 96.50 389 GLY A N 1
ATOM 2889 C CA . GLY A 1 389 ? -4.201 -3.659 -13.502 1.00 96.50 389 GLY A CA 1
ATOM 2890 C C . GLY A 1 389 ? -2.998 -2.821 -13.087 1.00 96.50 389 GLY A C 1
ATOM 2891 O O . GLY A 1 389 ? -3.116 -1.626 -12.821 1.00 96.50 389 GLY A O 1
ATOM 2892 N N . ALA A 1 390 ? -1.831 -3.447 -13.058 1.00 97.19 390 ALA A N 1
ATOM 2893 C CA . ALA A 1 390 ? -0.545 -2.787 -12.864 1.00 97.19 390 ALA A CA 1
ATOM 2894 C C . ALA A 1 390 ? 0.557 -3.537 -13.627 1.00 97.19 390 ALA A C 1
ATOM 2896 O O . ALA A 1 390 ? 0.382 -4.699 -14.004 1.00 97.19 390 ALA A O 1
ATOM 2897 N N . VAL A 1 391 ? 1.692 -2.879 -13.864 1.00 96.88 391 VAL A N 1
ATOM 2898 C CA . VAL A 1 391 ? 2.907 -3.560 -14.336 1.00 96.88 391 VAL A CA 1
ATOM 2899 C C . VAL A 1 391 ? 3.543 -4.268 -13.143 1.00 96.88 391 VAL A C 1
ATOM 2901 O O . VAL A 1 391 ? 3.895 -3.623 -12.153 1.00 96.88 391 VAL A O 1
ATOM 2904 N N . LEU A 1 392 ? 3.680 -5.593 -13.231 1.00 94.00 392 LEU A N 1
ATOM 2905 C CA . LEU A 1 392 ? 4.320 -6.390 -12.186 1.00 94.00 392 LEU A CA 1
ATOM 2906 C C . LEU A 1 392 ? 5.811 -6.043 -12.099 1.00 94.00 392 LEU A C 1
ATOM 2908 O O . LEU A 1 392 ? 6.522 -6.035 -13.104 1.00 94.00 392 LEU A O 1
ATOM 2912 N N . GLN A 1 393 ? 6.268 -5.738 -10.886 1.00 86.69 393 GLN A N 1
ATOM 2913 C CA . GLN A 1 393 ? 7.675 -5.468 -10.589 1.00 86.69 393 GLN A CA 1
ATOM 2914 C C . GLN A 1 393 ? 8.369 -6.752 -10.099 1.00 86.69 393 GLN A C 1
ATOM 2916 O O . GLN A 1 393 ? 7.767 -7.825 -10.067 1.00 86.69 393 GLN A O 1
ATOM 2921 N N . ASN A 1 394 ? 9.638 -6.652 -9.704 1.00 84.38 394 ASN A N 1
ATOM 2922 C CA . ASN A 1 394 ? 10.393 -7.775 -9.143 1.00 84.38 394 ASN A CA 1
ATOM 2923 C C . ASN A 1 394 ? 9.778 -8.210 -7.802 1.00 84.38 394 ASN A C 1
ATOM 2925 O O . ASN A 1 394 ? 9.967 -7.538 -6.785 1.00 84.38 394 ASN A O 1
ATOM 2929 N N . TYR A 1 395 ? 9.019 -9.306 -7.817 1.00 91.19 395 TYR A N 1
ATOM 2930 C CA . TYR A 1 395 ? 8.304 -9.835 -6.658 1.00 91.19 395 TYR A CA 1
ATOM 2931 C C . TYR A 1 395 ? 8.874 -11.203 -6.281 1.00 91.19 395 TYR A C 1
ATOM 2933 O O . TYR A 1 395 ? 9.034 -12.077 -7.136 1.00 91.19 395 TYR A O 1
ATOM 2941 N N . LEU A 1 396 ? 9.137 -11.400 -4.991 1.00 93.50 396 LEU A N 1
ATOM 2942 C CA . LEU A 1 396 ? 9.331 -12.719 -4.404 1.00 93.50 396 LEU A CA 1
ATOM 2943 C C . LEU A 1 396 ? 7.958 -13.294 -4.059 1.00 93.50 396 LEU A C 1
ATOM 2945 O O . LEU A 1 396 ? 7.192 -12.689 -3.309 1.00 93.50 396 LEU A O 1
ATOM 2949 N N . ALA A 1 397 ? 7.635 -14.450 -4.623 1.00 94.62 397 ALA A N 1
ATOM 2950 C CA . ALA A 1 397 ? 6.397 -15.156 -4.335 1.00 94.62 397 ALA A CA 1
ATOM 2951 C C . ALA A 1 397 ? 6.624 -16.179 -3.220 1.00 94.62 397 ALA A C 1
ATOM 2953 O O . ALA A 1 397 ? 7.499 -17.036 -3.331 1.00 94.62 397 ALA A O 1
ATOM 2954 N N . PHE A 1 398 ? 5.810 -16.110 -2.176 1.00 94.31 398 PHE A N 1
ATOM 2955 C CA . PHE A 1 398 ? 5.754 -17.062 -1.072 1.00 94.31 398 PHE A CA 1
ATOM 2956 C C . PHE A 1 398 ? 4.425 -17.815 -1.125 1.00 94.31 398 PHE A C 1
ATOM 2958 O O . PHE A 1 398 ? 3.423 -17.255 -1.577 1.00 94.31 398 PHE A O 1
ATOM 2965 N N . ASP A 1 399 ? 4.392 -19.057 -0.651 1.00 93.38 399 ASP A N 1
ATOM 2966 C CA . ASP A 1 399 ? 3.129 -19.747 -0.374 1.00 93.38 399 ASP A CA 1
ATOM 2967 C C . ASP A 1 399 ? 2.551 -19.383 1.010 1.00 93.38 399 ASP A C 1
ATOM 2969 O O . ASP A 1 399 ? 3.155 -18.653 1.802 1.00 93.38 399 ASP A O 1
ATOM 2973 N N . ASN A 1 400 ? 1.348 -19.884 1.302 1.00 91.25 400 ASN A N 1
ATOM 2974 C CA . ASN A 1 400 ? 0.678 -19.704 2.593 1.00 91.25 400 ASN A CA 1
ATOM 2975 C C . ASN A 1 400 ? 1.470 -20.287 3.783 1.00 91.25 400 ASN A C 1
ATOM 2977 O O . ASN A 1 400 ? 1.163 -19.951 4.922 1.00 91.25 400 ASN A O 1
ATOM 2981 N N . GLU A 1 401 ? 2.471 -21.145 3.566 1.00 89.81 401 GLU A N 1
ATOM 2982 C CA . GLU A 1 401 ? 3.314 -21.731 4.620 1.00 89.81 401 GLU A CA 1
ATOM 2983 C C . GLU A 1 401 ? 4.693 -21.047 4.711 1.00 89.81 401 GLU A C 1
ATOM 2985 O O . GLU A 1 401 ? 5.622 -21.579 5.316 1.00 89.81 401 GLU A O 1
ATOM 2990 N N . ASN A 1 402 ? 4.801 -19.828 4.163 1.00 89.19 402 ASN A N 1
ATOM 2991 C CA . ASN A 1 402 ? 6.003 -18.989 4.101 1.00 89.19 402 ASN A CA 1
ATOM 2992 C C . ASN A 1 402 ? 7.183 -19.600 3.322 1.00 89.19 402 ASN A C 1
ATOM 2994 O O . ASN A 1 402 ? 8.300 -19.085 3.423 1.00 89.19 402 ASN A O 1
ATOM 2998 N N . ALA A 1 403 ? 6.984 -20.651 2.521 1.00 91.06 403 ALA A N 1
ATOM 2999 C CA . ALA A 1 403 ? 8.050 -21.151 1.662 1.00 91.06 403 ALA A CA 1
ATOM 3000 C C . ALA A 1 403 ? 8.218 -20.236 0.439 1.00 91.06 403 ALA A C 1
ATOM 3002 O O . ALA A 1 403 ? 7.251 -19.880 -0.238 1.00 91.06 403 ALA A O 1
ATOM 3003 N N . LEU A 1 404 ? 9.463 -19.850 0.146 1.00 92.06 404 LEU A N 1
ATOM 3004 C CA . LEU A 1 404 ? 9.787 -19.052 -1.034 1.00 92.06 404 LEU A CA 1
ATOM 3005 C C . LEU A 1 404 ? 9.659 -19.910 -2.301 1.00 92.06 404 LEU A C 1
ATOM 3007 O O . LEU A 1 404 ? 10.398 -20.874 -2.491 1.00 92.06 404 LEU A O 1
ATOM 3011 N N . LEU A 1 405 ? 8.765 -19.506 -3.201 1.00 91.69 405 LEU A N 1
ATOM 3012 C CA . LEU A 1 405 ? 8.607 -20.073 -4.542 1.00 91.69 405 LEU A CA 1
ATOM 3013 C C . LEU A 1 405 ? 9.629 -19.480 -5.530 1.00 91.69 405 LEU A C 1
ATOM 3015 O O . LEU A 1 405 ? 9.980 -20.133 -6.512 1.00 91.69 405 LEU A O 1
ATOM 3019 N N . GLY A 1 406 ? 10.105 -18.255 -5.270 1.00 89.94 406 GLY A N 1
ATOM 3020 C CA . GLY A 1 406 ? 11.177 -17.576 -6.009 1.00 89.94 406 GLY A CA 1
ATOM 3021 C C . GLY A 1 406 ? 10.781 -16.211 -6.586 1.00 89.94 406 GLY A C 1
ATOM 3022 O O . GLY A 1 406 ? 9.753 -15.639 -6.225 1.00 89.94 406 GLY A O 1
ATOM 3023 N N . LEU A 1 407 ? 11.616 -15.692 -7.493 1.00 91.06 407 LEU A N 1
ATOM 3024 C CA . LEU A 1 407 ? 11.402 -14.431 -8.220 1.00 91.06 407 LEU A CA 1
ATOM 3025 C C . LEU A 1 407 ? 10.466 -14.620 -9.430 1.00 91.06 407 LEU A C 1
ATOM 3027 O O . LEU A 1 407 ? 10.603 -15.593 -10.174 1.00 91.06 407 LEU A O 1
ATOM 3031 N N . THR A 1 408 ? 9.566 -13.663 -9.663 1.00 91.75 408 THR A N 1
ATOM 3032 C CA . THR A 1 408 ? 8.590 -13.671 -10.767 1.00 91.75 408 THR A CA 1
ATOM 3033 C C . THR A 1 408 ? 9.189 -13.650 -12.185 1.00 91.75 408 THR A C 1
ATOM 3035 O O . THR A 1 408 ? 10.233 -13.044 -12.457 1.00 91.75 408 THR A O 1
ATOM 3038 N N . GLY A 1 409 ? 8.485 -14.306 -13.118 1.00 91.06 409 GLY A N 1
ATOM 3039 C CA . GLY A 1 409 ? 8.678 -14.159 -14.567 1.00 91.06 409 GLY A CA 1
ATOM 3040 C C . GLY A 1 409 ? 7.966 -12.928 -15.148 1.00 91.06 409 GLY A C 1
ATOM 3041 O O . GLY A 1 409 ? 7.160 -12.282 -14.473 1.00 91.06 409 GLY A O 1
ATOM 3042 N N . ILE A 1 410 ? 8.231 -12.607 -16.420 1.00 93.19 410 ILE A N 1
ATOM 3043 C CA . ILE A 1 410 ? 7.541 -11.513 -17.129 1.00 93.19 410 ILE A CA 1
ATOM 3044 C C . ILE A 1 410 ? 6.074 -11.819 -17.427 1.00 93.19 410 ILE A C 1
ATOM 3046 O O . ILE A 1 410 ? 5.313 -10.888 -17.670 1.00 93.19 410 ILE A O 1
ATOM 3050 N N . ASP A 1 411 ? 5.672 -13.092 -17.420 1.00 92.12 411 ASP A N 1
ATOM 3051 C CA . ASP A 1 411 ? 4.295 -13.541 -17.655 1.00 92.12 411 ASP A CA 1
ATOM 3052 C C . ASP A 1 411 ? 3.404 -13.553 -16.402 1.00 92.12 411 ASP A C 1
ATOM 3054 O O . ASP A 1 411 ? 2.310 -14.117 -16.431 1.00 92.12 411 ASP A O 1
ATOM 3058 N N . SER A 1 412 ? 3.851 -12.902 -15.321 1.00 93.44 412 SER A N 1
ATOM 3059 C CA . SER A 1 412 ? 3.181 -12.867 -14.015 1.00 93.44 412 SER A CA 1
ATOM 3060 C C . SER A 1 412 ? 3.116 -14.223 -13.308 1.00 93.44 412 SER A C 1
ATOM 3062 O O . SER A 1 412 ? 2.376 -14.348 -12.333 1.00 93.44 412 SER A O 1
ATOM 3064 N N . ALA A 1 413 ? 3.885 -15.230 -13.744 1.00 91.06 413 ALA A N 1
ATOM 3065 C CA . ALA A 1 413 ? 3.834 -16.567 -13.168 1.00 91.06 413 ALA A CA 1
ATOM 3066 C C . ALA A 1 413 ? 5.071 -17.000 -12.359 1.00 91.06 413 ALA A C 1
ATOM 3068 O O . ALA A 1 413 ? 6.213 -16.579 -12.554 1.00 91.06 413 ALA A O 1
ATOM 3069 N N . ILE A 1 414 ? 4.739 -17.895 -11.436 1.00 89.56 414 ILE A N 1
ATOM 3070 C CA . ILE A 1 414 ? 5.484 -18.876 -10.658 1.00 89.56 414 ILE A CA 1
ATOM 3071 C C . ILE A 1 414 ? 5.679 -20.244 -11.324 1.00 89.56 414 ILE A C 1
ATOM 3073 O O . ILE A 1 414 ? 4.700 -20.698 -11.907 1.00 89.56 414 ILE A O 1
ATOM 3077 N N . THR A 1 415 ? 6.770 -21.004 -11.210 1.00 83.69 415 THR A N 1
ATOM 3078 C CA . THR A 1 415 ? 6.678 -22.474 -11.388 1.00 83.69 415 THR A CA 1
ATOM 3079 C C . THR A 1 415 ? 7.476 -23.190 -10.310 1.00 83.69 415 THR A C 1
ATOM 3081 O O . THR A 1 415 ? 8.693 -23.055 -10.249 1.00 83.69 415 THR A O 1
ATOM 3084 N N . SER A 1 416 ? 6.778 -23.951 -9.465 1.00 79.19 416 SER A N 1
ATOM 3085 C CA . SER A 1 416 ? 7.343 -24.714 -8.348 1.00 79.19 416 SER A CA 1
ATOM 3086 C C . SER A 1 416 ? 6.639 -26.066 -8.256 1.00 79.19 416 SER A C 1
ATOM 3088 O O . SER A 1 416 ? 5.431 -26.146 -8.469 1.00 79.19 416 SER A O 1
ATOM 3090 N N . ASN A 1 417 ? 7.382 -27.147 -7.997 1.00 76.25 417 ASN A N 1
ATOM 3091 C CA . ASN A 1 417 ? 6.854 -28.519 -7.902 1.00 76.25 417 ASN A CA 1
ATOM 3092 C C . ASN A 1 417 ? 5.935 -28.940 -9.078 1.00 76.25 417 ASN A C 1
ATOM 3094 O O . ASN A 1 417 ? 4.969 -29.675 -8.895 1.00 76.25 417 ASN A O 1
ATOM 3098 N N . ASN A 1 418 ? 6.246 -28.474 -10.296 1.00 76.06 418 ASN A N 1
ATOM 3099 C CA . ASN A 1 418 ? 5.453 -28.614 -11.532 1.00 76.06 418 ASN A CA 1
ATOM 3100 C C . ASN A 1 418 ? 4.072 -27.915 -11.550 1.00 76.06 418 ASN A C 1
ATOM 3102 O O . ASN A 1 418 ? 3.376 -27.997 -12.562 1.00 76.06 418 ASN A O 1
ATOM 3106 N N . ALA A 1 419 ? 3.690 -27.183 -10.501 1.00 81.69 419 ALA A N 1
ATOM 3107 C CA . ALA A 1 419 ? 2.534 -26.290 -10.505 1.00 81.69 419 ALA A CA 1
ATOM 3108 C C . ALA A 1 419 ? 2.935 -24.883 -10.984 1.00 81.69 419 ALA A C 1
ATOM 3110 O O . ALA A 1 419 ? 4.011 -24.382 -10.642 1.00 81.69 419 ALA A O 1
ATOM 3111 N N . LYS A 1 420 ? 2.063 -24.228 -11.764 1.00 88.50 420 LYS A N 1
ATOM 3112 C CA . LYS A 1 420 ? 2.263 -22.854 -12.256 1.00 88.50 420 LYS A CA 1
ATOM 3113 C C . LYS A 1 420 ? 1.302 -21.889 -11.559 1.00 88.50 420 LYS A C 1
ATOM 3115 O O . LYS A 1 420 ? 0.149 -21.769 -11.965 1.00 88.50 420 LYS A O 1
ATOM 3120 N N . SER A 1 421 ? 1.785 -21.207 -10.526 1.00 92.62 421 SER A N 1
ATOM 3121 C CA . SER A 1 421 ? 1.014 -20.194 -9.793 1.00 92.62 421 SER A CA 1
ATOM 3122 C C . SER A 1 421 ? 1.059 -18.834 -10.498 1.00 92.62 421 SER A C 1
ATOM 3124 O O . SER A 1 421 ? 2.052 -18.518 -11.149 1.00 92.62 421 SER A O 1
ATOM 3126 N N . LEU A 1 422 ? 0.028 -18.002 -10.350 1.00 94.56 422 LEU A N 1
ATOM 3127 C CA . LEU A 1 422 ? 0.029 -16.608 -10.821 1.00 94.56 422 LEU A CA 1
ATOM 3128 C C . LEU A 1 422 ? 0.264 -15.645 -9.655 1.00 94.56 422 LEU A C 1
ATOM 3130 O O . LEU A 1 422 ? -0.322 -15.806 -8.588 1.00 94.56 422 LEU A O 1
ATOM 3134 N N . VAL A 1 423 ? 1.111 -14.639 -9.868 1.00 95.75 423 VAL A N 1
ATOM 3135 C CA . VAL A 1 423 ? 1.555 -13.660 -8.868 1.00 95.75 423 VAL A CA 1
ATOM 3136 C C . VAL A 1 423 ? 1.034 -12.286 -9.266 1.00 95.75 423 VAL A C 1
ATOM 3138 O O . VAL A 1 423 ? 1.500 -11.679 -10.225 1.00 95.75 423 VAL A O 1
ATOM 3141 N N . SER A 1 424 ? 0.031 -11.811 -8.541 1.00 95.31 424 SER A N 1
ATOM 3142 C CA . SER A 1 424 ? -0.639 -10.537 -8.768 1.00 95.31 424 SER A CA 1
ATOM 3143 C C . SER A 1 424 ? 0.256 -9.348 -8.395 1.00 95.31 424 SER A C 1
ATOM 3145 O O . SER A 1 424 ? 0.850 -9.361 -7.313 1.00 95.31 424 SER A O 1
ATOM 3147 N N . PRO A 1 425 ? 0.275 -8.254 -9.184 1.00 94.94 425 PRO A N 1
ATOM 3148 C CA . PRO A 1 425 ? 0.966 -7.019 -8.802 1.00 94.94 425 PRO A CA 1
ATOM 3149 C C . PRO A 1 425 ? 0.311 -6.298 -7.606 1.00 94.94 425 PRO A C 1
ATOM 3151 O O . PRO A 1 425 ? 0.813 -5.274 -7.155 1.00 94.94 425 PRO A O 1
ATOM 3154 N N . PHE A 1 426 ? -0.788 -6.842 -7.074 1.00 93.50 426 PHE A N 1
ATOM 3155 C CA . PHE A 1 426 ? -1.473 -6.385 -5.863 1.00 93.50 426 PHE A CA 1
ATOM 3156 C C . PHE A 1 426 ? -1.195 -7.287 -4.638 1.00 93.50 426 PHE A C 1
ATOM 3158 O O . PHE A 1 426 ? -1.876 -7.169 -3.627 1.00 93.50 426 PHE A O 1
ATOM 3165 N N . GLY A 1 427 ? -0.200 -8.184 -4.717 1.00 92.81 427 GLY A N 1
ATOM 3166 C CA . GLY A 1 427 ? 0.327 -8.939 -3.568 1.00 92.81 427 GLY A CA 1
ATOM 3167 C C . GLY A 1 427 ? -0.239 -10.348 -3.354 1.00 92.81 427 GLY A C 1
ATOM 3168 O O . GLY A 1 427 ? 0.202 -11.042 -2.445 1.00 92.81 427 GLY A O 1
ATOM 3169 N N . TYR A 1 428 ? -1.170 -10.811 -4.188 1.00 95.19 428 TYR A N 1
ATOM 3170 C CA . TYR A 1 428 ? -1.768 -12.152 -4.090 1.00 95.19 428 TYR A CA 1
ATOM 3171 C C . TYR A 1 428 ? -1.027 -13.200 -4.937 1.00 95.19 428 TYR A C 1
ATOM 3173 O O . TYR A 1 428 ? -0.648 -12.905 -6.070 1.00 95.19 428 TYR A O 1
ATOM 3181 N N . VAL A 1 429 ? -0.907 -14.442 -4.457 1.00 95.50 429 VAL A N 1
ATOM 3182 C CA . VAL A 1 429 ? -0.486 -15.602 -5.269 1.00 95.50 429 VAL A CA 1
ATOM 3183 C C . VAL A 1 429 ? -1.638 -16.599 -5.381 1.00 95.50 429 VAL A C 1
ATOM 3185 O O . VAL A 1 429 ? -2.249 -16.952 -4.376 1.00 95.50 429 VAL A O 1
ATOM 3188 N N . PHE A 1 430 ? -1.922 -17.081 -6.591 1.00 93.94 430 PHE A N 1
ATOM 3189 C CA . PHE A 1 430 ? -2.991 -18.045 -6.875 1.00 93.94 430 PHE A CA 1
ATOM 3190 C C . PHE A 1 430 ? -2.441 -19.345 -7.469 1.00 93.94 430 PHE A C 1
ATOM 3192 O O . PHE A 1 430 ? -1.566 -19.291 -8.334 1.00 93.94 430 PHE A O 1
ATOM 3199 N N . ASN A 1 431 ? -2.958 -20.500 -7.039 1.00 90.56 431 ASN A N 1
ATOM 3200 C CA . ASN A 1 431 ? -2.646 -21.808 -7.640 1.00 90.56 431 ASN A CA 1
ATOM 3201 C C . ASN A 1 431 ? -3.398 -22.010 -8.986 1.00 90.56 431 ASN A C 1
ATOM 3203 O O . ASN A 1 431 ? -4.278 -21.207 -9.318 1.00 90.56 431 ASN A O 1
ATOM 3207 N N . PRO A 1 432 ? -3.077 -23.052 -9.784 1.00 85.44 432 PRO A N 1
ATOM 3208 C CA . PRO A 1 432 ? -3.804 -23.371 -11.021 1.00 85.44 432 PRO A CA 1
ATOM 3209 C C . PRO A 1 432 ? -5.324 -23.550 -10.849 1.00 85.44 432 PRO A C 1
ATOM 3211 O O . PRO A 1 432 ? -6.088 -23.293 -11.781 1.00 85.44 432 PRO A O 1
ATOM 3214 N N . GLU A 1 433 ? -5.766 -23.975 -9.667 1.00 85.69 433 GLU A N 1
ATOM 3215 C CA . GLU A 1 433 ? -7.162 -24.230 -9.300 1.00 85.69 433 GLU A CA 1
ATOM 3216 C C . GLU A 1 433 ? -7.960 -22.929 -9.060 1.00 85.69 433 GLU A C 1
ATOM 3218 O O . GLU A 1 433 ? -9.189 -22.906 -9.211 1.00 85.69 433 GLU A O 1
ATOM 3223 N N . GLY A 1 434 ? -7.264 -21.830 -8.749 1.00 82.00 434 GLY A N 1
ATOM 3224 C CA . GLY A 1 434 ? -7.832 -20.505 -8.500 1.00 82.00 434 GLY A CA 1
ATOM 3225 C C . GLY A 1 434 ? -8.095 -20.175 -7.029 1.00 82.00 434 GLY A C 1
ATOM 3226 O O . GLY A 1 434 ? -8.956 -19.350 -6.719 1.00 82.00 434 GLY A O 1
ATOM 3227 N N . GLU A 1 435 ? -7.377 -20.812 -6.117 1.00 89.81 435 GLU A N 1
ATOM 3228 C CA . GLU A 1 435 ? -7.397 -20.548 -4.681 1.00 89.81 435 GLU A CA 1
ATOM 3229 C C . GLU A 1 435 ? -6.245 -19.606 -4.305 1.00 89.81 435 GLU A C 1
ATOM 3231 O O . GLU A 1 435 ? -5.213 -19.563 -4.981 1.00 89.81 435 GLU A O 1
ATOM 3236 N N . LEU A 1 436 ? -6.413 -18.834 -3.226 1.00 92.62 436 LEU A N 1
ATOM 3237 C CA . LEU A 1 436 ? -5.355 -17.969 -2.700 1.00 92.62 436 LEU A CA 1
ATOM 3238 C C . LEU A 1 436 ? -4.283 -18.844 -2.036 1.00 92.62 436 LEU A C 1
ATOM 3240 O O . LEU A 1 436 ? -4.476 -19.353 -0.934 1.00 92.62 436 LEU A O 1
ATOM 3244 N N . ALA A 1 437 ? -3.168 -19.030 -2.735 1.00 92.19 437 ALA A N 1
ATOM 3245 C CA . ALA A 1 437 ? -2.111 -19.975 -2.394 1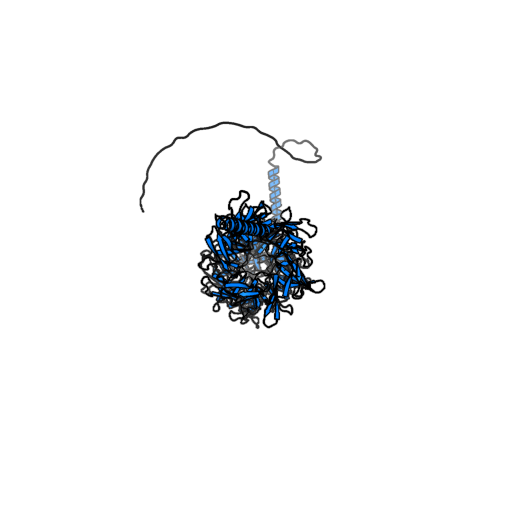.00 92.19 437 ALA A CA 1
ATOM 3246 C C . ALA A 1 437 ? -0.918 -19.334 -1.668 1.00 92.19 437 ALA A C 1
ATOM 3248 O O . ALA A 1 437 ? -0.040 -20.059 -1.204 1.00 92.19 437 ALA A O 1
ATOM 3249 N N . GLY A 1 438 ? -0.870 -18.001 -1.581 1.00 93.81 438 GLY A N 1
ATOM 3250 C CA . GLY A 1 438 ? 0.198 -17.275 -0.900 1.00 93.81 438 GLY A CA 1
ATOM 3251 C C . GLY A 1 438 ? 0.230 -15.779 -1.203 1.00 93.81 438 GLY A C 1
ATOM 3252 O O . GLY A 1 438 ? -0.767 -15.190 -1.632 1.00 93.81 438 GLY A O 1
ATOM 3253 N N . ALA A 1 439 ? 1.403 -15.177 -1.004 1.00 94.75 439 ALA A N 1
ATOM 3254 C CA . ALA A 1 439 ? 1.635 -13.738 -1.069 1.00 94.75 439 ALA A CA 1
ATOM 3255 C C . ALA A 1 439 ? 2.840 -13.377 -1.951 1.00 94.75 439 ALA A C 1
ATOM 3257 O O . ALA A 1 439 ? 3.853 -14.074 -1.973 1.00 94.75 439 ALA A O 1
ATOM 3258 N N . GLY A 1 440 ? 2.737 -12.267 -2.677 1.00 94.19 440 GLY A N 1
ATOM 3259 C CA . GLY A 1 440 ? 3.815 -11.697 -3.479 1.00 94.19 440 GLY A CA 1
ATOM 3260 C C . GLY A 1 440 ? 4.367 -10.439 -2.817 1.00 94.19 440 GLY A C 1
ATOM 3261 O O . GLY A 1 440 ? 3.637 -9.461 -2.670 1.00 94.19 440 GLY A O 1
ATOM 3262 N N . MET A 1 441 ? 5.649 -10.450 -2.455 1.00 91.88 441 MET A N 1
ATOM 3263 C CA . MET A 1 441 ? 6.336 -9.325 -1.816 1.00 91.88 441 MET A CA 1
ATOM 3264 C C . MET A 1 441 ? 7.274 -8.622 -2.805 1.00 91.88 441 MET A C 1
ATOM 3266 O O . MET A 1 441 ? 8.109 -9.297 -3.413 1.00 91.88 441 MET A O 1
ATOM 3270 N N . PRO A 1 442 ? 7.198 -7.289 -2.973 1.00 87.81 442 PRO A N 1
ATOM 3271 C CA . PRO A 1 442 ? 8.188 -6.551 -3.750 1.00 87.81 442 PRO A CA 1
ATOM 3272 C C . PRO A 1 442 ? 9.564 -6.619 -3.077 1.00 87.81 442 PRO A C 1
ATOM 3274 O O . PRO A 1 442 ? 9.678 -6.537 -1.854 1.00 87.81 442 PRO A O 1
ATOM 3277 N N . MET A 1 443 ? 10.627 -6.725 -3.874 1.00 85.94 443 MET A N 1
ATOM 3278 C CA . MET A 1 443 ? 11.991 -6.597 -3.356 1.00 85.94 443 MET A CA 1
ATOM 3279 C C . MET A 1 443 ? 12.291 -5.152 -2.936 1.00 85.94 443 MET A C 1
ATOM 3281 O O . MET A 1 443 ? 11.938 -4.211 -3.647 1.00 85.94 443 MET A O 1
ATOM 3285 N N . GLY A 1 444 ? 12.999 -4.973 -1.820 1.00 86.12 444 GLY A N 1
ATOM 3286 C CA . GLY A 1 444 ? 13.457 -3.658 -1.375 1.00 86.12 444 GLY A CA 1
ATOM 3287 C C . GLY A 1 444 ? 14.122 -3.663 -0.000 1.00 86.12 444 GLY A C 1
ATOM 3288 O O . GLY A 1 444 ? 14.494 -4.719 0.529 1.00 86.12 444 GLY A O 1
ATOM 3289 N N . ALA A 1 445 ? 14.241 -2.458 0.561 1.00 90.06 445 ALA A N 1
ATOM 3290 C CA . ALA A 1 445 ? 14.811 -2.207 1.877 1.00 90.06 445 ALA A CA 1
ATOM 3291 C C . ALA A 1 445 ? 13.954 -2.794 3.010 1.00 90.06 445 ALA A C 1
ATOM 3293 O O . ALA A 1 445 ? 12.726 -2.909 2.921 1.00 90.06 445 ALA A O 1
ATOM 3294 N N . LEU A 1 446 ? 14.636 -3.155 4.090 1.00 92.12 446 LEU A N 1
ATOM 3295 C CA . LEU A 1 446 ? 14.099 -3.853 5.248 1.00 92.12 446 LEU A CA 1
ATOM 3296 C C . LEU A 1 446 ? 14.401 -3.048 6.515 1.00 92.12 446 LEU A C 1
ATOM 3298 O O . LEU A 1 446 ? 15.533 -2.597 6.703 1.00 92.12 446 LEU A O 1
ATOM 3302 N N . TYR A 1 447 ? 13.387 -2.862 7.364 1.00 93.62 447 TYR A N 1
ATOM 3303 C CA . TYR A 1 447 ? 13.395 -1.868 8.438 1.00 93.62 447 TYR A CA 1
ATOM 3304 C C . TYR A 1 447 ? 13.211 -2.491 9.818 1.00 93.62 447 TYR A C 1
ATOM 3306 O O . TYR A 1 447 ? 12.306 -3.303 10.019 1.00 93.62 447 TYR A O 1
ATOM 3314 N N . SER A 1 448 ? 14.022 -2.056 10.779 1.00 92.56 448 SER A N 1
ATOM 3315 C CA . SER A 1 448 ? 13.869 -2.364 12.206 1.00 92.56 448 SER A CA 1
ATOM 3316 C C . SER A 1 448 ? 12.633 -1.673 12.815 1.00 92.56 448 SER A C 1
ATOM 3318 O O . SER A 1 448 ? 12.066 -0.770 12.192 1.00 92.56 448 SER A O 1
ATOM 3320 N N . PRO A 1 449 ? 12.197 -2.027 14.045 1.00 92.06 449 PRO A N 1
ATOM 3321 C CA . PRO A 1 449 ? 10.990 -1.458 14.661 1.00 92.06 449 PRO A CA 1
ATOM 3322 C C . PRO A 1 449 ? 11.001 0.076 14.787 1.00 92.06 449 PRO A C 1
ATOM 3324 O O . PRO A 1 449 ? 9.946 0.699 14.729 1.00 92.06 449 PRO A O 1
ATOM 3327 N N . ASN A 1 450 ? 12.182 0.694 14.908 1.00 91.44 450 ASN A N 1
ATOM 3328 C CA . ASN A 1 450 ? 12.383 2.148 14.951 1.00 91.44 450 ASN A CA 1
ATOM 3329 C C . ASN A 1 450 ? 12.457 2.820 13.559 1.00 91.44 450 ASN A C 1
ATOM 3331 O O . ASN A 1 450 ? 12.713 4.022 13.492 1.00 91.44 450 ASN A O 1
ATOM 3335 N N . GLY A 1 451 ? 12.268 2.084 12.457 1.00 91.69 451 GLY A N 1
ATOM 3336 C CA . GLY A 1 451 ? 12.234 2.628 11.092 1.00 91.69 451 GLY A CA 1
ATOM 3337 C C . GLY A 1 451 ? 13.598 2.899 10.441 1.00 91.69 451 GLY A C 1
ATOM 3338 O O . GLY A 1 451 ? 13.641 3.542 9.398 1.00 91.69 451 GLY A O 1
ATOM 3339 N N . SER A 1 452 ? 14.708 2.424 11.016 1.00 90.88 452 SER A N 1
ATOM 3340 C CA . SER A 1 452 ? 16.026 2.477 10.358 1.00 90.88 452 SER A CA 1
ATOM 3341 C C . SER A 1 452 ? 16.202 1.303 9.389 1.00 90.88 452 SER A C 1
ATOM 3343 O O . SER A 1 452 ? 15.613 0.239 9.584 1.00 90.88 452 SER A O 1
ATOM 3345 N N . VAL A 1 453 ? 17.007 1.481 8.338 1.00 91.75 453 VAL A N 1
ATOM 3346 C CA . VAL A 1 453 ? 17.320 0.400 7.388 1.00 91.75 453 VAL A CA 1
ATOM 3347 C C . VAL A 1 453 ? 18.313 -0.564 8.036 1.00 91.75 453 VAL A C 1
ATOM 3349 O O . VAL A 1 453 ? 19.359 -0.141 8.516 1.00 91.75 453 VAL A O 1
ATOM 3352 N N . ILE A 1 454 ? 17.994 -1.858 8.029 1.00 91.31 454 ILE A N 1
ATOM 3353 C CA . ILE A 1 454 ? 18.863 -2.924 8.562 1.00 91.31 454 ILE A CA 1
ATOM 3354 C C . ILE A 1 454 ? 19.357 -3.899 7.492 1.00 91.31 454 ILE A C 1
ATOM 3356 O O . ILE A 1 454 ? 20.356 -4.580 7.708 1.00 91.31 454 ILE A O 1
ATOM 3360 N N . ALA A 1 455 ? 18.665 -3.988 6.353 1.00 91.56 455 ALA A N 1
ATOM 3361 C CA . ALA A 1 455 ? 19.011 -4.907 5.275 1.00 91.56 455 ALA A CA 1
ATOM 3362 C C . ALA A 1 455 ? 18.372 -4.523 3.931 1.00 91.56 455 ALA A C 1
ATOM 3364 O O . ALA A 1 455 ? 17.460 -3.697 3.851 1.00 91.56 455 ALA A O 1
ATOM 3365 N N . GLN A 1 456 ? 18.822 -5.199 2.878 1.00 90.00 456 GLN A N 1
ATOM 3366 C CA . GLN A 1 456 ? 18.118 -5.355 1.608 1.00 90.00 456 GLN A CA 1
ATOM 3367 C C . GLN A 1 456 ? 17.620 -6.798 1.473 1.00 90.00 456 GLN A C 1
ATOM 3369 O O . GLN A 1 456 ? 18.254 -7.733 1.966 1.00 90.00 456 GLN A O 1
ATOM 3374 N N . THR A 1 457 ? 16.500 -6.988 0.780 1.00 89.38 457 THR A N 1
ATOM 3375 C CA . THR A 1 457 ? 16.005 -8.330 0.434 1.00 89.38 457 THR A CA 1
ATOM 3376 C C . THR A 1 457 ? 16.790 -8.884 -0.758 1.00 89.38 457 THR A C 1
ATOM 3378 O O . THR A 1 457 ? 16.845 -8.232 -1.802 1.00 89.38 457 THR A O 1
ATOM 3381 N N . ASP A 1 458 ? 17.374 -10.077 -0.639 1.00 88.88 458 ASP A N 1
ATOM 3382 C CA . ASP A 1 458 ? 18.044 -10.762 -1.753 1.00 88.88 458 ASP A CA 1
ATOM 3383 C C . ASP A 1 458 ? 17.087 -11.662 -2.568 1.00 88.88 458 ASP A C 1
ATOM 3385 O O . ASP A 1 458 ? 15.897 -11.778 -2.277 1.00 88.88 458 ASP A O 1
ATOM 3389 N N . PHE A 1 459 ? 17.602 -12.339 -3.599 1.00 90.12 459 PHE A N 1
ATOM 3390 C CA . PHE A 1 459 ? 16.805 -13.260 -4.426 1.00 90.12 459 PHE A CA 1
ATOM 3391 C C . PHE A 1 459 ? 16.469 -14.604 -3.743 1.00 90.12 459 PHE A C 1
ATOM 3393 O O . PHE A 1 459 ? 15.742 -15.406 -4.329 1.00 90.12 459 PHE A O 1
ATOM 3400 N N . SER A 1 460 ? 16.981 -14.860 -2.531 1.00 88.19 460 SER A N 1
ATOM 3401 C CA . SER A 1 460 ? 16.676 -16.031 -1.695 1.00 88.19 460 SER A CA 1
ATOM 3402 C C . SER A 1 460 ? 15.697 -15.728 -0.549 1.00 88.19 460 SER A C 1
ATOM 3404 O O . SER A 1 460 ? 15.396 -16.615 0.250 1.00 88.19 460 SER A O 1
ATOM 3406 N N . GLY A 1 461 ? 15.176 -14.495 -0.467 1.00 88.75 461 GLY A N 1
ATOM 3407 C CA . GLY A 1 461 ? 14.324 -14.037 0.636 1.00 88.75 461 GLY A CA 1
ATOM 3408 C C . GLY A 1 461 ? 15.087 -13.794 1.944 1.00 88.75 461 GLY A C 1
ATOM 3409 O O . GLY A 1 461 ? 14.470 -13.596 2.991 1.00 88.75 461 GLY A O 1
ATOM 3410 N N . SER A 1 462 ? 16.417 -13.802 1.906 1.00 91.62 462 SER A N 1
ATOM 3411 C CA . SER A 1 462 ? 17.284 -13.473 3.032 1.00 91.62 462 SER A CA 1
ATOM 3412 C C . SER A 1 462 ? 17.412 -11.955 3.183 1.00 91.62 462 SER A C 1
ATOM 3414 O O . SER A 1 462 ? 17.511 -11.213 2.202 1.00 91.62 462 SER A O 1
ATOM 3416 N N . ALA A 1 463 ? 17.432 -11.486 4.428 1.00 91.50 463 ALA A N 1
ATOM 3417 C CA . ALA A 1 463 ? 17.712 -10.097 4.763 1.00 91.50 463 ALA A CA 1
ATOM 3418 C C . ALA A 1 463 ? 19.234 -9.902 4.848 1.00 91.50 463 ALA A C 1
ATOM 3420 O O . ALA A 1 463 ? 19.848 -10.300 5.838 1.00 91.50 463 ALA A O 1
ATOM 3421 N N . LEU A 1 464 ? 19.848 -9.320 3.814 1.00 89.56 464 LEU A N 1
ATOM 3422 C CA . LEU A 1 464 ? 21.284 -9.029 3.777 1.00 89.56 464 LEU A CA 1
ATOM 3423 C C . LEU A 1 464 ? 21.563 -7.601 4.254 1.00 89.56 464 LEU A C 1
ATOM 3425 O O . LEU A 1 464 ? 21.171 -6.637 3.594 1.00 89.56 464 LEU A O 1
ATOM 3429 N N . ALA A 1 465 ? 22.259 -7.472 5.380 1.00 86.94 465 ALA A N 1
ATOM 3430 C CA . ALA A 1 465 ? 22.823 -6.212 5.850 1.00 86.94 465 ALA A CA 1
ATOM 3431 C C . ALA A 1 465 ? 24.042 -5.790 5.008 1.00 86.94 465 ALA A C 1
ATOM 3433 O O . ALA A 1 465 ? 24.636 -6.602 4.288 1.00 86.94 465 ALA A O 1
ATOM 3434 N N . ASP A 1 466 ? 24.451 -4.526 5.134 1.00 76.50 466 ASP A N 1
ATOM 3435 C CA . ASP A 1 466 ? 25.696 -4.043 4.534 1.00 76.50 466 ASP A CA 1
ATOM 3436 C C . ASP A 1 466 ? 26.897 -4.872 5.038 1.00 76.50 466 ASP A C 1
ATOM 3438 O O . ASP A 1 466 ? 26.957 -5.305 6.192 1.00 76.50 466 ASP A O 1
ATOM 3442 N N . GLY A 1 467 ? 27.834 -5.174 4.135 1.00 70.88 467 GLY A N 1
ATOM 3443 C CA . GLY A 1 467 ? 28.888 -6.171 4.369 1.00 70.88 467 GLY A CA 1
ATOM 3444 C C . GLY A 1 467 ? 28.459 -7.636 4.170 1.00 70.88 467 GLY A C 1
ATOM 3445 O O . GLY A 1 467 ? 29.302 -8.523 4.269 1.00 70.88 467 GLY A O 1
ATOM 3446 N N . GLY A 1 468 ? 27.189 -7.911 3.845 1.00 75.56 468 GLY A N 1
ATOM 3447 C CA . GLY A 1 468 ? 26.713 -9.228 3.392 1.00 75.56 468 GLY A CA 1
ATOM 3448 C C . GLY A 1 468 ? 26.281 -10.205 4.491 1.00 75.56 468 GLY A C 1
ATOM 3449 O O . GLY A 1 468 ? 26.040 -11.375 4.199 1.00 75.56 468 GLY A O 1
ATOM 3450 N N . ASN A 1 469 ? 26.163 -9.755 5.743 1.00 86.00 469 ASN A N 1
ATOM 3451 C CA . ASN A 1 469 ? 25.660 -10.592 6.836 1.00 86.00 469 ASN A CA 1
ATOM 3452 C C . ASN A 1 469 ? 24.143 -10.810 6.713 1.00 86.00 469 ASN A C 1
ATOM 3454 O O . ASN A 1 469 ? 23.395 -9.861 6.481 1.00 86.00 469 ASN A O 1
ATOM 3458 N N . VAL A 1 470 ? 23.676 -12.044 6.926 1.00 89.88 470 VAL A N 1
ATOM 3459 C CA . VAL A 1 470 ? 22.239 -12.347 7.031 1.00 89.88 470 VAL A CA 1
ATOM 3460 C C . VAL A 1 470 ? 21.741 -11.929 8.419 1.00 89.88 470 VAL A C 1
ATOM 3462 O O . VAL A 1 470 ? 22.279 -12.395 9.420 1.00 89.88 470 VAL A O 1
ATOM 3465 N N . VAL A 1 471 ? 20.706 -11.087 8.479 1.00 91.25 471 VAL A N 1
ATOM 3466 C CA . VAL A 1 471 ? 20.066 -10.613 9.730 1.00 91.25 471 VAL A CA 1
ATOM 3467 C C . VAL A 1 471 ? 18.635 -11.141 9.919 1.00 91.25 471 VAL A C 1
ATOM 3469 O O . VAL A 1 471 ? 17.879 -10.640 10.747 1.00 91.25 471 VAL A O 1
ATOM 3472 N N . GLY A 1 472 ? 18.245 -12.137 9.121 1.00 92.56 472 GLY A N 1
ATOM 3473 C CA . GLY A 1 472 ? 16.951 -12.814 9.185 1.00 92.56 472 GLY A CA 1
ATOM 3474 C C . GLY A 1 472 ? 16.435 -13.216 7.805 1.00 92.56 472 GLY A C 1
ATOM 3475 O O . GLY A 1 472 ? 17.147 -13.129 6.800 1.00 92.56 472 GLY A O 1
ATOM 3476 N N . LYS A 1 473 ? 15.172 -13.642 7.744 1.00 91.75 473 LYS A N 1
ATOM 3477 C CA . LYS A 1 473 ? 14.462 -13.971 6.497 1.00 91.75 473 LYS A CA 1
ATOM 3478 C C . LYS A 1 473 ? 13.152 -13.206 6.381 1.00 91.75 473 LYS A C 1
ATOM 3480 O O . LYS A 1 473 ? 12.460 -13.014 7.378 1.00 91.75 473 LYS A O 1
ATOM 3485 N N . LEU A 1 474 ? 12.817 -12.798 5.161 1.00 92.88 474 LEU A N 1
ATOM 3486 C CA . LEU A 1 474 ? 11.523 -12.226 4.812 1.00 92.88 474 LEU A CA 1
ATOM 3487 C C . LEU A 1 474 ? 10.464 -13.336 4.737 1.00 92.88 474 LEU A C 1
ATOM 3489 O O . LEU A 1 474 ? 10.709 -14.409 4.191 1.00 92.88 474 LEU A O 1
ATOM 3493 N N . THR A 1 475 ? 9.282 -13.054 5.276 1.00 92.00 475 THR A N 1
ATOM 3494 C CA . THR A 1 475 ? 8.113 -13.947 5.270 1.00 92.00 475 THR A CA 1
ATOM 3495 C C . THR A 1 475 ? 7.094 -13.543 4.201 1.00 92.00 475 THR A C 1
ATOM 3497 O O . THR A 1 475 ? 7.061 -12.389 3.765 1.00 92.00 475 THR A O 1
ATOM 3500 N N . GLY A 1 476 ? 6.173 -14.450 3.858 1.00 89.00 476 GLY A N 1
ATOM 3501 C CA . GLY A 1 476 ? 4.992 -14.142 3.038 1.00 89.00 476 GLY A CA 1
ATOM 3502 C C . GLY A 1 476 ? 4.028 -13.140 3.694 1.00 89.00 476 GLY A C 1
ATOM 3503 O O . GLY A 1 476 ? 3.125 -12.630 3.039 1.00 89.00 476 GLY A O 1
ATOM 3504 N N . SER A 1 477 ? 4.248 -12.800 4.965 1.00 88.62 477 SER A N 1
ATOM 3505 C CA . SER A 1 477 ? 3.541 -11.742 5.696 1.00 88.62 477 SER A CA 1
ATOM 3506 C C . SER A 1 477 ? 4.272 -10.385 5.679 1.00 88.62 477 SER A C 1
ATOM 3508 O O . SER A 1 477 ? 3.775 -9.422 6.254 1.00 88.62 477 SER A O 1
ATOM 3510 N N . GLY A 1 478 ? 5.445 -10.275 5.038 1.00 90.81 478 GLY A N 1
ATOM 3511 C CA . GLY A 1 478 ? 6.209 -9.023 4.900 1.00 90.81 478 GLY A CA 1
ATOM 3512 C C . GLY A 1 478 ? 7.065 -8.644 6.119 1.00 90.81 478 GLY A C 1
ATOM 3513 O O . GLY A 1 478 ? 7.728 -7.603 6.117 1.00 90.81 478 GLY A O 1
ATOM 3514 N N . PHE A 1 479 ? 7.069 -9.489 7.152 1.00 93.62 479 PHE A N 1
ATOM 3515 C CA . PHE A 1 479 ? 7.897 -9.353 8.353 1.00 93.62 479 PHE A CA 1
ATOM 3516 C C . PHE A 1 479 ? 9.222 -10.104 8.204 1.00 93.62 479 PHE A C 1
ATOM 3518 O O . PHE A 1 479 ? 9.315 -11.069 7.440 1.00 93.62 479 PHE A O 1
ATOM 3525 N N . ILE A 1 480 ? 10.225 -9.672 8.965 1.00 93.44 480 ILE A N 1
ATOM 3526 C CA . ILE A 1 480 ? 11.568 -10.253 9.006 1.00 93.44 480 ILE A CA 1
ATOM 3527 C C . ILE A 1 480 ? 11.707 -11.049 10.300 1.00 93.44 480 ILE A C 1
ATOM 3529 O O . ILE A 1 480 ? 11.492 -10.500 11.383 1.00 93.44 480 ILE A O 1
ATOM 3533 N N . THR A 1 481 ? 12.095 -12.315 10.199 1.00 92.06 481 THR A N 1
ATOM 3534 C CA . THR A 1 481 ? 12.234 -13.213 11.352 1.00 92.06 481 THR A CA 1
ATOM 3535 C C . THR A 1 481 ? 13.634 -13.807 11.435 1.00 92.06 481 THR A C 1
ATOM 3537 O O . THR A 1 481 ? 14.169 -14.255 10.417 1.00 92.06 481 THR A O 1
ATOM 3540 N N . ASP A 1 482 ? 14.191 -13.865 12.641 1.00 91.06 482 ASP A N 1
ATOM 3541 C CA . ASP A 1 482 ? 15.451 -14.546 12.957 1.00 91.06 482 ASP A CA 1
ATOM 3542 C C . ASP A 1 482 ? 15.350 -15.222 14.331 1.00 91.06 482 ASP A C 1
ATOM 3544 O O . ASP A 1 482 ? 14.749 -14.651 15.234 1.00 91.06 482 ASP A O 1
ATOM 3548 N N . HIS A 1 483 ? 15.885 -16.440 14.483 1.00 86.31 483 HIS A N 1
ATOM 3549 C CA . HIS A 1 483 ? 15.925 -17.215 15.742 1.00 86.31 483 HIS A CA 1
ATOM 3550 C C . HIS A 1 483 ? 14.679 -17.083 16.659 1.00 86.31 483 HIS A C 1
ATOM 3552 O O . HIS A 1 483 ? 14.792 -16.827 17.858 1.00 86.31 483 HIS A O 1
ATOM 3558 N N . ASN A 1 484 ? 13.482 -17.277 16.091 1.00 82.75 484 ASN A N 1
ATOM 3559 C CA . ASN A 1 484 ? 12.175 -17.139 16.757 1.00 82.75 484 ASN A CA 1
ATOM 3560 C C . ASN A 1 484 ? 11.878 -15.733 17.341 1.00 82.75 484 ASN A C 1
ATOM 3562 O O . ASN A 1 484 ? 11.159 -15.603 18.331 1.00 82.75 484 ASN A O 1
ATOM 3566 N N . GLN A 1 485 ? 12.397 -14.674 16.710 1.00 89.88 485 GLN A N 1
ATOM 3567 C CA . GLN A 1 485 ? 12.129 -13.267 17.026 1.00 89.88 485 GLN A CA 1
ATOM 3568 C C . GLN A 1 485 ? 11.702 -12.466 15.785 1.00 89.88 485 GLN A C 1
ATOM 3570 O O . GLN A 1 485 ? 12.091 -12.763 14.652 1.00 89.88 485 GLN A O 1
ATOM 3575 N N . LEU A 1 486 ? 10.918 -11.409 16.017 1.00 92.81 486 LEU A N 1
ATOM 3576 C CA . LEU A 1 486 ? 10.532 -10.418 15.013 1.00 92.81 486 LEU A CA 1
ATOM 3577 C C . LEU A 1 486 ? 11.600 -9.315 14.931 1.00 92.81 486 LEU A C 1
ATOM 3579 O O . LEU A 1 486 ? 11.722 -8.497 15.839 1.00 92.81 486 LEU A O 1
ATOM 3583 N N . VAL A 1 487 ? 12.355 -9.284 13.832 1.00 93.06 487 VAL A N 1
ATOM 3584 C CA . VAL A 1 487 ? 13.480 -8.350 13.624 1.00 93.06 487 VAL A CA 1
ATOM 3585 C C . VAL A 1 487 ? 13.024 -7.043 12.964 1.00 93.06 487 VAL A C 1
ATOM 3587 O O . VAL A 1 487 ? 13.636 -5.995 13.162 1.00 93.06 487 VAL A O 1
ATOM 3590 N N . GLY A 1 488 ? 11.941 -7.077 12.182 1.00 93.06 488 GLY A N 1
ATOM 3591 C CA . GLY A 1 488 ? 11.467 -5.905 11.450 1.00 93.06 488 GLY A CA 1
ATOM 3592 C C . GLY A 1 488 ? 10.433 -6.209 10.365 1.00 93.06 488 GLY A C 1
ATOM 3593 O O . GLY A 1 488 ? 9.769 -7.246 10.396 1.00 93.06 488 GLY A O 1
ATOM 3594 N N . LYS A 1 489 ? 10.286 -5.296 9.399 1.00 93.56 489 LYS A N 1
ATOM 3595 C CA . LYS A 1 489 ? 9.291 -5.366 8.312 1.00 93.56 489 LYS A CA 1
ATOM 3596 C C . LYS A 1 489 ? 9.772 -4.633 7.053 1.00 93.56 489 LYS A C 1
ATOM 3598 O O . LYS A 1 489 ? 10.604 -3.730 7.133 1.00 93.56 489 LYS A O 1
ATOM 3603 N N . ASN A 1 490 ? 9.210 -4.965 5.896 1.00 90.56 490 ASN A N 1
ATOM 3604 C CA . ASN A 1 490 ? 9.225 -4.077 4.730 1.00 90.56 490 ASN A CA 1
ATOM 3605 C C . ASN A 1 490 ? 8.137 -2.978 4.866 1.00 90.56 490 ASN A C 1
ATOM 3607 O O . ASN A 1 490 ? 7.097 -3.207 5.484 1.00 90.56 490 ASN A O 1
ATOM 3611 N N . ILE A 1 491 ? 8.372 -1.775 4.322 1.00 90.88 491 ILE A N 1
ATOM 3612 C CA . ILE A 1 491 ? 7.462 -0.617 4.449 1.00 90.88 491 ILE A CA 1
ATOM 3613 C C . ILE A 1 491 ? 7.132 -0.055 3.059 1.00 90.88 491 ILE A C 1
ATOM 3615 O O . ILE A 1 491 ? 8.017 0.450 2.365 1.00 90.88 491 ILE A O 1
ATOM 3619 N N . LEU A 1 492 ? 5.846 -0.104 2.689 1.00 84.06 492 LEU A N 1
ATOM 3620 C CA . LEU A 1 492 ? 5.310 0.235 1.357 1.00 84.06 492 LEU A CA 1
ATOM 3621 C C . LEU A 1 492 ? 4.370 1.456 1.362 1.00 84.06 492 LEU A C 1
ATOM 3623 O O . LEU A 1 492 ? 3.455 1.563 0.544 1.00 84.06 492 LEU A O 1
ATOM 3627 N N . SER A 1 493 ? 4.578 2.381 2.297 1.00 90.81 493 SER A N 1
ATOM 3628 C CA . SER A 1 493 ? 3.845 3.649 2.342 1.00 90.81 493 SER A CA 1
ATOM 3629 C C . SER A 1 493 ? 4.313 4.598 1.234 1.00 90.81 493 SER A C 1
ATOM 3631 O O . SER A 1 493 ? 5.495 4.626 0.908 1.00 90.81 493 SER A O 1
ATOM 3633 N N . TYR A 1 494 ? 3.414 5.406 0.671 1.00 87.44 494 TYR A N 1
ATOM 3634 C CA . TYR A 1 494 ? 3.706 6.348 -0.424 1.00 87.44 494 TYR A CA 1
ATOM 3635 C C . TYR A 1 494 ? 3.418 7.815 -0.085 1.00 87.44 494 TYR A C 1
ATOM 3637 O O . TYR A 1 494 ? 3.951 8.698 -0.751 1.00 87.44 494 TYR A O 1
ATOM 3645 N N . TYR A 1 495 ? 2.572 8.075 0.913 1.00 93.31 495 TYR A N 1
ATOM 3646 C CA . TYR A 1 495 ? 2.258 9.413 1.415 1.00 93.31 495 TYR A CA 1
ATOM 3647 C C . TYR A 1 495 ? 2.025 9.363 2.929 1.00 93.31 495 TYR A C 1
ATOM 3649 O O . TYR A 1 495 ? 1.789 8.291 3.495 1.00 93.31 495 TYR A O 1
ATOM 3657 N N . ALA A 1 496 ? 2.068 10.521 3.590 1.00 94.81 496 ALA A N 1
ATOM 3658 C CA . ALA A 1 496 ? 1.776 10.644 5.014 1.00 94.81 496 ALA A CA 1
ATOM 3659 C C . ALA A 1 496 ? 0.954 11.897 5.317 1.00 94.81 496 ALA A C 1
ATOM 3661 O O . ALA A 1 496 ? 1.133 12.942 4.690 1.00 94.81 496 ALA A O 1
ATOM 3662 N N . VAL A 1 497 ? 0.055 11.784 6.296 1.00 94.75 497 VAL A N 1
ATOM 3663 C CA . VAL A 1 497 ? -0.818 12.878 6.732 1.00 94.75 497 VAL A CA 1
ATOM 3664 C C . VAL A 1 497 ? -0.728 13.087 8.238 1.00 94.75 497 VAL A C 1
ATOM 3666 O O . VAL A 1 497 ? -0.753 12.135 9.018 1.00 94.75 497 VAL A O 1
ATOM 3669 N N . GLY A 1 498 ? -0.647 14.353 8.644 1.00 92.75 498 GLY A N 1
ATOM 3670 C CA . GLY A 1 498 ? -0.728 14.766 10.044 1.00 92.75 498 GLY A CA 1
ATOM 3671 C C . GLY A 1 498 ? -2.164 14.983 10.523 1.00 92.75 498 GLY A C 1
ATOM 3672 O O . GLY A 1 498 ? -3.113 15.025 9.732 1.00 92.75 498 GLY A O 1
ATOM 3673 N N . SER A 1 499 ? -2.321 15.216 11.826 1.00 82.81 499 SER A N 1
ATOM 3674 C CA . SER A 1 499 ? -3.606 15.276 12.548 1.00 82.81 499 SER A CA 1
ATOM 3675 C C . SER A 1 499 ? -4.700 16.174 11.984 1.00 82.81 499 SER A C 1
ATOM 36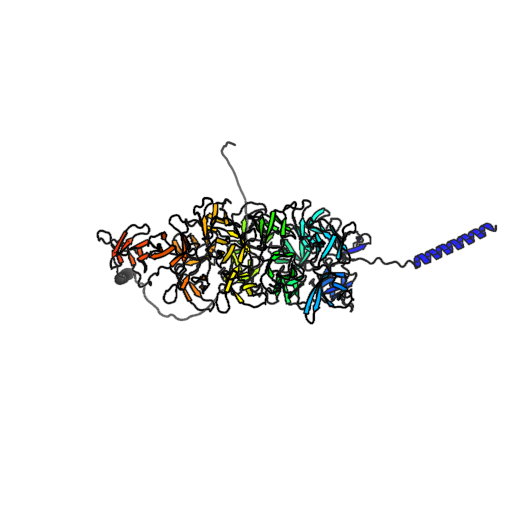77 O O . SER A 1 499 ? -5.893 15.910 12.174 1.00 82.81 499 SER A O 1
ATOM 3679 N N . ARG A 1 500 ? -4.349 17.204 11.211 1.00 83.69 500 ARG A N 1
ATOM 3680 C CA . ARG A 1 500 ? -5.310 18.107 10.545 1.00 83.69 500 ARG A CA 1
ATOM 3681 C C . ARG A 1 500 ? -5.611 17.723 9.091 1.00 83.69 500 ARG A C 1
ATOM 3683 O O . ARG A 1 500 ? -6.164 18.535 8.347 1.00 83.69 500 ARG A O 1
ATOM 3690 N N . ALA A 1 501 ? -5.304 16.477 8.717 1.00 86.62 501 ALA A N 1
ATOM 3691 C CA . ALA A 1 501 ? -5.367 15.967 7.349 1.00 86.62 501 ALA A CA 1
ATOM 3692 C C . ALA A 1 501 ? -4.528 16.841 6.402 1.00 86.62 501 ALA A C 1
ATOM 3694 O O . ALA A 1 501 ? -5.003 17.330 5.375 1.00 86.62 501 ALA A O 1
ATOM 3695 N N . SER A 1 502 ? -3.299 17.123 6.831 1.00 89.75 502 SER A N 1
ATOM 3696 C CA . SER A 1 502 ? -2.291 17.866 6.083 1.00 89.75 502 SER A CA 1
ATOM 3697 C C . SER A 1 502 ? -1.252 16.891 5.551 1.00 89.75 502 SER A C 1
ATOM 3699 O O . SER A 1 502 ? -0.676 16.151 6.347 1.00 89.75 502 SER A O 1
ATOM 3701 N N . ASP A 1 503 ? -1.009 16.935 4.243 1.00 91.25 503 ASP A N 1
ATOM 3702 C CA . ASP A 1 503 ? 0.176 16.355 3.605 1.00 91.25 503 ASP A CA 1
ATOM 3703 C C . ASP A 1 503 ? 1.440 16.759 4.385 1.00 91.25 503 ASP A C 1
ATOM 3705 O O . ASP A 1 503 ? 1.634 17.945 4.676 1.00 91.25 503 ASP A O 1
ATOM 3709 N N . LEU A 1 504 ? 2.242 15.768 4.786 1.00 92.88 504 LEU A N 1
ATOM 3710 C CA . LEU A 1 504 ? 3.502 15.985 5.501 1.00 92.88 504 LEU A CA 1
ATOM 3711 C C . LEU A 1 504 ? 4.690 16.192 4.550 1.00 92.88 504 LEU A C 1
ATOM 3713 O O . LEU A 1 504 ? 5.683 16.778 4.973 1.00 92.88 504 LEU A O 1
ATOM 3717 N N . GLY A 1 505 ? 4.593 15.763 3.288 1.00 90.81 505 GLY A N 1
ATOM 3718 C CA . GLY A 1 505 ? 5.652 15.914 2.295 1.00 90.81 505 GLY A CA 1
ATOM 3719 C C . GLY A 1 505 ? 5.985 14.644 1.510 1.00 90.81 505 GLY A C 1
ATOM 3720 O O . GLY A 1 505 ? 5.297 13.624 1.567 1.00 90.81 505 GLY A O 1
ATOM 3721 N N . SER A 1 506 ? 7.071 14.738 0.744 1.00 89.75 506 SER A N 1
ATOM 3722 C CA . SER A 1 506 ? 7.550 13.685 -0.160 1.00 89.75 506 SER A CA 1
ATOM 3723 C C . SER A 1 506 ? 8.331 12.591 0.577 1.00 89.75 506 SER A C 1
ATOM 3725 O O . SER A 1 506 ? 8.758 12.788 1.712 1.00 89.75 506 SER A O 1
ATOM 3727 N N . PHE A 1 507 ? 8.520 11.431 -0.056 1.00 92.31 507 PHE A N 1
ATOM 3728 C CA . PHE A 1 507 ? 9.208 10.280 0.539 1.00 92.31 507 PHE A CA 1
ATOM 3729 C C . PHE A 1 507 ? 10.563 10.019 -0.118 1.00 92.31 507 PHE A C 1
ATOM 3731 O O . PHE A 1 507 ? 10.644 9.937 -1.342 1.00 92.31 507 PHE A O 1
ATOM 3738 N N . SER A 1 508 ? 11.596 9.793 0.695 1.00 92.50 508 SER A N 1
ATOM 3739 C CA . SER A 1 508 ? 12.862 9.195 0.259 1.00 92.50 508 SER A CA 1
ATOM 3740 C C . SER A 1 508 ? 12.693 7.686 0.023 1.00 92.50 508 SER A C 1
ATOM 3742 O O . SER A 1 508 ? 11.771 7.060 0.557 1.00 92.50 508 SER A O 1
ATOM 3744 N N . GLU A 1 509 ? 13.597 7.054 -0.730 1.00 89.75 509 GLU A N 1
ATOM 3745 C CA . GLU A 1 509 ? 13.629 5.591 -0.886 1.00 89.75 509 GLU A CA 1
ATOM 3746 C C . GLU A 1 509 ? 13.670 4.887 0.478 1.00 89.75 509 GLU A C 1
ATOM 3748 O O . GLU A 1 509 ? 12.937 3.926 0.711 1.00 89.75 509 GLU A O 1
ATOM 3753 N N . GLN A 1 510 ? 14.417 5.453 1.429 1.00 89.62 510 GLN A N 1
ATOM 3754 C CA . GLN A 1 510 ? 14.580 4.956 2.796 1.00 89.62 510 GLN A CA 1
ATOM 3755 C C . GLN A 1 510 ? 13.385 5.244 3.737 1.00 89.62 510 GLN A C 1
ATOM 3757 O O . GLN A 1 510 ? 13.546 5.165 4.949 1.00 89.62 510 GLN A O 1
ATOM 3762 N N . ASN A 1 511 ? 12.179 5.525 3.220 1.00 91.62 511 ASN A N 1
ATOM 3763 C CA . ASN A 1 511 ? 10.965 5.802 4.015 1.00 91.62 511 ASN A CA 1
ATOM 3764 C C . ASN A 1 511 ? 11.094 7.015 4.970 1.00 91.62 511 ASN A C 1
ATOM 3766 O O . ASN A 1 511 ? 10.411 7.097 5.996 1.00 91.62 511 ASN A O 1
ATOM 3770 N N . LEU A 1 512 ? 11.935 7.991 4.612 1.00 93.50 512 LEU A N 1
ATOM 3771 C CA . LEU A 1 512 ? 12.000 9.289 5.288 1.00 93.50 512 LEU A CA 1
ATOM 3772 C C . LEU A 1 512 ? 11.023 10.264 4.633 1.00 93.50 512 LEU A C 1
ATOM 3774 O O . LEU A 1 512 ? 10.893 10.280 3.412 1.00 93.50 512 LEU A O 1
ATOM 3778 N N . ILE A 1 513 ? 10.364 11.092 5.437 1.00 94.25 513 ILE A N 1
ATOM 3779 C CA . ILE A 1 513 ? 9.464 12.150 4.976 1.00 94.25 513 ILE A CA 1
ATOM 3780 C C . ILE A 1 513 ? 10.259 13.453 4.899 1.00 94.25 513 ILE A C 1
ATOM 3782 O O . ILE A 1 513 ? 10.878 13.876 5.882 1.00 94.25 513 ILE A O 1
ATOM 3786 N N . MET A 1 514 ? 10.216 14.087 3.731 1.00 91.12 514 MET A N 1
ATOM 3787 C CA . MET A 1 514 ? 10.936 15.311 3.405 1.00 91.12 514 MET A CA 1
ATOM 3788 C C . MET A 1 514 ? 9.967 16.458 3.115 1.00 91.12 514 MET A C 1
ATOM 3790 O O . MET A 1 514 ? 9.000 16.292 2.363 1.00 91.12 514 MET A O 1
ATOM 3794 N N . ASP A 1 515 ? 10.245 17.634 3.680 1.00 90.44 515 ASP A N 1
ATOM 3795 C CA . ASP A 1 515 ? 9.464 18.849 3.438 1.00 90.44 515 ASP A CA 1
ATOM 3796 C C . ASP A 1 515 ? 9.594 19.359 1.983 1.00 90.44 515 ASP A C 1
ATOM 3798 O O . ASP A 1 515 ? 10.331 18.817 1.158 1.00 90.44 515 ASP A O 1
ATOM 3802 N N . LYS A 1 516 ? 8.888 20.447 1.648 1.00 87.19 516 LYS A N 1
ATOM 3803 C CA . LYS A 1 516 ? 8.944 21.067 0.306 1.00 87.19 516 LYS A CA 1
ATOM 3804 C C . LYS A 1 516 ? 10.302 21.677 -0.071 1.00 87.19 516 LYS A C 1
ATOM 3806 O O . LYS A 1 516 ? 10.482 22.083 -1.215 1.00 87.19 516 LYS A O 1
ATOM 3811 N N . SER A 1 517 ? 11.228 21.766 0.877 1.00 84.75 517 SER A N 1
ATOM 3812 C CA . SER A 1 517 ? 12.616 22.192 0.673 1.00 84.75 517 SER A CA 1
ATOM 3813 C C . SER A 1 517 ? 13.576 20.991 0.642 1.00 84.75 517 SER A C 1
ATOM 3815 O O . SER A 1 517 ? 14.787 21.191 0.604 1.00 84.75 517 SER A O 1
ATOM 3817 N N . LEU A 1 518 ? 13.035 19.765 0.657 1.00 83.12 518 LEU A N 1
ATOM 3818 C CA . LEU A 1 518 ? 13.733 18.480 0.727 1.00 83.12 518 LEU A CA 1
ATOM 3819 C C . LEU A 1 518 ? 14.521 18.239 2.034 1.00 83.12 518 LEU A C 1
ATOM 3821 O O . LEU A 1 518 ? 15.429 17.411 2.067 1.00 83.12 518 LEU A O 1
ATOM 3825 N N . ASN A 1 519 ? 14.156 18.906 3.137 1.00 88.62 519 ASN A N 1
ATOM 3826 C CA . ASN A 1 519 ? 14.694 18.585 4.464 1.00 88.62 519 ASN A CA 1
ATOM 3827 C C . ASN A 1 519 ? 13.964 17.376 5.061 1.00 88.62 519 ASN A C 1
ATOM 3829 O O . ASN A 1 519 ? 12.734 17.369 5.106 1.00 88.62 519 ASN A O 1
ATOM 3833 N N . ILE A 1 520 ? 14.698 16.406 5.610 1.00 91.94 520 ILE A N 1
ATOM 3834 C CA . ILE A 1 520 ? 14.116 15.306 6.396 1.00 91.94 520 ILE A CA 1
ATOM 3835 C C . ILE A 1 520 ? 13.468 15.879 7.669 1.00 91.94 520 ILE A C 1
ATOM 3837 O O . ILE A 1 520 ? 14.139 16.537 8.468 1.00 91.94 520 ILE A O 1
ATOM 3841 N N . ILE A 1 521 ? 12.172 15.613 7.855 1.00 94.50 521 ILE A N 1
ATOM 3842 C CA . ILE A 1 521 ? 11.390 16.027 9.036 1.00 94.50 521 ILE A CA 1
ATOM 3843 C C . ILE A 1 521 ? 10.853 14.847 9.856 1.00 94.50 521 ILE A C 1
ATOM 3845 O O . ILE A 1 521 ? 10.514 15.012 11.031 1.00 94.50 521 ILE A O 1
ATOM 3849 N N . ALA A 1 522 ? 10.750 13.665 9.247 1.00 95.56 522 ALA A N 1
ATOM 3850 C CA . ALA A 1 522 ? 10.279 12.452 9.898 1.00 95.56 522 ALA A CA 1
ATOM 3851 C C . ALA A 1 522 ? 10.776 11.187 9.189 1.00 95.56 522 ALA A C 1
ATOM 3853 O O . ALA A 1 522 ? 11.294 11.228 8.075 1.00 95.56 522 ALA A O 1
ATOM 3854 N N . LYS A 1 523 ? 10.562 10.048 9.842 1.00 95.12 523 LYS A N 1
ATOM 3855 C CA . LYS A 1 523 ? 10.720 8.690 9.311 1.00 95.12 523 LYS A CA 1
ATOM 3856 C C . LYS A 1 523 ? 9.422 7.909 9.514 1.00 95.12 523 LYS A C 1
ATOM 3858 O O . LYS A 1 523 ? 8.657 8.215 10.433 1.00 95.12 523 LYS A O 1
ATOM 3863 N N . VAL A 1 524 ? 9.170 6.915 8.669 1.00 95.69 524 VAL A N 1
ATOM 3864 C CA . VAL A 1 524 ? 8.028 6.002 8.814 1.00 95.69 524 VAL A CA 1
ATOM 3865 C C . VAL A 1 524 ? 8.481 4.694 9.447 1.00 95.69 524 VAL A C 1
ATOM 3867 O O . VAL A 1 524 ? 9.478 4.106 9.035 1.00 95.69 524 VAL A O 1
ATOM 3870 N N . LEU A 1 525 ? 7.743 4.248 10.460 1.00 95.31 525 LEU A N 1
ATOM 3871 C CA . LEU A 1 525 ? 8.016 3.012 11.187 1.00 95.31 525 LEU A CA 1
ATOM 3872 C C . LEU A 1 525 ? 7.190 1.834 10.623 1.00 95.31 525 LEU A C 1
ATOM 3874 O O . LEU A 1 525 ? 6.197 2.054 9.926 1.00 95.31 525 LEU A O 1
ATOM 3878 N N . PRO A 1 526 ? 7.559 0.570 10.914 1.00 93.44 526 PRO A N 1
ATOM 3879 C CA . PRO A 1 526 ? 6.808 -0.628 10.505 1.00 93.44 526 PRO A CA 1
ATOM 3880 C C . PRO A 1 526 ? 5.329 -0.706 10.930 1.00 93.44 526 PRO A C 1
ATOM 3882 O O . PRO A 1 526 ? 4.565 -1.476 10.339 1.00 93.44 526 PRO A O 1
ATOM 3885 N N . ASP A 1 527 ? 4.939 0.074 11.941 1.00 92.00 527 ASP A N 1
ATOM 3886 C CA . ASP A 1 527 ? 3.559 0.286 12.408 1.00 92.00 527 ASP A CA 1
ATOM 3887 C C . ASP A 1 527 ? 2.789 1.342 11.579 1.00 92.00 527 ASP A C 1
ATOM 3889 O O . ASP A 1 527 ? 1.609 1.590 11.808 1.00 92.00 527 ASP A O 1
ATOM 3893 N N . SER A 1 528 ? 3.437 1.914 10.559 1.00 93.00 528 SER A N 1
ATOM 3894 C CA . SER A 1 528 ? 2.964 2.999 9.685 1.00 93.00 528 SER A CA 1
ATOM 3895 C C . SER A 1 528 ? 2.830 4.374 10.355 1.00 93.00 528 SER A C 1
ATOM 3897 O O . SER A 1 528 ? 2.313 5.311 9.741 1.00 93.00 528 SER A O 1
ATOM 3899 N N . SER A 1 529 ? 3.340 4.567 11.574 1.00 94.62 529 SER A N 1
ATOM 3900 C CA . SER A 1 529 ? 3.419 5.893 12.198 1.00 94.62 529 SER A CA 1
ATOM 3901 C C . SER A 1 529 ? 4.524 6.752 11.573 1.00 94.62 529 SER A C 1
ATOM 3903 O O . SER A 1 529 ? 5.632 6.278 11.315 1.00 94.62 529 SER A O 1
ATOM 3905 N N . ALA A 1 530 ? 4.246 8.046 11.384 1.00 95.62 530 ALA A N 1
ATOM 3906 C CA . ALA A 1 530 ? 5.240 9.047 10.996 1.00 95.62 530 ALA A CA 1
ATOM 3907 C C . ALA A 1 530 ? 5.818 9.716 12.254 1.00 95.62 530 ALA A C 1
ATOM 3909 O O . ALA A 1 530 ? 5.089 10.384 12.991 1.00 95.62 530 ALA A O 1
ATOM 3910 N N . VAL A 1 531 ? 7.115 9.543 12.507 1.00 95.50 531 VAL A N 1
ATOM 3911 C CA . VAL A 1 531 ? 7.806 9.980 13.736 1.00 95.50 531 VAL A CA 1
ATOM 3912 C C . VAL A 1 531 ? 8.844 11.043 13.410 1.00 95.50 531 VAL A C 1
ATOM 3914 O O . VAL A 1 531 ? 9.617 10.870 12.470 1.00 95.50 531 VAL A O 1
ATOM 3917 N N . ALA A 1 532 ? 8.875 12.130 14.186 1.00 94.81 532 ALA A N 1
ATOM 3918 C CA . ALA A 1 532 ? 9.804 13.238 13.972 1.00 94.81 532 ALA A CA 1
ATOM 3919 C C . ALA A 1 532 ? 11.273 12.777 14.048 1.00 94.81 532 ALA A C 1
ATOM 3921 O O . ALA A 1 532 ? 11.693 12.183 15.039 1.00 94.81 532 ALA A O 1
ATOM 3922 N N . ALA A 1 533 ? 12.048 13.067 13.002 1.00 92.69 533 ALA A N 1
ATOM 3923 C CA . ALA A 1 533 ? 13.452 12.681 12.858 1.00 92.69 533 ALA A CA 1
ATOM 3924 C C . ALA A 1 533 ? 14.138 13.581 11.819 1.00 92.69 533 ALA A C 1
ATOM 3926 O O . ALA A 1 533 ? 13.487 14.068 10.902 1.00 92.69 533 ALA A O 1
ATOM 3927 N N . SER A 1 534 ? 15.452 13.785 11.935 1.00 88.00 534 SER A N 1
ATOM 3928 C CA . SER A 1 534 ? 16.245 14.632 11.019 1.00 88.00 534 SER A CA 1
ATOM 3929 C C . SER A 1 534 ? 17.254 13.859 10.155 1.00 88.00 534 SER A C 1
ATOM 3931 O O . SER A 1 534 ? 17.995 14.458 9.379 1.00 88.00 534 SER A O 1
ATOM 3933 N N . LYS A 1 535 ? 17.309 12.530 10.307 1.00 86.88 535 LYS A N 1
ATOM 3934 C CA . LYS A 1 535 ? 18.179 11.576 9.594 1.00 86.88 535 LYS A CA 1
ATOM 3935 C C . LYS A 1 535 ? 17.565 10.156 9.705 1.00 86.88 535 LYS A C 1
ATOM 3937 O O . LYS A 1 535 ? 16.678 9.990 10.542 1.00 86.88 535 LYS A O 1
ATOM 3942 N N . PRO A 1 536 ? 18.002 9.138 8.935 1.00 77.25 536 PRO A N 1
ATOM 3943 C CA . PRO A 1 536 ? 17.446 7.776 9.036 1.00 77.25 536 PRO A CA 1
ATOM 3944 C C . PRO A 1 536 ? 17.790 7.038 10.342 1.00 77.25 536 PRO A C 1
ATOM 3946 O O . PRO A 1 536 ? 16.937 6.383 10.947 1.00 77.25 536 PRO A O 1
ATOM 3949 N N . ASP A 1 537 ? 19.040 7.144 10.798 1.00 82.44 537 ASP A N 1
ATOM 3950 C CA . ASP A 1 537 ? 19.574 6.274 11.855 1.00 82.44 537 ASP A CA 1
ATOM 3951 C C . ASP A 1 537 ? 19.393 6.907 13.238 1.00 82.44 537 ASP A C 1
ATOM 3953 O O . ASP A 1 537 ? 20.339 7.391 13.876 1.00 82.44 537 ASP A O 1
ATOM 3957 N N . THR A 1 538 ? 18.132 6.986 13.661 1.00 87.38 538 THR A N 1
ATOM 3958 C CA . THR A 1 538 ? 17.711 7.537 14.954 1.00 87.38 538 THR A CA 1
ATOM 3959 C C . THR A 1 538 ? 16.859 6.526 15.721 1.00 87.38 538 THR A C 1
ATOM 3961 O O . THR A 1 538 ? 16.159 5.708 15.122 1.00 87.38 538 THR A O 1
ATOM 3964 N N . LEU A 1 539 ? 16.891 6.560 17.054 1.00 89.81 539 LEU A N 1
ATOM 3965 C CA . LEU A 1 539 ? 16.279 5.517 17.892 1.00 89.81 539 LEU A CA 1
ATOM 3966 C C . LEU A 1 539 ? 14.847 5.840 18.348 1.00 89.81 539 LEU A C 1
ATOM 3968 O O . LEU A 1 539 ? 14.234 5.029 19.035 1.00 89.81 539 LEU A O 1
ATOM 3972 N N . GLU A 1 540 ? 14.296 6.997 17.977 1.00 92.44 540 GLU A N 1
ATOM 3973 C CA . GLU A 1 540 ? 13.001 7.452 18.484 1.00 92.44 540 GLU A CA 1
ATOM 3974 C C . GLU A 1 540 ? 11.819 6.763 17.791 1.00 92.44 540 GLU A C 1
ATOM 3976 O O . GLU A 1 540 ? 11.826 6.508 16.585 1.00 92.44 540 GLU A O 1
ATOM 3981 N N . TYR A 1 541 ? 10.771 6.547 18.575 1.00 94.31 541 TYR A N 1
ATOM 3982 C CA . TYR A 1 541 ? 9.416 6.178 18.177 1.00 94.31 541 TYR A CA 1
ATOM 3983 C C . TYR A 1 541 ? 8.432 7.344 18.410 1.00 94.31 541 TYR A C 1
ATOM 3985 O O . TYR A 1 541 ? 7.303 7.309 17.922 1.00 94.31 541 TYR A O 1
ATOM 3993 N N . MET A 1 542 ? 8.851 8.378 19.150 1.00 93.94 542 MET A N 1
ATOM 3994 C CA . MET A 1 542 ? 8.066 9.534 19.585 1.00 93.94 542 MET A CA 1
ATOM 3995 C C . MET A 1 542 ? 8.908 10.830 19.535 1.00 93.94 542 MET A C 1
ATOM 3997 O O . MET A 1 542 ? 10.100 10.793 19.848 1.00 93.94 542 MET A O 1
ATOM 4001 N N . PRO A 1 543 ? 8.306 11.993 19.209 1.00 93.94 543 PRO A N 1
ATOM 4002 C CA . PRO A 1 543 ? 6.878 12.205 18.989 1.00 93.94 543 PRO A CA 1
ATOM 4003 C C . PRO A 1 543 ? 6.415 11.762 17.596 1.00 93.94 543 PRO A C 1
ATOM 4005 O O . PRO A 1 543 ? 7.067 12.011 16.580 1.00 93.94 543 PRO A O 1
ATOM 4008 N N . GLN A 1 544 ? 5.237 11.146 17.555 1.00 93.75 544 GLN A N 1
ATOM 4009 C CA . GLN A 1 544 ? 4.500 10.929 16.316 1.00 93.75 544 GLN A CA 1
ATOM 4010 C C . GLN A 1 544 ? 3.893 12.250 15.823 1.00 93.75 544 GLN A C 1
ATOM 4012 O O . GLN A 1 544 ? 3.396 13.046 16.620 1.00 93.75 544 GLN A O 1
ATOM 4017 N N . ILE A 1 545 ? 3.935 12.477 14.509 1.00 94.12 545 ILE A N 1
ATOM 4018 C CA . ILE A 1 545 ? 3.399 13.680 13.848 1.00 94.12 545 ILE A CA 1
ATOM 4019 C C . ILE A 1 545 ? 2.309 13.371 12.804 1.00 94.12 545 ILE A C 1
ATOM 4021 O O . ILE A 1 545 ? 1.753 14.293 12.205 1.00 94.12 545 ILE A O 1
ATOM 4025 N N . GLY A 1 546 ? 1.998 12.088 12.592 1.00 94.25 546 GLY A N 1
ATOM 4026 C CA . GLY A 1 546 ? 0.924 11.615 11.719 1.00 94.25 546 GLY A CA 1
ATOM 4027 C C . GLY A 1 546 ? 0.988 10.107 11.460 1.00 94.25 546 GLY A C 1
ATOM 4028 O O . GLY A 1 546 ? 1.702 9.376 12.153 1.00 94.25 546 GLY A O 1
ATOM 4029 N N . ASN A 1 547 ? 0.289 9.646 10.421 1.00 94.31 547 ASN A N 1
ATOM 4030 C CA . ASN A 1 547 ? 0.415 8.285 9.885 1.00 94.31 547 ASN A CA 1
ATOM 4031 C C . ASN A 1 547 ? 0.793 8.325 8.395 1.00 94.31 547 ASN A C 1
ATOM 4033 O O . ASN A 1 547 ? 0.434 9.261 7.674 1.00 94.31 547 ASN A O 1
ATOM 4037 N N . ALA A 1 548 ? 1.461 7.276 7.930 1.00 95.19 548 ALA A N 1
ATOM 4038 C CA . ALA A 1 548 ? 1.763 7.007 6.533 1.00 95.19 548 ALA A CA 1
ATOM 4039 C C . ALA A 1 548 ? 0.866 5.887 5.982 1.00 95.19 548 ALA A C 1
ATOM 4041 O O . ALA A 1 548 ? 0.430 5.021 6.734 1.00 95.19 548 ALA A O 1
ATOM 4042 N N . TYR A 1 549 ? 0.602 5.894 4.675 1.00 93.75 549 TYR A N 1
ATOM 4043 C CA . TYR A 1 549 ? -0.315 4.947 4.026 1.00 93.75 549 TYR A CA 1
ATOM 4044 C C . TYR A 1 549 ? 0.222 4.467 2.678 1.00 93.75 549 TYR A C 1
ATOM 4046 O O . TYR A 1 549 ? 0.948 5.190 1.987 1.00 93.75 549 TYR A O 1
ATOM 4054 N N . ALA A 1 550 ? -0.168 3.253 2.290 1.00 85.81 550 ALA A N 1
ATOM 4055 C CA . ALA A 1 550 ? 0.049 2.721 0.948 1.00 85.81 550 ALA A CA 1
ATOM 4056 C C . ALA A 1 550 ? -0.977 3.294 -0.057 1.00 85.81 550 ALA A C 1
ATOM 4058 O O . ALA A 1 550 ? -1.848 4.090 0.292 1.00 85.81 550 ALA A O 1
ATOM 4059 N N . TRP A 1 551 ? -0.908 2.877 -1.323 1.00 72.62 551 TRP A N 1
ATOM 4060 C CA . TRP A 1 551 ? -1.922 3.220 -2.330 1.00 72.62 551 TRP A CA 1
ATOM 4061 C C . TRP A 1 551 ? -3.236 2.476 -2.078 1.00 72.62 551 TRP A C 1
ATOM 4063 O O . TRP A 1 551 ? -3.303 1.257 -2.235 1.00 72.62 551 TRP A O 1
ATOM 4073 N N . GLN A 1 552 ? -4.271 3.218 -1.676 1.00 85.62 552 GLN A N 1
ATOM 4074 C CA . GLN A 1 552 ? -5.483 2.666 -1.064 1.00 85.62 552 GLN A CA 1
ATOM 4075 C C . GLN A 1 552 ? -6.782 3.157 -1.724 1.00 85.62 552 GLN A C 1
ATOM 4077 O O . GLN A 1 552 ? -6.850 4.214 -2.362 1.00 85.62 552 GLN A O 1
ATOM 4082 N N . ILE A 1 553 ? -7.829 2.348 -1.563 1.00 95.06 553 ILE A N 1
ATOM 4083 C CA . ILE A 1 553 ? -9.163 2.550 -2.139 1.00 95.06 553 ILE A CA 1
ATOM 4084 C C . ILE A 1 553 ? -10.027 3.312 -1.130 1.00 95.06 553 ILE A C 1
ATOM 4086 O O . ILE A 1 553 ? -10.142 2.889 0.015 1.00 95.06 553 ILE A O 1
ATOM 4090 N N . ALA A 1 554 ? -10.679 4.403 -1.531 1.00 96.31 554 ALA A N 1
ATOM 4091 C CA . ALA A 1 554 ? -11.584 5.139 -0.648 1.00 96.31 554 ALA A CA 1
ATOM 4092 C C . ALA A 1 554 ? -13.013 4.571 -0.727 1.00 96.31 554 ALA A C 1
ATOM 4094 O O . ALA A 1 554 ? -13.617 4.548 -1.804 1.00 96.31 554 ALA A O 1
ATOM 4095 N N . LEU A 1 555 ? -13.571 4.156 0.414 1.00 95.81 555 LEU A N 1
ATOM 4096 C CA . LEU A 1 555 ? -14.912 3.569 0.545 1.00 95.81 555 LEU A CA 1
ATOM 4097 C C . LEU A 1 555 ? -15.772 4.352 1.546 1.00 95.81 555 LEU A C 1
ATOM 4099 O O . LEU A 1 555 ? -15.295 4.758 2.603 1.00 95.81 555 LEU A O 1
ATOM 4103 N N . GLY A 1 556 ? -17.056 4.536 1.239 1.00 95.56 556 GLY A N 1
ATOM 4104 C CA . GLY A 1 556 ? -18.041 5.128 2.148 1.00 95.56 556 GLY A CA 1
ATOM 4105 C C . GLY A 1 556 ? -18.591 4.137 3.183 1.00 95.56 556 GLY A C 1
ATOM 4106 O O . GLY A 1 556 ? -18.406 2.925 3.073 1.00 95.56 556 GLY A O 1
ATOM 4107 N N . TRP A 1 557 ? -19.344 4.645 4.165 1.00 93.94 557 TRP A N 1
ATOM 4108 C CA . TRP A 1 557 ? -19.936 3.858 5.271 1.00 93.94 557 TRP A CA 1
ATOM 4109 C C . TRP A 1 557 ? -20.943 2.767 4.850 1.00 93.94 557 TRP A C 1
ATOM 4111 O O . TRP A 1 557 ? -21.359 1.954 5.666 1.00 93.94 557 TRP A O 1
ATOM 4121 N N . ASN A 1 558 ? -21.342 2.732 3.578 1.00 92.88 558 ASN A N 1
ATOM 4122 C CA . ASN A 1 558 ? -22.198 1.704 2.981 1.00 92.88 558 ASN A CA 1
ATOM 4123 C C . ASN A 1 558 ? -21.441 0.768 2.013 1.00 92.88 558 ASN A C 1
ATOM 4125 O O . ASN A 1 558 ? -22.071 0.089 1.204 1.00 92.88 558 ASN A O 1
ATOM 4129 N N . GLY A 1 559 ? -20.103 0.793 2.021 1.00 93.25 559 GLY A N 1
ATOM 4130 C CA . GLY A 1 559 ? -19.260 0.079 1.054 1.00 93.25 559 GLY A CA 1
ATOM 4131 C C . GLY A 1 559 ? -19.314 0.644 -0.372 1.00 93.25 559 GLY A C 1
ATOM 4132 O O . GLY A 1 559 ? -18.902 -0.015 -1.326 1.00 93.25 559 GLY A O 1
ATOM 4133 N N . GLY A 1 560 ? -19.845 1.857 -0.551 1.00 94.12 560 GLY A N 1
ATOM 4134 C CA . GLY A 1 560 ? -19.825 2.560 -1.830 1.00 94.12 560 GLY A CA 1
ATOM 4135 C C . GLY A 1 560 ? -18.419 3.049 -2.175 1.00 94.12 560 GLY A C 1
ATOM 4136 O O . GLY A 1 560 ? -17.814 3.787 -1.400 1.00 94.12 560 GLY A O 1
ATOM 4137 N N . PHE A 1 561 ? -17.912 2.672 -3.349 1.00 95.12 561 PHE A N 1
ATOM 4138 C CA . PHE A 1 561 ? -16.640 3.171 -3.875 1.00 95.12 561 PHE A CA 1
ATOM 4139 C C . PHE A 1 561 ? -16.691 4.696 -4.074 1.00 95.12 561 PHE A C 1
ATOM 4141 O O . PHE A 1 561 ? -17.542 5.193 -4.814 1.00 95.12 561 PHE A O 1
ATOM 4148 N N . LEU A 1 562 ? -15.770 5.425 -3.438 1.00 96.25 562 LEU A N 1
ATOM 4149 C CA . LEU A 1 562 ? -15.636 6.882 -3.549 1.00 96.25 562 LEU A CA 1
ATOM 4150 C C . LEU A 1 562 ? -14.588 7.276 -4.598 1.00 96.25 562 LEU A C 1
ATOM 4152 O O . LEU A 1 562 ? -14.816 8.194 -5.383 1.00 96.25 562 LEU A O 1
ATOM 4156 N N . GLY A 1 563 ? -13.437 6.599 -4.605 1.00 95.81 563 GLY A N 1
ATOM 4157 C CA . GLY A 1 563 ? -12.276 7.013 -5.389 1.00 95.81 563 GLY A CA 1
ATOM 4158 C C . GLY A 1 563 ? -10.982 6.306 -4.986 1.00 95.81 563 GLY A C 1
ATOM 4159 O O . GLY A 1 563 ? -11.003 5.319 -4.250 1.00 95.81 563 GLY A O 1
ATOM 4160 N N . TYR A 1 564 ? -9.852 6.852 -5.432 1.00 95.69 564 TYR A N 1
ATOM 4161 C CA . TYR A 1 564 ? -8.506 6.408 -5.046 1.00 95.69 564 TYR A CA 1
ATOM 4162 C C . TYR A 1 564 ? -7.752 7.526 -4.322 1.00 95.69 564 TYR A C 1
ATOM 4164 O O . TYR A 1 564 ? -7.926 8.702 -4.657 1.00 95.69 564 TYR A O 1
ATOM 4172 N N . ALA A 1 565 ? -6.908 7.161 -3.355 1.00 95.19 565 ALA A N 1
ATOM 4173 C CA . ALA A 1 565 ? -5.943 8.077 -2.753 1.00 95.19 565 ALA A CA 1
ATOM 4174 C C . ALA A 1 565 ? -4.669 8.163 -3.615 1.00 95.19 565 ALA A C 1
ATOM 4176 O O . ALA A 1 565 ? -4.091 7.135 -3.964 1.00 95.19 565 ALA A O 1
ATOM 4177 N N . ASP A 1 566 ? -4.238 9.379 -3.960 1.00 92.56 566 ASP A N 1
ATOM 4178 C CA . ASP A 1 566 ? -2.984 9.626 -4.685 1.00 92.56 566 ASP A CA 1
ATOM 4179 C C . ASP A 1 566 ? -1.768 9.807 -3.752 1.00 92.56 566 ASP A C 1
ATOM 4181 O O . ASP A 1 566 ? -1.886 9.775 -2.527 1.00 92.56 566 ASP A O 1
ATOM 4185 N N . ILE A 1 567 ? -0.582 10.036 -4.333 1.00 90.50 567 ILE A N 1
ATOM 4186 C CA . ILE A 1 567 ? 0.693 10.249 -3.616 1.00 90.50 567 ILE A CA 1
ATOM 4187 C C . ILE A 1 567 ? 0.750 11.514 -2.732 1.00 90.50 567 ILE A C 1
ATOM 4189 O O . ILE A 1 567 ? 1.799 11.809 -2.170 1.00 90.50 567 ILE A O 1
ATOM 4193 N N . THR A 1 568 ? -0.340 12.273 -2.606 1.00 89.81 568 THR A N 1
ATOM 4194 C CA . THR A 1 568 ? -0.482 13.403 -1.667 1.00 89.81 568 THR A CA 1
ATOM 4195 C C . THR A 1 568 ? -1.548 13.141 -0.594 1.00 89.81 568 THR A C 1
ATOM 4197 O O . THR A 1 568 ? -1.922 14.039 0.163 1.00 89.81 568 THR A O 1
ATOM 4200 N N . GLY A 1 569 ? -2.112 11.927 -0.557 1.00 92.75 569 GLY A N 1
ATOM 4201 C CA . GLY A 1 569 ? -3.284 11.604 0.253 1.00 92.75 569 GLY A CA 1
ATOM 4202 C C . GLY A 1 569 ? -4.547 12.350 -0.191 1.00 92.75 569 GLY A C 1
ATOM 4203 O O . GLY A 1 569 ? -5.492 12.481 0.589 1.00 92.75 569 GLY A O 1
ATOM 4204 N N . ALA A 1 570 ? -4.601 12.877 -1.418 1.00 94.44 570 ALA A N 1
ATOM 4205 C CA . ALA A 1 570 ? -5.827 13.432 -1.973 1.00 94.44 570 ALA A CA 1
ATOM 4206 C C . ALA A 1 570 ? -6.696 12.305 -2.542 1.00 94.44 570 ALA A C 1
ATOM 4208 O O . ALA A 1 570 ? -6.201 11.420 -3.235 1.00 94.44 570 ALA A O 1
ATOM 4209 N N . VAL A 1 571 ? -7.998 12.340 -2.248 1.00 96.25 571 VAL A N 1
ATOM 4210 C CA . VAL A 1 571 ? -8.947 11.339 -2.746 1.00 96.25 571 VAL A CA 1
ATOM 4211 C C . VAL A 1 571 ? -9.645 11.897 -3.978 1.00 96.25 571 VAL A C 1
ATOM 4213 O O . VAL A 1 571 ? -10.355 12.907 -3.902 1.00 96.25 571 VAL A O 1
ATOM 4216 N N . ASN A 1 572 ? -9.430 11.229 -5.109 1.00 94.62 572 ASN A N 1
ATOM 4217 C CA . ASN A 1 572 ? -9.947 11.615 -6.416 1.00 94.62 572 ASN A CA 1
ATOM 4218 C C . ASN A 1 572 ? -11.002 10.613 -6.892 1.00 94.62 572 ASN A C 1
ATOM 4220 O O . ASN A 1 572 ? -10.820 9.401 -6.756 1.00 94.62 572 ASN A O 1
ATOM 4224 N N . ASP A 1 573 ? -12.092 11.123 -7.462 1.00 94.50 573 ASP A N 1
ATOM 4225 C CA . ASP A 1 573 ? -13.099 10.299 -8.125 1.00 94.50 573 ASP A CA 1
ATOM 4226 C C . ASP A 1 573 ? -12.605 9.749 -9.476 1.00 94.50 573 ASP A C 1
ATOM 4228 O O . ASP A 1 573 ? -11.514 10.056 -9.961 1.00 94.50 573 ASP A O 1
ATOM 4232 N N . LEU A 1 574 ? -13.451 8.938 -10.109 1.00 93.56 574 LEU A N 1
ATOM 4233 C CA . LEU A 1 574 ? -13.197 8.324 -11.416 1.00 93.56 574 LEU A CA 1
ATOM 4234 C C . LEU A 1 574 ? -13.078 9.337 -12.574 1.00 93.56 574 LEU A C 1
ATOM 4236 O O . LEU A 1 574 ? -12.520 9.017 -13.618 1.00 93.56 574 LEU A O 1
ATOM 4240 N N . GLY A 1 575 ? -13.563 10.569 -12.400 1.00 89.81 575 GLY A N 1
ATOM 4241 C CA . GLY A 1 575 ? -13.330 11.677 -13.330 1.00 89.81 575 GLY A CA 1
ATOM 4242 C C . GLY A 1 575 ? -12.010 12.416 -13.079 1.00 89.81 575 GLY A C 1
ATOM 4243 O O . GLY A 1 575 ? -11.759 13.447 -13.705 1.00 89.81 575 GLY A O 1
ATOM 4244 N N . GLY A 1 576 ? -11.185 11.950 -12.135 1.00 87.62 576 GLY A N 1
ATOM 4245 C CA . GLY A 1 576 ? -9.979 12.639 -11.689 1.00 87.62 576 GLY A CA 1
ATOM 4246 C C . GLY A 1 576 ? -10.279 13.950 -10.956 1.00 87.62 576 GLY A C 1
ATOM 4247 O O . GLY A 1 576 ? -9.458 14.871 -10.999 1.00 87.62 576 GLY A O 1
ATOM 4248 N N . SER A 1 577 ? -11.452 14.088 -10.334 1.00 92.75 577 SER A N 1
ATOM 4249 C CA . SER A 1 577 ? -11.823 15.258 -9.532 1.00 92.75 577 SER A CA 1
ATOM 4250 C C . SER A 1 577 ? -11.564 14.989 -8.054 1.00 92.75 577 SER A C 1
ATOM 4252 O O . SER A 1 577 ? -12.034 13.997 -7.503 1.00 92.75 577 SER A O 1
ATOM 4254 N N . LYS A 1 578 ? -10.842 15.894 -7.384 1.00 95.00 578 LYS A N 1
ATOM 4255 C CA . LYS A 1 578 ? -10.573 15.786 -5.946 1.00 95.00 578 LYS A CA 1
ATOM 4256 C C . LYS A 1 578 ? -11.864 15.984 -5.153 1.00 95.00 578 LYS A C 1
ATOM 4258 O O . LYS A 1 578 ? -12.348 17.110 -5.034 1.00 95.00 578 LYS A O 1
ATOM 4263 N N . ILE A 1 579 ? -12.397 14.902 -4.594 1.00 96.44 579 ILE A N 1
ATOM 4264 C CA . ILE A 1 579 ? -13.598 14.907 -3.744 1.00 96.44 579 ILE A CA 1
ATOM 4265 C C . ILE A 1 579 ? -13.258 15.094 -2.260 1.00 96.44 579 ILE A C 1
ATOM 4267 O O . ILE A 1 579 ? -14.088 15.583 -1.492 1.00 96.44 579 ILE A O 1
ATOM 4271 N N . GLY A 1 580 ? -12.032 14.753 -1.858 1.00 95.81 580 GLY A N 1
ATOM 4272 C CA . GLY A 1 580 ? -11.603 14.829 -0.468 1.00 95.81 580 GLY A CA 1
ATOM 4273 C C . GLY A 1 580 ? -10.115 14.563 -0.265 1.00 95.81 580 GLY A C 1
ATOM 4274 O O . GLY A 1 580 ? -9.290 14.748 -1.165 1.00 95.81 580 GLY A O 1
ATOM 4275 N N . ARG A 1 581 ? -9.761 14.144 0.949 1.00 95.69 581 ARG A N 1
ATOM 4276 C CA . ARG A 1 581 ? -8.406 13.755 1.352 1.00 95.69 581 ARG A CA 1
ATOM 4277 C C . ARG A 1 581 ? -8.419 12.797 2.542 1.00 95.69 581 ARG A C 1
ATOM 4279 O O . ARG A 1 581 ? -9.421 12.665 3.245 1.00 95.69 581 ARG A O 1
ATOM 4286 N N . VAL A 1 582 ? -7.281 12.160 2.756 1.00 95.81 582 VAL A N 1
ATOM 4287 C CA . VAL A 1 582 ? -7.011 11.233 3.854 1.00 95.81 582 VAL A CA 1
ATOM 4288 C C . VAL A 1 582 ? -6.690 12.007 5.133 1.00 95.81 582 VAL A C 1
ATOM 4290 O O . VAL A 1 582 ? -6.069 13.071 5.099 1.00 95.81 582 VAL A O 1
ATOM 4293 N N . ALA A 1 583 ? -7.122 11.468 6.267 1.00 93.75 583 ALA A N 1
ATOM 4294 C CA . ALA A 1 583 ? -6.832 11.932 7.615 1.00 93.75 583 ALA A CA 1
ATOM 4295 C C . ALA A 1 583 ? -6.248 10.784 8.463 1.00 93.75 583 ALA A C 1
ATOM 4297 O O . ALA A 1 583 ? -6.216 9.633 8.030 1.00 93.75 583 ALA A O 1
ATOM 4298 N N . GLU A 1 584 ? -5.801 11.100 9.682 1.00 89.88 584 GLU A N 1
ATOM 4299 C CA . GLU A 1 584 ? -5.318 10.101 10.648 1.00 89.88 584 GLU A CA 1
ATOM 4300 C C . GLU A 1 584 ? -6.292 8.932 10.869 1.00 89.88 584 GLU A C 1
ATOM 4302 O O . GLU A 1 584 ? -7.511 9.046 10.675 1.00 89.88 584 GLU A O 1
ATOM 4307 N N . ARG A 1 585 ? -5.731 7.803 11.319 1.00 88.88 585 ARG A N 1
ATOM 4308 C CA . ARG A 1 585 ? -6.422 6.528 11.565 1.00 88.88 585 ARG A CA 1
ATOM 4309 C C . ARG A 1 585 ? -7.146 5.922 10.346 1.00 88.88 585 ARG A C 1
ATOM 4311 O O . ARG A 1 585 ? -7.984 5.039 10.543 1.00 88.88 585 ARG A O 1
ATOM 4318 N N . GLY A 1 586 ? -6.852 6.369 9.120 1.00 91.62 586 GLY A N 1
ATOM 4319 C CA . GLY A 1 586 ? -7.409 5.881 7.846 1.00 91.62 586 GLY A CA 1
ATOM 4320 C C . GLY A 1 586 ? -8.716 6.547 7.392 1.00 91.62 586 GLY A C 1
ATOM 4321 O O . GLY A 1 586 ? -9.342 6.091 6.436 1.00 91.62 586 GLY A O 1
ATOM 4322 N N . LEU A 1 587 ? -9.165 7.607 8.073 1.00 94.69 587 LEU A N 1
ATOM 4323 C CA . LEU A 1 587 ? -10.426 8.294 7.762 1.00 94.69 587 LEU A CA 1
ATOM 4324 C C . LEU A 1 587 ? -10.335 9.093 6.447 1.00 94.69 587 LEU A C 1
ATOM 4326 O O . LEU A 1 587 ? -9.336 9.757 6.182 1.00 94.69 587 LEU A O 1
ATOM 4330 N N . VAL A 1 588 ? -11.416 9.118 5.663 1.00 95.88 588 VAL A N 1
ATOM 4331 C CA . VAL A 1 588 ? -11.555 9.970 4.469 1.00 95.88 588 VAL A CA 1
ATOM 4332 C C . VAL A 1 588 ? -12.508 11.125 4.767 1.00 95.88 588 VAL A C 1
ATOM 4334 O O . VAL A 1 588 ? -13.658 10.911 5.164 1.00 95.88 588 VAL A O 1
ATOM 4337 N N . ILE A 1 589 ? -12.038 12.353 4.545 1.00 95.44 589 ILE A N 1
ATOM 4338 C CA . ILE A 1 589 ? -12.816 13.586 4.717 1.00 95.44 589 ILE A CA 1
ATOM 4339 C C . ILE A 1 589 ? -12.991 14.319 3.382 1.00 95.44 589 ILE A C 1
ATOM 4341 O O . ILE A 1 589 ? -12.085 14.322 2.549 1.00 95.44 589 ILE A O 1
ATOM 4345 N N . ASP A 1 590 ? -14.143 14.951 3.169 1.00 96.12 590 ASP A N 1
ATOM 4346 C CA . ASP A 1 590 ? -14.433 15.716 1.953 1.00 96.12 590 ASP A CA 1
ATOM 4347 C C . ASP A 1 590 ? -13.700 17.079 1.917 1.00 96.12 590 ASP A C 1
ATOM 4349 O O . ASP A 1 590 ? -12.963 17.467 2.833 1.00 96.12 590 ASP A O 1
ATOM 4353 N N . ASN A 1 591 ? -13.924 17.848 0.850 1.00 94.25 591 ASN A N 1
ATOM 4354 C CA . ASN A 1 591 ? -13.411 19.219 0.717 1.00 94.25 591 ASN A CA 1
ATOM 4355 C C . ASN A 1 591 ? -13.992 20.225 1.746 1.00 94.25 591 ASN A C 1
ATOM 4357 O O . ASN A 1 591 ? -13.479 21.338 1.856 1.00 94.25 591 ASN A O 1
ATOM 4361 N N . SER A 1 592 ? -15.014 19.839 2.515 1.00 94.56 592 SER A N 1
ATOM 4362 C CA . SER A 1 592 ? -15.602 20.572 3.651 1.00 94.56 592 SER A CA 1
ATOM 4363 C C . SER A 1 592 ? -15.122 20.037 5.017 1.00 94.56 592 SER A C 1
ATOM 4365 O O . SER A 1 592 ? -15.599 20.492 6.054 1.00 94.56 592 SER A O 1
ATOM 4367 N N . ASN A 1 593 ? -14.181 19.081 5.022 1.00 93.12 593 ASN A N 1
ATOM 4368 C CA . ASN A 1 593 ? -13.701 18.274 6.155 1.00 93.12 593 ASN A CA 1
ATOM 4369 C C . ASN A 1 593 ? -14.743 17.352 6.827 1.00 93.12 593 ASN A C 1
ATOM 4371 O O . ASN A 1 593 ? -14.466 16.808 7.898 1.00 93.12 593 ASN A O 1
ATOM 4375 N N . ILE A 1 594 ? -15.906 17.135 6.212 1.00 93.81 594 ILE A N 1
ATOM 4376 C CA . ILE A 1 594 ? -16.909 16.164 6.658 1.00 93.81 594 ILE A CA 1
ATOM 4377 C C . ILE A 1 594 ? -16.343 14.758 6.457 1.00 93.81 594 ILE A C 1
ATOM 4379 O O . ILE A 1 594 ? -15.892 14.418 5.366 1.00 93.81 594 ILE A O 1
ATOM 4383 N N . VAL A 1 595 ? -16.391 13.915 7.490 1.00 94.19 595 VAL A N 1
ATOM 4384 C CA . VAL A 1 595 ? -15.955 12.513 7.389 1.00 94.19 595 VAL A CA 1
ATOM 4385 C C . VAL A 1 595 ? -16.970 11.713 6.562 1.00 94.19 595 VAL A C 1
ATOM 4387 O O . VAL A 1 595 ? -18.131 11.583 6.956 1.00 94.19 595 VAL A O 1
ATOM 4390 N N . ILE A 1 596 ? -16.540 11.193 5.410 1.00 95.06 596 ILE A N 1
ATOM 4391 C CA . ILE A 1 596 ? -17.398 10.519 4.414 1.00 95.06 596 ILE A CA 1
ATOM 4392 C C . ILE A 1 596 ? -17.098 9.026 4.246 1.00 95.06 596 ILE A C 1
ATOM 4394 O O . ILE A 1 596 ? -17.911 8.312 3.659 1.00 95.06 596 ILE A O 1
ATOM 4398 N N . GLY A 1 597 ? -15.958 8.548 4.747 1.00 94.88 597 GLY A N 1
ATOM 4399 C CA . GLY A 1 597 ? -15.545 7.163 4.557 1.00 94.88 597 GLY A CA 1
ATOM 4400 C C . GLY A 1 597 ? -14.193 6.817 5.175 1.00 94.88 597 GLY A C 1
ATOM 4401 O O . GLY A 1 597 ? -13.719 7.482 6.100 1.00 94.88 597 GLY A O 1
ATOM 4402 N N . TYR A 1 598 ? -13.577 5.774 4.631 1.00 95.25 598 TYR A N 1
ATOM 4403 C CA . TYR A 1 598 ? -12.349 5.143 5.110 1.00 95.25 598 TYR A CA 1
ATOM 4404 C C . TYR A 1 598 ? -11.499 4.628 3.941 1.00 95.25 598 TYR A C 1
ATOM 4406 O O . TYR A 1 598 ? -11.992 4.515 2.814 1.00 95.25 598 TYR A O 1
ATOM 4414 N N . LEU A 1 599 ? -10.234 4.309 4.207 1.00 94.94 599 LEU A N 1
ATOM 4415 C CA . LEU A 1 599 ? -9.339 3.664 3.250 1.00 94.94 599 LEU A CA 1
ATOM 4416 C C . LEU A 1 599 ? -9.314 2.142 3.412 1.00 94.94 599 LEU A C 1
ATOM 4418 O O . LEU A 1 599 ? -9.139 1.624 4.510 1.00 94.94 599 LEU A O 1
ATOM 4422 N N . GLN A 1 600 ? -9.440 1.431 2.297 1.00 94.31 600 GLN A N 1
ATOM 4423 C CA . GLN A 1 600 ? -9.331 -0.018 2.217 1.00 94.31 600 GLN A CA 1
ATOM 4424 C C . GLN A 1 600 ? -8.021 -0.417 1.525 1.00 94.31 600 GLN A C 1
ATOM 4426 O O . GLN A 1 600 ? -7.699 0.059 0.432 1.00 94.31 600 GLN A O 1
ATOM 4431 N N . GLU A 1 601 ? -7.295 -1.329 2.169 1.00 91.19 601 GLU A N 1
ATOM 4432 C CA . GLU A 1 601 ? -6.094 -1.987 1.648 1.00 91.19 601 GLU A CA 1
ATOM 4433 C C . GLU A 1 601 ? -6.426 -3.245 0.834 1.00 91.19 601 GLU A C 1
ATOM 4435 O O . GLU A 1 601 ? -7.519 -3.813 0.941 1.00 91.19 601 GLU A O 1
ATOM 4440 N N . TYR A 1 602 ? -5.452 -3.708 0.048 1.00 92.00 602 TYR A N 1
ATOM 4441 C CA . TYR A 1 602 ? -5.489 -5.019 -0.593 1.00 92.00 602 TYR A CA 1
ATOM 4442 C C . TYR A 1 602 ? -5.357 -6.114 0.469 1.00 92.00 602 TYR A C 1
ATOM 4444 O O . TYR A 1 602 ? -4.274 -6.382 0.980 1.00 92.00 602 TYR A O 1
ATOM 4452 N N . ALA A 1 603 ? -6.485 -6.737 0.801 1.00 93.94 603 ALA A N 1
ATOM 4453 C CA . ALA A 1 603 ? -6.592 -7.804 1.789 1.00 93.94 603 ALA A CA 1
ATOM 4454 C C . ALA A 1 603 ? -7.165 -9.078 1.155 1.00 93.94 603 ALA A C 1
ATOM 4456 O O . ALA A 1 603 ? -7.820 -9.025 0.105 1.00 93.94 603 ALA A O 1
ATOM 4457 N N . SER A 1 604 ? -6.950 -10.227 1.789 1.00 95.62 604 SER A N 1
ATOM 4458 C CA . SER A 1 604 ? -7.820 -11.386 1.574 1.00 95.62 604 SER A CA 1
ATOM 4459 C C . SER A 1 604 ? -9.137 -11.177 2.321 1.00 95.62 604 SER A C 1
ATOM 4461 O O . SER A 1 604 ? -9.191 -10.418 3.287 1.00 95.62 604 SER A O 1
ATOM 4463 N N . VAL A 1 605 ? -10.208 -11.833 1.879 1.00 96.81 605 VAL A N 1
ATOM 4464 C CA . VAL A 1 605 ? -11.487 -11.863 2.595 1.00 96.81 605 VAL A CA 1
ATOM 4465 C C . VAL A 1 605 ? -11.709 -13.272 3.118 1.00 96.81 605 VAL A C 1
ATOM 4467 O O . VAL A 1 605 ? -11.819 -14.209 2.324 1.00 96.81 605 VAL A O 1
ATOM 4470 N N . ILE A 1 606 ? -11.780 -13.416 4.440 1.00 96.62 606 ILE A N 1
ATOM 4471 C CA . ILE A 1 606 ? -11.879 -14.704 5.137 1.00 96.62 606 ILE A CA 1
ATOM 4472 C C . ILE A 1 606 ? -13.081 -14.749 6.087 1.00 96.62 606 ILE A C 1
ATOM 4474 O O . ILE A 1 606 ? -13.624 -13.718 6.472 1.00 96.62 606 ILE A O 1
ATOM 4478 N N . THR A 1 607 ? -13.493 -15.953 6.473 1.00 95.56 607 THR A N 1
ATOM 4479 C CA . THR A 1 607 ? -14.455 -16.210 7.567 1.00 95.56 607 THR A CA 1
ATOM 4480 C C . THR A 1 607 ? -13.739 -16.480 8.896 1.00 95.56 607 THR A C 1
ATOM 4482 O O . THR A 1 607 ? -12.593 -16.923 8.858 1.00 95.56 607 THR A O 1
ATOM 4485 N N . ASP A 1 608 ? -14.450 -16.437 10.033 1.00 90.81 608 ASP A N 1
ATOM 4486 C CA . ASP A 1 608 ? -13.932 -16.803 11.374 1.00 90.81 608 ASP A CA 1
ATOM 4487 C C . ASP A 1 608 ? -13.531 -18.298 11.524 1.00 90.81 608 ASP A C 1
ATOM 4489 O O . ASP A 1 608 ? -13.145 -18.751 12.598 1.00 90.81 608 ASP A O 1
ATOM 4493 N N . ALA A 1 609 ? -13.616 -19.081 10.440 1.00 92.62 609 ALA A N 1
ATOM 4494 C CA . ALA A 1 609 ? -13.087 -20.441 10.301 1.00 92.62 609 ALA A CA 1
ATOM 4495 C C . ALA A 1 609 ? -11.867 -20.528 9.348 1.00 92.62 609 ALA A C 1
ATOM 4497 O O . ALA A 1 609 ? -11.547 -21.610 8.858 1.00 92.62 609 ALA A O 1
ATOM 4498 N N . CYS A 1 610 ? -11.229 -19.397 9.021 1.00 94.62 610 CYS A N 1
ATOM 4499 C CA . CYS A 1 610 ? -10.078 -19.266 8.113 1.00 94.62 610 CYS A CA 1
ATOM 4500 C C . CYS A 1 610 ? -10.275 -19.915 6.729 1.00 94.62 610 CYS A C 1
ATOM 4502 O O . CYS A 1 610 ? -9.341 -20.359 6.067 1.00 94.62 610 CYS A O 1
ATOM 4504 N N . THR A 1 611 ? -11.526 -19.938 6.263 1.00 94.44 611 THR A N 1
ATOM 4505 C CA . THR A 1 611 ? -11.866 -20.198 4.861 1.00 94.44 611 THR A CA 1
ATOM 4506 C C . THR A 1 611 ? -11.762 -18.892 4.076 1.00 94.44 611 THR A C 1
ATOM 4508 O O . THR A 1 611 ? -12.364 -17.892 4.473 1.00 94.44 611 THR A O 1
ATOM 4511 N N . VAL A 1 612 ? -11.016 -18.894 2.966 1.00 93.88 612 VAL A N 1
ATOM 4512 C CA . VAL A 1 612 ? -10.875 -17.728 2.079 1.00 93.88 612 VAL A CA 1
ATOM 4513 C C . VAL A 1 612 ? -12.097 -17.620 1.164 1.00 93.88 612 VAL A C 1
ATOM 4515 O O . VAL A 1 612 ? -12.272 -18.419 0.246 1.00 93.88 612 VAL A O 1
ATOM 4518 N N . SER A 1 613 ? -12.928 -16.602 1.389 1.00 93.19 613 SER A N 1
ATOM 4519 C CA . SER A 1 613 ? -14.068 -16.258 0.531 1.00 93.19 613 SER A CA 1
ATOM 4520 C C . SER A 1 613 ? -13.615 -15.604 -0.782 1.00 93.19 613 SER A C 1
ATOM 4522 O O . SER A 1 613 ? -14.203 -15.849 -1.835 1.00 93.19 613 SER A O 1
ATOM 4524 N N . GLY A 1 614 ? -12.569 -14.770 -0.745 1.00 94.81 614 GLY A N 1
ATOM 4525 C CA . GLY A 1 614 ? -12.050 -14.058 -1.918 1.00 94.81 614 GLY A CA 1
ATOM 4526 C C . GLY A 1 614 ? -10.932 -13.072 -1.577 1.00 94.81 614 GLY A C 1
ATOM 4527 O O . GLY A 1 614 ? -10.246 -13.223 -0.570 1.00 94.81 614 GLY A O 1
ATOM 4528 N N . VAL A 1 615 ? -10.756 -12.049 -2.413 1.00 95.88 615 VAL A N 1
ATOM 4529 C CA . VAL A 1 615 ? -9.816 -10.935 -2.203 1.00 95.88 615 VAL A CA 1
ATOM 4530 C C . VAL A 1 615 ? -10.476 -9.590 -2.513 1.00 95.88 615 VAL A C 1
ATOM 4532 O O . VAL A 1 615 ? -11.439 -9.524 -3.284 1.00 95.88 615 VAL A O 1
ATOM 4535 N N . VAL A 1 616 ? -9.946 -8.513 -1.931 1.00 95.94 616 VAL A N 1
ATOM 4536 C CA . VAL A 1 616 ? -10.339 -7.135 -2.261 1.00 95.94 616 VAL A CA 1
ATOM 4537 C C . VAL A 1 616 ? -9.706 -6.739 -3.595 1.00 95.94 616 VAL A C 1
ATOM 4539 O O . VAL A 1 616 ? -8.486 -6.668 -3.719 1.00 95.94 616 VAL A O 1
ATOM 4542 N N . SER A 1 617 ? -10.519 -6.478 -4.617 1.00 94.62 617 SER A N 1
ATOM 4543 C CA . SER A 1 617 ? -10.002 -6.078 -5.928 1.00 94.62 617 SER A CA 1
ATOM 4544 C C . SER A 1 617 ? -9.670 -4.574 -5.979 1.00 94.62 617 SER A C 1
ATOM 4546 O O . SER A 1 617 ? -10.227 -3.789 -5.205 1.00 94.62 617 SER A O 1
ATOM 4548 N N . PRO A 1 618 ? -8.866 -4.117 -6.962 1.00 93.00 618 PRO A N 1
ATOM 4549 C CA . PRO A 1 618 ? -8.624 -2.696 -7.245 1.00 93.00 618 PRO A CA 1
ATOM 4550 C C . PRO A 1 618 ? -9.875 -1.858 -7.544 1.00 93.00 618 PRO A C 1
ATOM 4552 O O . PRO A 1 618 ? -9.762 -0.658 -7.748 1.00 93.00 618 PRO A O 1
ATOM 4555 N N . ARG A 1 619 ? -11.073 -2.453 -7.583 1.00 91.31 619 ARG A N 1
ATOM 4556 C CA . ARG A 1 619 ? -12.359 -1.754 -7.727 1.00 91.31 619 ARG A CA 1
ATOM 4557 C C . ARG A 1 619 ? -13.076 -1.500 -6.395 1.00 91.31 619 ARG A C 1
ATOM 4559 O O . ARG A 1 619 ? -14.157 -0.916 -6.414 1.00 91.31 619 ARG A O 1
ATOM 4566 N N . GLY A 1 620 ? -12.519 -1.953 -5.267 1.00 91.00 620 GLY A N 1
ATOM 4567 C CA . GLY A 1 620 ? -13.160 -1.913 -3.943 1.00 91.00 620 GLY A CA 1
ATOM 4568 C C . GLY A 1 620 ? -14.257 -2.965 -3.736 1.00 91.00 620 GLY A C 1
ATOM 4569 O O . GLY A 1 620 ? -14.911 -2.983 -2.693 1.00 91.00 620 GLY A O 1
ATOM 4570 N N . ASP A 1 621 ? -14.465 -3.836 -4.725 1.00 94.62 621 ASP A N 1
ATOM 4571 C CA . ASP A 1 621 ? -15.345 -4.995 -4.634 1.00 94.62 621 ASP A CA 1
ATOM 4572 C C . ASP A 1 621 ? -14.579 -6.254 -4.204 1.00 94.62 621 ASP A C 1
ATOM 4574 O O . ASP A 1 621 ? -13.347 -6.308 -4.222 1.00 94.62 621 ASP A O 1
ATOM 4578 N N . ILE A 1 622 ? -15.329 -7.270 -3.787 1.00 96.12 622 ILE A N 1
ATOM 4579 C CA . ILE A 1 622 ? -14.793 -8.562 -3.364 1.00 96.12 622 ILE A CA 1
ATOM 4580 C C . ILE A 1 622 ? -14.970 -9.540 -4.514 1.00 96.12 622 ILE A C 1
ATOM 4582 O O . ILE A 1 622 ? -16.091 -9.740 -4.992 1.00 96.12 622 ILE A O 1
ATOM 4586 N N . GLN A 1 623 ? -13.879 -10.171 -4.941 1.00 95.00 623 GLN A N 1
ATOM 4587 C CA . GLN A 1 623 ? -13.896 -11.151 -6.023 1.00 95.00 623 GLN A CA 1
ATOM 4588 C C . GLN A 1 623 ? -13.094 -12.399 -5.655 1.00 95.00 623 GLN A C 1
ATOM 4590 O O . GLN A 1 623 ? -12.083 -12.326 -4.958 1.00 95.00 623 GLN A O 1
ATOM 4595 N N . ASN A 1 624 ? -13.513 -13.553 -6.171 1.00 89.94 624 ASN A N 1
ATOM 4596 C CA . ASN A 1 624 ? -12.653 -14.737 -6.229 1.00 89.94 624 ASN A CA 1
ATOM 4597 C C . ASN A 1 624 ? -11.832 -14.759 -7.536 1.00 89.94 624 ASN A C 1
ATOM 4599 O O . ASN A 1 624 ? -12.055 -13.961 -8.450 1.00 89.94 624 ASN A O 1
ATOM 4603 N N . PHE A 1 625 ? -10.899 -15.705 -7.669 1.00 83.44 625 PHE A N 1
ATOM 4604 C CA . PHE A 1 625 ? -10.045 -15.837 -8.860 1.00 83.44 625 PHE A CA 1
ATOM 4605 C C . PHE A 1 625 ? -10.817 -16.063 -10.173 1.00 83.44 625 PHE A C 1
ATOM 4607 O O . PHE A 1 625 ? -10.355 -15.695 -11.256 1.00 83.44 625 PHE A O 1
ATOM 4614 N N . ARG A 1 626 ? -12.044 -16.595 -10.123 1.00 86.69 626 ARG A N 1
ATOM 4615 C CA . ARG A 1 626 ? -12.886 -16.726 -11.325 1.00 86.69 626 ARG A CA 1
ATOM 4616 C C . ARG A 1 626 ? -13.393 -15.367 -11.837 1.00 86.69 626 ARG A C 1
ATOM 4618 O O . ARG A 1 626 ? -14.031 -15.326 -12.884 1.00 86.69 626 ARG A O 1
ATOM 4625 N N . GLY A 1 627 ? -13.091 -14.265 -11.142 1.00 87.00 627 GLY A N 1
ATOM 4626 C CA . GLY A 1 627 ? -13.598 -12.924 -11.441 1.00 87.00 627 GLY A CA 1
ATOM 4627 C C . GLY A 1 627 ? -15.072 -12.766 -11.068 1.00 87.00 627 GLY A C 1
ATOM 4628 O O . GLY A 1 627 ? -15.753 -11.890 -11.597 1.00 87.00 627 GLY A O 1
ATOM 4629 N N . ILE A 1 628 ? -15.587 -13.649 -10.205 1.00 91.38 628 ILE A N 1
ATOM 4630 C CA . ILE A 1 628 ? -16.967 -13.596 -9.732 1.00 91.38 628 ILE A CA 1
ATOM 4631 C C . ILE A 1 628 ? -17.010 -12.617 -8.563 1.00 91.38 628 ILE A C 1
ATOM 4633 O O . ILE A 1 628 ? -16.355 -12.834 -7.543 1.00 91.38 628 ILE A O 1
ATOM 4637 N N . TYR A 1 629 ? -17.790 -11.555 -8.739 1.00 95.12 629 TYR A N 1
ATOM 4638 C CA . TYR A 1 629 ? -18.171 -10.612 -7.695 1.00 95.12 629 TYR A CA 1
ATOM 4639 C C . TYR A 1 629 ? -18.972 -11.320 -6.593 1.00 95.12 629 TYR A C 1
ATOM 4641 O O . TYR A 1 629 ? -19.920 -12.049 -6.886 1.00 95.12 629 TYR A O 1
ATOM 4649 N N . LEU A 1 630 ? -18.594 -11.088 -5.335 1.00 95.75 630 LEU A N 1
ATOM 4650 C CA . LEU A 1 630 ? -19.222 -11.680 -4.147 1.00 95.75 630 LEU A CA 1
ATOM 4651 C C . LEU A 1 630 ? -19.918 -10.638 -3.259 1.00 95.75 630 LEU A C 1
ATOM 4653 O O . LEU A 1 630 ? -20.839 -10.974 -2.517 1.00 95.75 630 LEU A O 1
ATOM 4657 N N . GLY A 1 631 ? -19.467 -9.384 -3.314 1.00 96.12 631 GLY A N 1
ATOM 4658 C CA . GLY A 1 631 ? -19.909 -8.334 -2.403 1.00 96.12 631 GLY A CA 1
ATOM 4659 C C . GLY A 1 631 ? -19.010 -7.098 -2.420 1.00 96.12 631 GLY A C 1
ATOM 4660 O O . GLY A 1 631 ? -18.191 -6.908 -3.322 1.00 96.12 631 GLY A O 1
ATOM 4661 N N . LYS A 1 632 ? -19.172 -6.241 -1.411 1.00 95.81 632 LYS A N 1
ATOM 4662 C CA . LYS A 1 632 ? -18.411 -4.997 -1.197 1.00 95.81 632 LYS A CA 1
ATOM 4663 C C . LYS A 1 632 ? -17.727 -5.037 0.166 1.00 95.81 632 LYS A C 1
ATOM 4665 O O . LYS A 1 632 ? -18.265 -5.619 1.107 1.00 95.81 632 LYS A O 1
ATOM 4670 N N . MET A 1 633 ? -16.581 -4.376 0.280 1.00 96.12 633 MET A N 1
ATOM 4671 C CA . MET A 1 633 ? -15.976 -4.110 1.584 1.00 96.12 633 MET A CA 1
ATOM 4672 C C . MET A 1 633 ? -16.706 -2.963 2.286 1.00 96.12 633 MET A C 1
ATOM 4674 O O . MET A 1 633 ? -17.022 -1.948 1.667 1.00 96.12 633 MET A O 1
ATOM 4678 N N . LEU A 1 634 ? -16.953 -3.110 3.583 1.00 95.88 634 LEU A N 1
ATOM 4679 C CA . LEU A 1 634 ? -17.378 -2.034 4.470 1.00 95.88 634 LEU A CA 1
ATOM 4680 C C . LEU A 1 634 ? -16.155 -1.337 5.073 1.00 95.88 634 LEU A C 1
ATOM 4682 O O . LEU A 1 634 ? -15.111 -1.944 5.290 1.00 95.88 634 LEU A O 1
ATOM 4686 N N . ALA A 1 635 ? -16.304 -0.059 5.418 1.00 92.94 635 ALA A N 1
ATOM 4687 C CA . ALA A 1 635 ? -15.251 0.762 6.027 1.00 92.94 635 ALA A CA 1
ATOM 4688 C C . ALA A 1 635 ? -14.799 0.330 7.451 1.00 92.94 635 ALA A C 1
ATOM 4690 O O . ALA A 1 635 ? -13.950 0.991 8.041 1.00 92.94 635 ALA A O 1
ATOM 4691 N N . ASN A 1 636 ? -15.354 -0.748 8.016 1.00 93.75 636 ASN A N 1
ATOM 4692 C CA . ASN A 1 636 ? -14.846 -1.432 9.217 1.00 93.75 636 ASN A CA 1
ATOM 4693 C C . ASN A 1 636 ? -14.108 -2.748 8.899 1.00 93.75 636 ASN A C 1
ATOM 4695 O O . ASN A 1 636 ? -13.803 -3.512 9.809 1.00 93.75 636 ASN A O 1
ATOM 4699 N N . GLY A 1 637 ? -13.854 -3.037 7.621 1.00 94.38 637 GLY A N 1
ATOM 4700 C CA . GLY A 1 637 ? -13.199 -4.261 7.175 1.00 94.38 637 GLY A CA 1
ATOM 4701 C C . GLY A 1 637 ? -14.119 -5.478 7.050 1.00 94.38 637 GLY A C 1
ATOM 4702 O O . GLY A 1 637 ? -13.626 -6.534 6.678 1.00 94.38 637 GLY A O 1
ATOM 4703 N N . GLN A 1 638 ? -15.431 -5.390 7.300 1.00 97.06 638 GLN A N 1
ATOM 4704 C CA . GLN A 1 638 ? -16.337 -6.525 7.059 1.00 97.06 638 GLN A CA 1
ATOM 4705 C C . GLN A 1 638 ? -16.787 -6.612 5.592 1.00 97.06 638 GLN A C 1
ATOM 4707 O O . GLN A 1 638 ? -16.909 -5.606 4.894 1.00 97.06 638 GLN A O 1
ATOM 4712 N N . ALA A 1 639 ? -17.034 -7.829 5.114 1.00 96.88 639 ALA A N 1
ATOM 4713 C CA . ALA A 1 639 ? -17.458 -8.117 3.749 1.00 96.88 639 ALA A CA 1
ATOM 4714 C C . ALA A 1 639 ? -18.978 -8.284 3.664 1.00 96.88 639 ALA A C 1
ATOM 4716 O O . ALA A 1 639 ? -19.527 -9.184 4.295 1.00 96.88 639 ALA A O 1
ATOM 4717 N N . LEU A 1 640 ? -19.648 -7.468 2.848 1.00 96.62 640 LEU A N 1
ATOM 4718 C CA . LEU A 1 640 ? -21.105 -7.451 2.704 1.00 96.62 640 LEU A CA 1
ATOM 4719 C C . LEU A 1 640 ? -21.549 -7.975 1.328 1.00 96.62 640 LEU A C 1
ATOM 4721 O O . LEU A 1 640 ? -21.136 -7.444 0.294 1.00 96.62 640 LEU A O 1
ATOM 4725 N N . SER A 1 641 ? -22.437 -8.969 1.310 1.00 95.69 641 SER A N 1
ATOM 4726 C CA . SER A 1 641 ? -23.105 -9.468 0.099 1.00 95.69 641 SER A CA 1
ATOM 4727 C C . SER A 1 641 ? -24.189 -8.510 -0.416 1.00 95.69 641 SER A C 1
ATOM 4729 O O . SER A 1 641 ? -24.740 -7.705 0.335 1.00 95.69 641 SER A O 1
ATOM 4731 N N . ASP A 1 642 ? -24.591 -8.647 -1.684 1.00 93.44 642 ASP A N 1
ATOM 4732 C CA . ASP A 1 642 ? -25.748 -7.904 -2.221 1.00 93.44 642 ASP A CA 1
ATOM 4733 C C . ASP A 1 642 ? -27.074 -8.255 -1.508 1.00 93.44 642 ASP A C 1
ATOM 4735 O O . ASP A 1 642 ? -27.995 -7.441 -1.471 1.00 93.44 642 ASP A O 1
ATOM 4739 N N . SER A 1 643 ? -27.157 -9.421 -0.854 1.00 92.31 643 SER A N 1
ATOM 4740 C CA . SER A 1 643 ? -28.248 -9.796 0.061 1.00 92.31 643 SER A CA 1
ATOM 4741 C C . SER A 1 643 ? -28.173 -9.129 1.448 1.00 92.31 643 SER A C 1
ATOM 4743 O O . SER A 1 643 ? -28.938 -9.489 2.337 1.00 92.31 643 SER A O 1
ATOM 4745 N N . SER A 1 644 ? -27.281 -8.149 1.648 1.00 91.44 644 SER A N 1
ATOM 4746 C CA . SER A 1 644 ? -27.042 -7.454 2.926 1.00 91.44 644 SER A CA 1
ATOM 4747 C C . SER A 1 644 ? -26.627 -8.376 4.087 1.00 91.44 644 SER A C 1
ATOM 4749 O O . SER A 1 644 ? -26.891 -8.060 5.244 1.00 91.44 644 SER A O 1
ATOM 4751 N N . SER A 1 645 ? -25.967 -9.503 3.795 1.00 93.56 645 SER A N 1
ATOM 4752 C CA . SER A 1 645 ? -25.385 -10.400 4.806 1.00 93.56 645 SER A CA 1
ATOM 4753 C C . SER A 1 645 ? -23.869 -10.235 4.880 1.00 93.56 645 SER A C 1
ATOM 4755 O O . SER A 1 645 ? -23.225 -10.003 3.854 1.00 93.56 645 SER A O 1
ATOM 4757 N N . ILE A 1 646 ? -23.285 -10.429 6.061 1.00 96.06 646 ILE A N 1
ATOM 4758 C CA . ILE A 1 646 ? -21.830 -10.549 6.190 1.00 96.06 646 ILE A CA 1
ATOM 4759 C C . ILE A 1 646 ? -21.380 -11.903 5.615 1.00 96.06 646 ILE A C 1
ATOM 4761 O O . ILE A 1 646 ? -22.065 -12.914 5.778 1.00 96.06 646 ILE A O 1
ATOM 4765 N N . ILE A 1 647 ? -20.263 -11.909 4.882 1.00 95.62 647 ILE A N 1
ATOM 4766 C CA . ILE A 1 647 ? -19.686 -13.093 4.204 1.00 95.62 647 ILE A CA 1
ATOM 4767 C C . ILE A 1 647 ? -18.185 -13.287 4.497 1.00 95.62 647 ILE A C 1
ATOM 4769 O O . ILE A 1 647 ? -17.503 -14.071 3.832 1.00 95.62 647 ILE A O 1
ATOM 4773 N N . GLY A 1 648 ? -17.671 -12.547 5.481 1.00 96.81 648 GLY A N 1
ATOM 4774 C CA . GLY A 1 648 ? -16.275 -12.547 5.906 1.00 96.81 648 GLY A CA 1
ATOM 4775 C C . GLY A 1 648 ? -15.790 -11.155 6.317 1.00 96.81 648 GLY A C 1
ATOM 4776 O O . GLY A 1 648 ? -16.589 -10.245 6.549 1.00 96.81 648 GLY A O 1
ATOM 4777 N N . TYR A 1 649 ? -14.476 -10.983 6.373 1.00 97.19 649 TYR A N 1
ATOM 4778 C CA . TYR A 1 649 ? -13.785 -9.731 6.682 1.00 97.19 649 TYR A CA 1
ATOM 4779 C C . TYR A 1 649 ? -12.398 -9.705 6.034 1.00 97.19 649 TYR A C 1
ATOM 4781 O O . TYR A 1 649 ? -11.837 -10.747 5.693 1.00 97.19 649 TYR A O 1
ATOM 4789 N N . ALA A 1 650 ? -11.861 -8.501 5.855 1.00 95.88 650 ALA A N 1
ATOM 4790 C CA . ALA A 1 650 ? -10.508 -8.258 5.391 1.00 95.88 650 ALA A CA 1
ATOM 4791 C C . ALA A 1 650 ? -9.488 -8.737 6.432 1.00 95.88 650 ALA A C 1
ATOM 4793 O O . ALA A 1 650 ? -9.535 -8.323 7.589 1.00 95.88 650 ALA A O 1
ATOM 4794 N N . ASN A 1 651 ? -8.537 -9.558 5.996 1.00 95.19 651 ASN A N 1
ATOM 4795 C CA . ASN A 1 651 ? -7.376 -9.962 6.778 1.00 95.19 651 ASN A CA 1
ATOM 4796 C C . ASN A 1 651 ? -6.104 -9.345 6.177 1.00 95.19 651 ASN A C 1
ATOM 4798 O O . ASN A 1 651 ? -5.813 -9.518 4.990 1.00 95.19 651 ASN A O 1
ATOM 4802 N N . VAL A 1 652 ? -5.356 -8.625 7.015 1.00 91.56 652 VAL A N 1
ATOM 4803 C CA . VAL A 1 652 ? -4.055 -8.024 6.695 1.00 91.56 652 VAL A CA 1
ATOM 4804 C C . VAL A 1 652 ? -3.010 -8.663 7.621 1.00 91.56 652 VAL A C 1
ATOM 4806 O O . VAL A 1 652 ? -3.232 -8.681 8.834 1.00 91.56 652 VAL A O 1
ATOM 4809 N N . PRO A 1 653 ? -1.889 -9.196 7.097 1.00 93.19 653 PRO A N 1
ATOM 4810 C CA . PRO A 1 653 ? -0.878 -9.870 7.908 1.00 93.19 653 PRO A CA 1
ATOM 4811 C C . PRO A 1 653 ? -0.310 -9.000 9.038 1.00 93.19 653 PRO A C 1
ATOM 4813 O O . PRO A 1 653 ? 0.164 -7.884 8.806 1.00 93.19 653 PRO A O 1
ATOM 4816 N N . ALA A 1 654 ? -0.311 -9.538 10.258 1.00 95.25 654 ALA A N 1
ATOM 4817 C CA . ALA A 1 654 ? 0.124 -8.853 11.473 1.00 95.25 654 ALA A CA 1
ATOM 4818 C C . ALA A 1 654 ? 0.850 -9.808 12.445 1.00 95.25 654 ALA A C 1
ATOM 4820 O O . ALA A 1 654 ? 0.622 -11.023 12.400 1.00 95.25 654 ALA A O 1
ATOM 4821 N N . PRO A 1 655 ? 1.699 -9.292 13.355 1.00 96.88 655 PRO A N 1
ATOM 4822 C CA . PRO A 1 655 ? 2.245 -10.078 14.455 1.00 96.88 655 PRO A CA 1
ATOM 4823 C C . PRO A 1 655 ? 1.153 -10.410 15.473 1.00 96.88 655 PRO A C 1
ATOM 4825 O O . PRO A 1 655 ? 0.243 -9.613 15.695 1.00 96.88 655 PRO A O 1
ATOM 4828 N N . VAL A 1 656 ? 1.261 -11.572 16.109 1.00 97.50 656 VAL A N 1
ATOM 4829 C CA . VAL A 1 656 ? 0.333 -12.078 17.126 1.00 97.50 656 VAL A CA 1
ATOM 4830 C C . VAL A 1 656 ? 1.019 -12.083 18.482 1.00 97.50 656 VAL A C 1
ATOM 4832 O O . VAL A 1 656 ? 2.059 -12.719 18.640 1.00 97.50 656 VAL A O 1
ATOM 4835 N N . ILE A 1 657 ? 0.398 -11.429 19.458 1.00 96.94 657 ILE A N 1
ATOM 4836 C CA . ILE A 1 657 ? 0.828 -11.373 20.858 1.00 96.94 657 ILE A CA 1
ATOM 4837 C C . ILE A 1 657 ? 0.040 -12.338 21.744 1.00 96.94 657 ILE A C 1
ATOM 4839 O O . ILE A 1 657 ? -1.156 -12.556 21.531 1.00 96.94 657 ILE A O 1
ATOM 4843 N N . ASP A 1 658 ? 0.714 -12.892 22.752 1.00 96.25 658 ASP A N 1
ATOM 4844 C CA . ASP A 1 658 ? 0.109 -13.651 23.850 1.00 96.25 658 ASP A CA 1
ATOM 4845 C C . ASP A 1 658 ? -0.294 -12.749 25.041 1.00 96.25 658 ASP A C 1
ATOM 4847 O O . ASP A 1 658 ? -0.066 -11.539 25.054 1.00 96.25 658 ASP A O 1
ATOM 4851 N N . PHE A 1 659 ? -0.893 -13.341 26.081 1.00 94.56 659 PHE A N 1
ATOM 4852 C CA . PHE A 1 659 ? -1.248 -12.634 27.324 1.00 94.56 659 PHE A CA 1
ATOM 4853 C C . PHE A 1 659 ? -0.042 -12.174 28.166 1.00 94.56 659 PHE A C 1
ATOM 4855 O O . PHE A 1 659 ? -0.236 -11.469 29.155 1.00 94.56 659 PHE A O 1
ATOM 4862 N N . SER A 1 660 ? 1.184 -12.544 27.799 1.00 94.19 660 SER A N 1
ATOM 4863 C CA . SER A 1 660 ? 2.431 -12.105 28.432 1.00 94.19 660 SER A CA 1
ATOM 4864 C C . SER A 1 660 ? 3.161 -11.024 27.620 1.00 94.19 660 SER A C 1
ATOM 4866 O O . SER A 1 660 ? 4.258 -10.629 28.004 1.00 94.19 660 SER A O 1
ATOM 4868 N N . GLY A 1 661 ? 2.561 -10.531 26.528 1.00 93.75 661 GLY A N 1
ATOM 4869 C CA . GLY A 1 661 ? 3.132 -9.488 25.675 1.00 93.75 661 GLY A CA 1
ATOM 4870 C C . GLY A 1 661 ? 4.193 -9.979 24.687 1.00 93.75 661 GLY A C 1
ATOM 4871 O O . GLY A 1 661 ? 4.855 -9.156 24.056 1.00 93.75 661 GLY A O 1
ATOM 4872 N N . ASN A 1 662 ? 4.381 -11.294 24.530 1.00 95.06 662 ASN A N 1
ATOM 4873 C CA . ASN A 1 662 ? 5.347 -11.847 23.582 1.00 95.06 662 ASN A CA 1
ATOM 4874 C C . ASN A 1 662 ? 4.712 -12.013 22.203 1.00 95.06 662 ASN A C 1
ATOM 4876 O O . ASN A 1 662 ? 3.621 -12.575 22.087 1.00 95.06 662 ASN A O 1
ATOM 4880 N N . VAL A 1 663 ? 5.432 -11.632 21.144 1.00 96.00 663 VAL A N 1
ATOM 4881 C CA . VAL A 1 663 ? 5.067 -12.037 19.781 1.00 96.00 663 VAL A CA 1
ATOM 4882 C C . VAL A 1 663 ? 5.321 -13.540 19.638 1.00 96.00 663 VAL A C 1
ATOM 4884 O O . VAL A 1 663 ? 6.461 -13.989 19.727 1.00 96.00 663 VAL A O 1
ATOM 4887 N N . THR A 1 664 ? 4.264 -14.318 19.417 1.00 95.69 664 THR A N 1
ATOM 4888 C CA . THR A 1 664 ? 4.304 -15.791 19.326 1.00 95.69 664 THR A CA 1
ATOM 4889 C C . THR A 1 664 ? 4.080 -16.320 17.911 1.00 95.69 664 THR A C 1
ATOM 4891 O O . THR A 1 664 ? 4.446 -17.459 17.614 1.00 95.69 664 THR A O 1
ATOM 4894 N N . ALA A 1 665 ? 3.483 -15.511 17.031 1.00 95.75 665 ALA A N 1
ATOM 4895 C CA . ALA A 1 665 ? 3.148 -15.888 15.663 1.00 95.75 665 ALA A CA 1
ATOM 4896 C C . ALA A 1 665 ? 3.030 -14.678 14.722 1.00 95.75 665 ALA A C 1
ATOM 4898 O O . ALA A 1 665 ? 3.007 -13.527 15.154 1.00 95.75 665 ALA A O 1
ATOM 4899 N N . LEU A 1 666 ? 2.908 -14.959 13.425 1.00 95.62 666 LEU A N 1
ATOM 4900 C CA . LEU A 1 666 ? 2.463 -14.033 12.382 1.00 95.62 666 LEU A CA 1
ATOM 4901 C C . LEU A 1 666 ? 1.184 -14.595 11.739 1.00 95.62 666 LEU A C 1
ATOM 4903 O O . LEU A 1 666 ? 1.067 -15.813 11.573 1.00 95.62 666 LEU A O 1
ATOM 4907 N N . THR A 1 667 ? 0.231 -13.749 11.345 1.00 95.75 667 THR A N 1
ATOM 4908 C CA . THR A 1 667 ? -0.901 -14.191 10.509 1.00 95.75 667 THR A CA 1
ATOM 4909 C C . THR A 1 667 ? -0.509 -14.234 9.032 1.00 95.75 667 THR A C 1
ATOM 4911 O O . THR A 1 667 ? 0.158 -13.329 8.525 1.00 95.75 667 THR A O 1
ATOM 4914 N N . GLY A 1 668 ? -0.905 -15.300 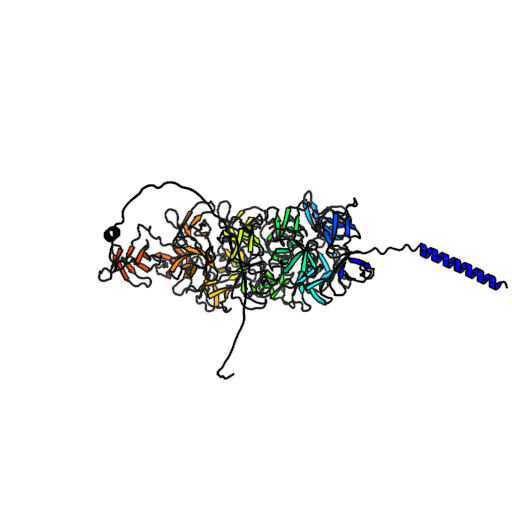8.331 1.00 93.88 668 GLY A N 1
ATOM 4915 C CA . GLY A 1 668 ? -0.831 -15.385 6.867 1.00 93.88 668 GLY A CA 1
ATOM 4916 C C . GLY A 1 668 ? -2.036 -14.722 6.190 1.00 93.88 668 GLY A C 1
ATOM 4917 O O . GLY A 1 668 ? -3.024 -14.398 6.852 1.00 93.88 668 GLY A O 1
ATOM 4918 N N . LEU A 1 669 ? -2.005 -14.566 4.859 1.00 94.00 669 LEU A N 1
ATOM 4919 C CA . LEU A 1 669 ? -3.180 -14.109 4.093 1.00 94.00 669 LEU A CA 1
ATOM 4920 C C . LEU A 1 669 ? -4.372 -15.077 4.206 1.00 94.00 669 LEU A C 1
ATOM 4922 O O . LEU A 1 669 ? -5.518 -14.648 4.104 1.00 94.00 669 LEU A O 1
ATOM 4926 N N . ASP A 1 670 ? -4.135 -16.358 4.473 1.00 94.12 670 ASP A N 1
ATOM 4927 C CA . ASP A 1 670 ? -5.178 -17.355 4.741 1.00 94.12 670 ASP A CA 1
ATOM 4928 C C . ASP A 1 670 ? -5.831 -17.233 6.136 1.00 94.12 670 ASP A C 1
ATOM 4930 O O . ASP A 1 670 ? -6.775 -17.957 6.440 1.00 94.12 670 ASP A O 1
ATOM 4934 N N . GLY A 1 671 ? -5.359 -16.308 6.981 1.00 95.19 671 GLY A N 1
ATOM 4935 C CA . GLY A 1 671 ? -5.898 -16.031 8.317 1.00 95.19 671 GLY A CA 1
ATOM 4936 C C . GLY A 1 671 ? -5.336 -16.910 9.436 1.00 95.19 671 GLY A C 1
ATOM 4937 O O . GLY A 1 671 ? -5.565 -16.625 10.613 1.00 95.19 671 GLY A O 1
ATOM 4938 N N . TYR A 1 672 ? -4.573 -17.956 9.113 1.00 96.19 672 TYR A N 1
ATOM 4939 C CA . TYR A 1 672 ? -3.962 -18.794 10.140 1.00 96.19 672 TYR A CA 1
ATOM 4940 C C . TYR A 1 672 ? -2.772 -18.077 10.785 1.00 96.19 672 TYR A C 1
ATOM 4942 O O . TYR A 1 672 ? -1.853 -17.612 10.102 1.00 96.19 672 TYR A O 1
ATOM 4950 N N . ALA A 1 673 ? -2.768 -18.038 12.117 1.00 96.44 673 ALA A N 1
ATOM 4951 C CA . ALA A 1 673 ? -1.614 -17.637 12.908 1.00 96.44 673 ALA A CA 1
ATOM 4952 C C . ALA A 1 673 ? -0.593 -18.784 12.929 1.00 96.44 673 ALA A C 1
ATOM 4954 O O . ALA A 1 673 ? -0.913 -19.898 13.358 1.00 96.44 673 ALA A O 1
ATOM 4955 N N . ARG A 1 674 ? 0.631 -18.518 12.471 1.00 94.00 674 ARG A N 1
ATOM 4956 C CA . ARG A 1 674 ? 1.751 -19.470 12.434 1.00 94.00 674 ARG A CA 1
ATOM 4957 C C . ARG A 1 674 ? 2.888 -18.979 13.317 1.00 94.00 674 ARG A C 1
ATOM 4959 O O . ARG A 1 674 ? 3.270 -17.814 13.217 1.00 94.00 674 ARG A O 1
ATOM 4966 N N . ASN A 1 675 ? 3.430 -19.852 14.163 1.00 93.69 675 ASN A N 1
ATOM 4967 C CA . ASN A 1 675 ? 4.644 -19.546 14.918 1.00 93.69 675 ASN A CA 1
ATOM 4968 C C . ASN A 1 675 ? 5.861 -19.420 13.977 1.00 93.69 675 ASN A C 1
ATOM 4970 O O . ASN A 1 675 ? 5.776 -19.706 12.781 1.00 93.69 675 ASN A O 1
ATOM 4974 N N . PHE A 1 676 ? 7.010 -19.015 14.515 1.00 91.00 676 PHE A N 1
ATOM 4975 C CA . PHE A 1 676 ? 8.247 -18.838 13.739 1.00 91.00 676 PHE A CA 1
ATOM 4976 C C . PHE A 1 676 ? 8.820 -20.138 13.131 1.00 91.00 676 PHE A C 1
ATOM 4978 O O . PHE A 1 676 ? 9.674 -20.083 12.252 1.00 91.00 676 PHE A O 1
ATOM 4985 N N . GLU A 1 677 ? 8.303 -21.299 13.539 1.00 89.44 677 GLU A N 1
ATOM 4986 C CA . GLU A 1 677 ? 8.606 -22.629 12.988 1.00 89.44 677 GLU A CA 1
ATOM 4987 C C . GLU A 1 677 ? 7.529 -23.085 11.970 1.00 89.44 677 GLU A C 1
ATOM 4989 O O . GLU A 1 677 ? 7.456 -24.256 11.603 1.00 89.44 677 GLU A O 1
ATOM 4994 N N . ASN A 1 678 ? 6.672 -22.156 11.518 1.00 87.50 678 ASN A N 1
ATOM 4995 C CA . ASN A 1 678 ? 5.489 -22.337 10.661 1.00 87.50 678 ASN A CA 1
ATOM 4996 C C . ASN A 1 678 ? 4.377 -23.257 11.217 1.00 87.50 678 ASN A C 1
ATOM 4998 O O . ASN A 1 678 ? 3.383 -23.519 10.533 1.00 87.50 678 ASN A O 1
ATOM 5002 N N . GLY A 1 679 ? 4.471 -23.683 12.478 1.00 93.00 679 GLY A N 1
ATOM 5003 C CA . GLY A 1 679 ? 3.422 -24.414 13.185 1.00 93.00 679 GLY A CA 1
ATOM 5004 C C . GLY A 1 679 ? 2.165 -23.561 13.379 1.00 93.00 679 GLY A C 1
ATOM 5005 O O . GLY A 1 679 ? 2.222 -22.459 13.928 1.00 93.00 679 GLY A O 1
ATOM 5006 N N . ARG A 1 680 ? 1.010 -24.066 12.930 1.00 94.44 680 ARG A N 1
ATOM 5007 C CA . ARG A 1 680 ? -0.283 -23.366 13.016 1.00 94.44 680 ARG A CA 1
ATOM 5008 C C . ARG A 1 680 ? -0.791 -23.358 14.465 1.00 94.44 680 ARG A C 1
ATOM 5010 O O . ARG A 1 680 ? -1.005 -24.423 15.037 1.00 94.44 680 ARG A O 1
ATOM 5017 N N . LEU A 1 681 ? -1.011 -22.173 15.038 1.00 94.75 681 LEU A N 1
ATOM 5018 C CA . LEU A 1 681 ? -1.507 -21.998 16.413 1.00 94.75 681 LEU A CA 1
ATOM 5019 C C . LEU A 1 681 ? -3.036 -21.874 16.483 1.00 94.75 681 LEU A C 1
ATOM 5021 O O . LEU A 1 681 ? -3.665 -22.386 17.407 1.00 94.75 681 LEU A O 1
ATOM 5025 N N . GLY A 1 682 ? -3.640 -21.186 15.512 1.00 95.81 682 GLY A N 1
ATOM 5026 C CA . GLY A 1 682 ? -5.067 -20.875 15.519 1.00 95.81 682 GLY A CA 1
ATOM 5027 C C . GLY A 1 682 ? -5.513 -20.056 14.311 1.00 95.81 682 GLY A C 1
ATOM 5028 O O . GLY A 1 682 ? -4.724 -19.787 13.403 1.00 95.81 682 GLY A O 1
ATOM 5029 N N . CYS A 1 683 ? -6.783 -19.664 14.313 1.00 96.69 683 CYS A N 1
ATOM 5030 C CA . CYS A 1 683 ? -7.405 -18.816 13.298 1.00 96.69 683 CYS A CA 1
ATOM 5031 C C . CYS A 1 683 ? -7.687 -17.413 13.857 1.00 96.69 683 CYS A C 1
ATOM 5033 O O . CYS A 1 683 ? -8.099 -17.293 15.012 1.00 96.69 683 CYS A O 1
ATOM 5035 N N . ILE A 1 684 ? -7.469 -16.371 13.047 1.00 97.25 684 ILE A N 1
ATOM 5036 C CA . ILE A 1 684 ? -7.861 -14.986 13.351 1.00 97.25 684 ILE A CA 1
ATOM 5037 C C . ILE A 1 684 ? -9.379 -14.792 13.183 1.00 97.25 684 ILE A C 1
ATOM 5039 O O . ILE A 1 684 ? -9.931 -15.197 12.162 1.00 97.25 684 ILE A O 1
ATOM 5043 N N . ASP A 1 685 ? -10.052 -14.144 14.136 1.00 95.44 685 ASP A N 1
ATOM 5044 C CA . ASP A 1 685 ? -11.441 -13.677 14.009 1.00 95.44 685 ASP A CA 1
ATOM 5045 C C . ASP A 1 685 ? -11.528 -12.261 13.399 1.00 95.44 685 ASP A C 1
ATOM 5047 O O . ASP A 1 685 ? -10.535 -11.544 13.241 1.00 95.44 685 ASP A O 1
ATOM 5051 N N . ARG A 1 686 ? -12.750 -11.808 13.114 1.00 94.38 686 ARG A N 1
ATOM 5052 C CA . ARG A 1 686 ? -13.068 -10.438 12.655 1.00 94.38 686 ARG A CA 1
ATOM 5053 C C . ARG A 1 686 ? -12.651 -9.277 13.580 1.00 94.38 686 ARG A C 1
ATOM 5055 O O . ARG A 1 686 ? -12.870 -8.119 13.227 1.00 94.38 686 ARG A O 1
ATOM 5062 N N . ARG A 1 687 ? -12.123 -9.554 14.777 1.00 93.25 687 ARG A N 1
ATOM 5063 C CA . ARG A 1 687 ? -11.631 -8.594 15.788 1.00 93.25 687 ARG A CA 1
ATOM 5064 C C . ARG A 1 687 ? -10.117 -8.730 16.020 1.00 93.25 687 ARG A C 1
ATOM 5066 O O . ARG A 1 687 ? -9.588 -8.125 16.955 1.00 93.25 687 ARG A O 1
ATOM 5073 N N . GLY A 1 688 ? -9.425 -9.517 15.193 1.00 95.44 688 GLY A N 1
ATOM 5074 C CA . GLY A 1 688 ? -7.988 -9.781 15.289 1.00 95.44 688 GLY A CA 1
ATOM 5075 C C . GLY A 1 688 ? -7.599 -10.848 16.318 1.00 95.44 688 GLY A C 1
ATOM 5076 O O . GLY A 1 688 ? -6.413 -11.071 16.554 1.00 95.44 688 GLY A O 1
ATOM 5077 N N . ARG A 1 689 ? -8.563 -11.497 16.975 1.00 96.19 689 ARG A N 1
ATOM 5078 C CA . ARG A 1 689 ? -8.338 -12.475 18.047 1.00 96.19 689 ARG A CA 1
ATOM 5079 C C . ARG A 1 689 ? -7.967 -13.831 17.473 1.00 96.19 689 ARG A C 1
ATOM 5081 O O . ARG A 1 689 ? -8.606 -14.298 16.539 1.00 96.19 689 ARG A O 1
ATOM 5088 N N . ILE A 1 690 ? -6.962 -14.485 18.047 1.00 97.50 690 ILE A N 1
ATOM 5089 C CA . ILE A 1 690 ? -6.523 -15.812 17.616 1.00 97.50 690 ILE A CA 1
ATOM 5090 C C . ILE A 1 690 ? -7.162 -16.874 18.507 1.00 97.50 690 ILE A C 1
ATOM 5092 O O . ILE A 1 690 ? -6.857 -16.965 19.700 1.00 97.50 690 ILE A O 1
ATOM 5096 N N . HIS A 1 691 ? -8.012 -17.700 17.905 1.00 95.44 691 HIS A N 1
ATOM 5097 C CA . HIS A 1 691 ? -8.674 -18.824 18.561 1.00 95.44 691 HIS A CA 1
ATOM 5098 C C . HIS A 1 691 ? -8.050 -20.155 18.126 1.00 95.44 691 HIS A C 1
ATOM 5100 O O . HIS A 1 691 ? -7.814 -20.386 16.936 1.00 95.44 691 HIS A O 1
ATOM 5106 N N . ASN A 1 692 ? -7.777 -21.038 19.090 1.00 94.81 692 ASN A N 1
ATOM 5107 C CA . ASN A 1 692 ? -7.295 -22.395 18.816 1.00 94.81 692 ASN A CA 1
ATOM 5108 C C . ASN A 1 692 ? -8.445 -23.323 18.347 1.00 94.81 692 ASN A C 1
ATOM 5110 O O . ASN A 1 692 ? -9.598 -22.903 18.234 1.00 94.81 692 ASN A O 1
ATOM 5114 N N . ALA A 1 693 ? -8.151 -24.604 18.092 1.00 91.44 693 ALA A N 1
ATOM 5115 C CA . ALA A 1 693 ? -9.160 -25.589 17.674 1.00 91.44 693 ALA A CA 1
ATOM 5116 C C . ALA A 1 693 ? -10.308 -25.779 18.694 1.00 91.44 693 ALA A C 1
ATOM 5118 O O . ALA A 1 693 ? -11.451 -26.009 18.298 1.00 91.44 693 ALA A O 1
ATOM 5119 N N . ASP A 1 694 ? -10.023 -25.613 19.989 1.00 91.62 694 ASP A N 1
ATOM 5120 C CA . ASP A 1 694 ? -10.995 -25.669 21.092 1.00 91.62 694 ASP A CA 1
ATOM 5121 C C . ASP A 1 694 ? -11.746 -24.337 21.304 1.00 91.62 694 ASP A C 1
ATOM 5123 O O . ASP A 1 694 ? -12.527 -24.203 22.246 1.00 91.62 694 ASP A O 1
ATOM 5127 N N . LYS A 1 695 ? -11.524 -23.348 20.425 1.00 89.88 695 LYS A N 1
ATOM 5128 C CA . LYS A 1 695 ? -12.036 -21.965 20.473 1.00 89.88 695 LYS A CA 1
ATOM 5129 C C . LYS A 1 695 ? -11.522 -21.105 21.633 1.00 89.88 695 LYS A C 1
ATOM 5131 O O . LYS A 1 695 ? -12.006 -19.986 21.809 1.00 89.88 695 LYS A O 1
ATOM 5136 N N . VAL A 1 696 ? -10.520 -21.558 22.382 1.00 93.62 696 VAL A N 1
ATOM 5137 C CA . VAL A 1 696 ? -9.862 -20.750 23.418 1.00 93.62 696 VAL A CA 1
ATOM 5138 C C . VAL A 1 696 ? -9.101 -19.599 22.760 1.00 93.62 696 VAL A C 1
ATOM 5140 O O . VAL A 1 696 ? -8.374 -19.805 21.785 1.00 93.62 696 VAL A O 1
ATOM 5143 N N . LEU A 1 697 ? -9.262 -18.389 23.300 1.00 95.19 697 LEU A N 1
ATOM 5144 C CA . LEU A 1 697 ? -8.484 -17.213 22.926 1.00 95.19 697 LEU A CA 1
ATOM 5145 C C . LEU A 1 697 ? -7.040 -17.391 23.414 1.00 95.19 697 LEU A C 1
ATOM 5147 O O . LEU A 1 697 ? -6.782 -17.364 24.619 1.00 95.19 697 LEU A O 1
ATOM 5151 N N . ILE A 1 698 ? -6.107 -17.571 22.480 1.00 96.06 698 ILE A N 1
ATOM 5152 C CA . ILE A 1 698 ? -4.681 -17.804 22.772 1.00 96.06 698 ILE A CA 1
ATOM 5153 C C . ILE A 1 698 ? -3.798 -16.578 22.514 1.00 96.06 698 ILE A C 1
ATOM 5155 O O . ILE A 1 698 ? -2.703 -16.490 23.063 1.00 96.06 698 ILE A O 1
ATOM 5159 N N . GLY A 1 699 ? -4.272 -15.620 21.716 1.00 97.06 699 GLY A N 1
ATOM 5160 C CA . GLY A 1 699 ? -3.537 -14.403 21.383 1.00 97.06 699 GLY A CA 1
ATOM 5161 C C . GLY A 1 699 ? -4.375 -13.424 20.568 1.00 97.06 699 GLY A C 1
ATOM 5162 O O . GLY A 1 699 ? -5.561 -13.658 20.333 1.00 97.06 699 GLY A O 1
ATOM 5163 N N . LYS A 1 700 ? -3.774 -12.327 20.113 1.00 97.38 700 LYS A N 1
ATOM 5164 C CA . LYS A 1 700 ? -4.421 -11.337 19.234 1.00 97.38 700 LYS A CA 1
ATOM 5165 C C . LYS A 1 700 ? -3.391 -10.678 18.319 1.00 97.38 700 LYS A C 1
ATOM 5167 O O . LYS A 1 700 ? -2.221 -10.601 18.680 1.00 97.38 700 LYS A O 1
ATOM 5172 N N . THR A 1 701 ? -3.800 -10.198 17.151 1.00 97.44 701 THR A N 1
ATOM 5173 C CA . THR A 1 701 ? -2.959 -9.341 16.307 1.00 97.44 701 THR A CA 1
ATOM 5174 C C . THR A 1 701 ? -2.637 -8.021 17.007 1.00 97.44 701 THR A C 1
ATOM 5176 O O . THR A 1 701 ? -3.537 -7.388 17.562 1.00 97.44 701 THR A O 1
ATOM 5179 N N . VAL A 1 702 ? -1.381 -7.582 16.934 1.00 97.19 702 VAL A N 1
ATOM 5180 C CA . VAL A 1 702 ? -0.917 -6.295 17.476 1.00 97.19 702 VAL A CA 1
ATOM 5181 C C . VAL A 1 702 ? -1.680 -5.137 16.821 1.00 97.19 702 VAL A C 1
ATOM 5183 O O . VAL A 1 702 ? -1.549 -4.905 15.621 1.00 97.19 702 VAL A O 1
ATOM 5186 N N . GLU A 1 703 ? -2.464 -4.389 17.602 1.00 94.88 703 GLU A N 1
ATOM 5187 C CA . GLU A 1 703 ? -3.073 -3.132 17.145 1.00 94.88 703 GLU A CA 1
ATOM 5188 C C . GLU A 1 703 ? -2.088 -1.973 17.345 1.00 94.88 703 GLU A C 1
ATOM 5190 O O . GLU A 1 703 ? -1.564 -1.825 18.445 1.00 94.88 703 GLU A O 1
ATOM 5195 N N . TYR A 1 704 ? -1.863 -1.131 16.329 1.00 94.31 704 TYR A N 1
ATOM 5196 C CA . TYR A 1 704 ? -0.968 0.036 16.413 1.00 94.31 704 TYR A CA 1
ATOM 5197 C C . TYR A 1 704 ? -1.753 1.307 16.771 1.00 94.31 704 TYR A C 1
ATOM 5199 O O . TYR A 1 704 ? -2.281 2.006 15.905 1.00 94.31 704 TYR A O 1
ATOM 5207 N N . VAL A 1 705 ? -1.894 1.580 18.068 1.00 95.81 705 VAL A N 1
ATOM 5208 C CA . VAL A 1 705 ? -2.705 2.685 18.611 1.00 95.81 705 VAL A CA 1
ATOM 5209 C C . VAL A 1 705 ? -2.090 3.333 19.865 1.00 95.81 705 VAL A C 1
ATOM 5211 O O . VAL A 1 705 ? -1.288 2.701 20.564 1.00 95.81 705 VAL A O 1
ATOM 5214 N N . PRO A 1 706 ? -2.481 4.581 20.201 1.00 96.81 706 PRO A N 1
ATOM 5215 C CA . PRO A 1 706 ? -2.130 5.212 21.473 1.00 96.81 706 PRO A CA 1
ATOM 5216 C C . PRO A 1 706 ? -2.661 4.423 22.678 1.00 96.81 706 PRO A C 1
ATOM 5218 O O . PRO A 1 706 ? -3.626 3.665 22.566 1.00 96.81 706 PRO A O 1
ATOM 5221 N N . VAL A 1 707 ? -2.058 4.633 23.846 1.00 97.75 707 VAL A N 1
ATOM 5222 C CA . VAL A 1 707 ? -2.439 4.002 25.118 1.00 97.75 707 VAL A CA 1
ATOM 5223 C C . VAL A 1 707 ? -2.932 5.065 26.089 1.00 97.75 707 VAL A C 1
ATOM 5225 O O . VAL A 1 707 ? -2.233 6.050 26.338 1.00 97.75 707 VAL A O 1
ATOM 5228 N N . ILE A 1 708 ? -4.119 4.845 26.654 1.00 97.88 708 ILE A N 1
ATOM 5229 C CA . ILE A 1 708 ? -4.749 5.723 27.644 1.00 97.88 708 ILE A CA 1
ATOM 5230 C C . ILE A 1 708 ? -4.682 5.083 29.036 1.00 97.88 708 ILE A C 1
ATOM 5232 O O . ILE A 1 708 ? -5.046 3.919 29.200 1.00 97.88 708 ILE A O 1
ATOM 5236 N N . ASN A 1 709 ? -4.212 5.830 30.038 1.00 97.00 709 ASN A N 1
ATOM 5237 C CA . ASN A 1 709 ? -4.241 5.390 31.435 1.00 97.00 709 ASN A CA 1
ATOM 5238 C C . ASN A 1 709 ? -5.648 5.548 32.044 1.00 97.00 709 ASN A C 1
ATOM 5240 O O . ASN A 1 709 ? -6.503 6.257 31.505 1.00 97.00 709 ASN A O 1
ATOM 5244 N N . PHE A 1 710 ? -5.882 4.933 33.205 1.00 94.25 710 PHE A N 1
ATOM 5245 C CA . PHE A 1 710 ? -7.170 5.014 33.912 1.00 94.25 710 PHE A CA 1
ATOM 5246 C C . PHE A 1 710 ? -7.547 6.448 34.353 1.00 94.25 710 PHE A C 1
ATOM 5248 O O . PHE A 1 710 ? -8.725 6.751 34.521 1.00 94.25 710 PHE A O 1
ATOM 5255 N N . ASN A 1 711 ? -6.580 7.376 34.432 1.00 92.56 711 ASN A N 1
ATOM 5256 C CA . ASN A 1 711 ? -6.824 8.805 34.685 1.00 92.56 711 ASN A CA 1
ATOM 5257 C C . ASN A 1 711 ? -7.330 9.577 33.441 1.00 92.56 711 ASN A C 1
ATOM 5259 O O . ASN A 1 711 ? -7.680 10.757 33.534 1.00 92.56 711 ASN A O 1
ATOM 5263 N N . GLY A 1 712 ? -7.381 8.946 32.262 1.00 91.31 712 GLY A N 1
ATOM 5264 C CA . GLY A 1 712 ? -7.810 9.581 31.014 1.00 91.31 712 GLY A CA 1
ATOM 5265 C C . GLY A 1 712 ? -6.738 10.464 30.360 1.00 91.31 712 GLY A C 1
ATOM 5266 O O . GLY A 1 712 ? -7.063 11.527 29.809 1.00 91.31 712 GLY A O 1
ATOM 5267 N N . GLU A 1 713 ? -5.475 10.041 30.441 1.00 95.69 713 GLU A N 1
ATOM 5268 C CA . GLU A 1 713 ? -4.302 10.658 29.811 1.00 95.69 713 GLU A CA 1
ATOM 5269 C C . GLU A 1 713 ? -3.642 9.682 28.826 1.00 95.69 713 GLU A C 1
ATOM 5271 O O . GLU A 1 713 ? -3.497 8.495 29.125 1.00 95.69 713 GLU A O 1
ATOM 5276 N N . ILE A 1 714 ? -3.197 10.175 27.665 1.00 96.69 714 ILE A N 1
ATOM 5277 C CA . ILE A 1 714 ? -2.390 9.375 26.733 1.00 96.69 714 ILE A CA 1
ATOM 5278 C C . ILE A 1 714 ? -0.958 9.286 27.275 1.00 96.69 714 ILE A C 1
ATOM 5280 O O . ILE A 1 714 ? -0.266 10.302 27.369 1.00 96.69 714 ILE A O 1
ATOM 5284 N N . VAL A 1 715 ? -0.518 8.080 27.639 1.00 96.69 715 VAL A N 1
ATOM 5285 C CA . VAL A 1 715 ? 0.808 7.833 28.245 1.00 96.69 715 VAL A CA 1
ATOM 5286 C C . VAL A 1 715 ? 1.873 7.419 27.229 1.00 96.69 715 VAL A C 1
ATOM 5288 O O . VAL A 1 715 ? 3.061 7.636 27.459 1.00 96.69 715 VAL A O 1
ATOM 5291 N N . GLY A 1 716 ? 1.460 6.872 26.088 1.00 96.38 716 GLY A N 1
ATOM 5292 C CA . GLY A 1 716 ? 2.352 6.367 25.049 1.00 96.38 716 GLY A CA 1
ATOM 5293 C C . GLY A 1 716 ? 1.581 5.802 23.860 1.00 96.38 716 GLY A C 1
ATOM 5294 O O . GLY A 1 716 ? 0.384 6.063 23.714 1.00 96.38 716 GLY A O 1
ATOM 5295 N N . ARG A 1 717 ? 2.243 4.993 23.031 1.00 96.31 717 ARG A N 1
ATOM 5296 C CA . ARG A 1 717 ? 1.591 4.164 22.006 1.00 96.31 717 ARG A CA 1
ATOM 5297 C C . ARG A 1 717 ? 2.193 2.771 21.925 1.00 96.31 717 ARG A C 1
ATOM 5299 O O . ARG A 1 717 ? 3.320 2.552 22.353 1.00 96.31 717 ARG A O 1
ATOM 5306 N N . THR A 1 718 ? 1.452 1.859 21.321 1.00 96.62 718 THR A N 1
ATOM 5307 C CA . THR A 1 718 ? 1.942 0.533 20.924 1.00 96.62 718 THR A CA 1
ATOM 5308 C C . THR A 1 718 ? 2.794 0.608 19.650 1.00 96.62 718 THR A C 1
ATOM 5310 O O . THR A 1 718 ? 2.514 1.418 18.765 1.00 96.62 718 THR A O 1
ATOM 5313 N N . ILE A 1 719 ? 3.834 -0.224 19.560 1.00 95.75 719 ILE A N 1
ATOM 5314 C CA . ILE A 1 719 ? 4.733 -0.340 18.392 1.00 95.75 719 ILE A CA 1
ATOM 5315 C C . ILE A 1 719 ? 4.665 -1.746 17.764 1.00 95.75 719 ILE A C 1
ATOM 5317 O O . ILE A 1 719 ? 3.855 -2.575 18.180 1.00 95.75 719 ILE A O 1
ATOM 5321 N N . LEU A 1 720 ? 5.507 -2.010 16.752 1.00 94.69 720 LEU A N 1
ATOM 5322 C CA . LEU A 1 720 ? 5.509 -3.218 15.905 1.00 94.69 720 LEU A CA 1
ATOM 5323 C C . LEU A 1 720 ? 5.289 -4.551 16.650 1.00 94.69 720 LEU A C 1
ATOM 5325 O O . LEU A 1 720 ? 4.570 -5.409 16.144 1.00 94.69 720 LEU A O 1
ATOM 5329 N N . ASP A 1 721 ? 5.916 -4.732 17.812 1.00 93.88 721 ASP A N 1
ATOM 5330 C CA . ASP A 1 721 ? 5.942 -5.979 18.586 1.00 93.88 721 ASP A CA 1
ATOM 5331 C C . ASP A 1 721 ? 4.947 -6.013 19.764 1.00 93.88 721 ASP A C 1
ATOM 5333 O O . ASP A 1 721 ? 4.985 -6.933 20.576 1.00 93.88 721 ASP A O 1
ATOM 5337 N N . GLY A 1 722 ? 4.063 -5.017 19.877 1.00 95.62 722 GLY A N 1
ATOM 5338 C CA . GLY A 1 722 ? 3.093 -4.910 20.969 1.00 95.62 722 GLY A CA 1
ATOM 5339 C C . GLY A 1 722 ? 3.625 -4.269 22.254 1.00 95.62 722 GLY A C 1
ATOM 5340 O O . GLY A 1 722 ? 2.837 -4.044 23.177 1.00 95.62 722 GLY A O 1
ATOM 5341 N N . LYS A 1 723 ? 4.909 -3.894 22.325 1.00 96.56 723 LYS A N 1
ATOM 5342 C CA . LYS A 1 723 ? 5.411 -3.057 23.424 1.00 96.56 723 LYS A CA 1
ATOM 5343 C C . LYS A 1 723 ? 4.836 -1.643 23.344 1.00 96.56 723 LYS A C 1
ATOM 5345 O O . LYS A 1 723 ? 4.426 -1.179 22.279 1.00 96.56 723 LYS A O 1
ATOM 5350 N N . VAL A 1 724 ? 4.805 -0.957 24.482 1.00 97.25 724 VAL A N 1
ATOM 5351 C CA . VAL A 1 724 ? 4.275 0.400 24.636 1.00 97.25 724 VAL A CA 1
ATOM 5352 C C . VAL A 1 724 ? 5.412 1.364 24.928 1.00 97.25 724 VAL A C 1
ATOM 5354 O O . VAL A 1 724 ? 6.111 1.217 25.928 1.00 97.25 724 VAL A O 1
ATOM 5357 N N . VAL A 1 725 ? 5.577 2.359 24.059 1.00 96.94 725 VAL A N 1
ATOM 5358 C CA . VAL A 1 725 ? 6.608 3.397 24.146 1.00 96.94 725 VAL A CA 1
ATOM 5359 C C . VAL A 1 725 ? 6.003 4.735 24.562 1.00 96.94 725 VAL A C 1
ATOM 5361 O O . VAL A 1 725 ? 4.957 5.149 24.054 1.00 96.94 725 VAL A O 1
ATOM 5364 N N . ASP A 1 726 ? 6.655 5.415 25.498 1.00 96.25 726 ASP A N 1
ATOM 5365 C CA . ASP A 1 726 ? 6.229 6.703 26.033 1.00 96.25 726 ASP A CA 1
ATOM 5366 C C . ASP A 1 726 ? 6.760 7.895 25.209 1.00 96.25 726 ASP A C 1
ATOM 5368 O O . ASP A 1 726 ? 7.559 7.764 24.278 1.00 96.25 726 ASP A O 1
ATOM 5372 N N . LYS A 1 727 ? 6.336 9.108 25.579 1.00 94.56 727 LYS A N 1
ATOM 5373 C CA . LYS A 1 727 ? 6.784 10.366 24.949 1.00 94.56 727 LYS A CA 1
ATOM 5374 C C . LYS A 1 727 ? 8.296 10.643 25.050 1.00 94.56 727 LYS A C 1
ATOM 5376 O O . LYS A 1 727 ? 8.782 11.520 24.342 1.00 94.56 727 LYS A O 1
ATOM 5381 N N . ASN A 1 728 ? 9.012 9.958 25.942 1.00 95.25 728 ASN A N 1
ATOM 5382 C CA . ASN A 1 728 ? 10.454 10.074 26.157 1.00 95.25 728 ASN A CA 1
ATOM 5383 C C . ASN A 1 728 ? 11.242 8.968 25.423 1.00 95.25 728 ASN A C 1
ATOM 5385 O O . ASN A 1 728 ? 12.461 8.911 25.563 1.00 95.25 728 ASN A O 1
ATOM 5389 N N . ASN A 1 729 ? 10.569 8.125 24.625 1.00 95.38 729 ASN A N 1
ATOM 5390 C CA . ASN A 1 729 ? 11.116 6.943 23.947 1.00 95.38 729 ASN A CA 1
ATOM 5391 C C . ASN A 1 729 ? 11.502 5.782 24.882 1.00 95.38 729 ASN A C 1
ATOM 5393 O O . ASN A 1 729 ? 12.320 4.935 24.525 1.00 95.38 729 ASN A O 1
ATOM 5397 N N . ILE A 1 730 ? 10.892 5.717 26.067 1.00 95.88 730 ILE A N 1
ATOM 5398 C CA . ILE A 1 730 ? 11.069 4.639 27.043 1.00 95.88 730 ILE A CA 1
ATOM 5399 C C . ILE A 1 730 ? 9.959 3.601 26.842 1.00 95.88 730 ILE A C 1
ATOM 5401 O O . ILE A 1 730 ? 8.791 3.959 26.696 1.00 95.88 730 ILE A O 1
ATOM 5405 N N . ILE A 1 731 ? 10.307 2.313 26.847 1.00 96.12 731 ILE A N 1
ATOM 5406 C CA . ILE A 1 731 ? 9.318 1.227 26.912 1.00 96.12 731 ILE A CA 1
ATOM 5407 C C . ILE A 1 731 ? 8.765 1.171 28.340 1.00 96.12 731 ILE A C 1
ATOM 5409 O O . ILE A 1 731 ? 9.534 1.121 29.297 1.00 96.12 731 ILE A O 1
ATOM 5413 N N . ILE A 1 732 ? 7.439 1.213 28.476 1.00 96.69 732 ILE A N 1
ATOM 5414 C CA . ILE A 1 732 ? 6.731 1.283 29.767 1.00 96.69 732 ILE A CA 1
ATOM 5415 C C . ILE A 1 732 ? 5.759 0.116 30.000 1.00 96.69 732 ILE A C 1
ATOM 5417 O O . ILE A 1 732 ? 5.059 0.105 31.013 1.00 96.69 732 ILE A O 1
ATOM 5421 N N . GLY A 1 733 ? 5.684 -0.841 29.072 1.00 97.25 733 GLY A N 1
ATOM 5422 C CA . GLY A 1 733 ? 4.762 -1.971 29.146 1.00 97.25 733 GLY A CA 1
ATOM 5423 C C . GLY A 1 733 ? 4.474 -2.646 27.805 1.00 97.25 733 GLY A C 1
ATOM 5424 O O . GLY A 1 733 ? 5.169 -2.425 26.812 1.00 97.25 733 GLY A O 1
ATOM 5425 N N . TYR A 1 734 ? 3.400 -3.435 27.769 1.00 97.38 734 TYR A N 1
ATOM 5426 C CA . TYR A 1 734 ? 2.909 -4.199 26.619 1.00 97.38 734 TYR A CA 1
ATOM 5427 C C . TYR A 1 734 ? 1.372 -4.268 26.602 1.00 97.38 734 TYR A C 1
ATOM 5429 O O . TYR A 1 734 ? 0.719 -4.223 27.648 1.00 97.38 734 TYR A O 1
ATOM 5437 N N . GLN A 1 735 ? 0.780 -4.384 25.409 1.00 97.25 735 GLN A N 1
ATOM 5438 C CA . GLN A 1 735 ? -0.654 -4.675 25.252 1.00 97.25 735 GLN A CA 1
ATOM 5439 C C . GLN A 1 735 ? -0.956 -6.178 25.370 1.00 97.25 735 GLN A C 1
ATOM 5441 O O . GLN A 1 735 ? -0.090 -7.015 25.116 1.00 97.25 735 GLN A O 1
ATOM 5446 N N . GLN A 1 736 ? -2.195 -6.514 25.734 1.00 96.12 736 GLN A N 1
ATOM 5447 C CA . GLN A 1 736 ? -2.689 -7.885 25.893 1.00 96.12 736 GLN A CA 1
ATOM 5448 C C . GLN A 1 736 ? -3.861 -8.203 24.930 1.00 96.12 736 GLN A C 1
ATOM 5450 O O . GLN A 1 736 ? -4.534 -7.288 24.441 1.00 96.12 736 GLN A O 1
ATOM 5455 N N . PRO A 1 737 ? -4.163 -9.494 24.659 1.00 95.69 737 PRO A N 1
ATOM 5456 C CA . PRO A 1 737 ? -5.268 -9.918 23.784 1.00 95.69 737 PRO A CA 1
ATOM 5457 C C . PRO A 1 737 ? -6.670 -9.458 24.213 1.00 95.69 737 PRO A C 1
ATOM 5459 O O . PRO A 1 737 ? -7.583 -9.401 23.388 1.00 95.69 737 PRO A O 1
ATOM 5462 N N . ASP A 1 738 ? -6.840 -9.123 25.490 1.00 92.75 738 ASP A N 1
ATOM 5463 C CA . ASP A 1 738 ? -8.054 -8.573 26.102 1.00 92.75 738 ASP A CA 1
ATOM 5464 C C . ASP A 1 738 ? -8.085 -7.031 26.121 1.00 92.75 738 ASP A C 1
ATOM 5466 O O . ASP A 1 738 ? -8.916 -6.432 26.793 1.00 92.75 738 ASP A O 1
ATOM 5470 N N . GLU A 1 739 ? -7.222 -6.379 25.334 1.00 91.19 739 GLU A N 1
ATOM 5471 C CA . GLU A 1 739 ? -7.163 -4.919 25.130 1.00 91.19 739 GLU A CA 1
ATOM 5472 C C . GLU A 1 739 ? -6.709 -4.110 26.360 1.00 91.19 739 GLU A C 1
ATOM 5474 O O . GLU A 1 739 ? -6.669 -2.872 26.318 1.00 91.19 739 GLU A O 1
ATOM 5479 N N . ASN A 1 740 ? -6.303 -4.799 27.430 1.00 94.50 740 ASN A N 1
ATOM 5480 C CA . ASN A 1 740 ? -5.573 -4.209 28.541 1.00 94.50 740 ASN A CA 1
ATOM 5481 C C . ASN A 1 740 ? -4.134 -3.867 28.128 1.00 94.50 740 ASN A C 1
ATOM 5483 O O . ASN A 1 740 ? -3.573 -4.432 27.185 1.00 94.50 740 ASN A O 1
ATOM 5487 N N . VAL A 1 741 ? -3.519 -2.944 28.861 1.00 97.25 741 VAL A N 1
ATOM 5488 C CA . VAL A 1 741 ? -2.087 -2.659 28.778 1.00 97.25 741 VAL A CA 1
ATOM 5489 C C . VAL A 1 741 ? -1.501 -2.780 30.172 1.00 97.25 741 VAL A C 1
ATOM 5491 O O . VAL A 1 741 ? -1.952 -2.091 31.088 1.00 97.25 741 VAL A O 1
ATOM 5494 N N . ASN A 1 742 ? -0.466 -3.602 30.311 1.00 96.69 742 ASN A N 1
ATOM 5495 C CA . ASN A 1 742 ? 0.267 -3.781 31.559 1.00 96.69 742 ASN A CA 1
ATOM 5496 C C . ASN A 1 742 ? 1.677 -3.215 31.432 1.00 96.69 742 ASN A C 1
ATOM 5498 O O . ASN A 1 742 ? 2.272 -3.217 30.359 1.00 96.69 742 ASN A O 1
ATOM 5502 N N . SER A 1 743 ? 2.225 -2.776 32.556 1.00 95.38 743 SER A N 1
ATOM 5503 C CA . SER A 1 743 ? 3.661 -2.544 32.721 1.00 95.38 743 SER A CA 1
ATOM 5504 C C . SER A 1 743 ? 4.468 -3.846 32.635 1.00 95.38 743 SER A C 1
ATOM 5506 O O . SER A 1 743 ? 3.924 -4.936 32.818 1.00 95.38 743 SER A O 1
ATOM 5508 N N . ASP A 1 744 ? 5.788 -3.743 32.462 1.00 89.50 744 ASP A N 1
ATOM 5509 C CA . ASP A 1 744 ? 6.709 -4.897 32.453 1.00 89.50 744 ASP A CA 1
ATOM 5510 C C . ASP A 1 744 ? 6.652 -5.728 33.755 1.00 89.50 744 ASP A C 1
ATOM 5512 O O . ASP A 1 744 ? 6.985 -6.911 33.764 1.00 89.50 744 ASP A O 1
ATOM 5516 N N . ALA A 1 745 ? 6.172 -5.134 34.856 1.00 89.69 745 ALA A N 1
ATOM 5517 C CA . ALA A 1 745 ? 5.913 -5.809 36.130 1.00 89.69 745 ALA A CA 1
ATOM 5518 C C . ALA A 1 745 ? 4.571 -6.580 36.180 1.00 89.69 745 ALA A C 1
ATOM 5520 O O . ALA A 1 745 ? 4.223 -7.134 37.220 1.00 89.69 745 ALA A O 1
ATOM 5521 N N . GLY A 1 746 ? 3.790 -6.585 35.094 1.00 88.94 746 GLY A N 1
ATOM 5522 C CA . GLY A 1 746 ? 2.466 -7.214 35.010 1.00 88.94 746 GLY A CA 1
ATOM 5523 C C . GLY A 1 746 ? 1.323 -6.417 35.650 1.00 88.94 746 GLY A C 1
ATOM 5524 O O . GLY A 1 746 ? 0.197 -6.902 35.680 1.00 88.94 746 GLY A O 1
ATOM 5525 N N . LEU A 1 747 ? 1.581 -5.204 36.153 1.00 92.56 747 LEU A N 1
ATOM 5526 C CA . LEU A 1 747 ? 0.555 -4.340 36.753 1.00 92.56 747 LEU A CA 1
ATOM 5527 C C . LEU A 1 747 ? -0.192 -3.540 35.669 1.00 92.56 747 LEU A C 1
ATOM 5529 O O . LEU A 1 747 ? 0.493 -2.963 34.813 1.00 92.56 747 LEU A O 1
ATOM 5533 N N . PRO A 1 748 ? -1.538 -3.434 35.718 1.00 94.75 748 PRO A N 1
ATOM 5534 C CA . PRO A 1 748 ? -2.320 -2.626 34.783 1.00 94.75 748 PRO A CA 1
ATOM 5535 C C . PRO A 1 748 ? -1.859 -1.166 34.708 1.00 94.75 748 PRO A C 1
ATOM 5537 O O . PRO A 1 748 ? -1.769 -0.463 35.713 1.00 94.75 748 PRO A O 1
ATOM 5540 N N . LEU A 1 749 ? -1.598 -0.705 33.487 1.00 96.00 749 LEU A N 1
ATOM 5541 C CA . LEU A 1 749 ? -1.211 0.665 33.142 1.00 96.00 749 LEU A CA 1
ATOM 5542 C C . LEU A 1 749 ? -2.382 1.442 32.514 1.00 96.00 749 LEU A C 1
ATOM 5544 O O . LEU A 1 749 ? -2.491 2.658 32.689 1.00 96.00 749 LEU A O 1
ATOM 5548 N N . GLY A 1 750 ? -3.246 0.748 31.768 1.00 96.69 750 GLY A N 1
ATOM 5549 C CA . GLY A 1 750 ? -4.343 1.354 31.022 1.00 96.69 750 GLY A CA 1
ATOM 5550 C C . GLY A 1 750 ? -4.917 0.427 29.951 1.00 96.69 750 GLY A C 1
ATOM 5551 O O . GLY A 1 750 ? -4.966 -0.789 30.128 1.00 96.69 750 GLY A O 1
ATOM 5552 N N . GLY A 1 751 ? -5.332 1.005 28.823 1.00 96.75 751 GLY A N 1
ATOM 5553 C CA . GLY A 1 751 ? -5.924 0.278 27.698 1.00 96.75 751 GLY A CA 1
ATOM 5554 C C . GLY A 1 751 ? -5.689 0.947 26.340 1.00 96.75 751 GLY A C 1
ATOM 5555 O O . GLY A 1 751 ? -5.169 2.064 26.244 1.00 96.75 751 GLY A O 1
ATOM 5556 N N . LEU A 1 752 ? -6.074 0.246 25.273 1.00 97.19 752 LEU A N 1
ATOM 5557 C CA . LEU A 1 752 ? -5.892 0.687 23.886 1.00 97.19 752 LEU A CA 1
ATOM 5558 C C . LEU A 1 752 ? -6.849 1.837 23.505 1.00 97.19 752 LEU A C 1
ATOM 5560 O O . LEU A 1 752 ? -8.073 1.695 23.520 1.00 97.19 752 LEU A O 1
ATOM 5564 N N . PHE A 1 753 ? -6.307 2.987 23.091 1.00 97.38 753 PHE A N 1
ATOM 5565 C CA . PHE A 1 753 ? -7.091 4.183 22.766 1.00 97.38 753 PHE A CA 1
ATOM 5566 C C . PHE A 1 753 ? -7.581 4.190 21.304 1.00 97.38 753 PHE A C 1
ATOM 5568 O O . PHE A 1 753 ? -7.013 4.823 20.401 1.00 97.38 753 PHE A O 1
ATOM 5575 N N . LYS A 1 754 ? -8.680 3.466 21.072 1.00 96.19 754 LYS A N 1
ATOM 5576 C CA . LYS A 1 754 ? -9.211 3.156 19.729 1.00 96.19 754 LYS A CA 1
ATOM 5577 C C . LYS A 1 754 ? -10.372 4.033 19.251 1.00 96.19 754 LYS A C 1
ATOM 5579 O O . LYS A 1 754 ? -10.860 3.847 18.140 1.00 96.19 754 LYS A O 1
ATOM 5584 N N . TYR A 1 755 ? -10.808 5.003 20.054 1.00 97.38 755 TYR A N 1
ATOM 5585 C CA . TYR A 1 755 ? -11.886 5.927 19.690 1.00 97.38 755 TYR A CA 1
ATOM 5586 C C . TYR A 1 755 ? -11.535 6.756 18.442 1.00 97.38 755 TYR A C 1
ATOM 5588 O O . TYR A 1 755 ? -10.455 7.342 18.362 1.00 97.38 755 TYR A O 1
ATOM 5596 N N . LYS A 1 756 ? -12.462 6.806 17.471 1.00 96.25 756 LYS A N 1
ATOM 5597 C CA . LYS A 1 756 ? -12.315 7.543 16.196 1.00 96.25 756 LYS A CA 1
ATOM 5598 C C . LYS A 1 756 ? -13.380 8.624 15.995 1.00 96.25 756 LYS A C 1
ATOM 5600 O O . LYS A 1 756 ? -13.144 9.579 15.256 1.00 96.25 756 LYS A O 1
ATOM 5605 N N . VAL A 1 757 ? -14.545 8.498 16.635 1.00 96.50 757 VAL A N 1
ATOM 5606 C CA . VAL A 1 757 ? -15.708 9.380 16.423 1.00 96.50 757 VAL A CA 1
ATOM 5607 C C . VAL A 1 757 ? -16.384 9.761 17.740 1.00 96.50 757 VAL A C 1
ATOM 5609 O O . VAL A 1 757 ? -16.411 8.965 18.677 1.00 96.50 757 VAL A O 1
ATOM 5612 N N . ALA A 1 758 ? -16.935 10.975 17.802 1.00 97.69 758 ALA A N 1
ATOM 5613 C CA . ALA A 1 758 ? -17.585 11.543 18.980 1.00 97.69 758 ALA A CA 1
ATOM 5614 C C . ALA A 1 758 ? -19.024 11.999 18.679 1.00 97.69 758 ALA A C 1
ATOM 5616 O O . ALA A 1 758 ? -19.286 12.675 17.676 1.00 97.69 758 ALA A O 1
ATOM 5617 N N . PHE A 1 759 ? -19.938 11.680 19.595 1.00 97.06 759 PHE A N 1
ATOM 5618 C CA . PHE A 1 759 ? -21.355 12.042 19.574 1.00 97.06 759 PHE A CA 1
ATOM 5619 C C . PHE A 1 759 ? -21.724 12.817 20.847 1.00 97.06 759 PHE A C 1
ATOM 5621 O O . PHE A 1 759 ? -21.123 12.593 21.897 1.00 97.06 759 PHE A O 1
ATOM 5628 N N . ASN A 1 760 ? -22.705 13.722 20.777 1.00 91.88 760 ASN A N 1
ATOM 5629 C CA . ASN A 1 760 ? -23.215 14.444 21.949 1.00 91.88 760 ASN A CA 1
ATOM 5630 C C . ASN A 1 760 ? -24.332 13.672 22.689 1.00 91.88 760 ASN A C 1
ATOM 5632 O O . ASN A 1 760 ? -24.768 12.610 22.246 1.00 91.88 760 ASN A O 1
ATOM 5636 N N . LEU A 1 761 ? -24.843 14.224 23.798 1.00 84.44 761 LEU A N 1
ATOM 5637 C CA . LEU A 1 761 ? -25.996 13.663 24.532 1.00 84.44 761 LEU A CA 1
ATOM 5638 C C . LEU A 1 761 ? -27.314 13.618 23.721 1.00 84.44 761 LEU A C 1
ATOM 5640 O O . LEU A 1 761 ? -28.185 12.816 24.048 1.00 84.44 761 LEU A O 1
ATOM 5644 N N . ASP A 1 762 ? -27.459 14.407 22.646 1.00 84.56 762 ASP A N 1
ATOM 5645 C CA . ASP A 1 762 ? -28.565 14.264 21.676 1.00 84.56 762 ASP A CA 1
ATOM 5646 C C . ASP A 1 762 ? -28.300 13.165 20.624 1.00 84.56 762 ASP A C 1
ATOM 5648 O O . ASP A 1 762 ? -29.055 13.054 19.658 1.00 84.56 762 ASP A O 1
ATOM 5652 N N . ASN A 1 763 ? -27.223 12.385 20.776 1.00 90.75 763 ASN A N 1
ATOM 5653 C CA . ASN A 1 763 ? -26.765 11.333 19.863 1.00 90.75 763 ASN A CA 1
ATOM 5654 C C . ASN A 1 763 ? -26.336 11.815 18.461 1.00 90.75 763 ASN A C 1
ATOM 5656 O O . ASN A 1 763 ? -26.236 11.021 17.528 1.00 90.75 763 ASN A O 1
ATOM 5660 N N . LYS A 1 764 ? -26.019 13.105 18.304 1.00 95.31 764 LYS A N 1
ATOM 5661 C CA . LYS A 1 764 ? -25.545 13.694 17.040 1.00 95.31 764 LYS A CA 1
ATOM 5662 C C . LYS A 1 764 ? -24.025 13.686 16.973 1.00 95.31 764 LYS A C 1
ATOM 5664 O O . LYS A 1 764 ? -23.362 13.974 17.967 1.00 95.31 764 LYS A O 1
ATOM 5669 N N . PHE A 1 765 ? -23.474 13.414 15.793 1.00 96.69 765 PHE A N 1
ATOM 5670 C CA . PHE A 1 765 ? -22.031 13.454 15.559 1.00 96.69 765 PHE A CA 1
ATOM 5671 C C . PHE A 1 765 ? -21.497 14.891 15.670 1.00 96.69 765 PHE A C 1
ATOM 5673 O O . PHE A 1 765 ? -22.022 15.803 15.025 1.00 96.69 765 PHE A O 1
ATOM 5680 N N . ILE A 1 766 ? -20.431 15.078 16.453 1.00 96.00 766 ILE A N 1
ATOM 5681 C CA . ILE A 1 766 ? -19.829 16.391 16.755 1.00 96.00 766 ILE A CA 1
ATOM 5682 C C . ILE A 1 766 ? -18.363 16.530 16.328 1.00 96.00 766 ILE A C 1
ATOM 5684 O O . ILE A 1 766 ? -17.886 17.656 16.184 1.00 96.00 766 ILE A O 1
ATOM 5688 N N . GLY A 1 767 ? -17.644 15.429 16.095 1.00 95.38 767 GLY A N 1
ATOM 5689 C CA . GLY A 1 767 ? -16.255 15.490 15.644 1.00 95.38 767 GLY A CA 1
ATOM 5690 C C . GLY A 1 767 ? -15.557 14.135 15.548 1.00 95.38 767 GLY A C 1
ATOM 5691 O O . GLY A 1 767 ? -16.031 13.124 16.068 1.00 95.38 767 GLY A O 1
ATOM 5692 N N . ARG A 1 768 ? -14.403 14.132 14.878 1.00 95.31 768 ARG A N 1
ATOM 5693 C CA . ARG A 1 768 ? -13.471 12.994 14.838 1.00 95.31 768 ARG A CA 1
ATOM 5694 C C . ARG A 1 768 ? -12.499 13.066 16.016 1.00 95.31 768 ARG A C 1
ATOM 5696 O O . ARG A 1 768 ? -12.148 14.160 16.452 1.00 95.31 768 ARG A O 1
ATOM 5703 N N . VAL A 1 769 ? -12.070 11.911 16.508 1.00 95.88 769 VAL A N 1
ATOM 5704 C CA . VAL A 1 769 ? -11.143 11.773 17.639 1.00 95.88 769 VAL A CA 1
ATOM 5705 C C . VAL A 1 769 ? -9.732 11.542 17.095 1.00 95.88 769 VAL A C 1
ATOM 5707 O O . VAL A 1 769 ? -9.525 10.653 16.266 1.00 95.88 769 VAL A O 1
ATOM 5710 N N . LEU A 1 770 ? -8.777 12.363 17.528 1.00 94.06 770 LEU A N 1
ATOM 5711 C CA . LEU A 1 770 ? -7.368 12.275 17.136 1.00 94.06 770 LEU A CA 1
ATOM 5712 C C . LEU A 1 770 ? -6.603 11.245 17.985 1.00 94.06 770 LEU A C 1
ATOM 5714 O O . LEU A 1 770 ? -7.157 10.605 18.882 1.00 94.06 770 LEU A O 1
ATOM 5718 N N . GLU A 1 771 ? -5.318 11.049 17.695 1.00 92.00 771 GLU A N 1
ATOM 5719 C CA . GLU A 1 771 ? -4.457 10.154 18.482 1.00 92.00 771 GLU A CA 1
ATOM 5720 C C . GLU A 1 771 ? -4.091 10.711 19.871 1.00 92.00 771 GLU A C 1
ATOM 5722 O O . GLU A 1 771 ? -3.938 9.937 20.810 1.00 92.00 771 GLU A O 1
ATOM 5727 N N . ASP A 1 772 ? -4.072 12.037 20.051 1.00 93.00 772 ASP A N 1
ATOM 5728 C CA . ASP A 1 772 ? -3.896 12.694 21.361 1.00 93.00 772 ASP A CA 1
ATOM 5729 C C . ASP A 1 772 ? -5.161 12.668 22.250 1.00 93.00 772 ASP A C 1
ATOM 5731 O O . ASP A 1 772 ? -5.183 13.236 23.343 1.00 93.00 772 ASP A O 1
ATOM 5735 N N . GLY A 1 773 ? -6.235 12.032 21.773 1.00 94.50 773 GLY A N 1
ATOM 5736 C CA . GLY A 1 773 ? -7.534 11.963 22.440 1.00 94.50 773 GLY A CA 1
ATOM 5737 C C . GLY A 1 773 ? -8.395 13.219 22.330 1.00 94.50 773 GLY A C 1
ATOM 5738 O O . GLY A 1 773 ? -9.513 13.225 22.854 1.00 94.50 773 GLY A O 1
ATOM 5739 N N . SER A 1 774 ? -7.936 14.265 21.637 1.00 95.75 774 SER A N 1
ATOM 5740 C CA . SER A 1 774 ? -8.741 15.457 21.369 1.00 95.75 774 SER A CA 1
ATOM 5741 C C . SER A 1 774 ? -9.797 15.226 20.283 1.00 95.75 774 SER A C 1
ATOM 5743 O O . SER A 1 774 ? -9.698 14.321 19.451 1.00 95.75 774 SER A O 1
ATOM 5745 N N . ILE A 1 775 ? -10.847 16.047 20.306 1.00 96.31 775 ILE A N 1
ATOM 5746 C CA . ILE A 1 775 ? -12.002 15.951 19.409 1.00 96.31 775 ILE A CA 1
ATOM 5747 C C . ILE A 1 775 ? -12.012 17.166 18.489 1.00 96.31 775 ILE A C 1
ATOM 5749 O O . ILE A 1 775 ? -12.056 18.305 18.955 1.00 96.31 775 ILE A O 1
ATOM 5753 N N . VAL A 1 776 ? -12.021 16.923 17.180 1.00 95.19 776 VAL A N 1
ATOM 5754 C CA . VAL A 1 776 ? -11.943 17.957 16.145 1.00 95.19 776 VAL A CA 1
ATOM 5755 C C . VAL A 1 776 ? -13.205 17.961 15.281 1.00 95.19 776 VAL A C 1
ATOM 5757 O O . VAL A 1 776 ? -13.592 16.931 14.723 1.00 95.19 776 VAL A O 1
ATOM 5760 N N . ASN A 1 777 ? -13.840 19.129 15.158 1.00 94.38 777 ASN A N 1
ATOM 5761 C CA . ASN A 1 777 ? -15.053 19.322 14.354 1.00 94.38 777 ASN A CA 1
ATOM 5762 C C . ASN A 1 777 ? -14.747 19.574 12.857 1.00 94.38 777 ASN A C 1
ATOM 5764 O O . ASN A 1 777 ? -13.586 19.683 12.454 1.00 94.38 777 ASN A O 1
ATOM 5768 N N . ASP A 1 778 ? -15.780 19.714 12.015 1.00 92.06 778 ASP A N 1
ATOM 5769 C CA . ASP A 1 778 ? -15.618 19.915 10.557 1.00 92.06 778 ASP A CA 1
ATOM 5770 C C . ASP A 1 778 ? -14.926 21.248 10.179 1.00 92.06 778 ASP A C 1
ATOM 5772 O O . ASP A 1 778 ? -14.463 21.429 9.055 1.00 92.06 778 ASP A O 1
ATOM 5776 N N . LYS A 1 779 ? -14.803 22.206 11.106 1.00 92.06 779 LYS A N 1
ATOM 5777 C CA . LYS A 1 779 ? -14.023 23.439 10.891 1.00 92.06 779 LYS A CA 1
ATOM 5778 C C . LYS A 1 779 ? -12.551 23.299 11.302 1.00 92.06 779 LYS A C 1
ATOM 5780 O O . LYS A 1 779 ? -11.804 24.271 11.216 1.00 92.06 779 LYS A O 1
ATOM 5785 N N . LEU A 1 780 ? -12.143 22.117 11.765 1.00 88.94 780 LEU A N 1
ATOM 5786 C CA . LEU A 1 780 ? -10.837 21.825 12.359 1.00 88.94 780 LEU A CA 1
ATOM 5787 C C . LEU A 1 780 ? -10.576 22.537 13.708 1.00 88.94 780 LEU A C 1
ATOM 5789 O O . LEU A 1 780 ? -9.426 22.675 14.125 1.00 88.94 780 LEU A O 1
ATOM 5793 N N . GLU A 1 781 ? -11.636 22.950 14.414 1.00 93.62 781 GLU A N 1
ATOM 5794 C CA . GLU A 1 781 ? -11.569 23.448 15.796 1.00 93.62 781 GLU A CA 1
ATOM 5795 C C . GLU A 1 781 ? -11.507 22.250 16.769 1.00 93.62 781 GLU A C 1
ATOM 5797 O O . GLU A 1 781 ? -12.284 21.302 16.625 1.00 93.62 781 GLU A O 1
ATOM 5802 N N . ASN A 1 782 ? -10.620 22.293 17.773 1.00 95.44 782 ASN A N 1
ATOM 5803 C CA . ASN A 1 782 ? -10.661 21.360 18.908 1.00 95.44 782 ASN A CA 1
ATOM 5804 C C . ASN A 1 782 ? -11.805 21.778 19.850 1.00 95.44 782 ASN A C 1
ATOM 5806 O O . ASN A 1 782 ? -11.866 22.940 20.258 1.00 95.44 782 ASN A O 1
ATOM 5810 N N . ILE A 1 783 ? -12.704 20.845 20.170 1.00 96.38 783 ILE A N 1
ATOM 5811 C CA . ILE A 1 783 ? -13.909 21.084 20.979 1.00 96.38 783 ILE A CA 1
ATOM 5812 C C . ILE A 1 783 ? -13.933 20.328 22.317 1.00 96.38 783 ILE A C 1
ATOM 5814 O O . ILE A 1 783 ? -14.852 20.544 23.103 1.00 96.38 783 ILE A O 1
ATOM 5818 N N . GLY A 1 784 ? -12.969 19.446 22.597 1.00 95.75 784 GLY A N 1
ATOM 5819 C CA . GLY A 1 784 ? -12.980 18.593 23.791 1.00 95.75 784 GLY A CA 1
ATOM 5820 C C . GLY A 1 784 ? -11.993 17.426 23.718 1.00 95.75 784 GLY A C 1
ATOM 5821 O O . GLY A 1 784 ? -11.176 17.353 22.802 1.00 95.75 784 GLY A O 1
ATOM 5822 N N . LYS A 1 785 ? -12.082 16.491 24.671 1.00 97.06 785 LYS A N 1
ATOM 5823 C CA . LYS A 1 785 ? -11.315 15.230 24.671 1.00 97.06 785 LYS A CA 1
ATOM 5824 C C . LYS A 1 785 ? -12.180 14.022 25.030 1.00 97.06 785 LYS A C 1
ATOM 5826 O O . LYS A 1 785 ? -13.254 14.190 25.600 1.00 97.06 785 LYS A O 1
ATOM 5831 N N . VAL A 1 786 ? -11.707 12.816 24.733 1.00 97.19 786 VAL A N 1
ATOM 5832 C CA . VAL A 1 786 ? -12.308 11.553 25.199 1.00 97.19 786 VAL A CA 1
ATOM 5833 C C . VAL A 1 786 ? -11.556 11.054 26.444 1.00 97.19 786 VAL A C 1
ATOM 5835 O O . VAL A 1 786 ? -10.342 11.239 26.532 1.00 97.19 786 VAL A O 1
ATOM 5838 N N . ASN A 1 787 ? -12.250 10.470 27.428 1.00 95.19 787 ASN A N 1
ATOM 5839 C CA . ASN A 1 787 ? -11.620 9.823 28.594 1.00 95.19 787 ASN A CA 1
ATOM 5840 C C . ASN A 1 787 ? -11.489 8.294 28.419 1.00 95.19 787 ASN A C 1
ATOM 5842 O O . ASN A 1 787 ? -11.863 7.755 27.380 1.00 95.19 787 ASN A O 1
ATOM 5846 N N . PHE A 1 788 ? -10.968 7.599 29.438 1.00 94.44 788 PHE A N 1
ATOM 5847 C CA . PHE A 1 788 ? -10.808 6.140 29.442 1.00 94.44 788 PHE A CA 1
ATOM 5848 C C . PHE A 1 788 ? -12.117 5.397 29.085 1.00 94.44 788 PHE A C 1
ATOM 5850 O O . PHE A 1 788 ? -12.173 4.696 28.075 1.00 94.44 788 PHE A O 1
ATOM 5857 N N . ASP A 1 789 ? -13.204 5.653 29.825 1.00 90.19 789 ASP A N 1
ATOM 5858 C CA . ASP A 1 789 ? -14.523 5.014 29.623 1.00 90.19 789 ASP A CA 1
ATOM 5859 C C . ASP A 1 789 ? -15.246 5.415 28.318 1.00 90.19 789 ASP A C 1
ATOM 5861 O O . ASP A 1 789 ? -16.368 4.972 28.064 1.00 90.19 789 ASP A O 1
ATOM 5865 N N . GLY A 1 790 ? -14.646 6.274 27.487 1.00 94.25 790 GLY A N 1
ATOM 5866 C CA . GLY A 1 790 ? -15.231 6.717 26.224 1.00 94.25 790 GLY A CA 1
ATOM 5867 C C . GLY A 1 790 ? -16.240 7.862 26.340 1.00 94.25 790 GLY A C 1
ATOM 5868 O O . GLY A 1 790 ? -16.957 8.125 25.373 1.00 94.25 790 GLY A O 1
ATOM 5869 N N . TYR A 1 791 ? -16.313 8.577 27.467 1.00 94.62 791 TYR A N 1
ATOM 5870 C CA . TYR A 1 791 ? -17.079 9.825 27.545 1.00 94.62 791 TYR A CA 1
ATOM 5871 C C . TYR A 1 791 ? -16.397 10.946 26.762 1.00 94.62 791 TYR A C 1
ATOM 5873 O O . TYR A 1 791 ? -15.180 11.123 26.819 1.00 94.62 791 TYR A O 1
ATOM 5881 N N . VAL A 1 792 ? -17.208 11.776 26.108 1.00 95.19 792 VAL A N 1
ATOM 5882 C CA . VAL A 1 792 ? -16.772 13.058 25.544 1.00 95.19 792 VAL A CA 1
ATOM 5883 C C . VAL A 1 792 ? -16.805 14.120 26.638 1.00 95.19 792 VAL A C 1
ATOM 5885 O O . VAL A 1 792 ? -17.864 14.397 27.201 1.00 95.19 792 VAL A O 1
ATOM 5888 N N . LEU A 1 793 ? -15.658 14.744 26.897 1.00 91.50 793 LEU A N 1
ATOM 5889 C CA . LEU A 1 793 ? -15.480 15.832 27.852 1.00 91.50 793 LEU A CA 1
ATOM 5890 C C . LEU A 1 793 ? -15.298 17.169 27.120 1.00 91.50 793 LEU A C 1
ATOM 5892 O O . LEU A 1 793 ? -14.319 17.363 26.396 1.00 91.50 793 LEU A O 1
ATOM 5896 N N . ILE A 1 794 ? -16.206 18.114 27.360 1.00 89.31 794 ILE A N 1
ATOM 5897 C CA . ILE A 1 794 ? -16.142 19.500 26.875 1.00 89.31 794 ILE A CA 1
ATOM 5898 C C . ILE A 1 794 ? -16.053 20.409 28.101 1.00 89.31 794 ILE A C 1
ATOM 5900 O O . ILE A 1 794 ? -16.904 20.349 28.984 1.00 89.31 794 ILE A O 1
ATOM 5904 N N . ASN A 1 795 ? -14.999 21.225 28.195 1.00 86.44 795 ASN A N 1
ATOM 5905 C CA . ASN A 1 795 ? -14.693 22.044 29.384 1.00 86.44 795 ASN A CA 1
ATOM 5906 C C . ASN A 1 795 ? -14.676 21.240 30.709 1.00 86.44 795 ASN A C 1
ATOM 5908 O O . ASN A 1 795 ? -15.033 21.757 31.763 1.00 86.44 795 ASN A O 1
ATOM 5912 N N . GLY A 1 796 ? -14.296 19.957 30.647 1.00 80.00 796 GLY A N 1
ATOM 5913 C CA . GLY A 1 796 ? -14.306 19.022 31.782 1.00 80.00 796 GLY A CA 1
ATOM 5914 C C . GLY A 1 796 ? -15.667 18.384 32.097 1.00 80.00 796 GLY A C 1
ATOM 5915 O O . GLY A 1 796 ? -15.710 17.403 32.832 1.00 80.00 796 GLY A O 1
ATOM 5916 N N . GLN A 1 797 ? -16.766 18.874 31.518 1.00 81.62 797 GLN A N 1
ATOM 5917 C CA . GLN A 1 797 ? -18.100 18.290 31.681 1.00 81.62 797 GLN A CA 1
ATOM 5918 C C . GLN A 1 797 ? -18.344 17.190 30.644 1.00 81.62 797 GLN A C 1
ATOM 5920 O O . GLN A 1 797 ? -17.982 17.337 29.475 1.00 81.62 797 GLN A O 1
ATOM 5925 N N . LYS A 1 798 ? -18.995 16.096 31.054 1.00 85.25 798 LYS A N 1
ATOM 5926 C CA . LYS A 1 798 ? -19.464 15.063 30.123 1.00 85.25 798 LYS A CA 1
ATOM 5927 C C . LYS A 1 798 ? -20.559 15.645 29.230 1.00 85.25 798 LYS A C 1
ATOM 5929 O O . LYS A 1 798 ? -21.594 16.086 29.714 1.00 85.25 798 LYS A O 1
ATOM 5934 N N . ALA A 1 799 ? -20.312 15.638 27.926 1.00 85.38 799 ALA A N 1
ATOM 5935 C CA . ALA A 1 799 ? -21.190 16.209 26.906 1.00 85.38 799 ALA A CA 1
ATOM 5936 C C . ALA A 1 799 ? -21.636 15.177 25.853 1.00 85.38 799 ALA A C 1
ATOM 5938 O O . ALA A 1 799 ? -22.321 15.530 24.889 1.00 85.38 799 ALA A O 1
ATOM 5939 N N . GLY A 1 800 ? -21.258 13.907 26.029 1.00 91.06 800 GLY A N 1
ATOM 5940 C CA . GLY A 1 800 ? -21.569 12.819 25.110 1.00 91.06 800 GLY A CA 1
ATOM 5941 C C . GLY A 1 800 ? -20.646 11.611 25.279 1.00 91.06 800 GLY A C 1
ATOM 5942 O O . GLY A 1 800 ? -20.108 11.378 26.362 1.00 91.06 800 GLY A O 1
ATOM 5943 N N . TYR A 1 801 ? -20.446 10.861 24.199 1.00 95.56 801 TYR A N 1
ATOM 5944 C CA . TYR A 1 801 ? -19.699 9.601 24.171 1.00 95.56 801 TYR A CA 1
ATOM 5945 C C . TYR A 1 801 ? -18.987 9.390 22.830 1.00 95.56 801 TYR A C 1
ATOM 5947 O O . TYR A 1 801 ? -19.328 10.001 21.816 1.00 95.56 801 TYR A O 1
ATOM 5955 N N . ALA A 1 802 ? -18.010 8.492 22.821 1.00 98.06 802 ALA A N 1
ATOM 5956 C CA . ALA A 1 802 ? -17.254 8.098 21.646 1.00 98.06 802 ALA A CA 1
ATOM 5957 C C . ALA A 1 802 ? -17.551 6.649 21.216 1.00 98.06 802 ALA A C 1
ATOM 5959 O O . ALA A 1 802 ? -18.140 5.852 21.961 1.00 98.06 802 ALA A O 1
ATOM 5960 N N . LEU A 1 803 ? -17.140 6.331 19.986 1.00 98.06 803 LEU A N 1
ATOM 5961 C CA . LEU A 1 803 ? -17.114 4.988 19.399 1.00 98.06 803 LEU A CA 1
ATOM 5962 C C . LEU A 1 803 ? -15.820 4.789 18.588 1.00 98.06 803 LEU A C 1
ATOM 5964 O O . LEU A 1 803 ? -15.137 5.751 18.207 1.00 98.06 803 LEU A O 1
ATOM 5968 N N . TYR A 1 804 ? -15.469 3.530 18.338 1.00 96.94 804 TYR A N 1
ATOM 5969 C CA . TYR A 1 804 ? -14.320 3.135 17.515 1.00 96.94 804 TYR A CA 1
ATOM 5970 C C . TYR A 1 804 ? -14.593 3.303 16.006 1.00 96.94 804 TYR A C 1
ATOM 5972 O O . TYR A 1 804 ? -13.657 3.406 15.215 1.00 96.94 804 TYR A O 1
ATOM 5980 N N . ASP A 1 805 ? -15.862 3.374 15.600 1.00 96.25 805 ASP A N 1
ATOM 5981 C CA . ASP A 1 805 ? -16.307 3.508 14.211 1.00 96.25 805 ASP A CA 1
ATOM 5982 C C . ASP A 1 805 ? -17.748 4.075 14.127 1.00 96.25 805 ASP A C 1
ATOM 5984 O O . ASP A 1 805 ? -18.347 4.442 15.139 1.00 96.25 805 ASP A O 1
ATOM 5988 N N . PHE A 1 806 ? -18.290 4.190 12.908 1.00 96.06 806 PHE A N 1
ATOM 5989 C CA . PHE A 1 806 ? -19.668 4.627 12.631 1.00 96.06 806 PHE A CA 1
ATOM 5990 C C . PHE A 1 806 ? -20.678 3.462 12.540 1.00 96.06 806 PHE A C 1
ATOM 5992 O O . PHE A 1 806 ? -21.757 3.651 11.984 1.00 96.06 806 PHE A O 1
ATOM 5999 N N . TYR A 1 807 ? -20.371 2.257 13.019 1.00 97.69 807 TYR A N 1
ATOM 6000 C CA . TYR A 1 807 ? -21.204 1.072 12.792 1.00 97.69 807 TYR A CA 1
ATOM 6001 C C . TYR A 1 807 ? -21.956 0.601 14.036 1.00 97.69 807 TYR A C 1
ATOM 6003 O O . TYR A 1 807 ? -21.649 0.964 15.172 1.00 97.69 807 TYR A O 1
ATOM 6011 N N . VAL A 1 808 ? -22.972 -0.227 13.792 1.00 97.94 808 VAL A N 1
ATOM 6012 C CA . VAL A 1 808 ? -23.683 -0.996 14.812 1.00 97.94 808 VAL A CA 1
ATOM 6013 C C . VAL A 1 808 ? -23.579 -2.479 14.482 1.00 97.94 808 VAL A C 1
ATOM 6015 O O . VAL A 1 808 ? -23.747 -2.890 13.330 1.00 97.94 808 VAL A O 1
ATOM 6018 N N . TYR A 1 809 ? -23.334 -3.259 15.526 1.00 97.56 809 TYR A N 1
ATOM 6019 C CA . TYR A 1 809 ? -23.055 -4.684 15.491 1.00 97.56 809 TYR A CA 1
ATOM 6020 C C . TYR A 1 809 ? -24.098 -5.466 16.302 1.00 97.56 809 TYR A C 1
ATOM 6022 O O . TYR A 1 809 ? -24.684 -4.915 17.243 1.00 97.56 809 TYR A O 1
ATOM 6030 N N . ASP A 1 810 ? -24.314 -6.733 15.944 1.00 95.31 810 ASP A N 1
ATOM 6031 C CA . ASP A 1 810 ? -25.134 -7.693 16.698 1.00 95.31 810 ASP A CA 1
ATOM 6032 C C . ASP A 1 810 ? -24.331 -8.430 17.800 1.00 95.31 810 ASP A C 1
ATOM 6034 O O . ASP A 1 810 ? -23.265 -7.978 18.227 1.00 95.31 810 ASP A O 1
ATOM 6038 N N . ASP A 1 811 ? -24.859 -9.549 18.308 1.00 90.94 811 ASP A N 1
ATOM 6039 C CA . ASP A 1 811 ? -24.217 -10.392 19.323 1.00 90.94 811 ASP A CA 1
ATOM 6040 C C . ASP A 1 811 ? -23.003 -11.185 18.801 1.00 90.94 811 ASP A C 1
ATOM 6042 O O . ASP A 1 811 ? -22.103 -11.498 19.581 1.00 90.94 811 ASP A O 1
ATOM 6046 N N . LYS A 1 812 ? -22.939 -11.455 17.491 1.00 91.44 812 LYS A N 1
ATOM 6047 C CA . LYS A 1 812 ? -21.819 -12.125 16.801 1.00 91.44 812 LYS A CA 1
ATOM 6048 C C . LYS A 1 812 ? -20.771 -11.151 16.276 1.00 91.44 812 LYS A C 1
ATOM 6050 O O . LYS A 1 812 ? -19.778 -11.578 15.688 1.00 91.44 812 LYS A O 1
ATOM 6055 N N . PHE A 1 813 ? -20.991 -9.850 16.466 1.00 94.94 813 PHE A N 1
ATOM 6056 C CA . PHE A 1 813 ? -20.209 -8.796 15.833 1.00 94.94 813 PHE A CA 1
ATOM 6057 C C . PHE A 1 813 ? -20.336 -8.833 14.288 1.00 94.94 813 PHE A C 1
ATOM 6059 O O . PHE A 1 813 ? -19.403 -8.475 13.568 1.00 94.94 813 PHE A O 1
ATOM 6066 N N . ASP A 1 814 ? -21.485 -9.265 13.748 1.00 96.12 814 ASP A N 1
ATOM 6067 C CA . ASP A 1 814 ? -21.903 -8.982 12.366 1.00 96.12 814 ASP A CA 1
ATOM 6068 C C . ASP A 1 814 ? -22.393 -7.524 12.278 1.00 96.12 814 ASP A C 1
ATOM 6070 O O . ASP A 1 814 ? -23.107 -7.035 13.157 1.00 96.12 814 ASP A O 1
ATOM 6074 N N . THR A 1 815 ? -22.014 -6.800 11.221 1.00 97.12 815 THR A N 1
ATOM 6075 C CA . THR A 1 815 ? -22.452 -5.406 11.024 1.00 97.12 815 THR A CA 1
ATOM 6076 C C . THR A 1 815 ? -23.889 -5.353 10.503 1.00 97.12 815 THR A C 1
ATOM 6078 O O . THR A 1 815 ? -24.161 -5.815 9.395 1.00 97.12 815 THR A O 1
ATOM 6081 N N . ILE A 1 816 ? -24.800 -4.719 11.247 1.00 96.19 816 ILE A N 1
ATOM 6082 C CA . ILE A 1 816 ? -26.227 -4.615 10.875 1.00 96.19 816 ILE A CA 1
ATOM 6083 C C . ILE A 1 816 ? -26.606 -3.275 10.219 1.00 96.19 816 ILE A C 1
ATOM 6085 O O . ILE A 1 816 ? -27.614 -3.181 9.515 1.00 96.19 816 ILE A O 1
ATOM 6089 N N . GLY A 1 817 ? -25.797 -2.230 10.409 1.00 96.81 817 GLY A N 1
ATOM 6090 C CA . GLY A 1 817 ? -26.007 -0.917 9.798 1.00 96.81 817 GLY A CA 1
ATOM 6091 C C . GLY A 1 817 ? -24.994 0.131 10.254 1.00 96.81 817 GLY A C 1
ATOM 6092 O O . GLY A 1 817 ? -24.128 -0.145 11.085 1.00 96.81 817 GLY A O 1
ATOM 6093 N N . PHE A 1 818 ? -25.115 1.345 9.714 1.00 96.56 818 PHE A N 1
ATOM 6094 C CA . PHE A 1 818 ? -24.241 2.480 10.023 1.00 96.56 818 PHE A CA 1
ATOM 6095 C C . PHE A 1 818 ? -25.021 3.665 10.614 1.00 96.56 818 PHE A C 1
ATOM 6097 O O . PHE A 1 818 ? -26.174 3.927 10.263 1.00 96.56 818 PHE A O 1
ATOM 6104 N N . ILE A 1 819 ? -24.377 4.375 11.535 1.00 97.00 819 ILE A N 1
ATOM 6105 C CA . ILE A 1 819 ? -24.893 5.515 12.291 1.00 97.00 819 ILE A CA 1
ATOM 6106 C C . ILE A 1 819 ? -24.736 6.775 11.432 1.00 97.00 819 ILE A C 1
ATOM 6108 O O . ILE A 1 819 ? -23.624 7.153 11.056 1.00 97.00 819 ILE A O 1
ATOM 6112 N N . ASN A 1 820 ? -25.839 7.456 11.124 1.00 94.81 820 ASN A N 1
ATOM 6113 C CA . ASN A 1 820 ? -25.802 8.738 10.428 1.00 94.81 820 ASN A CA 1
ATOM 6114 C C . ASN A 1 820 ? -25.445 9.891 11.391 1.00 94.81 820 ASN A C 1
ATOM 6116 O O . ASN A 1 820 ? -25.484 9.754 12.614 1.00 94.81 820 ASN A O 1
ATOM 6120 N N . ARG A 1 821 ? -25.119 11.074 10.855 1.00 94.50 821 ARG A N 1
ATOM 6121 C CA . ARG A 1 821 ? -24.687 12.226 11.675 1.00 94.50 821 ARG A CA 1
ATOM 6122 C C . ARG A 1 821 ? -25.750 12.762 12.653 1.00 94.50 821 ARG A C 1
ATOM 6124 O O . ARG A 1 821 ? -25.389 13.518 13.553 1.00 94.50 821 ARG A O 1
ATOM 6131 N N . ASN A 1 822 ? -27.018 12.369 12.507 1.00 95.19 822 ASN A N 1
ATOM 6132 C CA . ASN A 1 822 ? -28.116 12.717 13.414 1.00 95.19 822 ASN A CA 1
ATOM 6133 C C . ASN A 1 822 ? -28.372 11.661 14.508 1.00 95.19 822 ASN A C 1
ATOM 6135 O O . ASN A 1 822 ? -29.207 11.911 15.374 1.00 95.19 822 ASN A O 1
ATOM 6139 N N . GLY A 1 823 ? -27.696 10.506 14.463 1.00 94.31 823 GLY A N 1
ATOM 6140 C CA . GLY A 1 823 ? -27.899 9.393 15.394 1.00 94.31 823 GLY A CA 1
ATOM 6141 C C . GLY A 1 823 ? -28.931 8.348 14.949 1.00 94.31 823 GLY A C 1
ATOM 6142 O O . GLY A 1 823 ? -29.235 7.435 15.712 1.00 94.31 823 GLY A O 1
ATOM 6143 N N . GLU A 1 824 ? -29.477 8.434 13.733 1.00 96.94 824 GLU A N 1
ATOM 6144 C CA . GLU A 1 824 ? -30.307 7.356 13.170 1.00 96.94 824 GLU A CA 1
ATOM 6145 C C . GLU A 1 824 ? -29.407 6.266 12.581 1.00 96.94 824 GLU A C 1
ATOM 6147 O O . GLU A 1 824 ? -28.367 6.577 11.996 1.00 96.94 824 GLU A O 1
ATOM 6152 N N . VAL A 1 825 ? -29.811 4.999 12.677 1.00 97.75 825 VAL A N 1
ATOM 6153 C CA . VAL A 1 825 ? -29.030 3.875 12.142 1.00 97.75 825 VAL A CA 1
ATOM 6154 C C . VAL A 1 825 ? -29.709 3.300 10.908 1.00 97.75 825 VAL A C 1
ATOM 6156 O O . VAL A 1 825 ? -30.872 2.891 10.940 1.00 97.75 825 VAL A O 1
ATOM 6159 N N . ILE A 1 826 ? -28.964 3.277 9.805 1.00 96.62 826 ILE A N 1
ATOM 6160 C CA . ILE A 1 826 ? -29.438 2.864 8.487 1.00 96.62 826 ILE A CA 1
ATOM 6161 C C . ILE A 1 826 ? -28.799 1.518 8.134 1.00 96.62 826 ILE A C 1
ATOM 6163 O O . ILE A 1 826 ? -27.578 1.370 8.133 1.00 96.62 826 ILE A O 1
ATOM 6167 N N . SER A 1 827 ? -29.637 0.529 7.835 1.00 95.56 827 SER A N 1
ATOM 6168 C CA . SER A 1 827 ? -29.202 -0.765 7.295 1.00 95.56 827 SER A CA 1
ATOM 6169 C C . SER A 1 827 ? -28.722 -0.639 5.848 1.00 95.56 827 SER A C 1
ATOM 6171 O O . SER A 1 827 ? -29.103 0.283 5.125 1.00 95.56 827 SER A O 1
ATOM 6173 N N . PHE A 1 828 ? -27.952 -1.614 5.367 1.00 94.50 828 PHE A N 1
ATOM 6174 C CA . PHE A 1 828 ? -27.470 -1.623 3.979 1.00 94.50 828 PHE A CA 1
ATOM 6175 C C . PHE A 1 828 ? -28.588 -1.797 2.933 1.00 94.50 828 PHE A C 1
ATOM 6177 O O . PHE A 1 828 ? -28.446 -1.351 1.798 1.00 94.50 828 PHE A O 1
ATOM 6184 N N . SER A 1 829 ? -29.752 -2.310 3.347 1.00 92.56 829 SER A N 1
ATOM 6185 C CA . SER A 1 829 ? -31.009 -2.281 2.578 1.00 92.56 829 SER A CA 1
ATOM 6186 C C . SER A 1 829 ? -31.752 -0.926 2.640 1.00 92.56 829 SER A C 1
ATOM 6188 O O . SER A 1 829 ? -32.927 -0.845 2.286 1.00 92.56 829 SER A O 1
ATOM 6190 N N . ASN A 1 830 ? -31.090 0.140 3.106 1.00 92.62 830 ASN A N 1
ATOM 6191 C CA . ASN A 1 830 ? -31.601 1.510 3.256 1.00 92.62 830 ASN A CA 1
ATOM 6192 C C . ASN A 1 830 ? -32.865 1.642 4.137 1.00 92.62 830 ASN A C 1
ATOM 6194 O O . ASN A 1 830 ? -33.655 2.574 3.983 1.00 92.62 830 ASN A O 1
ATOM 6198 N N . GLN A 1 831 ? -33.065 0.715 5.078 1.00 94.69 831 GLN A N 1
ATOM 6199 C CA . GLN A 1 831 ? -34.124 0.797 6.086 1.00 94.69 831 GLN A CA 1
ATOM 6200 C C . GLN A 1 831 ? -33.570 1.452 7.357 1.00 94.69 831 GLN A C 1
ATOM 6202 O O . GLN A 1 831 ? -32.518 1.035 7.848 1.00 94.69 831 GLN A O 1
ATOM 6207 N N . ASN A 1 832 ? -34.285 2.437 7.904 1.00 96.06 832 ASN A N 1
ATOM 6208 C CA . ASN A 1 832 ? -34.000 2.999 9.227 1.00 96.06 832 ASN A CA 1
ATOM 6209 C C . ASN A 1 832 ? -34.391 1.965 10.302 1.00 96.06 832 ASN A C 1
ATOM 6211 O O . ASN A 1 832 ? -35.570 1.622 10.436 1.00 96.06 832 ASN A O 1
ATOM 6215 N N . LEU A 1 833 ? -33.387 1.460 11.023 1.00 96.56 833 LEU A N 1
ATOM 6216 C CA . LEU A 1 833 ? -33.531 0.449 12.075 1.00 96.56 833 LEU A CA 1
ATOM 6217 C C . LEU A 1 833 ? -33.981 1.058 13.411 1.00 96.56 833 LEU A C 1
ATOM 6219 O O . LEU A 1 833 ? -34.589 0.370 14.229 1.00 96.56 833 LEU A O 1
ATOM 6223 N N . GLY A 1 834 ? -33.694 2.342 13.623 1.00 96.38 834 GLY A N 1
ATOM 6224 C CA . GLY A 1 834 ? -33.926 3.047 14.874 1.00 96.38 834 GLY A CA 1
ATOM 6225 C C . GLY A 1 834 ? -32.884 4.135 15.132 1.00 96.38 834 GLY A C 1
ATOM 6226 O O . GLY A 1 834 ? -32.236 4.637 14.210 1.00 96.38 834 GLY A O 1
ATOM 6227 N N . THR A 1 835 ? -32.711 4.497 16.401 1.00 94.94 835 THR A N 1
ATOM 6228 C CA . THR A 1 835 ? -31.770 5.542 16.837 1.00 94.94 835 THR A CA 1
ATOM 6229 C C . THR A 1 835 ? -30.764 5.006 17.840 1.00 94.94 835 THR A C 1
ATOM 6231 O O . THR A 1 835 ? -31.115 4.207 18.708 1.00 94.94 835 THR A O 1
ATOM 6234 N N . ILE A 1 836 ? -29.530 5.495 17.761 1.00 94.62 836 ILE A N 1
ATOM 6235 C CA . ILE A 1 836 ? -28.499 5.249 18.764 1.00 94.62 836 ILE A CA 1
ATOM 6236 C C . ILE A 1 836 ? -28.815 6.065 20.044 1.00 94.62 836 ILE A C 1
ATOM 6238 O O . ILE A 1 836 ? -29.193 7.232 19.962 1.00 94.62 836 ILE A O 1
ATOM 6242 N N . ASP A 1 837 ? -28.674 5.463 21.227 1.00 90.75 837 ASP A N 1
ATOM 6243 C CA . ASP A 1 837 ? -28.755 6.098 22.556 1.00 90.75 837 ASP A CA 1
ATOM 6244 C C . ASP A 1 837 ? -27.521 5.674 23.358 1.00 90.75 837 ASP A C 1
ATOM 6246 O O . ASP A 1 837 ? -27.330 4.487 23.634 1.00 90.75 837 ASP A O 1
ATOM 6250 N N . ARG A 1 838 ? -26.635 6.630 23.671 1.00 89.25 838 ARG A N 1
ATOM 6251 C CA . ARG A 1 838 ? -25.351 6.404 24.372 1.00 89.25 838 ARG A CA 1
ATOM 6252 C C . ARG A 1 838 ? -24.418 5.380 23.699 1.00 89.25 838 ARG A C 1
ATOM 6254 O O . ARG A 1 838 ? -23.419 4.988 24.295 1.00 89.25 838 ARG A O 1
ATOM 6261 N N . GLY A 1 839 ? -24.688 4.975 22.456 1.00 92.50 839 GLY A N 1
ATOM 6262 C CA . GLY A 1 839 ? -23.958 3.930 21.721 1.00 92.50 839 GLY A CA 1
ATOM 6263 C C . GLY A 1 839 ? -24.709 2.600 21.547 1.00 92.50 839 GLY A C 1
ATOM 6264 O O . GLY A 1 839 ? -24.154 1.681 20.955 1.00 92.50 839 GLY A O 1
ATOM 6265 N N . PHE A 1 840 ? -25.958 2.484 22.005 1.00 95.00 840 PHE A N 1
ATOM 6266 C CA . PHE A 1 840 ? -26.816 1.308 21.798 1.00 95.00 840 PHE A CA 1
ATOM 6267 C C . PHE A 1 840 ? -27.919 1.619 20.786 1.00 95.00 840 PHE A C 1
ATOM 6269 O O . PHE A 1 840 ? -28.537 2.678 20.868 1.00 95.00 840 PHE A O 1
ATOM 6276 N N . LEU A 1 841 ? -28.176 0.726 19.828 1.00 96.69 841 LEU A N 1
ATOM 6277 C CA . LEU A 1 841 ? -29.250 0.907 18.849 1.00 96.69 841 LEU A CA 1
ATOM 6278 C C . LEU A 1 841 ? -30.582 0.483 19.460 1.00 96.69 841 LEU A C 1
ATOM 6280 O O . LEU A 1 841 ? -30.770 -0.684 19.808 1.00 96.69 841 LEU A O 1
ATOM 6284 N N . LEU A 1 842 ? -31.505 1.437 19.530 1.00 94.00 842 LEU A N 1
ATOM 6285 C CA . LEU A 1 842 ? -32.868 1.237 19.990 1.00 94.00 842 LEU A CA 1
ATOM 6286 C C . LEU A 1 842 ? -33.842 1.121 18.820 1.00 94.00 842 LEU A C 1
ATOM 6288 O O . LEU A 1 842 ? -33.890 2.013 17.970 1.00 94.00 842 LEU A O 1
ATOM 6292 N N . ASP A 1 843 ? -34.665 0.072 18.823 1.00 93.50 843 ASP A N 1
ATOM 6293 C CA . ASP A 1 843 ? -35.809 -0.052 17.916 1.00 93.50 843 ASP A CA 1
ATOM 6294 C C . ASP A 1 843 ? -36.909 0.993 18.224 1.00 93.50 843 ASP A C 1
ATOM 6296 O O . ASP A 1 843 ? -36.846 1.768 19.185 1.00 93.50 843 ASP A O 1
ATOM 6300 N N . LYS A 1 844 ? -37.986 0.987 17.428 1.00 89.38 844 LYS A N 1
ATOM 6301 C CA . LYS A 1 844 ? -39.141 1.892 17.605 1.00 89.38 844 LYS A CA 1
ATOM 6302 C C . LYS A 1 844 ? -39.893 1.713 18.936 1.00 89.38 844 LYS A C 1
ATOM 6304 O O . LYS A 1 844 ? -40.669 2.591 19.304 1.00 89.38 844 LYS A O 1
ATOM 6309 N N . ASN A 1 845 ? -39.669 0.609 19.647 1.00 88.81 845 ASN A N 1
ATOM 6310 C CA . ASN A 1 845 ? -40.251 0.288 20.951 1.00 88.81 845 ASN A CA 1
ATOM 6311 C C . ASN A 1 845 ? -39.274 0.578 22.117 1.00 88.81 845 ASN A C 1
ATOM 6313 O O . ASN A 1 845 ? -39.639 0.410 23.281 1.00 88.81 845 ASN A O 1
ATOM 6317 N N . ARG A 1 846 ? -38.050 1.037 21.809 1.00 85.19 846 ARG A N 1
ATOM 6318 C CA . ARG A 1 846 ? -36.900 1.212 22.713 1.00 85.19 846 ARG A CA 1
ATOM 6319 C C . ARG A 1 846 ? -36.331 -0.087 23.304 1.00 85.19 846 ARG A C 1
ATOM 6321 O O . ARG A 1 846 ? -35.829 -0.085 24.427 1.00 85.19 846 ARG A O 1
ATOM 6328 N N . ASN A 1 847 ? -36.361 -1.171 22.533 1.00 89.50 847 ASN A N 1
ATOM 6329 C CA . ASN A 1 847 ? -35.566 -2.378 22.770 1.00 89.50 847 ASN A CA 1
ATOM 6330 C C . ASN A 1 847 ? -34.159 -2.204 22.184 1.00 89.50 847 ASN A C 1
ATOM 6332 O O . ASN A 1 847 ? -34.025 -1.668 21.083 1.00 89.50 847 ASN A O 1
ATOM 6336 N N . VAL A 1 848 ? -33.124 -2.706 22.863 1.00 91.31 848 VAL A N 1
ATOM 6337 C CA . VAL A 1 848 ? -31.772 -2.791 22.284 1.00 91.31 848 VAL A CA 1
ATOM 6338 C C . VAL A 1 848 ? -31.745 -3.906 21.238 1.00 91.31 848 VAL A C 1
ATOM 6340 O O . VAL A 1 848 ? -32.100 -5.041 21.546 1.00 91.31 848 VAL A O 1
ATOM 6343 N N . ILE A 1 849 ? -31.316 -3.585 20.015 1.00 94.25 849 ILE A N 1
ATOM 6344 C CA . ILE A 1 849 ? -31.174 -4.542 18.896 1.00 94.25 849 ILE A CA 1
ATOM 6345 C C . ILE A 1 849 ? -29.761 -4.552 18.283 1.00 94.25 849 ILE A C 1
ATOM 6347 O O . ILE A 1 849 ? -29.539 -5.157 17.240 1.00 94.25 849 ILE A O 1
ATOM 6351 N N . GLY A 1 850 ? -28.812 -3.854 18.910 1.00 96.25 850 GLY A N 1
ATOM 6352 C CA . GLY A 1 850 ? -27.411 -3.790 18.499 1.00 96.25 850 GLY A CA 1
ATOM 6353 C C . GLY A 1 850 ? -26.620 -2.774 19.327 1.00 96.25 850 GLY A C 1
ATOM 6354 O O . GLY A 1 850 ? -27.207 -1.962 20.050 1.00 96.25 850 GLY A O 1
ATOM 6355 N N . ARG A 1 851 ? -25.288 -2.776 19.216 1.00 96.56 851 ARG A N 1
ATOM 6356 C CA . ARG A 1 851 ? -24.415 -1.779 19.870 1.00 96.56 851 ARG A CA 1
ATOM 6357 C C . ARG A 1 851 ? -23.281 -1.305 18.962 1.00 96.56 851 ARG A C 1
ATOM 6359 O O . ARG A 1 851 ? -22.827 -2.049 18.098 1.00 96.56 851 ARG A O 1
ATOM 6366 N N . GLY A 1 852 ? -22.849 -0.060 19.140 1.00 97.44 852 GLY A N 1
ATOM 6367 C CA . GLY A 1 852 ? -21.645 0.473 18.504 1.00 97.44 852 GLY A CA 1
ATOM 6368 C C . GLY A 1 852 ? -20.373 -0.049 19.175 1.00 97.44 852 GLY A C 1
ATOM 6369 O O . GLY A 1 852 ? -20.399 -0.493 20.319 1.00 97.44 852 GLY A O 1
ATOM 6370 N N . ASN A 1 853 ? -19.248 0.000 18.469 1.00 96.56 853 ASN A N 1
ATOM 6371 C CA . ASN A 1 853 ? -17.985 -0.580 18.930 1.00 96.56 853 ASN A CA 1
ATOM 6372 C C . ASN A 1 853 ? -17.229 0.341 19.917 1.00 96.56 853 ASN A C 1
ATOM 6374 O O . ASN A 1 853 ? -17.053 1.534 19.644 1.00 96.56 853 ASN A O 1
ATOM 6378 N N . ARG A 1 854 ? -16.804 -0.206 21.066 1.00 96.06 854 ARG A N 1
ATOM 6379 C CA . ARG A 1 854 ? -16.065 0.462 22.162 1.00 96.06 854 ARG A CA 1
ATOM 6380 C C . ARG A 1 854 ? -15.488 -0.570 23.148 1.00 96.06 854 ARG A C 1
ATOM 6382 O O . ARG A 1 854 ? -15.663 -1.769 22.942 1.00 96.06 854 ARG A O 1
ATOM 6389 N N . ASP A 1 855 ? -14.877 -0.104 24.241 1.00 95.50 855 ASP A N 1
ATOM 6390 C CA . ASP A 1 855 ? -14.414 -0.970 25.332 1.00 95.50 855 ASP A CA 1
ATOM 6391 C C . ASP A 1 855 ? -15.603 -1.608 26.088 1.00 95.50 855 ASP A C 1
ATOM 6393 O O . ASP A 1 855 ? -16.346 -0.935 26.808 1.00 95.50 855 ASP A O 1
ATOM 6397 N N . TYR A 1 856 ? -15.765 -2.924 25.930 1.00 95.81 856 TYR A N 1
ATOM 6398 C CA . TYR A 1 856 ? -16.708 -3.773 26.672 1.00 95.81 856 TYR A CA 1
ATOM 6399 C C . TYR A 1 856 ? -15.999 -4.758 27.622 1.00 95.81 856 TYR A C 1
ATOM 6401 O O . TYR A 1 856 ? -16.612 -5.713 28.104 1.00 95.81 856 TYR A O 1
ATOM 6409 N N . ILE A 1 857 ? -14.712 -4.540 27.888 1.00 95.81 857 ILE A N 1
ATOM 6410 C CA . ILE A 1 857 ? -13.895 -5.323 28.809 1.00 95.81 857 ILE A CA 1
ATOM 6411 C C . ILE A 1 857 ? -14.232 -4.900 30.241 1.00 95.81 857 ILE A C 1
ATOM 6413 O O . ILE A 1 857 ? -14.139 -3.729 30.623 1.00 95.81 857 ILE A O 1
ATOM 6417 N N . ILE A 1 858 ? -14.655 -5.877 31.033 1.00 97.25 858 ILE A N 1
ATOM 6418 C CA . ILE A 1 858 ? -14.975 -5.737 32.448 1.00 97.25 858 ILE A CA 1
ATOM 6419 C C . ILE A 1 858 ? -13.702 -5.949 33.255 1.00 97.25 858 ILE A C 1
ATOM 6421 O O . ILE A 1 858 ? -12.991 -6.940 33.069 1.00 97.25 858 ILE A O 1
ATOM 6425 N N . ARG A 1 859 ? -13.443 -5.019 34.173 1.00 94.62 859 ARG A N 1
ATOM 6426 C CA . ARG A 1 859 ? -12.287 -5.032 35.068 1.00 94.62 859 ARG A CA 1
ATOM 6427 C C . ARG A 1 859 ? -12.741 -4.940 36.524 1.00 94.62 859 ARG A C 1
ATOM 6429 O O . ARG A 1 859 ? -13.816 -4.405 36.798 1.00 94.62 859 ARG A O 1
ATOM 6436 N N . ASP A 1 860 ? -11.941 -5.479 37.434 1.00 93.50 860 ASP A N 1
ATOM 6437 C CA . ASP A 1 860 ? -12.161 -5.368 38.879 1.00 93.50 860 ASP A CA 1
ATOM 6438 C C . ASP A 1 860 ? -11.631 -4.034 39.456 1.00 93.50 860 ASP A C 1
ATOM 6440 O O . ASP A 1 860 ? -11.172 -3.145 38.728 1.00 93.50 860 ASP A O 1
ATOM 6444 N N . GLU A 1 861 ? -11.697 -3.881 40.783 1.00 90.19 861 GLU A N 1
ATOM 6445 C CA . GLU A 1 861 ? -11.190 -2.699 41.501 1.00 90.19 861 GLU A CA 1
ATOM 6446 C C . GLU A 1 861 ? -9.660 -2.529 41.407 1.00 90.19 861 GLU A C 1
ATOM 6448 O O . GLU A 1 861 ? -9.157 -1.422 41.589 1.00 90.19 861 GLU A O 1
ATOM 6453 N N . ALA A 1 862 ? -8.917 -3.595 41.083 1.00 91.81 862 ALA A N 1
ATOM 6454 C CA . ALA A 1 862 ? -7.478 -3.570 40.814 1.00 91.81 862 ALA A CA 1
ATOM 6455 C C . ALA A 1 862 ? -7.154 -3.369 39.316 1.00 91.81 862 ALA A C 1
ATOM 6457 O O . ALA A 1 862 ? -5.989 -3.429 38.916 1.00 91.81 862 ALA A O 1
ATOM 6458 N N . HIS A 1 863 ? -8.178 -3.122 38.492 1.00 93.62 863 HIS A N 1
ATOM 6459 C CA . HIS A 1 863 ? -8.125 -3.008 37.034 1.00 93.62 863 HIS A CA 1
ATOM 6460 C C . HIS A 1 863 ? -7.636 -4.272 36.300 1.00 93.62 863 HIS A C 1
ATOM 6462 O O . HIS A 1 863 ? -7.202 -4.195 35.146 1.00 93.62 863 HIS A O 1
ATOM 6468 N N . LEU A 1 864 ? -7.744 -5.444 36.930 1.00 92.88 864 LEU A N 1
ATOM 6469 C CA . LEU A 1 864 ? -7.510 -6.740 36.295 1.00 92.88 864 LEU A CA 1
ATOM 6470 C C . LEU A 1 864 ? -8.735 -7.137 35.463 1.00 92.88 864 LEU A C 1
ATOM 6472 O O . LEU A 1 864 ? -9.874 -6.909 35.870 1.00 92.88 864 LEU A O 1
ATOM 6476 N N . VAL A 1 865 ? -8.516 -7.740 34.293 1.00 94.81 865 VAL A N 1
ATOM 6477 C CA . VAL A 1 865 ? -9.606 -8.157 33.400 1.00 94.81 865 VAL A CA 1
ATOM 6478 C C . VAL A 1 865 ? -10.331 -9.384 33.956 1.00 94.81 865 VAL A C 1
ATOM 6480 O O . VAL A 1 865 ? -9.732 -10.435 34.176 1.00 94.81 865 VAL A O 1
ATOM 6483 N N . VAL A 1 866 ? -11.650 -9.258 34.114 1.00 95.56 866 VAL A N 1
ATOM 6484 C CA . VAL A 1 866 ? -12.560 -10.346 34.507 1.00 95.56 866 VAL A CA 1
ATOM 6485 C C . VAL A 1 866 ? -13.144 -11.049 33.276 1.00 95.56 866 VAL A C 1
ATOM 6487 O O . VAL A 1 866 ? -13.348 -12.262 33.295 1.00 95.56 866 VAL A O 1
ATOM 6490 N N . GLY A 1 867 ? -13.401 -10.308 32.195 1.00 95.88 867 GLY A N 1
ATOM 6491 C CA . GLY A 1 867 ? -13.926 -10.843 30.936 1.00 95.88 867 GLY A CA 1
ATOM 6492 C C . GLY A 1 867 ? -14.534 -9.766 30.035 1.00 95.88 867 GLY A C 1
ATOM 6493 O O . GLY A 1 867 ? -14.502 -8.584 30.367 1.00 95.88 867 GLY A O 1
ATOM 6494 N N . GLU A 1 868 ? -15.124 -10.153 28.905 1.00 95.69 868 GLU A N 1
ATOM 6495 C CA . GLU A 1 868 ? -15.878 -9.234 28.034 1.00 95.69 868 GLU A CA 1
ATOM 6496 C C . GLU A 1 868 ? -17.389 -9.335 28.286 1.00 95.69 868 GLU A C 1
ATOM 6498 O O . GLU A 1 868 ? -17.942 -10.434 28.339 1.00 95.69 868 GLU A O 1
ATOM 6503 N N . LEU A 1 869 ? -18.070 -8.190 28.386 1.00 96.38 869 LEU A N 1
ATOM 6504 C CA . LEU A 1 869 ? -19.527 -8.108 28.489 1.00 96.38 869 LEU A CA 1
ATOM 6505 C C . LEU A 1 869 ? -20.192 -8.315 27.118 1.00 96.38 869 LEU A C 1
ATOM 6507 O O . LEU A 1 869 ? -20.132 -7.451 26.234 1.00 96.38 869 LEU A O 1
ATOM 6511 N N . ALA A 1 870 ? -20.878 -9.442 26.956 1.00 94.50 870 ALA A N 1
ATOM 6512 C CA . ALA A 1 870 ? -21.721 -9.758 25.809 1.00 94.50 870 ALA A CA 1
ATOM 6513 C C . ALA A 1 870 ? -23.050 -8.974 25.835 1.00 94.50 870 ALA A C 1
ATOM 6515 O O . ALA A 1 870 ? -23.491 -8.467 26.867 1.00 94.50 870 ALA A O 1
ATOM 6516 N N . MET A 1 871 ? -23.720 -8.869 24.681 1.00 90.44 871 MET A N 1
ATOM 6517 C CA . MET A 1 871 ? -24.951 -8.070 24.542 1.00 90.44 871 MET A CA 1
ATOM 6518 C C . MET A 1 871 ? -26.144 -8.631 25.338 1.00 90.44 871 MET A C 1
ATOM 6520 O O . MET A 1 871 ? -27.052 -7.884 25.692 1.00 90.44 871 MET A O 1
ATOM 6524 N N . ASN A 1 872 ? -26.129 -9.927 25.658 1.00 90.75 872 ASN A N 1
ATOM 6525 C CA . ASN A 1 872 ? -27.138 -10.591 26.485 1.00 90.75 872 ASN A CA 1
ATOM 6526 C C . ASN A 1 872 ? -26.923 -10.401 28.005 1.00 90.75 872 ASN A C 1
ATOM 6528 O O . ASN A 1 872 ? -27.702 -10.934 28.794 1.00 90.75 872 ASN A O 1
ATOM 6532 N N . GLY A 1 873 ? -25.870 -9.684 28.417 1.00 92.69 873 GLY A N 1
ATOM 6533 C CA . GLY A 1 873 ? -25.516 -9.461 29.819 1.00 92.69 873 GLY A CA 1
ATOM 6534 C C . GLY A 1 873 ? -24.577 -10.505 30.435 1.00 92.69 873 GLY A C 1
ATOM 6535 O O . GLY A 1 873 ? -24.227 -10.357 31.603 1.00 92.69 873 GLY A O 1
ATOM 6536 N N . ASP A 1 874 ? -24.145 -11.539 29.706 1.00 96.44 874 ASP A N 1
ATOM 6537 C CA . ASP A 1 874 ? -23.098 -12.452 30.186 1.00 96.44 874 ASP A CA 1
ATOM 6538 C C . ASP A 1 874 ? -21.713 -11.795 30.123 1.00 96.44 874 ASP A C 1
ATOM 6540 O O . ASP A 1 874 ? -21.397 -11.090 29.166 1.00 96.44 874 ASP A O 1
ATOM 6544 N N . VAL A 1 875 ? -20.861 -12.064 31.114 1.00 97.44 875 VAL A N 1
ATOM 6545 C CA . VAL A 1 875 ? -19.431 -11.725 31.084 1.00 97.44 875 VAL A CA 1
ATOM 6546 C C . VAL A 1 875 ? -18.632 -12.998 30.824 1.00 97.44 875 VAL A C 1
ATOM 6548 O O . VAL A 1 875 ? -18.751 -13.974 31.574 1.00 97.44 875 VAL A O 1
ATOM 6551 N N . LEU A 1 876 ? -17.851 -12.987 29.743 1.00 95.38 876 LEU A N 1
ATOM 6552 C CA . LEU A 1 876 ? -17.158 -14.151 29.190 1.00 95.38 876 LEU A CA 1
ATOM 6553 C C . LEU A 1 876 ? -15.645 -14.085 29.427 1.00 95.38 876 LEU A C 1
ATOM 6555 O O . LEU A 1 876 ? -15.019 -13.067 29.126 1.00 95.38 876 LEU A O 1
ATOM 6559 N N . ASP A 1 877 ? -15.052 -15.179 29.911 1.00 94.38 877 ASP A N 1
ATOM 6560 C CA . ASP A 1 877 ? -13.593 -15.327 29.998 1.00 94.38 877 ASP A CA 1
ATOM 6561 C C . ASP A 1 877 ? -12.948 -15.644 28.628 1.00 94.38 877 ASP A C 1
ATOM 6563 O O . ASP A 1 877 ? -13.621 -15.862 27.617 1.00 94.38 877 ASP A O 1
ATOM 6567 N N . ARG A 1 878 ? -11.610 -15.735 28.595 1.00 91.19 878 ARG A N 1
ATOM 6568 C CA . ARG A 1 878 ? -10.834 -16.108 27.393 1.00 91.19 878 ARG A CA 1
ATOM 6569 C C . ARG A 1 878 ? -11.126 -17.517 26.842 1.00 91.19 878 ARG A C 1
ATOM 6571 O O . ARG A 1 878 ? -10.702 -17.845 25.739 1.00 91.19 878 ARG A O 1
ATOM 6578 N N . ASN A 1 879 ? -11.824 -18.359 27.599 1.00 92.56 879 ASN A N 1
ATOM 6579 C CA . ASN A 1 879 ? -12.254 -19.700 27.204 1.00 92.56 879 ASN A CA 1
ATOM 6580 C C . ASN A 1 879 ? -13.745 -19.714 26.786 1.00 92.56 879 ASN A C 1
ATOM 6582 O O . ASN A 1 879 ? -14.315 -20.786 26.596 1.00 92.56 879 ASN A O 1
ATOM 6586 N N . ALA A 1 880 ? -14.380 -18.538 26.677 1.00 90.38 880 ALA A N 1
ATOM 6587 C CA . ALA A 1 880 ? -15.814 -18.326 26.467 1.00 90.38 880 ALA A CA 1
ATOM 6588 C C . ALA A 1 880 ? -16.738 -18.883 27.578 1.00 90.38 880 ALA A C 1
ATOM 6590 O O . ALA A 1 880 ? -17.935 -19.078 27.354 1.00 90.38 880 ALA A O 1
ATOM 6591 N N . ASN A 1 881 ? -16.229 -19.098 28.797 1.00 94.88 881 ASN A N 1
ATOM 6592 C CA . ASN A 1 881 ? -17.062 -19.424 29.955 1.00 94.88 881 ASN A CA 1
ATOM 6593 C C . ASN A 1 881 ? -17.774 -18.177 30.484 1.00 94.88 881 ASN A C 1
ATOM 6595 O O . ASN A 1 881 ? -17.140 -17.148 30.713 1.00 94.88 881 ASN A O 1
ATOM 6599 N N . VAL A 1 882 ? -19.058 -18.309 30.831 1.00 96.50 882 VAL A N 1
ATOM 6600 C CA . VAL A 1 882 ? -19.758 -17.304 31.646 1.00 96.50 882 VAL A CA 1
ATOM 6601 C C . VAL A 1 882 ? -19.211 -17.340 33.079 1.00 96.50 882 VAL A C 1
ATOM 6603 O O . VAL A 1 882 ? -19.477 -18.297 33.826 1.00 96.50 882 VAL A O 1
ATOM 6606 N N . VAL A 1 883 ? -18.460 -16.297 33.447 1.00 96.62 883 VAL A N 1
ATOM 6607 C CA . VAL A 1 883 ? -17.902 -16.075 34.796 1.00 96.62 883 VAL A CA 1
ATOM 6608 C C . VAL A 1 883 ? -18.809 -15.207 35.669 1.00 96.62 883 VAL A C 1
ATOM 6610 O O . VAL A 1 883 ? -18.888 -15.425 36.878 1.00 96.62 883 VAL A O 1
ATOM 6613 N N . GLY A 1 884 ? -19.568 -14.296 35.057 1.00 96.69 884 GLY A N 1
ATOM 6614 C CA . GLY A 1 884 ? -20.561 -13.470 35.738 1.00 96.69 884 GLY A CA 1
ATOM 6615 C C . GLY A 1 884 ? -21.684 -13.007 34.813 1.00 96.69 884 GLY A C 1
ATOM 6616 O O . GLY A 1 884 ? -21.636 -13.220 33.602 1.00 96.69 884 GLY A O 1
ATOM 6617 N N . LYS A 1 885 ? -22.702 -12.378 35.398 1.00 96.62 885 LYS A N 1
ATOM 6618 C CA . LYS A 1 885 ? -23.842 -11.764 34.712 1.00 96.62 885 LYS A CA 1
ATOM 6619 C C . LYS A 1 885 ? -24.039 -10.329 35.187 1.00 96.62 885 LYS A C 1
ATOM 6621 O O . LYS A 1 885 ? -23.891 -10.044 36.373 1.00 96.62 885 LYS A O 1
ATOM 6626 N N . LEU A 1 886 ? -24.409 -9.457 34.259 1.00 93.88 886 LEU A N 1
ATOM 6627 C CA . LEU A 1 886 ? -24.841 -8.091 34.517 1.00 93.88 886 LEU A CA 1
ATOM 6628 C C . LEU A 1 886 ? -26.150 -8.079 35.321 1.00 93.88 886 LEU A C 1
ATOM 6630 O O . LEU A 1 886 ? -27.140 -8.694 34.922 1.00 93.88 886 LEU A O 1
ATOM 6634 N N . ALA A 1 887 ? -26.140 -7.344 36.426 1.00 88.25 887 ALA A N 1
ATOM 6635 C CA . ALA A 1 887 ? -27.272 -7.073 37.299 1.00 88.25 887 ALA A CA 1
ATOM 6636 C C . ALA A 1 887 ? -27.580 -5.560 37.340 1.00 88.25 887 ALA A C 1
ATOM 6638 O O . ALA A 1 887 ? -27.082 -4.770 36.530 1.00 88.25 887 ALA A O 1
ATOM 6639 N N . GLU A 1 888 ? -28.440 -5.145 38.269 1.00 78.12 888 GLU A N 1
ATOM 6640 C CA . GLU A 1 888 ? -28.827 -3.742 38.438 1.00 78.12 888 GLU A CA 1
ATOM 6641 C C . GLU A 1 888 ? -27.642 -2.844 38.849 1.00 78.12 888 GLU A C 1
ATOM 6643 O O . GLU A 1 888 ? -26.603 -3.310 39.321 1.00 78.12 888 GLU A O 1
ATOM 6648 N N . ALA A 1 889 ? -27.771 -1.538 38.586 1.00 71.62 889 ALA A N 1
ATOM 6649 C CA . ALA A 1 889 ? -26.712 -0.518 38.681 1.00 71.62 889 ALA A CA 1
ATOM 6650 C C . ALA A 1 889 ? -25.397 -0.792 37.900 1.00 71.62 889 ALA A C 1
ATOM 6652 O O . ALA A 1 889 ? -24.526 0.077 37.866 1.00 71.62 889 ALA A O 1
ATOM 6653 N N . GLY A 1 890 ? -25.261 -1.933 37.213 1.00 84.12 890 GLY A N 1
ATOM 6654 C CA . GLY A 1 890 ? -24.048 -2.337 36.497 1.00 84.12 890 GLY A CA 1
ATOM 6655 C C . GLY A 1 890 ? -23.195 -3.374 37.231 1.00 84.12 890 GLY A C 1
ATOM 6656 O O . GLY A 1 890 ? -22.126 -3.725 36.736 1.00 84.12 890 GLY A O 1
ATOM 6657 N N . GLU A 1 891 ? -23.633 -3.878 38.388 1.00 91.94 891 GLU A N 1
ATOM 6658 C CA . GLU A 1 891 ? -22.913 -4.928 39.120 1.00 91.94 891 GLU A CA 1
ATOM 6659 C C . GLU A 1 891 ? -22.761 -6.194 38.259 1.00 91.94 891 GLU A C 1
ATOM 6661 O O . GLU A 1 891 ? -23.721 -6.657 37.645 1.00 91.94 891 GLU A O 1
ATOM 6666 N N . ILE A 1 892 ? -21.570 -6.792 38.242 1.00 96.12 892 ILE A N 1
ATOM 6667 C CA . ILE A 1 892 ? -21.325 -8.099 37.626 1.00 96.12 892 ILE A CA 1
ATOM 6668 C C . ILE A 1 892 ? -21.295 -9.146 38.734 1.00 96.12 892 ILE A C 1
ATOM 6670 O O . ILE A 1 892 ? -20.409 -9.122 39.590 1.00 96.12 892 ILE A O 1
ATOM 6674 N N . ARG A 1 893 ? -22.259 -10.069 38.719 1.00 94.81 893 ARG A N 1
ATOM 6675 C CA . ARG A 1 893 ? -22.444 -11.088 39.760 1.00 94.81 893 ARG A CA 1
ATOM 6676 C C . ARG A 1 893 ? -22.110 -12.489 39.265 1.00 94.81 893 ARG A C 1
ATOM 6678 O O . ARG A 1 893 ? -22.496 -12.874 38.162 1.00 94.81 893 ARG A O 1
ATOM 6685 N N . ASN A 1 894 ? -21.383 -13.254 40.074 1.00 94.75 894 ASN A N 1
ATOM 6686 C CA . ASN A 1 894 ? -20.991 -14.629 39.762 1.00 94.75 894 ASN A CA 1
ATOM 6687 C C . ASN A 1 894 ? -22.136 -15.636 40.035 1.00 94.75 894 ASN A C 1
ATOM 6689 O O . ASN A 1 894 ? -23.253 -15.267 40.402 1.00 94.75 894 ASN A O 1
ATOM 6693 N N . ARG A 1 895 ? -21.862 -16.940 39.886 1.00 92.88 895 ARG A N 1
ATOM 6694 C CA . ARG A 1 895 ? -22.858 -18.016 40.104 1.00 92.88 895 ARG A CA 1
ATOM 6695 C C . ARG A 1 895 ? -23.341 -18.159 41.556 1.00 92.88 895 ARG A C 1
ATOM 6697 O O . ARG A 1 895 ? -24.391 -18.758 41.769 1.00 92.88 895 ARG A O 1
ATOM 6704 N N . ASN A 1 896 ? -22.618 -17.596 42.523 1.00 93.81 896 ASN A N 1
ATOM 6705 C CA . ASN A 1 896 ? -22.994 -17.531 43.938 1.00 93.81 896 ASN A CA 1
ATOM 6706 C C . ASN A 1 896 ? -23.767 -16.236 44.277 1.00 93.81 896 ASN A C 1
ATOM 6708 O O . ASN A 1 896 ? -24.089 -16.007 45.440 1.00 93.81 896 ASN A O 1
ATOM 6712 N N . ASN A 1 897 ? -24.057 -15.391 43.276 1.00 90.81 897 ASN A N 1
ATOM 6713 C CA . ASN A 1 897 ? -24.626 -14.044 43.404 1.00 90.81 897 ASN A CA 1
ATOM 6714 C C . ASN A 1 897 ? -23.689 -12.994 44.051 1.00 90.81 897 ASN A C 1
ATOM 6716 O O . ASN A 1 897 ? -24.139 -11.899 44.399 1.00 90.81 897 ASN A O 1
ATOM 6720 N N . GLU A 1 898 ? -22.395 -13.299 44.185 1.00 93.50 898 GLU A N 1
ATOM 6721 C CA . GLU A 1 898 ? -21.359 -12.395 44.707 1.00 93.50 898 GLU A CA 1
ATOM 6722 C C . GLU A 1 898 ? -20.942 -11.393 43.617 1.00 93.50 898 GLU A C 1
ATOM 6724 O O . GLU A 1 898 ? -20.761 -11.783 42.462 1.00 93.50 898 GLU A O 1
ATOM 6729 N N . VAL A 1 899 ? -20.782 -10.110 43.963 1.00 92.69 899 VAL A N 1
ATOM 6730 C CA . VAL A 1 899 ? -20.299 -9.080 43.025 1.00 92.69 899 VAL A CA 1
ATOM 6731 C C . VAL A 1 899 ? -18.791 -9.254 42.823 1.00 92.69 899 VAL A C 1
ATOM 6733 O O . VAL A 1 899 ? -18.044 -9.277 43.796 1.00 92.69 899 VAL A O 1
ATOM 6736 N N . ILE A 1 900 ? -18.355 -9.379 41.567 1.00 95.00 900 ILE A N 1
ATOM 6737 C CA . ILE A 1 900 ? -16.944 -9.594 41.185 1.00 95.00 900 ILE A CA 1
ATOM 6738 C C . ILE A 1 900 ? -16.339 -8.434 40.380 1.00 95.00 900 ILE A C 1
ATOM 6740 O O . ILE A 1 900 ? -15.123 -8.356 40.248 1.00 95.00 900 ILE A O 1
ATOM 6744 N N . ALA A 1 901 ? -17.174 -7.549 39.829 1.00 95.19 901 ALA A N 1
ATOM 6745 C CA . ALA A 1 901 ? -16.783 -6.331 39.118 1.00 95.19 901 ALA A CA 1
ATOM 6746 C C . ALA A 1 901 ? -18.001 -5.403 38.952 1.00 95.19 901 ALA A C 1
ATOM 6748 O O . ALA A 1 901 ? -19.128 -5.794 39.265 1.00 95.19 901 ALA A O 1
ATOM 6749 N N . THR A 1 902 ? -17.798 -4.201 38.408 1.00 90.38 902 THR A N 1
ATOM 6750 C CA . THR A 1 902 ? -18.884 -3.286 38.009 1.00 90.38 902 THR A CA 1
ATOM 6751 C C . THR A 1 902 ? -18.643 -2.775 36.589 1.00 90.38 902 THR A C 1
ATOM 6753 O O . THR A 1 902 ? -17.563 -2.279 36.279 1.00 90.38 902 THR A O 1
ATOM 6756 N N . ALA A 1 903 ? -19.647 -2.885 35.720 1.00 90.81 903 ALA A N 1
ATOM 6757 C CA . ALA A 1 903 ? -19.611 -2.364 34.358 1.00 90.81 903 ALA A CA 1
ATOM 6758 C C . ALA A 1 903 ? -19.836 -0.843 34.336 1.00 90.81 903 ALA A C 1
ATOM 6760 O O . ALA A 1 903 ? -20.765 -0.326 34.961 1.00 90.81 903 ALA A O 1
ATOM 6761 N N . GLY A 1 904 ? -19.026 -0.116 33.564 1.00 86.69 904 GLY A N 1
ATOM 6762 C CA . GLY A 1 904 ? -19.166 1.335 33.420 1.00 86.69 904 GLY A CA 1
ATOM 6763 C C . GLY A 1 904 ? -20.486 1.733 32.725 1.00 86.69 904 GLY A C 1
ATOM 6764 O O . GLY A 1 904 ? -20.966 0.986 31.869 1.00 86.69 904 GLY A O 1
ATOM 6765 N N . PRO A 1 905 ? -21.070 2.927 32.977 1.00 80.62 905 PRO A N 1
ATOM 6766 C CA . PRO A 1 905 ? -22.396 3.295 32.441 1.00 80.62 905 PRO A CA 1
ATOM 6767 C C . PRO A 1 905 ? -22.485 3.516 30.914 1.00 80.62 905 PRO A C 1
ATOM 6769 O O . PRO A 1 905 ? -23.544 3.882 30.407 1.00 80.62 905 PRO A O 1
ATOM 6772 N N . LEU A 1 906 ? -21.383 3.320 30.177 1.00 89.81 906 LEU A N 1
ATOM 6773 C CA . LEU A 1 906 ? -21.347 3.245 28.709 1.00 89.81 906 LEU A CA 1
ATOM 6774 C C . LEU A 1 906 ? -21.142 1.807 28.182 1.00 89.81 906 LEU A C 1
ATOM 6776 O O . LEU A 1 906 ? -21.270 1.579 26.978 1.00 89.81 906 LEU A O 1
ATOM 6780 N N . GLN A 1 907 ? -20.856 0.833 29.051 1.00 93.00 907 GLN A N 1
ATOM 6781 C CA . GLN A 1 907 ? -20.652 -0.576 28.688 1.00 93.00 907 GLN A CA 1
ATOM 6782 C C . GLN A 1 907 ? -21.968 -1.372 28.645 1.00 93.00 907 GLN A C 1
ATOM 6784 O O . GLN A 1 907 ? -22.055 -2.374 27.939 1.00 93.00 907 GLN A O 1
ATOM 6789 N N . TYR A 1 908 ? -23.019 -0.902 29.323 1.00 89.62 908 TYR A N 1
ATOM 6790 C CA . TYR A 1 908 ? -24.357 -1.498 29.292 1.00 89.62 908 TYR A CA 1
ATOM 6791 C C . TYR A 1 908 ? -25.455 -0.453 29.047 1.00 89.62 908 TYR A C 1
ATOM 6793 O O . TYR A 1 908 ? -25.227 0.750 29.178 1.00 89.62 908 TYR A O 1
ATOM 6801 N N . TYR A 1 909 ? -26.660 -0.912 28.693 1.00 85.12 909 TYR A N 1
ATOM 6802 C CA . TYR A 1 909 ? -27.823 -0.044 28.506 1.00 85.12 909 TYR A CA 1
ATOM 6803 C C . TYR A 1 909 ? -28.765 -0.100 29.716 1.00 85.12 909 TYR A C 1
ATOM 6805 O O . TYR A 1 909 ? -29.540 -1.047 29.848 1.00 85.12 909 TYR A O 1
ATOM 6813 N N . SER A 1 910 ? -28.759 0.930 30.572 1.00 73.69 910 SER A N 1
ATOM 6814 C CA . SER A 1 910 ? -29.900 1.176 31.466 1.00 73.69 910 SER A CA 1
ATOM 6815 C C . SER A 1 910 ? -31.027 1.849 30.682 1.00 73.69 910 SER A C 1
ATOM 6817 O O . SER A 1 910 ? -30.802 2.820 29.942 1.00 73.69 910 SER A O 1
ATOM 6819 N N . LYS A 1 911 ? -32.256 1.342 30.817 1.00 65.12 911 LYS A N 1
ATOM 6820 C CA . LYS A 1 911 ? -33.411 1.912 30.126 1.00 65.12 911 LYS A CA 1
ATOM 6821 C C . LYS A 1 911 ? -33.878 3.162 30.863 1.00 65.12 911 LYS A C 1
ATOM 6823 O O . LYS A 1 911 ? -34.609 3.114 31.845 1.00 65.12 911 LYS A O 1
ATOM 6828 N N . VAL A 1 912 ? -33.441 4.320 30.376 1.00 54.38 912 VAL A N 1
ATOM 6829 C CA . VAL A 1 912 ? -33.883 5.601 30.932 1.00 54.38 912 VAL A CA 1
ATOM 6830 C C . VAL A 1 912 ? -35.331 5.840 30.516 1.00 54.38 912 VAL A C 1
ATOM 6832 O O . VAL A 1 912 ? -35.627 5.934 29.316 1.00 54.38 912 VAL A O 1
ATOM 6835 N N . THR A 1 913 ? -36.216 5.973 31.505 1.00 47.12 913 THR A N 1
ATOM 6836 C CA . THR A 1 913 ? -37.654 6.198 31.319 1.00 47.12 913 THR A CA 1
ATOM 6837 C C . THR A 1 913 ? -37.909 7.393 30.400 1.00 47.12 913 THR A C 1
ATOM 6839 O O . THR A 1 913 ? -37.120 8.352 30.347 1.00 47.12 913 THR A O 1
ATOM 6842 N N . ALA A 1 914 ? -39.016 7.341 29.652 1.00 43.94 914 ALA A N 1
ATOM 6843 C CA . ALA A 1 914 ? -39.450 8.446 28.799 1.00 43.94 914 ALA A CA 1
ATOM 6844 C C . ALA A 1 914 ? -39.459 9.765 29.590 1.00 43.94 914 ALA A C 1
ATOM 6846 O O . ALA A 1 914 ? -39.764 9.776 30.783 1.00 43.94 914 ALA A O 1
ATOM 6847 N N . LYS A 1 915 ? -39.095 10.877 28.938 1.00 41.53 915 LYS A N 1
ATOM 6848 C CA . LYS A 1 915 ? -38.815 12.162 29.610 1.00 41.53 915 LYS A CA 1
ATOM 6849 C C . LYS A 1 915 ? -39.989 12.655 30.471 1.00 41.53 915 LYS A C 1
ATOM 6851 O O . LYS A 1 915 ? -39.760 13.274 31.503 1.00 41.53 915 LYS A O 1
ATOM 6856 N N . ASP A 1 916 ? -41.205 12.277 30.085 1.00 41.78 916 ASP A N 1
ATOM 6857 C CA . ASP A 1 916 ? -42.481 12.630 30.717 1.00 41.78 916 ASP A CA 1
ATOM 6858 C C . ASP A 1 916 ? -42.905 11.680 31.864 1.00 41.78 916 ASP A C 1
ATOM 6860 O O . ASP A 1 916 ? -43.956 11.869 32.470 1.00 41.78 916 ASP A O 1
ATOM 6864 N N . GLN A 1 917 ? -42.098 10.655 32.172 1.00 44.75 917 GLN A N 1
ATOM 6865 C CA . GLN A 1 917 ? -42.316 9.674 33.251 1.00 44.75 917 GLN A CA 1
ATOM 6866 C C . GLN A 1 917 ? -41.163 9.596 34.269 1.00 44.75 917 GLN A C 1
ATOM 6868 O O . GLN A 1 917 ? -41.252 8.850 35.245 1.00 44.75 917 GLN A O 1
ATOM 6873 N N . ARG A 1 918 ? -40.080 10.358 34.076 1.00 54.09 918 ARG A N 1
ATOM 6874 C CA . ARG A 1 918 ? -38.934 10.371 34.998 1.00 54.09 918 ARG A CA 1
ATOM 6875 C C . ARG A 1 918 ? -39.337 10.932 36.363 1.00 54.09 918 ARG A C 1
ATOM 6877 O O . ARG A 1 918 ? -39.776 12.080 36.451 1.00 54.09 918 ARG A O 1
ATOM 6884 N N . LYS A 1 919 ? -39.114 10.174 37.441 1.00 56.97 919 LYS A N 1
ATOM 6885 C CA . LYS A 1 919 ? -39.215 10.710 38.809 1.00 56.97 919 LYS A CA 1
ATOM 6886 C C . LYS A 1 919 ? -38.058 11.688 39.026 1.00 56.97 919 LYS A C 1
ATOM 6888 O O . LYS A 1 919 ? -36.901 11.280 39.000 1.00 56.97 919 LYS A O 1
ATOM 6893 N N . MET A 1 920 ? -38.366 12.969 39.195 1.00 62.66 920 MET A N 1
ATOM 6894 C CA . MET A 1 920 ? -37.372 14.006 39.486 1.00 62.66 920 MET A CA 1
ATOM 6895 C C . MET A 1 920 ? -37.094 14.061 40.990 1.00 62.66 920 MET A C 1
ATOM 6897 O O . MET A 1 920 ? -38.035 14.023 41.781 1.00 62.66 920 MET A O 1
ATOM 6901 N N . VAL A 1 921 ? -35.822 14.189 41.359 1.00 65.50 921 VAL A N 1
ATOM 6902 C CA . VAL A 1 921 ? -35.335 14.322 42.736 1.00 65.50 921 VAL A CA 1
ATOM 6903 C C . VAL A 1 921 ? -34.695 15.700 42.899 1.00 65.50 921 VAL A C 1
ATOM 6905 O O . VAL A 1 921 ? -34.001 16.197 42.007 1.00 65.50 921 VAL A O 1
ATOM 6908 N N . PHE A 1 922 ? -34.949 16.323 44.045 1.00 62.12 922 PHE A N 1
ATOM 6909 C CA . PHE A 1 922 ? -34.541 17.688 44.383 1.00 62.12 922 PHE A CA 1
ATOM 6910 C C . PHE A 1 922 ? -33.754 17.703 45.701 1.00 62.12 922 PHE A C 1
ATOM 6912 O O . PHE A 1 922 ? -33.620 16.659 46.338 1.00 62.12 922 PHE A O 1
ATOM 6919 N N . ASP A 1 923 ? -33.253 18.866 46.118 1.00 59.53 923 ASP A N 1
ATOM 6920 C CA . ASP A 1 923 ? -32.687 19.104 47.453 1.00 59.53 923 ASP A CA 1
ATOM 6921 C C . ASP A 1 923 ? -33.632 19.914 48.366 1.00 59.53 923 ASP A C 1
ATOM 6923 O O . ASP A 1 923 ? -34.753 20.284 47.989 1.00 59.53 923 ASP A O 1
ATOM 6927 N N . LYS A 1 924 ? -33.190 20.174 49.604 1.00 55.69 924 LYS A N 1
ATOM 6928 C CA . LYS A 1 924 ? -33.969 20.863 50.652 1.00 55.69 924 LYS A CA 1
ATOM 6929 C C . LYS A 1 924 ? -34.379 22.284 50.270 1.00 55.69 924 LYS A C 1
ATOM 6931 O O . LYS A 1 924 ? -35.416 22.756 50.731 1.00 55.69 924 LYS A O 1
ATOM 6936 N N . ASP A 1 925 ? -33.596 22.938 49.415 1.00 52.44 925 ASP A N 1
ATOM 6937 C CA . ASP A 1 925 ? -33.814 24.312 48.967 1.00 52.44 925 ASP A CA 1
ATOM 6938 C C . ASP A 1 925 ? -34.629 24.358 47.656 1.00 52.44 925 ASP A C 1
ATOM 6940 O O . ASP A 1 925 ? -35.037 25.431 47.209 1.00 52.44 925 ASP A O 1
ATOM 6944 N N . GLY A 1 926 ? -34.925 23.190 47.068 1.00 52.22 926 GLY A N 1
ATOM 6945 C CA . GLY A 1 926 ? -35.716 23.019 45.851 1.00 52.22 926 GLY A CA 1
ATOM 6946 C C . GLY A 1 926 ? -34.892 22.989 44.561 1.00 52.22 926 GLY A C 1
ATOM 6947 O O . GLY A 1 926 ? -35.472 23.073 43.476 1.00 52.22 926 GLY A O 1
ATOM 6948 N N . ASN A 1 927 ? -33.563 22.868 44.641 1.00 57.72 927 ASN A N 1
ATOM 6949 C CA . ASN A 1 927 ? -32.721 22.703 43.457 1.00 57.72 927 ASN A CA 1
ATOM 6950 C C . ASN A 1 927 ? -32.907 21.300 42.871 1.00 57.72 927 ASN A C 1
ATOM 6952 O O . ASN A 1 927 ? -33.077 20.323 43.597 1.00 57.72 927 ASN A O 1
ATOM 6956 N N . PHE A 1 928 ? -32.861 21.189 41.546 1.00 63.56 928 PHE A N 1
ATOM 6957 C CA . PHE A 1 928 ? -32.934 19.905 40.854 1.00 63.56 928 PHE A CA 1
ATOM 6958 C C . PHE A 1 928 ? -31.619 19.127 41.022 1.00 63.56 928 PHE A C 1
ATOM 6960 O O . PHE A 1 928 ? -30.577 19.600 40.569 1.00 63.56 928 PHE A O 1
ATOM 6967 N N . LEU A 1 929 ? -31.679 17.935 41.628 1.00 66.12 929 LEU A N 1
ATOM 6968 C CA . LEU A 1 929 ? -30.533 17.026 41.741 1.00 66.12 929 LEU A CA 1
ATOM 6969 C C . LEU A 1 929 ? -30.448 16.088 40.535 1.00 66.12 929 LEU A C 1
ATOM 6971 O O . LEU A 1 929 ? -29.379 15.946 39.945 1.00 66.12 929 LEU A O 1
ATOM 6975 N N . GLY A 1 930 ? -31.562 15.459 40.148 1.00 69.62 930 GLY A N 1
ATOM 6976 C CA . GLY A 1 930 ? -31.538 14.448 39.094 1.00 69.62 930 GLY A CA 1
ATOM 6977 C C . GLY A 1 930 ? -32.880 13.799 38.753 1.00 69.62 930 GLY A C 1
ATOM 6978 O O . GLY A 1 930 ? -33.933 14.142 39.285 1.00 69.62 930 GLY A O 1
ATOM 6979 N N . TYR A 1 931 ? -32.827 12.842 37.834 1.00 69.06 931 TYR A N 1
ATOM 6980 C CA . TYR A 1 931 ? -33.904 11.942 37.439 1.00 69.06 931 TYR A CA 1
ATOM 6981 C C . TYR A 1 931 ? -33.581 10.525 37.918 1.00 69.06 931 TYR A C 1
ATOM 6983 O O . TYR A 1 931 ? -32.442 10.095 37.789 1.00 69.06 931 TYR A O 1
ATOM 6991 N N . LEU A 1 932 ? -34.566 9.762 38.380 1.00 65.31 932 LEU A N 1
ATOM 6992 C CA . LEU A 1 932 ? -34.418 8.311 38.534 1.00 65.31 932 LEU A CA 1
ATOM 6993 C C . LEU A 1 932 ? -34.657 7.601 37.190 1.00 65.31 932 LEU A C 1
ATOM 6995 O O . LEU A 1 932 ? -35.594 7.967 36.468 1.00 65.31 932 LEU A O 1
ATOM 6999 N N . ASP A 1 933 ? -33.834 6.600 36.862 1.00 59.91 933 ASP A N 1
ATOM 7000 C CA . ASP A 1 933 ? -34.065 5.668 35.746 1.00 59.91 933 ASP A CA 1
ATOM 7001 C C . ASP A 1 933 ? -34.902 4.434 36.156 1.00 59.91 933 ASP A C 1
ATOM 7003 O O . ASP A 1 933 ? -35.337 4.315 37.304 1.00 59.91 933 ASP A O 1
ATOM 7007 N N . GLU A 1 934 ? -35.196 3.532 35.205 1.00 54.69 934 GLU A N 1
ATOM 7008 C CA . GLU A 1 934 ? -36.013 2.329 35.469 1.00 54.69 934 GLU A CA 1
ATOM 7009 C C . GLU A 1 934 ? -35.307 1.325 36.409 1.00 54.69 934 GLU A C 1
ATOM 7011 O O . GLU A 1 934 ? -35.982 0.483 36.994 1.00 54.69 934 GLU A O 1
ATOM 7016 N N . ASN A 1 935 ? -33.991 1.470 36.620 1.00 54.50 935 ASN A N 1
ATOM 7017 C CA . ASN A 1 935 ? -33.144 0.614 37.457 1.00 54.50 935 ASN A CA 1
ATOM 7018 C C . ASN A 1 935 ? -32.797 1.288 38.808 1.00 54.50 935 ASN A C 1
ATOM 7020 O O . ASN A 1 935 ? -31.811 0.929 39.449 1.00 54.50 935 ASN A O 1
ATOM 7024 N N . GLY A 1 936 ? -33.543 2.324 39.211 1.00 62.66 936 GLY A N 1
ATOM 7025 C CA . GLY A 1 936 ? -33.357 3.021 40.488 1.00 62.66 936 GLY A CA 1
ATOM 7026 C C . GLY A 1 936 ? -32.152 3.968 40.565 1.00 62.66 936 GLY A C 1
ATOM 7027 O O . GLY A 1 936 ? -31.930 4.564 41.620 1.00 62.66 936 GLY A O 1
ATOM 7028 N N . ASN A 1 937 ? -31.381 4.166 39.491 1.00 68.69 937 ASN A N 1
ATOM 7029 C CA . ASN A 1 937 ? -30.224 5.066 39.515 1.00 68.69 937 ASN A CA 1
ATOM 7030 C C . ASN A 1 937 ? -30.680 6.526 39.463 1.00 68.69 937 ASN A C 1
ATOM 7032 O O . ASN A 1 937 ? -31.435 6.910 38.570 1.00 68.69 937 ASN A O 1
ATOM 7036 N N . LEU A 1 938 ? -30.179 7.357 40.376 1.00 71.31 938 LEU A N 1
ATOM 7037 C CA . LEU A 1 938 ? -30.339 8.805 40.321 1.00 71.31 938 LEU A CA 1
ATOM 7038 C C . LEU A 1 938 ? -29.276 9.385 39.383 1.00 71.31 938 LEU A C 1
ATOM 7040 O O . LEU A 1 938 ? -28.100 9.447 39.742 1.00 71.31 938 LEU A O 1
ATOM 7044 N N . VAL A 1 939 ? -29.692 9.825 38.194 1.00 67.12 939 VAL A N 1
ATOM 7045 C CA . VAL A 1 939 ? -28.838 10.515 37.219 1.00 67.12 939 VAL A CA 1
ATOM 7046 C C . VAL A 1 939 ? -29.032 12.030 37.252 1.00 67.12 939 VAL A C 1
ATOM 7048 O O . VAL A 1 939 ? -30.163 12.508 37.255 1.00 67.12 939 VAL A O 1
ATOM 7051 N N . ASP A 1 940 ? -27.952 12.807 37.241 1.00 65.50 940 ASP A N 1
ATOM 7052 C CA . ASP A 1 940 ? -28.013 14.271 37.211 1.00 65.50 940 ASP A CA 1
ATOM 7053 C C . ASP A 1 940 ? -28.559 14.829 35.873 1.00 65.50 940 ASP A C 1
ATOM 7055 O O . ASP A 1 940 ? -28.949 14.103 34.950 1.00 65.50 940 ASP A O 1
ATOM 7059 N N . LYS A 1 941 ? -28.598 16.162 35.751 1.00 54.06 941 LYS A N 1
ATOM 7060 C CA . LYS A 1 941 ? -29.031 16.854 34.521 1.00 54.06 941 LYS A CA 1
ATOM 7061 C C . LYS A 1 941 ? -28.165 16.556 33.282 1.00 54.06 941 LYS A C 1
ATOM 7063 O O . LYS A 1 941 ? -28.658 16.747 32.171 1.00 54.06 941 LYS A O 1
ATOM 7068 N N . ASP A 1 942 ? -26.922 16.111 33.472 1.00 47.06 942 ASP A N 1
ATOM 7069 C CA . ASP A 1 942 ? -25.922 15.847 32.429 1.00 47.06 942 ASP A CA 1
ATOM 7070 C C . ASP A 1 942 ? -25.763 14.332 32.149 1.00 47.06 942 ASP A C 1
ATOM 7072 O O . ASP A 1 942 ? -25.053 13.936 31.226 1.00 47.06 942 ASP A O 1
ATOM 7076 N N . GLY A 1 943 ? -26.468 13.480 32.904 1.00 54.47 943 GLY A N 1
ATOM 7077 C CA . GLY A 1 943 ? -26.520 12.026 32.743 1.00 54.47 943 GLY A CA 1
ATOM 7078 C C . GLY A 1 943 ? -25.584 11.224 33.655 1.00 54.47 943 GLY A C 1
ATOM 7079 O O . GLY A 1 943 ? -25.454 10.018 33.453 1.00 54.47 943 GLY A O 1
ATOM 7080 N N . ASN A 1 944 ? -24.932 11.839 34.647 1.00 56.16 944 ASN A N 1
ATOM 7081 C CA . ASN A 1 944 ? -24.103 11.115 35.618 1.00 56.16 944 ASN A CA 1
ATOM 7082 C C . ASN A 1 944 ? -24.960 10.408 36.655 1.00 56.16 944 ASN A C 1
ATOM 7084 O O . ASN A 1 944 ? -25.742 11.076 37.320 1.00 56.16 944 ASN A O 1
ATOM 7088 N N . ILE A 1 945 ? -24.735 9.115 36.893 1.00 66.88 945 ILE A N 1
ATOM 7089 C CA . ILE A 1 945 ? -25.214 8.472 38.123 1.00 66.88 945 ILE A CA 1
ATOM 7090 C C . ILE A 1 945 ? -24.521 9.164 39.308 1.00 66.88 945 ILE A C 1
ATOM 7092 O O . ILE A 1 945 ? -23.297 9.124 39.412 1.00 66.88 945 ILE A O 1
ATOM 7096 N N . ILE A 1 946 ? -25.309 9.811 40.168 1.00 67.00 946 ILE A N 1
ATOM 7097 C CA . ILE A 1 946 ? -24.876 10.463 41.419 1.00 67.00 946 ILE A CA 1
ATOM 7098 C C . ILE A 1 946 ? -25.353 9.697 42.667 1.00 67.00 946 ILE A C 1
ATOM 7100 O O . ILE A 1 946 ? -25.039 10.074 43.792 1.00 67.00 946 ILE A O 1
ATOM 7104 N N . GLY A 1 947 ? -26.095 8.605 42.470 1.00 72.06 947 GLY A N 1
ATOM 7105 C CA . GLY A 1 947 ? -26.502 7.654 43.501 1.00 72.06 947 GLY A CA 1
ATOM 7106 C C . GLY A 1 947 ? -27.448 6.587 42.946 1.00 72.06 947 GLY A C 1
ATOM 7107 O O . GLY A 1 947 ? -27.852 6.654 41.785 1.00 72.06 947 GLY A O 1
ATOM 7108 N N . ARG A 1 948 ? -27.837 5.615 43.773 1.00 72.75 948 ARG A N 1
ATOM 7109 C CA . ARG A 1 948 ? -28.833 4.581 43.450 1.00 72.75 948 ARG A CA 1
ATOM 7110 C C . ARG A 1 948 ? -29.825 4.377 44.586 1.00 72.75 948 ARG A C 1
ATOM 7112 O O . ARG A 1 948 ? -29.474 4.557 45.748 1.00 72.75 948 ARG A O 1
ATOM 7119 N N . VAL A 1 949 ? -31.048 3.992 44.251 1.00 70.44 949 VAL A N 1
ATOM 7120 C CA . VAL A 1 949 ? -32.079 3.604 45.216 1.00 70.44 949 VAL A CA 1
ATOM 7121 C C . VAL A 1 949 ? -32.049 2.088 45.397 1.00 70.44 949 VAL A C 1
ATOM 7123 O O . VAL A 1 949 ? -32.116 1.367 44.407 1.00 70.44 949 VAL A O 1
ATOM 7126 N N . ASP A 1 950 ? -31.928 1.606 46.635 1.00 68.81 950 ASP A N 1
ATOM 7127 C CA . ASP A 1 950 ? -31.978 0.168 46.940 1.00 68.81 950 ASP A CA 1
ATOM 7128 C C . ASP A 1 950 ? -33.415 -0.399 46.930 1.00 68.81 950 ASP A C 1
ATOM 7130 O O . ASP A 1 950 ? -34.402 0.339 46.866 1.00 68.81 950 ASP A O 1
ATOM 7134 N N . GLU A 1 951 ? -33.539 -1.724 47.058 1.00 66.31 951 GLU A N 1
ATOM 7135 C CA . GLU A 1 951 ? -34.826 -2.441 47.143 1.00 66.31 951 GLU A CA 1
ATOM 7136 C C . GLU A 1 951 ? -35.751 -1.936 48.274 1.00 66.31 951 GLU A C 1
ATOM 7138 O O . GLU A 1 951 ? -36.967 -2.124 48.221 1.00 66.31 951 GLU A O 1
ATOM 7143 N N . ASN A 1 952 ? -35.195 -1.264 49.289 1.00 66.50 952 ASN A N 1
ATOM 7144 C CA . ASN A 1 952 ? -35.914 -0.717 50.440 1.00 66.50 952 ASN A CA 1
ATOM 7145 C C . ASN A 1 952 ? -36.303 0.766 50.259 1.00 66.50 952 ASN A C 1
ATOM 7147 O O . ASN A 1 952 ? -36.939 1.344 51.143 1.00 66.50 952 ASN A O 1
ATOM 7151 N N . GLY A 1 953 ? -35.926 1.400 49.144 1.00 66.25 953 GLY A N 1
ATOM 7152 C CA . GLY A 1 953 ? -36.173 2.817 48.868 1.00 66.25 953 GLY A CA 1
ATOM 7153 C C . GLY A 1 953 ? -35.106 3.781 49.404 1.00 66.25 953 GLY A C 1
ATOM 7154 O O . GLY A 1 953 ? -35.329 4.992 49.391 1.00 66.25 953 GLY A O 1
ATOM 7155 N N . ASN A 1 954 ? -33.955 3.298 49.876 1.00 74.75 954 ASN A N 1
ATOM 7156 C CA . ASN A 1 954 ? -32.851 4.123 50.373 1.00 74.75 954 ASN A CA 1
ATOM 7157 C C . ASN A 1 954 ? -32.021 4.696 49.218 1.00 74.75 954 ASN A C 1
ATOM 7159 O O . ASN A 1 954 ? -31.525 3.922 48.406 1.00 74.75 954 ASN A O 1
ATOM 7163 N N . LEU A 1 955 ? -31.788 6.014 49.176 1.00 74.06 955 LEU A N 1
ATOM 7164 C CA . LEU A 1 955 ? -30.782 6.588 48.276 1.00 74.06 955 LEU A CA 1
ATOM 7165 C C . LEU A 1 955 ? -29.389 6.389 48.884 1.00 74.06 955 LEU A C 1
ATOM 7167 O O . LEU A 1 955 ? -29.107 6.851 49.993 1.00 74.06 955 LEU A O 1
ATOM 7171 N N . ILE A 1 956 ? -28.528 5.738 48.117 1.00 75.12 956 ILE A N 1
ATOM 7172 C CA . ILE A 1 956 ? -27.121 5.470 48.392 1.00 75.12 956 ILE A CA 1
ATOM 7173 C C . ILE A 1 956 ? -26.292 6.274 47.381 1.00 75.12 956 ILE A C 1
ATOM 7175 O O . ILE A 1 956 ? -26.665 6.338 46.210 1.00 75.12 956 ILE A O 1
ATOM 7179 N N . ASP A 1 957 ? -25.199 6.907 47.801 1.00 68.31 957 ASP A N 1
ATOM 7180 C CA . ASP A 1 957 ? -24.288 7.601 46.884 1.00 68.31 957 ASP A CA 1
ATOM 7181 C C . ASP A 1 957 ? -23.397 6.628 46.085 1.00 68.31 957 ASP A C 1
ATOM 7183 O O . ASP A 1 957 ? -23.427 5.407 46.260 1.00 68.31 957 ASP A O 1
ATOM 7187 N N . THR A 1 958 ? -22.578 7.174 45.184 1.00 57.94 958 THR A N 1
ATOM 7188 C CA . THR A 1 958 ? -21.617 6.400 44.380 1.00 57.94 958 THR A CA 1
ATOM 7189 C C . THR A 1 958 ? -20.457 5.803 45.188 1.00 57.94 958 THR A C 1
ATOM 7191 O O . THR A 1 958 ? -19.646 5.086 44.614 1.00 57.94 958 THR A O 1
ATOM 7194 N N . ALA A 1 959 ? -20.354 6.090 46.490 1.00 55.00 959 ALA A N 1
ATOM 7195 C CA . ALA A 1 959 ? -19.380 5.509 47.415 1.00 55.00 959 ALA A CA 1
ATOM 7196 C C . ALA A 1 959 ? -20.015 4.462 48.357 1.00 55.00 959 ALA A C 1
ATOM 7198 O O . ALA A 1 959 ? -19.370 4.007 49.300 1.00 55.00 959 ALA A O 1
ATOM 7199 N N . GLY A 1 960 ? -21.276 4.075 48.127 1.00 58.59 960 GLY A N 1
ATOM 7200 C CA . GLY A 1 960 ? -21.982 3.084 48.941 1.00 58.59 960 GLY A CA 1
ATOM 7201 C C . GLY A 1 960 ? -22.546 3.624 50.261 1.00 58.59 960 GLY A C 1
ATOM 7202 O O . GLY A 1 960 ? -23.079 2.847 51.055 1.00 58.59 960 GLY A O 1
ATOM 7203 N N . THR A 1 961 ? -22.481 4.935 50.512 1.00 67.88 961 THR A N 1
ATOM 7204 C CA . THR A 1 961 ? -22.990 5.546 51.748 1.00 67.88 961 THR A CA 1
ATOM 7205 C C . THR A 1 961 ? -24.468 5.902 51.604 1.00 67.88 961 THR A C 1
ATOM 7207 O O . THR A 1 961 ? -24.880 6.547 50.640 1.00 67.88 961 THR A O 1
ATOM 7210 N N . LYS A 1 962 ? -25.300 5.508 52.577 1.00 72.88 962 LYS A N 1
ATOM 7211 C CA . LYS A 1 962 ? -26.721 5.882 52.598 1.00 72.88 962 LYS A CA 1
ATOM 7212 C C . LYS A 1 962 ? -26.878 7.386 52.860 1.00 72.88 962 LYS A C 1
ATOM 7214 O O . LYS A 1 962 ? -26.609 7.852 53.964 1.00 72.88 962 LYS A O 1
ATOM 7219 N N . VAL A 1 963 ? -27.405 8.109 51.873 1.00 66.88 963 VAL A N 1
ATOM 7220 C CA . VAL A 1 963 ? -27.706 9.550 51.941 1.00 66.88 963 VAL A CA 1
ATOM 7221 C C . VAL A 1 963 ? -29.098 9.805 52.532 1.00 66.88 963 VAL A C 1
ATOM 7223 O O . VAL A 1 963 ? -29.322 10.810 53.200 1.00 66.88 963 VAL A O 1
ATOM 7226 N N . GLY A 1 964 ? -30.046 8.890 52.309 1.00 69.81 964 GLY A N 1
ATOM 7227 C CA . GLY A 1 964 ? -31.415 9.003 52.815 1.00 69.81 964 GLY A CA 1
ATOM 7228 C C . GLY A 1 964 ? -32.326 7.899 52.284 1.00 69.81 964 GLY A C 1
ATOM 7229 O O . GLY A 1 964 ? -31.866 6.812 51.944 1.00 69.81 964 GLY A O 1
ATOM 7230 N N . SER A 1 965 ? -33.622 8.173 52.186 1.00 69.69 965 SER A N 1
ATOM 7231 C CA . SER A 1 965 ? -34.599 7.361 51.446 1.00 69.69 965 SER A CA 1
ATOM 7232 C C . SER A 1 965 ? -35.529 8.245 50.621 1.00 69.69 965 SER A C 1
ATOM 7234 O O . SER A 1 965 ? -35.635 9.439 50.894 1.00 69.69 965 SER A O 1
ATOM 7236 N N . ILE A 1 966 ? -36.134 7.699 49.563 1.00 68.06 966 ILE A N 1
ATOM 7237 C CA . ILE A 1 966 ? -36.963 8.468 48.629 1.00 68.06 966 ILE A CA 1
ATOM 7238 C C . ILE A 1 966 ? -38.447 8.200 48.879 1.00 68.06 966 ILE A C 1
ATOM 7240 O O . ILE A 1 966 ? -38.920 7.066 48.797 1.00 68.06 966 ILE A O 1
ATOM 7244 N N . ASP A 1 967 ? -39.190 9.264 49.187 1.00 66.44 967 ASP A N 1
ATOM 7245 C CA . ASP A 1 967 ? -40.614 9.186 49.491 1.00 66.44 967 ASP A CA 1
ATOM 7246 C C . ASP A 1 967 ? -41.489 8.973 48.238 1.00 66.44 967 ASP A C 1
ATOM 7248 O O . ASP A 1 967 ? -41.050 9.007 47.085 1.00 66.44 967 ASP A O 1
ATOM 7252 N N . LYS A 1 968 ? -42.789 8.775 48.475 1.00 62.03 968 LYS A N 1
ATOM 7253 C CA . LYS A 1 968 ? -43.803 8.535 47.431 1.00 62.03 968 LYS A CA 1
ATOM 7254 C C . LYS A 1 968 ? -43.981 9.716 46.460 1.00 62.03 968 LYS A C 1
ATOM 7256 O O . LYS A 1 968 ? -44.619 9.549 45.425 1.00 62.03 968 LYS A O 1
ATOM 7261 N N . ASP A 1 969 ? -43.430 10.881 46.798 1.00 59.56 969 ASP A N 1
ATOM 7262 C CA . ASP A 1 969 ? -43.492 12.137 46.056 1.00 59.56 969 ASP A CA 1
ATOM 7263 C C . ASP A 1 969 ? -42.186 12.467 45.301 1.00 59.56 969 ASP A C 1
ATOM 7265 O O . ASP A 1 969 ? -42.155 13.474 44.590 1.00 59.56 969 ASP A O 1
ATOM 7269 N N . GLY A 1 970 ? -41.137 11.640 45.423 1.00 58.19 970 GLY A N 1
ATOM 7270 C CA . GLY A 1 970 ? -39.827 11.841 44.786 1.00 58.19 970 GLY A CA 1
ATOM 7271 C C . GLY A 1 970 ? -38.813 12.628 45.627 1.00 58.19 970 GLY A C 1
ATOM 7272 O O . GLY A 1 970 ? -37.793 13.071 45.100 1.00 58.19 970 GLY A O 1
ATOM 7273 N N . LYS A 1 971 ? -39.075 12.828 46.923 1.00 61.41 971 LYS A N 1
ATOM 7274 C CA . LYS A 1 971 ? -38.205 13.589 47.830 1.00 61.41 971 LYS A CA 1
ATOM 7275 C C . LYS A 1 971 ? -37.212 12.700 48.554 1.00 61.41 971 LYS A C 1
ATOM 7277 O O . LYS A 1 971 ? -37.592 11.641 49.040 1.00 61.41 971 LYS A O 1
ATOM 7282 N N . LEU A 1 972 ? -36.002 13.204 48.764 1.00 64.19 972 LEU A N 1
ATOM 7283 C CA . LEU A 1 972 ? -35.083 12.664 49.756 1.00 64.19 972 LEU A CA 1
ATOM 7284 C C . LEU A 1 972 ? -35.536 13.024 51.188 1.00 64.19 972 LEU A C 1
ATOM 7286 O O . LEU A 1 972 ? -35.778 14.192 51.501 1.00 64.19 972 LEU A O 1
ATOM 7290 N N . ILE A 1 973 ? -35.619 12.020 52.056 1.00 69.69 973 ILE A N 1
ATOM 7291 C CA . ILE A 1 973 ? -35.807 12.130 53.510 1.00 69.69 973 ILE A CA 1
ATOM 7292 C C . ILE A 1 973 ? -34.640 11.445 54.238 1.00 69.69 973 ILE A C 1
ATOM 7294 O O . ILE A 1 973 ? -34.066 10.486 53.718 1.00 69.69 973 ILE A O 1
ATOM 7298 N N . ASP A 1 974 ? -34.263 11.934 55.419 1.00 67.19 974 ASP A N 1
ATOM 7299 C CA . ASP A 1 974 ? -33.168 11.357 56.214 1.00 67.19 974 ASP A CA 1
ATOM 7300 C C . ASP A 1 974 ? -33.620 10.141 57.052 1.00 67.19 974 ASP A C 1
ATOM 7302 O O . ASP A 1 974 ? -34.756 9.671 56.960 1.00 67.19 974 ASP A O 1
ATOM 7306 N N . ASN A 1 975 ? -32.709 9.602 57.870 1.00 61.03 975 ASN A N 1
ATOM 7307 C CA . ASN A 1 975 ? -32.989 8.473 58.766 1.00 61.03 975 ASN A CA 1
ATOM 7308 C C . ASN A 1 975 ? -33.892 8.834 59.964 1.00 61.03 975 ASN A C 1
ATOM 7310 O O . ASN A 1 975 ? -34.323 7.937 60.684 1.00 61.03 975 ASN A O 1
ATOM 7314 N N . GLU A 1 976 ? -34.175 10.119 60.182 1.00 65.81 976 GLU A N 1
ATOM 7315 C CA . GLU A 1 976 ? -35.024 10.641 61.260 1.00 65.81 976 GLU A CA 1
ATOM 7316 C C . GLU A 1 976 ? -36.430 11.013 60.745 1.00 65.81 976 GLU A C 1
ATOM 7318 O O . GLU A 1 976 ? -37.334 11.298 61.530 1.00 65.81 976 GLU A O 1
ATOM 7323 N N . GLY A 1 977 ? -36.639 10.950 59.424 1.00 58.50 977 GLY A N 1
ATOM 7324 C CA . GLY A 1 977 ? -37.890 11.286 58.749 1.00 58.50 977 GLY A CA 1
ATOM 7325 C C . GLY A 1 977 ? -38.022 12.765 58.381 1.00 58.50 977 GLY A C 1
ATOM 7326 O O . GLY A 1 977 ? -39.095 13.177 57.928 1.00 58.50 977 GLY A O 1
ATOM 7327 N N . ASN A 1 978 ? -36.968 13.574 58.539 1.00 60.84 978 ASN A N 1
ATOM 7328 C CA . ASN A 1 978 ? -36.991 14.966 58.102 1.00 60.84 978 ASN A CA 1
ATOM 7329 C C . ASN A 1 978 ? -36.867 15.060 56.579 1.00 60.84 978 ASN A C 1
ATOM 7331 O O . ASN A 1 978 ? -36.263 14.228 55.900 1.00 60.84 978 ASN A O 1
ATOM 7335 N N . VAL A 1 979 ? -37.431 16.135 56.036 1.00 52.59 979 VAL A N 1
ATOM 7336 C CA . VAL A 1 979 ? -37.476 16.402 54.599 1.00 52.59 979 VAL A CA 1
ATOM 7337 C C . VAL A 1 979 ? -36.176 17.069 54.141 1.00 52.59 979 VAL A C 1
ATOM 7339 O O . VAL A 1 979 ? -36.030 18.287 54.222 1.00 52.59 979 VAL A O 1
ATOM 7342 N N . VAL A 1 980 ? -35.252 16.260 53.614 1.00 53.66 980 VAL A N 1
ATOM 7343 C CA . VAL A 1 980 ? -33.992 16.703 52.982 1.00 53.66 980 VAL A CA 1
ATOM 7344 C C . VAL A 1 980 ? -34.226 17.213 51.550 1.00 53.66 980 VAL A C 1
ATOM 7346 O O . VAL A 1 980 ? -33.304 17.733 50.932 1.00 53.66 980 VAL A O 1
ATOM 7349 N N . ALA A 1 981 ? -35.451 17.109 51.017 1.00 43.03 981 ALA A N 1
ATOM 7350 C CA . ALA A 1 981 ? -35.856 17.687 49.735 1.00 43.03 981 ALA A CA 1
ATOM 7351 C C . ALA A 1 981 ? -37.354 17.994 49.654 1.00 43.03 981 ALA A C 1
ATOM 7353 O O . ALA A 1 981 ? -38.155 17.131 49.982 1.00 43.03 981 ALA A O 1
ATOM 7354 N N . SER A 1 982 ? -37.781 19.174 49.190 1.00 39.47 982 SER A N 1
ATOM 7355 C CA . SER A 1 982 ? -39.213 19.549 49.197 1.00 39.47 982 SER A CA 1
ATOM 7356 C C . SER A 1 982 ? -39.856 19.665 47.802 1.00 39.47 982 SER A C 1
ATOM 7358 O O . SER A 1 982 ? -39.184 19.601 46.777 1.00 39.47 982 SER A O 1
ATOM 7360 N N . LYS A 1 983 ? -41.197 19.742 47.754 1.00 39.41 983 LYS A N 1
ATOM 7361 C CA . LYS A 1 983 ? -41.995 19.604 46.519 1.00 39.41 983 LYS A CA 1
ATOM 7362 C C . LYS A 1 983 ? -42.422 20.958 45.959 1.00 39.41 983 LYS A C 1
ATOM 7364 O O . LYS A 1 983 ? -42.895 21.810 46.705 1.00 39.41 983 LYS A O 1
ATOM 7369 N N . LEU A 1 984 ? -42.426 21.074 44.635 1.00 37.38 984 LEU A N 1
ATOM 7370 C CA . LEU A 1 984 ? -43.222 22.061 43.906 1.00 37.38 984 LEU A CA 1
ATOM 7371 C C . LEU A 1 984 ? -43.835 21.378 42.680 1.00 37.38 984 LEU A C 1
ATOM 7373 O O . LEU A 1 984 ? -43.125 20.909 41.793 1.00 37.38 984 LEU A O 1
ATOM 7377 N N . ASN A 1 985 ? -45.165 21.280 42.638 1.00 37.78 985 ASN A N 1
ATOM 7378 C CA . ASN A 1 985 ? -45.856 20.712 41.480 1.00 37.78 985 ASN A CA 1
ATOM 7379 C C . ASN A 1 985 ? -45.733 21.680 40.288 1.00 37.78 985 ASN A C 1
ATOM 7381 O O . ASN A 1 985 ? -45.896 22.888 40.465 1.00 37.78 985 ASN A O 1
ATOM 7385 N N . GLN A 1 986 ? -45.554 21.163 39.063 1.00 40.91 986 GLN A N 1
ATOM 7386 C CA . GLN A 1 986 ? -45.439 21.977 37.832 1.00 40.91 986 GLN A CA 1
ATOM 7387 C C . GLN A 1 986 ? -46.523 23.066 37.705 1.00 40.91 986 GLN A C 1
ATOM 7389 O O . GLN A 1 986 ? -46.250 24.167 37.229 1.00 40.91 986 GLN A O 1
ATOM 7394 N N . LYS A 1 987 ? -47.741 22.777 38.180 1.00 38.28 987 LYS A N 1
ATOM 7395 C CA . LYS A 1 987 ? -48.888 23.694 38.150 1.00 38.28 987 LYS A CA 1
ATOM 7396 C C . LYS A 1 987 ? -48.656 24.995 38.936 1.00 38.28 987 LYS A C 1
ATOM 7398 O O . LYS A 1 987 ? -49.068 26.055 38.487 1.00 38.28 987 LYS A O 1
ATOM 7403 N N . GLU A 1 988 ? -47.950 24.943 40.065 1.00 39.47 988 GLU A N 1
ATOM 7404 C CA . GLU A 1 988 ? -47.668 26.132 40.885 1.00 39.47 988 GLU A CA 1
ATOM 7405 C C . GLU A 1 988 ? -46.466 26.940 40.376 1.00 39.47 988 GLU A C 1
ATOM 7407 O O . GLU A 1 988 ? -46.393 28.148 40.603 1.00 39.47 988 GLU A O 1
ATOM 7412 N N . ALA A 1 989 ? -45.536 26.301 39.659 1.00 39.56 989 ALA A N 1
ATOM 7413 C CA . ALA A 1 989 ? -44.449 27.004 38.979 1.00 39.56 989 ALA A CA 1
ATOM 7414 C C . ALA A 1 989 ? -44.978 27.880 37.826 1.00 39.56 989 ALA A C 1
ATOM 7416 O O . ALA A 1 989 ? -44.502 29.000 37.643 1.00 39.56 989 ALA A O 1
ATOM 7417 N N . TYR A 1 990 ? -46.000 27.399 37.109 1.00 40.72 990 TYR A N 1
ATOM 7418 C CA . TYR A 1 990 ? -46.677 28.123 36.027 1.00 40.72 990 TYR A CA 1
ATOM 7419 C C . TYR A 1 990 ? -47.499 29.319 36.553 1.00 40.72 990 TYR A C 1
ATOM 7421 O O . TYR A 1 990 ? -47.307 30.453 36.117 1.00 40.72 990 TYR A O 1
ATOM 7429 N N . ASP A 1 991 ? -48.323 29.113 37.588 1.00 40.19 991 ASP A N 1
ATOM 7430 C CA . ASP A 1 991 ? -49.110 30.190 38.217 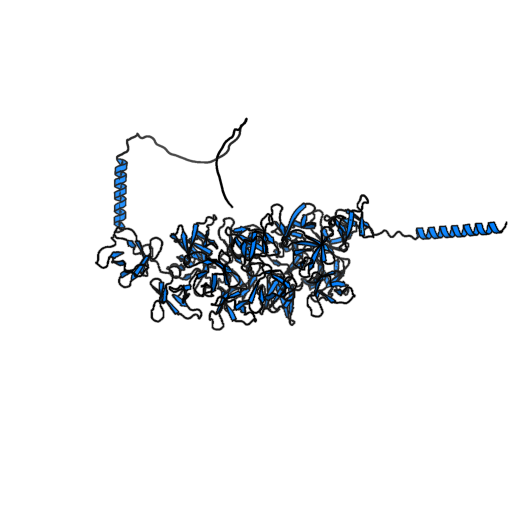1.00 40.19 991 ASP A CA 1
ATOM 7431 C C . ASP A 1 991 ? -48.232 31.292 38.858 1.00 40.19 991 ASP A C 1
ATOM 7433 O O . ASP A 1 991 ? -48.652 32.450 38.987 1.00 40.19 991 ASP A O 1
ATOM 7437 N N . ARG A 1 992 ? -47.000 30.963 39.280 1.00 39.28 992 ARG A N 1
ATOM 7438 C CA . ARG A 1 992 ? -46.046 31.943 39.830 1.00 39.28 992 ARG A CA 1
ATOM 7439 C C . ARG A 1 992 ? -45.405 32.825 38.757 1.00 39.28 992 ARG A C 1
ATOM 7441 O O . ARG A 1 992 ? -45.185 34.006 39.036 1.00 39.28 992 ARG A O 1
ATOM 7448 N N . THR A 1 993 ? -45.109 32.309 37.562 1.00 43.44 993 THR A N 1
ATOM 7449 C CA . THR A 1 993 ? -44.476 33.110 36.498 1.00 43.44 993 THR A CA 1
ATOM 7450 C C . THR A 1 993 ? -45.444 34.120 35.886 1.00 43.44 993 THR A C 1
ATOM 7452 O O . THR A 1 993 ? -45.060 35.284 35.737 1.00 43.44 993 THR A O 1
ATOM 7455 N N . GLU A 1 994 ? -46.714 33.763 35.651 1.00 40.69 994 GLU A N 1
ATOM 7456 C CA . GLU A 1 994 ? -47.722 34.736 35.194 1.00 40.69 994 GLU A CA 1
ATOM 7457 C C . GLU A 1 994 ? -47.885 35.895 36.190 1.00 40.69 994 GLU A C 1
ATOM 7459 O O . GLU A 1 994 ? -47.764 37.062 35.810 1.00 40.69 994 GLU A O 1
ATOM 7464 N N . ARG A 1 995 ? -48.050 35.601 37.488 1.00 41.19 995 ARG A N 1
ATOM 7465 C CA . ARG A 1 995 ? -48.213 36.628 38.540 1.00 41.19 995 ARG A CA 1
ATOM 7466 C C . ARG A 1 995 ? -46.991 37.533 38.721 1.00 41.19 995 ARG A C 1
ATOM 7468 O O . ARG A 1 995 ? -47.139 38.663 39.195 1.00 41.19 995 ARG A O 1
ATOM 7475 N N . LEU A 1 996 ? -45.797 37.072 38.347 1.00 40.94 996 LEU A N 1
ATOM 7476 C CA . LEU A 1 996 ? -44.592 37.902 38.278 1.00 40.94 996 LEU A CA 1
ATOM 7477 C C . LEU A 1 996 ? -44.591 38.791 37.030 1.00 40.94 996 LEU A C 1
ATOM 7479 O O . LEU A 1 996 ? -44.357 39.994 37.154 1.00 40.94 996 LEU A O 1
ATOM 7483 N N . SER A 1 997 ? -44.916 38.244 35.856 1.00 44.97 997 SER A N 1
ATOM 7484 C CA . SER A 1 997 ? -44.996 39.020 34.612 1.00 44.97 997 SER A CA 1
ATOM 7485 C C . SER A 1 997 ? -46.068 40.118 34.662 1.00 44.97 997 SER A C 1
ATOM 7487 O O . SER A 1 997 ? -45.792 41.251 34.275 1.00 44.97 997 SER A O 1
ATOM 7489 N N . ASP A 1 998 ? -47.240 39.848 35.243 1.00 41.62 998 ASP A N 1
ATOM 7490 C CA . ASP A 1 998 ? -48.333 40.819 35.356 1.00 41.62 998 ASP A CA 1
ATOM 7491 C C . ASP A 1 998 ? -48.027 41.934 36.381 1.00 41.62 998 ASP A C 1
ATOM 7493 O O . ASP A 1 998 ? -48.351 43.104 36.161 1.00 41.62 998 ASP A O 1
ATOM 7497 N N . ARG A 1 999 ? -47.297 41.621 37.465 1.00 46.28 999 ARG A N 1
ATOM 7498 C CA . ARG A 1 999 ? -46.761 42.637 38.396 1.00 46.28 999 ARG A CA 1
ATOM 7499 C C . ARG A 1 999 ? -45.649 43.487 37.775 1.00 46.28 999 ARG A C 1
ATOM 7501 O O . ARG A 1 999 ? -45.569 44.677 38.079 1.00 46.28 999 ARG A O 1
ATOM 7508 N N . LEU A 1 1000 ? -44.807 42.907 36.919 1.00 44.59 1000 LEU A N 1
ATOM 7509 C CA . LEU A 1 1000 ? -43.763 43.639 36.195 1.00 44.59 1000 LEU A CA 1
ATOM 7510 C C . LEU A 1 1000 ? -44.368 44.543 35.109 1.00 44.59 1000 LEU A C 1
ATOM 7512 O O . LEU A 1 1000 ? -44.023 45.722 35.057 1.00 44.59 1000 LEU A O 1
ATOM 7516 N N . MET A 1 1001 ? -45.341 44.051 34.335 1.00 42.50 1001 MET A N 1
ATOM 7517 C CA . MET A 1 1001 ? -46.099 44.850 33.363 1.00 42.50 1001 MET A CA 1
ATOM 7518 C C . MET A 1 1001 ? -46.837 46.017 34.026 1.00 42.50 1001 MET A C 1
ATOM 7520 O O . MET A 1 1001 ? -46.704 47.156 33.580 1.00 42.50 1001 MET A O 1
ATOM 7524 N N . LYS A 1 1002 ? -47.542 45.783 35.141 1.00 41.91 1002 LYS A N 1
ATOM 7525 C CA . LYS A 1 1002 ? -48.229 46.857 35.879 1.00 41.91 1002 LYS A CA 1
ATOM 7526 C C . LYS A 1 1002 ? -47.269 47.882 36.499 1.00 41.91 1002 LYS A C 1
ATOM 7528 O O . LYS A 1 1002 ? -47.651 49.040 36.631 1.00 41.91 1002 LYS A O 1
ATOM 7533 N N . ARG A 1 1003 ? -46.020 47.513 36.821 1.00 41.03 1003 ARG A N 1
ATOM 7534 C CA . ARG A 1 1003 ? -44.973 48.489 37.188 1.00 41.03 1003 ARG A CA 1
ATOM 7535 C C . ARG A 1 1003 ? -44.441 49.267 35.981 1.00 41.03 1003 ARG A C 1
ATOM 7537 O O . ARG A 1 1003 ? -44.268 50.473 36.100 1.00 41.03 1003 ARG A O 1
ATOM 7544 N N . ALA A 1 1004 ? -44.234 48.618 34.835 1.00 41.12 1004 ALA A N 1
ATOM 7545 C CA . ALA A 1 1004 ? -43.756 49.273 33.614 1.00 41.12 1004 ALA A CA 1
ATOM 7546 C C . ALA A 1 1004 ? -44.784 50.258 33.017 1.00 41.12 1004 ALA A C 1
ATOM 7548 O O . ALA A 1 1004 ? -44.415 51.336 32.555 1.00 41.12 1004 ALA A O 1
ATOM 7549 N N . MET A 1 1005 ? -46.080 49.932 33.083 1.00 36.19 1005 MET A N 1
ATOM 7550 C CA . MET A 1 1005 ? -47.167 50.804 32.614 1.00 36.19 1005 MET A CA 1
ATOM 7551 C C . MET A 1 1005 ? -47.371 52.071 33.462 1.00 36.19 1005 MET A C 1
ATOM 7553 O O . MET A 1 1005 ? -48.011 53.009 32.997 1.00 36.19 1005 MET A O 1
ATOM 7557 N N . LEU A 1 1006 ? -46.832 52.125 34.685 1.00 40.69 1006 LEU A N 1
ATOM 7558 C CA . LEU A 1 1006 ? -46.988 53.258 35.608 1.00 40.69 1006 LEU A CA 1
ATOM 7559 C C . LEU A 1 1006 ? -45.834 54.279 35.552 1.00 40.69 1006 LEU A C 1
ATOM 7561 O O . LEU A 1 1006 ? -45.838 55.233 36.325 1.00 40.69 1006 LEU A O 1
ATOM 7565 N N . SER A 1 1007 ? -44.856 54.106 34.652 1.00 40.56 1007 SER A N 1
ATOM 7566 C CA . SER A 1 1007 ? -43.647 54.946 34.589 1.00 40.56 1007 SER A CA 1
ATOM 7567 C C . SER A 1 1007 ? -43.309 55.501 33.195 1.00 40.56 1007 SER A C 1
ATOM 7569 O O . SER A 1 1007 ? -42.140 55.757 32.910 1.00 40.56 1007 SER A O 1
ATOM 7571 N N . MET A 1 1008 ? -44.301 55.694 32.317 1.00 35.09 1008 MET A N 1
ATOM 7572 C CA . MET A 1 1008 ? -44.117 56.338 31.005 1.00 35.09 1008 MET A CA 1
ATOM 7573 C C . MET A 1 1008 ? -44.903 57.657 30.896 1.00 35.09 1008 MET A C 1
ATOM 7575 O O . MET A 1 1008 ? -46.133 57.627 30.863 1.00 35.09 1008 MET A O 1
ATOM 7579 N N . PRO A 1 1009 ? -44.225 58.818 30.794 1.00 32.12 1009 PRO A N 1
ATOM 7580 C CA . PRO A 1 1009 ? -44.857 60.079 30.411 1.00 32.12 1009 PRO A CA 1
ATOM 7581 C C . PRO A 1 1009 ? -45.369 60.043 28.963 1.00 32.12 1009 PRO A C 1
ATOM 7583 O O . PRO A 1 1009 ? -44.741 59.462 28.079 1.00 32.12 1009 PRO A O 1
ATOM 7586 N N . THR A 1 1010 ? -46.504 60.691 28.709 1.00 32.03 1010 THR A N 1
ATOM 7587 C CA . THR A 1 1010 ? -47.186 60.688 27.406 1.00 32.03 1010 THR A CA 1
ATOM 7588 C C . THR A 1 1010 ? -46.532 61.602 26.366 1.00 32.03 1010 THR A C 1
ATOM 7590 O O . THR A 1 1010 ? -46.309 62.780 26.646 1.00 32.03 1010 THR A O 1
ATOM 7593 N N . ALA A 1 1011 ? -46.389 61.117 25.128 1.00 29.31 1011 ALA A N 1
ATOM 7594 C CA . ALA A 1 1011 ? -46.231 61.943 23.928 1.00 29.31 1011 ALA A CA 1
ATOM 7595 C C . ALA A 1 1011 ? -47.237 61.497 22.842 1.00 29.31 1011 ALA A C 1
ATOM 7597 O O . ALA A 1 1011 ? -47.448 60.308 22.622 1.00 29.31 1011 ALA A O 1
ATOM 7598 N N . THR A 1 1012 ? -47.902 62.473 22.227 1.00 28.91 1012 THR A N 1
ATOM 7599 C CA . THR A 1 1012 ? -49.123 62.396 21.396 1.00 28.91 1012 THR A CA 1
ATOM 7600 C C . THR A 1 1012 ? -49.108 61.471 20.166 1.00 28.91 1012 THR A C 1
ATOM 7602 O O . THR A 1 1012 ? -48.083 61.272 19.522 1.00 28.91 1012 THR A O 1
ATOM 7605 N N . LEU A 1 1013 ? -50.306 60.996 19.789 1.00 26.25 1013 LEU A N 1
ATOM 7606 C CA . LEU A 1 1013 ? -50.610 60.210 18.580 1.00 26.25 1013 LEU A CA 1
ATOM 7607 C C . LEU A 1 1013 ? -50.425 60.963 17.241 1.00 26.25 1013 LEU A C 1
ATOM 7609 O O . LEU A 1 1013 ? -50.428 62.191 17.198 1.00 26.25 1013 LEU A O 1
ATOM 7613 N N . SER A 1 1014 ? -50.505 60.161 16.162 1.00 26.64 1014 SER A N 1
ATOM 7614 C CA . SER A 1 1014 ? -50.893 60.458 14.760 1.00 26.64 1014 SER A CA 1
ATOM 7615 C C . SER A 1 1014 ? -49.737 60.468 13.728 1.00 26.64 1014 SER A C 1
ATOM 7617 O O . SER A 1 1014 ? -48.668 60.986 14.016 1.00 26.64 1014 SER A O 1
ATOM 7619 N N . ALA A 1 1015 ? -49.856 59.867 12.529 1.00 26.92 1015 ALA A N 1
ATOM 7620 C CA . ALA A 1 1015 ? -50.968 59.101 11.937 1.00 26.92 1015 ALA A CA 1
ATOM 7621 C C . ALA A 1 1015 ? -50.504 57.969 10.978 1.00 26.92 1015 ALA A C 1
ATOM 7623 O O . ALA A 1 1015 ? -49.486 58.101 10.316 1.00 26.92 1015 ALA A O 1
ATOM 7624 N N . VAL A 1 1016 ? -51.315 56.900 10.910 1.00 25.89 1016 VAL A N 1
ATOM 7625 C CA . VAL A 1 1016 ? -51.774 56.108 9.733 1.00 25.89 1016 VAL A CA 1
ATOM 7626 C C . VAL A 1 1016 ? -50.821 55.781 8.547 1.00 25.89 1016 VAL A C 1
ATOM 7628 O O . VAL A 1 1016 ? -50.148 56.628 7.980 1.00 25.89 1016 VAL A O 1
ATOM 7631 N N . SER A 1 1017 ? -50.976 54.546 8.036 1.00 24.47 1017 SER A N 1
ATOM 7632 C CA . SER A 1 1017 ? -50.599 54.010 6.700 1.00 24.47 1017 SER A CA 1
ATOM 7633 C C . SER A 1 1017 ? -49.155 53.547 6.409 1.00 24.47 1017 SER A C 1
ATOM 7635 O O . SER A 1 1017 ? -48.317 54.244 5.853 1.00 24.47 1017 SER A O 1
ATOM 7637 N N . VAL A 1 1018 ? -48.962 52.243 6.631 1.00 26.41 1018 VAL A N 1
ATOM 7638 C CA . VAL A 1 1018 ? -48.259 51.293 5.734 1.00 26.41 1018 VAL A CA 1
ATOM 7639 C C . VAL A 1 1018 ? -49.057 51.239 4.402 1.00 26.41 1018 VAL A C 1
ATOM 7641 O O . VAL A 1 1018 ? -50.289 51.269 4.511 1.00 26.41 1018 VAL A O 1
ATOM 7644 N N . PRO A 1 1019 ? -48.467 51.173 3.171 1.00 44.50 1019 PRO A N 1
ATOM 7645 C CA . PRO A 1 1019 ? -48.001 49.871 2.646 1.00 44.50 1019 PRO A CA 1
ATOM 7646 C C . PRO A 1 1019 ? -46.921 49.811 1.520 1.00 44.50 1019 PRO A C 1
ATOM 7648 O O . PRO A 1 1019 ? -46.585 50.789 0.869 1.00 44.50 1019 PRO A O 1
ATOM 7651 N N . ILE A 1 1020 ? -46.477 48.567 1.247 1.00 24.89 1020 ILE A N 1
ATOM 7652 C CA . ILE A 1 1020 ? -45.809 48.040 0.023 1.00 24.89 1020 ILE A CA 1
ATOM 7653 C C . ILE A 1 1020 ? -44.374 48.540 -0.311 1.00 24.89 1020 ILE A C 1
ATOM 7655 O O . ILE A 1 1020 ? -44.173 49.527 -1.000 1.00 24.89 1020 ILE A O 1
ATOM 7659 N N . GLY A 1 1021 ? -43.375 47.693 -0.008 1.00 23.84 1021 GLY A N 1
ATOM 7660 C CA . GLY A 1 1021 ? -42.825 46.776 -1.029 1.00 23.84 1021 GLY A CA 1
ATOM 7661 C C . GLY A 1 1021 ? -41.511 47.090 -1.792 1.00 23.84 1021 GLY A C 1
ATOM 7662 O O . GLY A 1 1021 ? -41.305 48.155 -2.347 1.00 23.84 1021 GLY A O 1
ATOM 7663 N N . MET A 1 1022 ? -40.727 46.013 -1.981 1.00 22.50 1022 MET A N 1
ATOM 7664 C CA . MET A 1 1022 ? -39.758 45.731 -3.070 1.00 22.50 1022 MET A CA 1
ATOM 7665 C C . MET A 1 1022 ? -38.350 46.395 -3.169 1.00 22.50 1022 MET A C 1
ATOM 7667 O O . MET A 1 1022 ? -38.182 47.554 -3.510 1.00 22.50 1022 MET A O 1
ATOM 7671 N N . LYS A 1 1023 ? -37.354 45.482 -3.212 1.00 23.17 1023 LYS A N 1
ATOM 7672 C CA . LYS A 1 1023 ? -36.229 45.365 -4.187 1.00 23.17 1023 LYS A CA 1
ATOM 7673 C C . LYS A 1 1023 ? -34.951 46.249 -4.102 1.00 23.17 1023 LYS A C 1
ATOM 7675 O O . LYS A 1 1023 ? -34.867 47.312 -4.693 1.00 23.17 1023 LYS A O 1
ATOM 7680 N N . ARG A 1 1024 ? -33.863 45.528 -3.761 1.00 24.20 1024 ARG A N 1
ATOM 7681 C CA . ARG A 1 1024 ? -32.614 45.296 -4.555 1.00 24.20 1024 ARG A CA 1
ATOM 7682 C C . ARG A 1 1024 ? -31.493 46.363 -4.675 1.00 24.20 1024 ARG A C 1
ATOM 7684 O O . ARG A 1 1024 ? -31.662 47.388 -5.311 1.00 24.20 1024 ARG A O 1
ATOM 7691 N N . ARG A 1 1025 ? -30.272 45.836 -4.424 1.00 24.48 1025 ARG A N 1
ATOM 7692 C CA . ARG A 1 1025 ? -28.924 46.175 -4.978 1.00 24.48 1025 ARG A CA 1
ATOM 7693 C C . ARG A 1 1025 ? -28.305 47.512 -4.498 1.00 24.48 1025 ARG A C 1
ATOM 7695 O O . ARG A 1 1025 ? -29.011 48.494 -4.392 1.00 24.48 1025 ARG A O 1
ATOM 7702 N N . ARG A 1 1026 ? -27.024 47.643 -4.095 1.00 25.11 1026 ARG A N 1
ATOM 7703 C CA . ARG A 1 1026 ? -25.706 47.010 -4.419 1.00 25.11 1026 ARG A CA 1
ATOM 7704 C C . ARG A 1 1026 ? -25.017 47.626 -5.660 1.00 25.11 1026 ARG A C 1
ATOM 7706 O O . ARG A 1 1026 ? -25.327 47.177 -6.760 1.00 25.11 1026 ARG A O 1
ATOM 7713 N N . LEU A 1 1027 ? -24.027 48.528 -5.471 1.00 24.84 1027 LEU A N 1
ATOM 7714 C CA . LEU A 1 1027 ? -22.592 48.384 -5.879 1.00 24.84 1027 LEU A CA 1
ATOM 7715 C C . LEU A 1 1027 ? -21.774 49.707 -6.008 1.00 24.84 1027 LEU A C 1
ATOM 7717 O O . LEU A 1 1027 ? -22.275 50.661 -6.577 1.00 24.84 1027 LEU A O 1
ATOM 7721 N N . ARG A 1 1028 ? -20.471 49.632 -5.637 1.00 25.02 1028 ARG A N 1
ATOM 7722 C CA . ARG A 1 1028 ? -19.268 50.422 -6.079 1.00 25.02 1028 ARG A CA 1
ATOM 7723 C C . ARG A 1 1028 ? -19.268 51.961 -5.844 1.00 25.02 1028 ARG A C 1
ATOM 7725 O O . ARG A 1 1028 ? -20.208 52.633 -6.218 1.00 25.02 1028 ARG A O 1
ATOM 7732 N N . SER A 1 1029 ? -18.298 52.593 -5.155 1.00 31.27 1029 SER A N 1
ATOM 7733 C CA . SER A 1 1029 ? -16.809 52.632 -5.270 1.00 31.27 1029 SER A CA 1
ATOM 7734 C C . SER A 1 1029 ? -16.268 53.460 -6.450 1.00 31.27 1029 SER A C 1
ATOM 7736 O O . SER A 1 1029 ? -16.661 53.142 -7.569 1.00 31.27 1029 SER A O 1
ATOM 7738 N N . VAL A 1 1030 ? -15.330 54.420 -6.206 1.00 27.66 1030 VAL A N 1
ATOM 7739 C CA . VAL A 1 1030 ? -14.067 54.667 -6.984 1.00 27.66 1030 VAL A CA 1
ATOM 7740 C C . VAL A 1 1030 ? -13.234 55.942 -6.583 1.00 27.66 1030 VAL A C 1
ATOM 7742 O O . VAL A 1 1030 ? -13.766 57.041 -6.546 1.00 27.66 1030 VAL A O 1
ATOM 7745 N N . LYS A 1 1031 ? -11.891 55.775 -6.432 1.00 27.22 1031 LYS A N 1
ATOM 7746 C CA . LYS A 1 1031 ? -10.710 56.711 -6.602 1.00 27.22 1031 LYS A CA 1
ATOM 7747 C C . LYS A 1 1031 ? -10.301 57.877 -5.631 1.00 27.22 1031 LYS A C 1
ATOM 7749 O O . LYS A 1 1031 ? -10.850 58.964 -5.681 1.00 27.22 1031 LYS A O 1
ATOM 7754 N N . ARG A 1 1032 ? -9.088 57.691 -5.046 1.00 27.83 1032 ARG A N 1
ATOM 7755 C CA . ARG A 1 1032 ? -7.819 58.512 -5.082 1.00 27.83 1032 ARG A CA 1
ATOM 7756 C C . ARG A 1 1032 ? -7.727 59.989 -4.592 1.00 27.83 1032 ARG A C 1
ATOM 7758 O O . ARG A 1 1032 ? -8.243 60.866 -5.275 1.00 27.83 1032 ARG A O 1
ATOM 7765 N N . LYS A 1 1033 ? -6.720 60.279 -3.728 1.00 26.39 1033 LYS A N 1
ATOM 7766 C CA . LYS A 1 1033 ? -5.399 60.911 -4.083 1.00 26.39 1033 LYS A CA 1
ATOM 7767 C C . LYS A 1 1033 ? -4.362 60.938 -2.912 1.00 26.39 1033 LYS A C 1
ATOM 7769 O O . LYS A 1 1033 ? -4.685 60.518 -1.812 1.00 26.39 1033 LYS A O 1
ATOM 7774 N N . MET A 1 1034 ? -3.121 61.374 -3.202 1.00 26.64 1034 MET A N 1
ATOM 7775 C CA . MET A 1 1034 ? -1.877 61.510 -2.373 1.00 26.64 1034 MET A CA 1
ATOM 7776 C C . MET A 1 1034 ? -1.131 62.819 -2.804 1.00 26.64 1034 MET A C 1
ATOM 7778 O O . MET A 1 1034 ? -1.680 63.434 -3.732 1.00 26.64 1034 MET A O 1
ATOM 7782 N N . PRO A 1 1035 ? 0.073 63.259 -2.306 1.00 51.53 1035 PRO A N 1
ATOM 7783 C CA . PRO A 1 1035 ? 1.133 62.652 -1.442 1.00 51.53 1035 PRO A CA 1
ATOM 7784 C C . PRO A 1 1035 ? 1.397 63.479 -0.124 1.00 51.53 1035 PRO A C 1
ATOM 7786 O O . PRO A 1 1035 ? 0.386 63.850 0.456 1.00 51.53 1035 PRO A O 1
ATOM 7789 N N . THR A 1 1036 ? 2.568 63.804 0.503 1.00 28.27 1036 THR A N 1
ATOM 7790 C CA . THR A 1 1036 ? 4.053 63.773 0.236 1.00 28.27 1036 THR A CA 1
ATOM 7791 C C . THR A 1 1036 ? 4.901 64.054 1.524 1.00 28.27 1036 THR A C 1
ATOM 7793 O O . THR A 1 1036 ? 4.358 64.688 2.417 1.00 28.27 1036 THR A O 1
ATOM 7796 N N . ILE A 1 1037 ? 6.231 63.751 1.535 1.00 25.81 1037 ILE A N 1
ATOM 7797 C CA . ILE A 1 1037 ? 7.337 64.286 2.429 1.00 25.81 1037 ILE A CA 1
ATOM 7798 C C . ILE A 1 1037 ? 7.256 63.882 3.946 1.00 25.81 1037 ILE A C 1
ATOM 7800 O O . ILE A 1 1037 ? 6.162 63.876 4.482 1.00 25.81 1037 ILE A O 1
ATOM 7804 N N . ARG A 1 1038 ? 8.253 63.413 4.752 1.00 27.09 1038 ARG A N 1
ATOM 7805 C CA . ARG A 1 1038 ? 9.753 63.431 4.942 1.00 27.09 1038 ARG A CA 1
ATOM 7806 C C . ARG A 1 1038 ? 10.281 64.486 5.972 1.00 27.09 1038 ARG A C 1
ATOM 7808 O O . ARG A 1 1038 ? 9.791 65.600 5.913 1.00 27.09 1038 ARG A O 1
ATOM 7815 N N . HIS A 1 1039 ? 11.326 64.305 6.823 1.00 27.83 1039 HIS A N 1
ATOM 7816 C CA . HIS A 1 1039 ? 12.043 63.161 7.484 1.00 27.83 1039 HIS A CA 1
ATOM 7817 C C . HIS A 1 1039 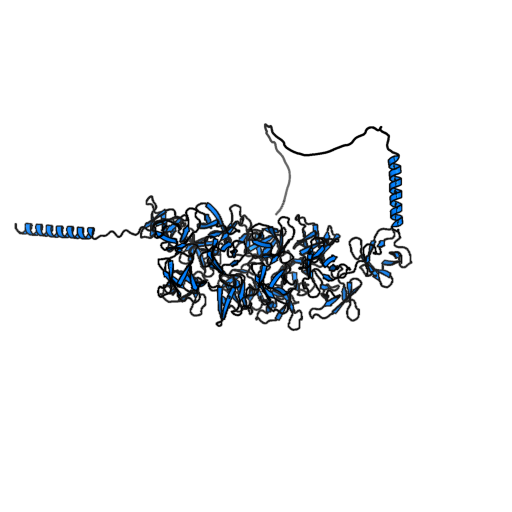? 13.153 63.705 8.483 1.00 27.83 1039 HIS A C 1
ATOM 7819 O O . HIS A 1 1039 ? 13.256 64.922 8.571 1.00 27.83 1039 HIS A O 1
ATOM 7825 N N . TRP A 1 1040 ? 14.014 62.861 9.125 1.00 25.67 1040 TRP A N 1
ATOM 7826 C CA . TRP A 1 1040 ? 15.229 63.178 9.988 1.00 25.67 1040 TRP A CA 1
ATOM 7827 C C . TRP A 1 1040 ? 14.979 63.688 11.452 1.00 25.67 1040 TRP A C 1
ATOM 7829 O O . TRP A 1 1040 ? 13.973 64.353 11.658 1.00 25.67 1040 TRP A O 1
ATOM 7839 N N . LEU A 1 1041 ? 15.796 63.463 12.523 1.00 26.00 1041 LEU A N 1
ATOM 7840 C CA . LEU A 1 1041 ? 16.943 62.550 12.857 1.00 26.00 1041 LEU A CA 1
ATOM 7841 C C . LEU A 1 1041 ? 17.106 62.341 14.418 1.00 26.00 1041 LEU A C 1
ATOM 7843 O O . LEU A 1 1041 ? 16.379 62.940 15.202 1.00 26.00 1041 LEU A O 1
ATOM 7847 N N . CYS A 1 1042 ? 18.059 61.492 14.851 1.00 24.62 1042 CYS A N 1
ATOM 7848 C CA . CYS A 1 1042 ? 18.413 60.972 16.200 1.00 24.62 1042 CYS A CA 1
ATOM 7849 C C . CYS A 1 1042 ? 19.008 61.929 17.273 1.00 24.62 1042 CYS A C 1
ATOM 7851 O O . CYS A 1 1042 ? 19.605 62.941 16.923 1.00 24.62 1042 CYS A O 1
ATOM 7853 N N . TRP A 1 1043 ? 19.076 61.455 18.541 1.00 21.94 1043 TRP A N 1
ATOM 7854 C CA . TRP A 1 1043 ? 20.285 61.521 19.414 1.00 21.94 1043 TRP A CA 1
ATOM 7855 C C . TRP A 1 1043 ? 20.338 60.379 20.475 1.00 21.94 1043 TRP A C 1
ATOM 7857 O O . TRP A 1 1043 ? 19.536 59.450 20.384 1.00 21.94 1043 TRP A O 1
ATOM 7867 N N . ARG A 1 1044 ? 21.332 60.354 21.393 1.00 25.70 1044 ARG A N 1
ATOM 7868 C CA . ARG A 1 1044 ? 21.782 59.150 22.156 1.00 25.70 1044 ARG A CA 1
ATOM 7869 C C . ARG A 1 1044 ? 22.355 59.471 23.566 1.00 25.70 1044 ARG A C 1
ATOM 7871 O O . ARG A 1 1044 ? 22.799 60.593 23.771 1.00 25.70 1044 ARG A O 1
ATOM 7878 N N . ALA A 1 1045 ? 22.517 58.429 24.408 1.00 30.41 1045 ALA A N 1
ATOM 7879 C CA . ALA A 1 1045 ? 23.452 58.306 25.565 1.00 30.41 1045 ALA A CA 1
ATOM 7880 C C . ALA A 1 1045 ? 22.966 58.850 26.953 1.00 30.41 1045 ALA A C 1
ATOM 7882 O O . ALA A 1 1045 ? 22.113 59.728 26.970 1.00 30.41 1045 ALA A O 1
ATOM 7883 N N . LYS A 1 1046 ? 23.438 58.373 28.135 1.00 30.81 1046 LYS A N 1
ATOM 7884 C CA . LYS A 1 1046 ? 24.384 57.264 28.473 1.00 30.81 1046 LYS A CA 1
ATOM 7885 C C . LYS A 1 1046 ? 24.338 56.808 29.966 1.00 30.81 1046 LYS A C 1
ATOM 7887 O O . LYS A 1 1046 ? 23.913 57.599 30.797 1.00 30.81 1046 LYS A O 1
ATOM 7892 N N . ASP A 1 1047 ? 24.943 55.629 30.242 1.00 28.84 1047 ASP A N 1
ATOM 7893 C CA . ASP A 1 1047 ? 25.576 55.165 31.519 1.00 28.84 1047 ASP A CA 1
ATOM 7894 C C . ASP A 1 1047 ? 24.659 54.877 32.742 1.00 28.84 1047 ASP A C 1
ATOM 7896 O O . ASP A 1 1047 ? 23.557 55.408 32.787 1.00 28.84 1047 ASP A O 1
ATOM 7900 N N . THR A 1 1048 ? 24.956 54.039 33.765 1.00 29.91 1048 THR A N 1
ATOM 7901 C CA . THR A 1 1048 ? 25.951 52.965 34.149 1.00 29.91 1048 THR A CA 1
ATOM 7902 C C . THR A 1 1048 ? 25.310 52.160 35.338 1.00 29.91 1048 THR A C 1
ATOM 7904 O O . THR A 1 1048 ? 24.206 52.528 35.725 1.00 29.91 1048 THR A O 1
ATOM 7907 N N . VAL A 1 1049 ? 25.779 51.100 36.042 1.00 26.62 1049 VAL A N 1
ATOM 7908 C CA . VAL A 1 1049 ? 26.900 50.101 36.171 1.00 26.62 1049 VAL A CA 1
ATOM 7909 C C . VAL A 1 1049 ? 26.267 48.948 37.031 1.00 26.62 1049 VAL A C 1
ATOM 7911 O O . VAL A 1 1049 ? 25.443 49.270 37.880 1.00 26.62 1049 VAL A O 1
ATOM 7914 N N . SER A 1 1050 ? 26.346 47.619 36.806 1.00 26.78 1050 SER A N 1
ATOM 7915 C CA . SER A 1 1050 ? 27.443 46.608 36.755 1.00 26.78 1050 SER A CA 1
ATOM 7916 C C . SER A 1 1050 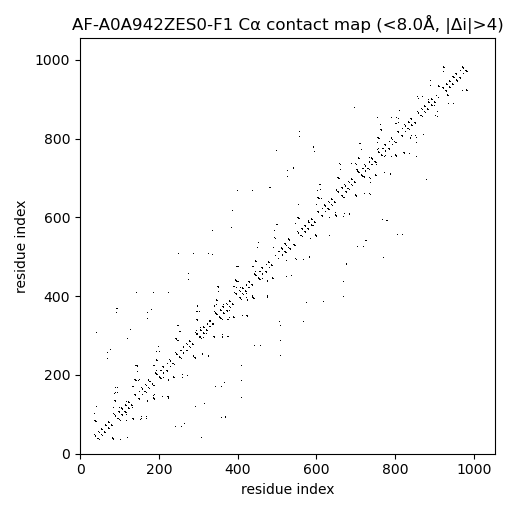? 28.142 46.308 38.114 1.00 26.78 1050 SER A C 1
ATOM 7918 O O . SER A 1 1050 ? 28.038 47.153 38.998 1.00 26.78 1050 SER A O 1
ATOM 7920 N N . PRO A 1 1051 ? 28.910 45.199 38.320 1.00 53.59 1051 PRO A N 1
ATOM 7921 C CA . PRO A 1 1051 ? 29.148 44.023 37.450 1.00 53.59 1051 PRO A CA 1
ATOM 7922 C C . PRO A 1 1051 ? 29.238 42.613 38.138 1.00 53.59 1051 PRO A C 1
ATOM 7924 O O . PRO A 1 1051 ? 29.775 42.492 39.233 1.00 53.59 1051 PRO A O 1
ATOM 7927 N N . SER A 1 1052 ? 28.994 41.532 37.367 1.00 32.19 1052 SER A N 1
ATOM 7928 C CA . SER A 1 1052 ? 29.802 40.267 37.376 1.00 32.19 1052 SER A CA 1
ATOM 7929 C C . SER A 1 1052 ? 29.867 39.428 38.690 1.00 32.19 1052 SER A C 1
ATOM 7931 O O . SER A 1 1052 ? 29.158 39.753 39.631 1.00 32.19 1052 SER A O 1
ATOM 7933 N N . VAL A 1 1053 ? 30.624 38.331 38.886 1.00 32.09 1053 VAL A N 1
ATOM 7934 C CA . VAL A 1 1053 ? 31.442 37.366 38.086 1.00 32.09 1053 VAL A CA 1
ATOM 7935 C C . VAL A 1 1053 ? 31.485 36.054 38.927 1.00 32.09 1053 VAL A C 1
ATOM 7937 O O . VAL A 1 1053 ? 31.251 36.145 40.130 1.00 32.09 1053 VAL A O 1
ATOM 7940 N N . TRP A 1 1054 ? 31.765 34.815 38.500 1.00 31.33 1054 TRP A N 1
ATOM 7941 C CA . TRP A 1 1054 ? 32.138 34.111 37.246 1.00 31.33 1054 TRP A CA 1
ATOM 7942 C C . TRP A 1 1054 ? 31.345 32.757 37.257 1.00 31.33 1054 TRP A C 1
ATOM 7944 O O . TRP A 1 1054 ? 30.402 32.647 38.040 1.00 31.33 1054 TRP A O 1
ATOM 7954 N N . LEU A 1 1055 ? 31.608 31.692 36.485 1.00 38.19 1055 LEU A N 1
ATOM 7955 C CA . LEU A 1 1055 ? 32.658 31.380 35.501 1.00 38.19 1055 LEU A CA 1
ATOM 7956 C C . LEU A 1 1055 ? 31.998 30.813 34.235 1.00 38.19 1055 LEU A C 1
ATOM 7958 O O . LEU A 1 1055 ? 31.357 29.749 34.362 1.00 38.19 1055 LEU A O 1
#

=== Feature glossary ===
Feature key, reading from the visual/contextual features back to the raw sequence:

Rendered structure images. Six rendered views show the 3D structure from the faces of a cube — i.e. along ±x, ±y, ±z. Rendering representation is drawn randomly per protein from cartoon (secondary-structure ribbons), sticks (backbone bonds), or molecular surface; coloring is either N→C rainbow (blue at the N-terminus through red at the C-terminus) or one color per chain.

Contact-map, Ramachandran, and PAE plots. The contact map is a binary N×N matrix image: pixel (i, j) is dark where Cα_i and Cα_j are within 8 Å and |i−j|>4. Because the |i−j|>4 filter removes local helical contacts, off-diagonal stripes parallel to the main diagonal indicate parallel β-sheets; stripes perpendicular to it indicate antiparallel β-sheets. The Ramachandran plot scatters every residue's (φ, ψ) pair against the sterically allowed regions. The PAE heatmap renders the predicted-aligned-error matrix.

InterPro / GO / CATH / organism. Database cross-references. InterPro integrates a dozen domain/family signature databases into unified entries with residue-range hits. GO terms attach function/process/location labels with evidence codes. CATH codes position the fold in a four-level structural taxonomy. Organism is the NCBI-taxonomy species name.

Nearest PDB structures. The Foldseek neighbor list gives the closest experimentally determined structures in the PDB, ranked by structural alignment. TM-score near 1 means near-identical fold; near 0.3 means only rough topology match. This is how one finds what a novel AlphaFold prediction most resembles in the solved-structure universe.

Predicted aligned error. PAE(i, j) answers: if I align the predicted and true structures on residue i, how far off (in Å) do I expect residue j to be? A block-diagonal PAE matrix with low values on the blocks and high values off-diagonal is the signature of a multi-domain protein with confidently predicted domains but uncertain inter-domain orientation.

Solvent-accessible surface area. Accessible surface area quantifies burial. A residue with SASA near zero is packed into the hydrophobic core; one with SASA >100 Å² sits on the surface. Computed here via the Shrake–Rupley numerical algorithm with a 1.4 Å probe.

B-factor. B-factor (Debye–Waller factor) reflects atomic displacement in the crystal lattice. It is an experimental observable (units Å²), not a prediction; low values mean the atom is pinned down, high values mean it moves or is heterogeneous across the crystal.

pLDDT. For AlphaFold models, the B-factor field carries pLDDT — the model's own estimate of local accuracy on a 0–100 scale. Regions with pLDDT<50 should be treated as essentially unmodeled; they often correspond to intrinsically disordered segments.

Backbone torsions (φ/ψ). φ (phi) and ψ (psi) are the two rotatable backbone dihedrals per residue: φ is the C(i-1)–N–Cα–C torsion, ψ is the N–Cα–C–N(i+1) torsion, both in degrees on (−180°, 180°]. α-helical residues cluster near (−60°, −45°); β-strand residues near (−120°, +130°). A Ramachandran plot is simply a scatter of (φ, ψ) for every residue.

Radius of gyration, Cα contacts, bounding box. Radius of gyration (Rg) is the root-mean-square distance of Cα atoms from their centroid — a single number for overall size and compactness. A globular domain of N residues has Rg ≈ 2.2·N^0.38 Å; an extended or disordered chain has a much larger Rg. The Cα contact count is the number of residue pairs whose Cα atoms are within 8 Å and are more than four positions apart in sequence — a standard proxy for tertiary packing density. The bounding box is the smallest axis-aligned box enclosing all Cα atoms.

Secondary structure (3-state, P-SEA). Three-state secondary structure (P-SEA) collapses the eight DSSP classes into helix (a), strand (b), and coil (c). P-SEA assigns these from Cα geometry alone — distances and angles — without requiring backbone oxygens, so it works on any Cα trace.

Secondary structure (8-state, DSSP). DSSP 8-state secondary structure assigns each residue one of H (α-helix), G (3₁₀-helix), I (π-helix), E (extended β-strand), B (isolated β-bridge), T (hydrogen-bonded turn), S (bend), or '-' (coil). The assignment is computed from backbone hydrogen-bond geometry via the Kabsch–Sander algorithm.

Foldseek 3Di. A 3Di character summarizes, for each residue, the relative orientation of the Cα frame of its nearest spatial neighbor. Because it encodes fold topology rather than chemistry, 3Di alignments detect remote structural similarity that sequence alignment misses.

mmCIF coordinates. The mmCIF block holds the 3D Cartesian coordinates of each backbone atom (N, Cα, C, O) in ångströms. mmCIF is the PDB's canonical archive format — a tagged-loop text representation of the atomic model.

Sequence. Sequence gives the chain of amino acids in standard one-letter code (A=alanine, C=cysteine, …, Y=tyrosine), read N→C. It is the only feature that is directly encoded by the gene; all structural features are derived from the folded form of this sequence.